Protein AF-0000000067315410 (afdb_homodimer)

Organism: Triticum ae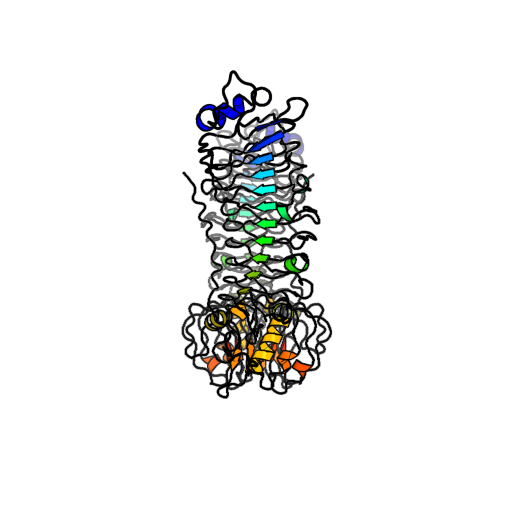stivum (NCBI:txid4565)

pLDDT: mean 90.48, std 15.2, range [19.19, 98.81]

Foldseek 3Di:
DLVQCVQQVVCPQQVPPPPDQCQPVPGPQWDADPVSATAEHAQELSQGAGEGDQEDPRQNHAYYAHEQYAYEEEDHLYQNQRYAEAEAADYAYAEYDPNRCVRVQNYAYYEYEDRQNYEEDEDDQQLLSPQNYAEDYYENPQYEEECCSVQVDASSHARYAEDAHEQYAYEEEDHLNRAYARYAYDHHYNYAYEEEDNNVLRHLNHQEAHHYDYAYEAEDDQCQSNQNHAYEEHEQYAYEAADDVNVQPRPNYQEYEYANYLYEWFQRDHDPNYHYPSLNNQVRQHYQHSDRDGADPLSVLVSVQCVQQRNDSQQSVFSTYRQCCPRRPQFHADPVSATATGAPAQPQTEGEGDLSVLVRLNHAEYHHEHYAYEEEDDVSVQPRPNHQEEEHDQYQYADEHDDHDPNHHYHHENHVHYDYPDDVDHPPNPPPPPPPPPPPPPDD/DLVQCVQQVVCPQQVPPPVDQCQVVPGPQWDADPVSATAEHAQALSQGAGEGDQEDPRQNYAYYHHHPYAYEEEDHLYQNQRYAEAAADNYAYAEYDPNRCVNVQNYAYHEYEDRQNYAEDEDDQQLLSPQNYAYDHYENPQYEEECCSVQVAASSHARYAEDAHEQYAYEEEDHLSRAYARYAYDHHYNYAYEEEDNNVLRHLNHQEAHHYQYAYEAEDDQCQSNQNHAYEEHEQYAYEAADDVNVQPRPNYQEYEYANYLYEWFQRDHDPNHHYCSLNNQVRQHYQHSDRDGADPLSVLVSVQCVQQRNDSQQSVFSTYRQCCPRRPQFHADPVSATATGAPAQPQTEGEGDLSVLVRLNHAYYHHEHYAYEEEDDVSVQPRPNHQEEEHDQYQYADEHDDHDPNHHYHHENHPHYHYPDDVDHPPYPPPPPPPPPPPPPDD

Solvent-accessible surface area (backbone atoms only — not comparable to full-atom values): 43112 Å² total; per-residue (Å²): 107,62,67,50,21,59,37,28,35,29,34,75,54,65,58,48,50,83,91,56,45,56,55,82,66,53,36,80,46,47,40,49,51,96,86,61,43,54,30,31,39,52,50,54,62,42,72,28,59,27,31,62,58,60,78,52,88,46,66,59,25,27,34,41,32,48,25,48,30,46,33,28,48,47,44,41,47,34,59,33,56,43,22,28,35,40,32,43,26,39,27,37,33,36,37,73,39,80,52,49,57,57,46,17,45,46,22,27,35,41,34,38,26,46,14,77,56,24,43,75,41,67,72,54,68,62,39,61,32,30,33,46,23,24,34,43,36,38,28,33,32,33,36,31,54,60,41,43,56,53,40,39,50,69,59,36,43,66,42,24,29,34,42,29,48,23,47,30,53,32,30,50,42,69,37,73,48,31,45,33,84,42,29,28,36,43,29,54,21,42,32,50,31,28,45,58,53,65,36,57,66,42,29,43,44,24,28,34,42,34,49,24,39,31,47,30,30,38,48,69,57,75,35,75,68,36,65,51,29,25,36,39,34,50,24,39,29,47,31,22,37,54,81,46,66,43,60,50,64,41,82,49,43,43,35,42,38,52,24,49,31,28,34,36,48,48,40,82,77,60,56,88,79,35,48,65,35,56,73,57,12,31,74,55,51,15,19,22,43,84,52,80,46,83,52,39,71,67,49,49,34,49,50,50,39,32,54,37,26,66,32,50,62,74,52,40,74,41,60,48,47,53,45,65,75,75,68,19,74,42,49,40,51,49,97,88,66,44,49,31,32,40,45,59,50,59,68,72,41,37,43,38,57,47,53,46,67,35,70,46,61,58,25,28,35,44,34,47,24,48,25,52,31,29,50,47,65,42,60,42,53,42,65,35,83,47,40,38,39,37,31,51,20,37,24,51,30,32,53,63,55,59,77,56,56,90,75,39,45,68,43,54,27,40,17,91,54,39,45,59,85,60,80,77,44,81,44,79,56,73,67,65,71,73,69,75,70,74,74,72,76,73,79,122,106,62,68,50,20,59,36,28,35,30,36,76,54,65,58,47,50,83,93,57,45,57,58,83,67,55,35,80,46,45,42,49,50,99,83,62,44,53,30,31,39,51,50,52,61,42,72,29,59,28,32,62,57,62,77,53,89,47,67,58,24,27,34,41,33,48,24,52,28,47,32,28,49,47,44,41,46,34,58,35,56,42,24,28,34,41,35,43,24,38,28,39,34,35,37,72,39,82,53,47,59,58,46,18,46,46,22,25,34,39,34,38,23,47,15,76,56,25,44,75,40,69,71,54,67,62,39,60,31,30,32,46,23,24,35,45,34,39,28,32,32,32,36,30,54,59,41,42,55,51,40,37,50,69,58,34,42,67,44,25,28,34,42,30,48,23,46,30,53,32,31,50,44,69,36,73,47,29,46,32,84,42,28,27,36,41,32,55,20,41,30,50,30,27,44,58,52,64,36,57,65,41,29,43,45,24,28,33,41,33,50,25,41,33,47,29,30,36,45,69,55,75,35,74,67,35,65,50,29,25,36,40,33,50,23,40,29,46,33,22,38,52,82,47,65,42,58,50,63,40,84,48,42,42,36,42,37,50,25,49,30,28,33,35,47,46,38,82,78,60,55,90,80,36,47,65,36,57,72,57,12,33,73,53,52,14,20,22,43,84,53,80,46,83,54,39,72,68,49,49,32,51,50,50,38,33,57,35,26,66,30,48,62,73,52,40,74,42,61,47,48,55,44,65,73,73,66,18,73,42,48,37,52,49,97,87,68,44,50,30,33,40,45,58,50,60,67,70,40,37,41,38,58,48,54,47,68,35,69,45,60,58,27,28,36,43,34,47,25,47,25,52,30,28,49,47,64,42,60,43,52,40,65,33,84,47,39,38,38,38,31,50,21,36,24,50,29,31,52,62,55,60,78,56,55,92,74,39,45,74,41,54,35,46,16,92,54,38,46,66,87,60,81,83,56,75,44,78,55,77,78,64,71,72,71,74,69,74,72,70,74,71,80,121

InterPro domains:
  IPR001611 Leucine-rich repeat [PF13516] (59-73)
  IPR001611 Leucine-rich repeat [PF13855] (160-215)
  IPR001611 Leucine-rich repeat [PF13855] (356-397)
  IPR003591 Leucine-rich repeat, typical subtype [SM00369] (58-82)
  IPR003591 Leucine-rich repeat, typical subtype [SM00369] (83-103)
  IPR003591 Leucine-rich repeat, typical subtype [SM00369] (157-180)
  IPR003591 Leucine-rich repeat, typical subtype [SM00369] (203-225)
  IPR003591 Leucine-rich repeat, typical subtype [SM00369] (226-249)
  IPR003591 Leucine-rich repeat, typical subtype [SM00369] (360-383)
  IPR003591 Leucine-rich repeat, typical subtype [SM00369] (384-406)
  IPR013210 Leucine-rich repeat-containing N-terminal, plant-type [PF08263] (6-33)
  IPR013210 Leucine-rich repeat-containing N-terminal, plant-type [PF08263] (301-334)
  IPR032675 Leucine-rich repeat domain superfamily [G3DSA:3.80.10.10] (1-292)
  IPR032675 Leucine-rich repeat domain superfamily [G3DSA:3.80.10.10] (297-422)
  IPR052422 Auxin Signal Transduction Ser/Thr Kinase [PTHR47986] (1-424)

Secondary structure (DSSP, 8-state):
-HHHHHHHTHHHHT---TTS-TTTTT-TTEEE-TTS-EEEEE-TTS---SB--S----TT--EEE--SS--EEEEP----SS--EEE--S-EEEEE-TTTTTT-TT--EEE----TTPPPEEPPS-GGGGTT--EEE-TTS-EES-SHHHH-STTS-TT--EEE--SS--EEEPPTT---SS--EEE--SSEEEE--GGGGG-TT-SEEE--SSEEEE-----TT-TT--EEE--SSEEEEEPPHHHHT-TT--EEE--SSEEESSPP---TTSEE-HHHHHHTT-SS-SSSSPPPHHHHHHHHHHHHTT--HHHHHH--SS-TTTT-TTEEE-TTS-EEEEE-TTS--EEE--GGGGG-TT--EEE--SSEEEE---HHHHT-TT--EEE--SSEEEEEPPPPPTT-EEE-TT-TEEE--STT--------------------/-HHHHHHHTHHHHT---TTS-TTTTT-TTEEE-TTS-EEEEE-TTS---SB--S----TT--EEE--SS--BSEEP----SS--EEE--S----EE-TTTTTT-TT--EEE----TTPPPEEPPS-GGGGTT--EEE-TTS-EES-SHHHH-STTS-SS--EEE--SS--EEEPPTT---SS--EEE--SSEEEE--GGGGG-TT-SEEE--SSEEEE-----TT-TT--EEE--SSEEEEEPPHHHHT-TT--EEE--SSEEESSPP---TTSEE-HHHHHHTT-SS-SSSSPPPHHHHHHHHHHHHTT--HHHHHH--SS-TTTT-TTEEE-TTS-EEEEE-TTS--EEE--GGGGG-TT--EEE--SSEEEE---HHHHT-TT--EEE--SSEEEEEPPPPPTT-EEE-TT-TEEE--SSS--------------------

Sequence (888 aa):
MQTIATSLGADRALGWRNDSSPCTDGWTGVACNERGRVTAIRARNASLNGTLPRDMALPWLKELDLRDNAITGQLPSTVFLRLERLRLDNNNFTSVAVGFLAAAKLLQVFTISNNSQLQGWDLPNNPHTIGNLRDYIANNASITGTLSRFLGSSNTFAALDSLSLANNRLTGEVPTTFSSRTLTHLDLSDNFLSGPLDFIAKLPELEELRLDRNSFTGPLPDFSGLWSLQVVTLAHNNLNGVVPATLVRLRGLASVTLRDNLFQGPVPVFAESVQTDVAEASLDGSFCRPQPRSCDNRVESFISIAGALHYPQILAMSWKGNHPCDGWLGIHCDKSGSITGVNLCRLGLIGTIPPAFGDFKSLVVLLLAGNNITGVVPRSIAGLQSLKVLDVSDNSLEGTMPRFQSTTMIWAEGNPNLAVSGTSQTCISGFVVAAMTVIVVLFVMQTIATSLGADRALGWRNDSSPCTDGWTGVACNERGRVTAIRARNASLNGTLPRDMALPWLKELDLRDNAITGQLPSTVFLRLERLRLDNNNFTSVAVGFLAAAKLLQVFTISNNSQLQGWDLPNNPHTIGNLRDYIANNASITGTLSRFLGSSNTFAALDSLSLANNRLTGEVPTTFSSRTLTHLDLSDNFLSGPLDFIAKLPELEELRLDRNSFTGPLPDFSGLWSLQVVTLAHNNLNGVVPATLVRLRGLASVTLRDNLFQGPVPVFAESVQTDVAEASLDGSFCRPQPRSCDNRVESFISIAGALHYPQILAMSWKGNHPCDGWLGIHCDKSGSITGVNLCRLGLIGTIPPAFGDFKSLVVLLLAGNNITGVVPRSIAGLQSLKVLDVSDNSLEGTMPRFQSTTMIWAEGNPNLAVSGTSQTCISGFVVAAMTVIVVLFV

Nearest PDB structures (foldseek):
  4hq1-assembly1_A  TM=9.508E-01  e=3.282E-35  Arabidopsis thaliana
  7brc-assembly1_A  TM=9.290E-01  e=5.771E-31  Arabidopsis thaliana
  5gr8-assembly1_A  TM=6.411E-01  e=1.040E-13  Arabidopsis thaliana
  8wed-assembly2_E  TM=5.594E-01  e=1.955E-05  Arabidopsis thaliana
  4z61-assembly1_C  TM=3.969E-01  e=1.361E-05  Arabidopsis thaliana

Structure (mmCIF, N/CA/C/O backbone):
data_AF-0000000067315410-model_v1
#
loop_
_entity.id
_entity.type
_entity.pdbx_description
1 polymer 'Leucine-rich repeat-containing N-terminal plant-type domain-containing protein'
#
loop_
_atom_site.group_PDB
_atom_site.id
_atom_site.type_symbol
_atom_site.label_atom_id
_atom_site.label_alt_id
_atom_site.label_comp_id
_atom_site.label_asym_id
_atom_site.label_entity_id
_atom_site.label_seq_id
_atom_site.pdbx_PDB_ins_code
_atom_site.Cartn_x
_atom_site.Cartn_y
_atom_site.Cartn_z
_atom_site.occupancy
_atom_site.B_iso_or_equiv
_atom_site.auth_seq_id
_atom_site.auth_comp_id
_atom_site.auth_asym_id
_atom_site.auth_atom_id
_atom_site.pdbx_PDB_model_num
ATOM 1 N N . MET A 1 1 ? 44.281 -38 -22.828 1 90.12 1 MET A N 1
ATOM 2 C CA . MET A 1 1 ? 43.656 -39.188 -22.281 1 90.12 1 MET A CA 1
ATOM 3 C C . MET A 1 1 ? 44.406 -39.719 -21.062 1 90.12 1 MET A C 1
ATOM 5 O O . MET A 1 1 ? 43.812 -40.219 -20.125 1 90.12 1 MET A O 1
ATOM 9 N N . GLN A 1 2 ? 45.75 -39.562 -21.031 1 88.75 2 GLN A N 1
ATOM 10 C CA . GLN A 1 2 ? 46.531 -39.969 -19.875 1 88.75 2 GLN A CA 1
ATOM 11 C C . GLN A 1 2 ? 46.156 -39.125 -18.641 1 88.75 2 GLN A C 1
ATOM 13 O O . GLN A 1 2 ? 46.031 -39.656 -17.547 1 88.75 2 GLN A O 1
ATOM 18 N N . THR A 1 3 ? 46 -37.906 -18.906 1 88.5 3 THR A N 1
ATOM 19 C CA . THR A 1 3 ? 45.625 -37 -17.828 1 88.5 3 THR A CA 1
ATOM 20 C C . THR A 1 3 ? 44.25 -37.375 -17.281 1 88.5 3 THR A C 1
ATOM 22 O O . THR A 1 3 ? 44.031 -37.375 -16.078 1 88.5 3 THR A O 1
ATOM 25 N N . ILE A 1 4 ? 43.312 -37.75 -18.109 1 90 4 ILE A N 1
ATOM 26 C CA . ILE A 1 4 ? 41.969 -38.094 -17.734 1 90 4 ILE A CA 1
ATOM 27 C C . ILE A 1 4 ? 41.969 -39.406 -16.969 1 90 4 ILE A C 1
ATOM 29 O O . ILE A 1 4 ? 41.281 -39.531 -15.938 1 90 4 ILE A O 1
ATOM 33 N N . ALA A 1 5 ? 42.75 -40.281 -17.391 1 92.31 5 ALA A N 1
ATOM 34 C CA . ALA A 1 5 ? 42.844 -41.594 -16.734 1 92.31 5 ALA A CA 1
ATOM 35 C C . ALA A 1 5 ? 43.312 -41.469 -15.297 1 92.31 5 ALA A C 1
ATOM 37 O O . ALA A 1 5 ? 42.719 -42.031 -14.383 1 92.31 5 ALA A O 1
ATOM 38 N N . THR A 1 6 ? 44.344 -40.625 -15.125 1 91.69 6 THR A N 1
ATOM 39 C CA . THR A 1 6 ? 44.906 -40.438 -13.797 1 91.69 6 THR A CA 1
ATOM 40 C C . THR A 1 6 ? 43.938 -39.656 -12.898 1 91.69 6 THR A C 1
ATOM 42 O O . THR A 1 6 ? 43.719 -40.031 -11.742 1 91.69 6 THR A O 1
ATOM 45 N N . SER A 1 7 ? 43.312 -38.656 -13.383 1 93 7 SER A N 1
ATOM 46 C CA . SER A 1 7 ? 42.469 -37.781 -12.609 1 93 7 SER A CA 1
ATOM 47 C C . SER A 1 7 ? 41.188 -38.5 -12.148 1 93 7 SER A C 1
ATOM 49 O O . SER A 1 7 ? 40.719 -38.281 -11.023 1 93 7 SER A O 1
ATOM 51 N N . LEU A 1 8 ? 40.688 -39.438 -12.914 1 93.44 8 LEU A N 1
ATOM 52 C CA . LEU A 1 8 ? 39.438 -40.156 -12.617 1 93.44 8 LEU A CA 1
ATOM 53 C C . LEU A 1 8 ? 39.719 -41.375 -11.75 1 93.44 8 LEU A C 1
ATOM 55 O O . LEU A 1 8 ? 38.812 -41.969 -11.18 1 93.44 8 LEU A O 1
ATOM 59 N N . GLY A 1 9 ? 40.969 -41.656 -11.703 1 92.31 9 GLY A N 1
ATOM 60 C CA . GLY A 1 9 ? 41.344 -42.906 -11.039 1 92.31 9 GLY A CA 1
ATOM 61 C C . GLY A 1 9 ? 41.125 -44.125 -11.898 1 92.31 9 GLY A C 1
ATOM 62 O O . GLY A 1 9 ? 40.969 -45.219 -11.375 1 92.31 9 GLY A O 1
ATOM 63 N N . ALA A 1 10 ? 41.062 -43.938 -13.188 1 92.25 10 ALA A N 1
ATOM 64 C CA . ALA A 1 10 ? 40.75 -45.031 -14.109 1 92.25 10 ALA A CA 1
ATOM 65 C C . ALA A 1 10 ? 41.969 -45.906 -14.375 1 92.25 10 ALA A C 1
ATOM 67 O O . ALA A 1 10 ? 41.844 -47.062 -14.812 1 92.25 10 ALA A O 1
ATOM 68 N N . ASP A 1 11 ? 43.156 -45.312 -14.188 1 90.94 11 ASP A N 1
ATOM 69 C CA . ASP A 1 11 ? 44.375 -46.125 -14.305 1 90.94 11 ASP A CA 1
ATOM 70 C C . ASP A 1 11 ? 44.344 -47.312 -13.344 1 90.94 11 ASP A C 1
ATOM 72 O O . ASP A 1 11 ? 44.75 -48.406 -13.711 1 90.94 11 ASP A O 1
ATOM 76 N N . ARG A 1 12 ? 43.781 -47.031 -12.281 1 88.69 12 ARG A N 1
ATOM 77 C CA . ARG A 1 12 ? 43.688 -48.062 -11.273 1 88.69 12 ARG A CA 1
ATOM 78 C C . ARG A 1 12 ? 42.406 -48.906 -11.438 1 88.69 12 ARG A C 1
ATOM 80 O O . ARG A 1 12 ? 42.438 -50.125 -11.414 1 88.69 12 ARG A O 1
ATOM 87 N N . ALA A 1 13 ? 41.312 -48.25 -11.734 1 91.06 13 ALA A N 1
ATOM 88 C CA . ALA A 1 13 ? 40 -48.875 -11.695 1 91.06 13 ALA A CA 1
ATOM 89 C C . ALA A 1 13 ? 39.719 -49.656 -12.977 1 91.06 13 ALA A C 1
ATOM 91 O O . ALA A 1 13 ? 39.062 -50.719 -12.953 1 91.06 13 ALA A O 1
ATOM 92 N N . LEU A 1 14 ? 40.219 -49.125 -14.117 1 93.06 14 LEU A N 1
ATOM 93 C CA . LEU A 1 14 ? 39.844 -49.688 -15.406 1 93.06 14 LEU A CA 1
ATOM 94 C C . LEU A 1 14 ? 41.094 -50.156 -16.156 1 93.06 14 LEU A C 1
ATOM 96 O O . LEU A 1 14 ? 41 -50.719 -17.25 1 93.06 14 LEU A O 1
ATOM 100 N N . GLY A 1 15 ? 42.344 -49.875 -15.625 1 90.25 15 GLY A N 1
ATOM 101 C CA . GLY A 1 15 ? 43.594 -50.312 -16.25 1 90.25 15 GLY A CA 1
ATOM 102 C C . GLY A 1 15 ? 44.031 -49.406 -17.375 1 90.25 15 GLY A C 1
ATOM 103 O O . GLY A 1 15 ? 44.75 -49.812 -18.281 1 90.25 15 GLY A O 1
ATOM 104 N N . TRP A 1 16 ? 43.625 -48.188 -17.484 1 92.94 16 TRP A N 1
ATOM 105 C CA . TRP A 1 16 ? 44.062 -47.188 -18.469 1 92.94 16 TRP A CA 1
ATOM 106 C C . TRP A 1 16 ? 45.531 -46.812 -18.219 1 92.94 16 TRP A C 1
ATOM 108 O O . TRP A 1 16 ? 45.812 -45.781 -17.625 1 92.94 16 TRP A O 1
ATOM 118 N N . ARG A 1 17 ? 46.5 -47.594 -18.688 1 87.12 17 ARG A N 1
ATOM 119 C CA . ARG A 1 17 ? 47.906 -47.469 -18.344 1 87.12 17 ARG A CA 1
ATOM 120 C C . ARG A 1 17 ? 48.594 -46.344 -19.141 1 87.12 17 ARG A C 1
ATOM 122 O O . ARG A 1 17 ? 48.25 -46.125 -20.312 1 87.12 17 ARG A O 1
ATOM 129 N N . ASN A 1 18 ? 49.469 -45.562 -18.562 1 84.44 18 ASN A N 1
ATOM 130 C CA . ASN A 1 18 ? 50.156 -44.406 -19.156 1 84.44 18 ASN A CA 1
ATOM 131 C C . ASN A 1 18 ? 51.031 -44.844 -20.312 1 84.44 18 ASN A C 1
ATOM 133 O O . ASN A 1 18 ? 51.375 -44 -21.172 1 84.44 18 ASN A O 1
ATOM 137 N N . ASP A 1 19 ? 51.406 -46.125 -20.453 1 86.31 19 ASP A N 1
ATOM 138 C CA . ASP A 1 19 ? 52.312 -46.594 -21.5 1 86.31 19 ASP A CA 1
ATOM 139 C C . ASP A 1 19 ? 51.562 -47.188 -22.672 1 86.31 19 ASP A C 1
ATOM 141 O O . ASP A 1 19 ? 52.156 -47.812 -23.547 1 86.31 19 ASP A O 1
ATOM 145 N N . SER A 1 20 ? 50.25 -46.969 -22.656 1 87.88 20 SER A N 1
ATOM 146 C CA . SER A 1 20 ? 49.406 -47.5 -23.734 1 87.88 20 SER A CA 1
ATOM 147 C C . SER A 1 20 ? 48.531 -46.406 -24.344 1 87.88 20 SER A C 1
ATOM 149 O O . SER A 1 20 ? 48.406 -45.312 -23.766 1 87.88 20 SER A O 1
ATOM 151 N N . SER A 1 21 ? 48.125 -46.781 -25.531 1 90.38 21 SER A N 1
ATOM 152 C CA . SER A 1 21 ? 47.25 -45.875 -26.25 1 90.38 21 SER A CA 1
ATOM 153 C C . SER A 1 21 ? 45.781 -46.281 -26.172 1 90.38 21 SER A C 1
ATOM 155 O O . SER A 1 21 ? 45.469 -47.469 -26.328 1 90.38 21 SER A O 1
ATOM 157 N N . PRO A 1 22 ? 44.875 -45.375 -25.922 1 92.38 22 PRO A N 1
ATOM 158 C CA . PRO A 1 22 ? 43.469 -45.75 -25.812 1 92.38 22 PRO A CA 1
ATOM 159 C C . PRO A 1 22 ? 42.938 -46.406 -27.094 1 92.38 22 PRO A C 1
ATOM 161 O O . PRO A 1 22 ? 42.188 -47.375 -27.031 1 92.38 22 PRO A O 1
ATOM 164 N N . CYS A 1 23 ? 43.438 -45.969 -28.203 1 93.75 23 CYS A N 1
ATOM 165 C CA . CYS A 1 23 ? 42.906 -46.438 -29.469 1 93.75 23 CYS A CA 1
ATOM 166 C C . CYS A 1 23 ? 43.688 -47.625 -30 1 93.75 23 CYS A C 1
ATOM 168 O O . CYS A 1 23 ? 43.125 -48.594 -30.5 1 93.75 23 CYS A O 1
ATOM 170 N N . THR A 1 24 ? 44.969 -47.562 -29.812 1 92.06 24 THR A N 1
ATOM 171 C CA . THR A 1 24 ? 45.844 -48.625 -30.359 1 92.06 24 THR A CA 1
ATOM 172 C C . THR A 1 24 ? 45.75 -49.875 -29.5 1 92.06 24 THR A C 1
ATOM 174 O O . THR A 1 24 ? 45.656 -51 -30.016 1 92.06 24 THR A O 1
ATOM 177 N N . ASP A 1 25 ? 45.75 -49.625 -28.234 1 91.31 25 ASP A N 1
ATOM 178 C CA . ASP A 1 25 ? 45.75 -50.75 -27.312 1 91.31 25 ASP A CA 1
ATOM 179 C C . ASP A 1 25 ? 44.344 -51.125 -26.875 1 91.31 25 ASP A C 1
ATOM 181 O O . ASP A 1 25 ? 44.125 -52.156 -26.25 1 91.31 25 ASP A O 1
ATOM 185 N N . GLY A 1 26 ? 43.344 -50.344 -27.141 1 90.44 26 GLY A N 1
ATOM 186 C CA . GLY A 1 26 ? 41.969 -50.656 -26.891 1 90.44 26 GLY A CA 1
ATOM 187 C C . GLY A 1 26 ? 41.594 -50.562 -25.422 1 90.44 26 GLY A C 1
ATOM 188 O O . GLY A 1 26 ? 41.25 -51.562 -24.797 1 90.44 26 GLY A O 1
ATOM 189 N N . TRP A 1 27 ? 41.531 -49.375 -24.828 1 93.88 27 TRP A N 1
ATOM 190 C CA . TRP A 1 27 ? 41.125 -49.188 -23.438 1 93.88 27 TRP A CA 1
ATOM 191 C C . TRP A 1 27 ? 39.688 -49.594 -23.234 1 93.88 27 TRP A C 1
ATOM 193 O O . TRP A 1 27 ? 38.812 -49.25 -24.062 1 93.88 27 TRP A O 1
ATOM 203 N N . THR A 1 28 ? 39.344 -50.344 -22.172 1 93.69 28 THR A N 1
ATOM 204 C CA . THR A 1 28 ? 37.969 -50.719 -21.844 1 93.69 28 THR A CA 1
ATOM 205 C C . THR A 1 28 ? 37.062 -49.5 -21.734 1 93.69 28 THR A C 1
ATOM 207 O O . THR A 1 28 ? 37.406 -48.562 -21.016 1 93.69 28 THR A O 1
ATOM 210 N N . GLY A 1 29 ? 35.938 -49.562 -22.453 1 95.56 29 GLY A N 1
ATOM 211 C CA . GLY A 1 29 ? 34.969 -48.5 -22.344 1 95.56 29 GLY A CA 1
ATOM 212 C C . GLY A 1 29 ? 35.281 -47.281 -23.203 1 95.56 29 GLY A C 1
ATOM 213 O O . GLY A 1 29 ? 34.531 -46.312 -23.219 1 95.56 29 GLY A O 1
ATOM 214 N N . VAL A 1 30 ? 36.5 -47.281 -23.953 1 96 30 VAL A N 1
ATOM 215 C CA . VAL A 1 30 ? 36.875 -46.188 -24.812 1 96 30 VAL A CA 1
ATOM 216 C C . VAL A 1 30 ? 36.719 -46.562 -26.266 1 96 30 VAL A C 1
ATOM 218 O O . VAL A 1 30 ? 37.188 -47.656 -26.688 1 96 30 VAL A O 1
ATOM 221 N N . ALA A 1 31 ? 36.062 -45.781 -27 1 96.88 31 ALA A N 1
ATOM 222 C CA . ALA A 1 31 ? 35.906 -46 -28.438 1 96.88 31 ALA A CA 1
ATOM 223 C C . ALA A 1 31 ? 36.625 -44.938 -29.25 1 96.88 31 ALA A C 1
ATOM 225 O O . ALA A 1 31 ? 36.656 -43.781 -28.859 1 96.88 31 ALA A O 1
ATOM 226 N N . CYS A 1 32 ? 37.281 -45.312 -30.391 1 96 32 CYS A N 1
ATOM 227 C CA . CYS A 1 32 ? 38.031 -44.438 -31.281 1 96 32 CYS A CA 1
ATOM 228 C C . CYS A 1 32 ? 37.531 -44.562 -32.719 1 96 32 CYS A C 1
ATOM 230 O O . CYS A 1 32 ? 36.938 -45.562 -33.094 1 96 32 CYS A O 1
ATOM 232 N N . ASN A 1 33 ? 37.625 -43.5 -33.406 1 94.38 33 ASN A N 1
ATOM 233 C CA . ASN A 1 33 ? 37.312 -43.594 -34.812 1 94.38 33 ASN A CA 1
ATOM 234 C C . ASN A 1 33 ? 38.5 -44.125 -35.625 1 94.38 33 ASN A C 1
ATOM 236 O O . ASN A 1 33 ? 39.5 -44.531 -35.062 1 94.38 33 ASN A O 1
ATOM 240 N N . GLU A 1 34 ? 38.312 -44.125 -36.969 1 93.62 34 GLU A N 1
ATOM 241 C CA . GLU A 1 34 ? 39.281 -44.719 -37.875 1 93.62 34 GLU A CA 1
ATOM 242 C C . GLU A 1 34 ? 40.594 -43.938 -37.875 1 93.62 34 GLU A C 1
ATOM 244 O O . GLU A 1 34 ? 41.656 -44.469 -38.219 1 93.62 34 GLU A O 1
ATOM 249 N N . ARG A 1 35 ? 40.625 -42.75 -37.406 1 94.69 35 ARG A N 1
ATOM 250 C CA . ARG A 1 35 ? 41.812 -41.906 -37.406 1 94.69 35 ARG A CA 1
ATOM 251 C C . ARG A 1 35 ? 42.531 -41.938 -36.062 1 94.69 35 ARG A C 1
ATOM 253 O O . ARG A 1 35 ? 43.438 -41.156 -35.781 1 94.69 35 ARG A O 1
ATOM 260 N N . GLY A 1 36 ? 42.031 -42.781 -35.188 1 92.19 36 GLY A N 1
ATOM 261 C CA . GLY A 1 36 ? 42.656 -42.938 -33.875 1 92.19 36 GLY A CA 1
ATOM 262 C C . GLY A 1 36 ? 42.25 -41.875 -32.875 1 92.19 36 GLY A C 1
ATOM 263 O O . GLY A 1 36 ? 43.031 -41.562 -31.969 1 92.19 36 GLY A O 1
ATOM 264 N N . ARG A 1 37 ? 41.094 -41.25 -33.094 1 93.06 37 ARG A N 1
ATOM 265 C CA . ARG A 1 37 ? 40.625 -40.219 -32.188 1 93.06 37 ARG A CA 1
ATOM 266 C C . ARG A 1 37 ? 39.531 -40.781 -31.25 1 93.06 37 ARG A C 1
ATOM 268 O O . ARG A 1 37 ? 38.688 -41.562 -31.688 1 93.06 37 ARG A O 1
ATOM 275 N N . VAL A 1 38 ? 39.531 -40.469 -29.984 1 94.31 38 VAL A N 1
ATOM 276 C CA . VAL A 1 38 ? 38.562 -40.938 -29 1 94.31 38 VAL A CA 1
ATOM 277 C C . VAL A 1 38 ? 37.188 -40.281 -29.25 1 94.31 38 VAL A C 1
ATOM 279 O O . VAL A 1 38 ? 37.094 -39.062 -29.266 1 94.31 38 VAL A O 1
ATOM 282 N N . THR A 1 39 ? 36.219 -41.188 -29.375 1 95.94 39 THR A N 1
ATOM 283 C CA . THR A 1 39 ? 34.875 -40.688 -29.688 1 95.94 39 THR A CA 1
ATOM 284 C C . THR A 1 39 ? 33.906 -41 -28.562 1 95.94 39 THR A C 1
ATOM 286 O O . THR A 1 39 ? 32.844 -40.375 -28.469 1 95.94 39 THR A O 1
ATOM 289 N N . ALA A 1 40 ? 34.219 -41.938 -27.656 1 97.06 40 ALA A N 1
ATOM 290 C CA . ALA A 1 40 ? 33.312 -42.281 -26.562 1 97.06 40 ALA A CA 1
ATOM 291 C C . ALA A 1 40 ? 34.094 -42.812 -25.359 1 97.06 40 ALA A C 1
ATOM 293 O O . ALA A 1 40 ? 35.094 -43.531 -25.531 1 97.06 40 ALA A O 1
ATOM 294 N N . ILE A 1 41 ? 33.594 -42.469 -24.172 1 95.75 41 ILE A N 1
ATOM 295 C CA . ILE A 1 41 ? 34.031 -43.031 -22.906 1 95.75 41 ILE A CA 1
ATOM 296 C C . ILE A 1 41 ? 32.844 -43.562 -22.125 1 95.75 41 ILE A C 1
ATOM 298 O O . ILE A 1 41 ? 31.969 -42.781 -21.719 1 95.75 41 ILE A O 1
ATOM 302 N N . ARG A 1 42 ? 32.719 -44.844 -21.938 1 97.5 42 ARG A N 1
ATOM 303 C CA . ARG A 1 42 ? 31.641 -45.531 -21.188 1 97.5 42 ARG A CA 1
ATOM 304 C C . ARG A 1 42 ? 32.188 -46.25 -19.969 1 97.5 42 ARG A C 1
ATOM 306 O O . ARG A 1 42 ? 32.625 -47.406 -20.047 1 97.5 42 ARG A O 1
ATOM 313 N N . ALA A 1 43 ? 32.156 -45.469 -18.828 1 97 43 ALA A N 1
ATOM 314 C CA . ALA A 1 43 ? 32.75 -46 -17.594 1 97 43 ALA A CA 1
ATOM 315 C C . ALA A 1 43 ? 31.719 -45.969 -16.469 1 97 43 ALA A C 1
ATOM 317 O O . ALA A 1 43 ? 32.031 -45.5 -15.359 1 97 43 ALA A O 1
ATOM 318 N N . ARG A 1 44 ? 30.484 -46.438 -16.688 1 97.25 44 ARG A N 1
ATOM 319 C CA . ARG A 1 44 ? 29.453 -46.531 -15.664 1 97.25 44 ARG A CA 1
ATOM 320 C C . ARG A 1 44 ? 29.797 -47.594 -14.625 1 97.25 44 ARG A C 1
ATOM 322 O O . ARG A 1 44 ? 30.281 -48.656 -14.969 1 97.25 44 ARG A O 1
ATOM 329 N N . ASN A 1 45 ? 29.484 -47.312 -13.328 1 97 45 ASN A N 1
ATOM 330 C CA . ASN A 1 45 ? 29.688 -48.281 -12.242 1 97 45 ASN A CA 1
ATOM 331 C C . ASN A 1 45 ? 31.078 -48.906 -12.312 1 97 45 ASN A C 1
ATOM 333 O O . ASN A 1 45 ? 31.203 -50.125 -12.289 1 97 45 ASN A O 1
ATOM 337 N N . ALA A 1 46 ? 32.094 -48.031 -12.414 1 96.62 46 ALA A N 1
ATOM 338 C CA . ALA A 1 46 ? 33.438 -48.5 -12.625 1 96.62 46 ALA A CA 1
ATOM 339 C C . ALA A 1 46 ? 34.312 -48.25 -11.398 1 96.62 46 ALA A C 1
ATOM 341 O O . ALA A 1 46 ? 35.531 -48.312 -11.469 1 96.62 46 ALA A O 1
ATOM 342 N N . SER A 1 47 ? 33.625 -47.906 -10.281 1 95.38 47 SER A N 1
ATOM 343 C CA . SER A 1 47 ? 34.312 -47.688 -9.008 1 95.38 47 SER A CA 1
ATOM 344 C C . SER A 1 47 ? 35.281 -46.5 -9.109 1 95.38 47 SER A C 1
ATOM 346 O O . SER A 1 47 ? 36.344 -46.531 -8.492 1 95.38 47 SER A O 1
ATOM 348 N N . LEU A 1 48 ? 34.938 -45.562 -10.016 1 96.19 48 LEU A N 1
ATOM 349 C CA . LEU A 1 48 ? 35.75 -44.344 -10.125 1 96.19 48 LEU A CA 1
ATOM 350 C C . LEU A 1 48 ? 35.562 -43.469 -8.898 1 96.19 48 LEU A C 1
ATOM 352 O O . LEU A 1 48 ? 34.438 -43.312 -8.391 1 96.19 48 LEU A O 1
ATOM 356 N N . ASN A 1 49 ? 36.625 -42.875 -8.328 1 95.31 49 ASN A N 1
ATOM 357 C CA . ASN A 1 49 ? 36.5 -42.062 -7.109 1 95.31 49 ASN A CA 1
ATOM 358 C C . ASN A 1 49 ? 37.375 -40.812 -7.184 1 95.31 49 ASN A C 1
ATOM 360 O O . ASN A 1 49 ? 37.625 -40.156 -6.168 1 95.31 49 ASN A O 1
ATOM 364 N N . GLY A 1 50 ? 37.844 -40.438 -8.32 1 95.81 50 GLY A N 1
ATOM 365 C CA . GLY A 1 50 ? 38.656 -39.25 -8.508 1 95.81 50 GLY A CA 1
ATOM 366 C C . GLY A 1 50 ? 37.812 -38.031 -8.867 1 95.81 50 GLY A C 1
ATOM 367 O O . GLY A 1 50 ? 36.719 -37.844 -8.328 1 95.81 50 GLY A O 1
ATOM 368 N N . THR A 1 51 ? 38.5 -37.156 -9.766 1 94.69 51 THR A N 1
ATOM 369 C CA . THR A 1 51 ? 37.875 -35.938 -10.219 1 94.69 51 THR A CA 1
ATOM 370 C C . THR A 1 51 ? 37.938 -35.812 -11.734 1 94.69 51 THR A C 1
ATOM 372 O O . THR A 1 51 ? 38.75 -36.5 -12.383 1 94.69 51 THR A O 1
ATOM 375 N N . LEU A 1 52 ? 37.062 -35.094 -12.25 1 90.62 52 LEU A N 1
ATOM 376 C CA . LEU A 1 52 ? 37.188 -34.719 -13.656 1 90.62 52 LEU A CA 1
ATOM 377 C C . LEU A 1 52 ? 38.188 -33.594 -13.844 1 90.62 52 LEU A C 1
ATOM 379 O O . LEU A 1 52 ? 38.125 -32.594 -13.148 1 90.62 52 LEU A O 1
ATOM 383 N N . PRO A 1 53 ? 39.094 -33.781 -14.812 1 86.94 53 PRO A N 1
ATOM 384 C CA . PRO A 1 53 ? 40.062 -32.719 -15.008 1 86.94 53 PRO A CA 1
ATOM 385 C C . PRO A 1 53 ? 39.438 -31.438 -15.562 1 86.94 53 PRO A C 1
ATOM 387 O O . PRO A 1 53 ? 38.438 -31.5 -16.297 1 86.94 53 PRO A O 1
ATOM 390 N N . ARG A 1 54 ? 40 -30.141 -15.414 1 79.12 54 ARG A N 1
ATOM 391 C CA . ARG A 1 54 ? 39.469 -28.844 -15.805 1 79.12 54 ARG A CA 1
ATOM 392 C C . ARG A 1 54 ? 39.562 -28.656 -17.328 1 79.12 54 ARG A C 1
ATOM 394 O O . ARG A 1 54 ? 38.656 -28.047 -17.922 1 79.12 54 ARG A O 1
ATOM 401 N N . ASP A 1 55 ? 40.688 -29.281 -17.797 1 77.38 55 ASP A N 1
ATOM 402 C CA . ASP A 1 55 ? 40.906 -29.125 -19.234 1 77.38 55 ASP A CA 1
ATOM 403 C C . ASP A 1 55 ? 40.844 -30.484 -19.938 1 77.38 55 ASP A C 1
ATOM 405 O O . ASP A 1 55 ? 41.844 -31.203 -20 1 77.38 55 ASP A O 1
ATOM 409 N N . MET A 1 56 ? 39.625 -30.906 -20.25 1 76.5 56 MET A N 1
ATOM 410 C CA . MET A 1 56 ? 39.5 -32.156 -21.016 1 76.5 56 MET A CA 1
ATOM 411 C C . MET A 1 56 ? 39.531 -31.859 -22.516 1 76.5 56 MET A C 1
ATOM 413 O O . MET A 1 56 ? 38.562 -31.297 -23.047 1 76.5 56 MET A O 1
ATOM 417 N N . ALA A 1 57 ? 40.656 -31.922 -23.156 1 77.31 57 ALA A N 1
ATOM 418 C CA . ALA A 1 57 ? 40.812 -31.656 -24.578 1 77.31 57 ALA A CA 1
ATOM 419 C C . ALA A 1 57 ? 40.531 -32.875 -25.422 1 77.31 57 ALA A C 1
ATOM 421 O O . ALA A 1 57 ? 41.438 -33.562 -25.906 1 77.31 57 ALA A O 1
ATOM 422 N N . LEU A 1 58 ? 39.281 -33.281 -25.531 1 86.62 58 LEU A N 1
ATOM 423 C CA . LEU A 1 58 ? 38.812 -34.375 -26.391 1 86.62 58 LEU A CA 1
ATOM 424 C C . LEU A 1 58 ? 37.844 -33.844 -27.438 1 86.62 58 LEU A C 1
ATOM 426 O O . LEU A 1 58 ? 36.656 -34.062 -27.344 1 86.62 58 LEU A O 1
ATOM 430 N N . PRO A 1 59 ? 38.438 -33.25 -28.422 1 87.38 59 PRO A N 1
ATOM 431 C CA . PRO A 1 59 ? 37.594 -32.5 -29.375 1 87.38 59 PRO A CA 1
ATOM 432 C C . PRO A 1 59 ? 36.656 -33.438 -30.172 1 87.38 59 PRO A C 1
ATOM 434 O O . PRO A 1 59 ? 35.688 -32.969 -30.75 1 87.38 59 PRO A O 1
ATOM 437 N N . TRP A 1 60 ? 36.938 -34.812 -30.188 1 91.5 60 TRP A N 1
ATOM 438 C CA . TRP A 1 60 ? 36.125 -35.688 -31.016 1 91.5 60 TRP A CA 1
ATOM 439 C C . TRP A 1 60 ? 35.188 -36.531 -30.172 1 91.5 60 TRP A C 1
ATOM 441 O O . TRP A 1 60 ? 34.469 -37.406 -30.688 1 91.5 60 TRP A O 1
ATOM 451 N N . LEU A 1 61 ? 35.188 -36.219 -28.875 1 93.12 61 LEU A N 1
ATOM 452 C CA . LEU A 1 61 ? 34.375 -37.031 -27.953 1 93.12 61 LEU A CA 1
ATOM 453 C C . LEU A 1 61 ? 32.875 -36.75 -28.188 1 93.12 61 LEU A C 1
ATOM 455 O O . LEU A 1 61 ? 32.438 -35.594 -28.188 1 93.12 61 LEU A O 1
ATOM 459 N N . LYS A 1 62 ? 32.094 -37.875 -28.312 1 95.75 62 LYS A N 1
ATOM 460 C CA . LYS A 1 62 ? 30.672 -37.75 -28.562 1 95.75 62 LYS A CA 1
ATOM 461 C C . LYS A 1 62 ? 29.859 -38.281 -27.391 1 95.75 62 LYS A C 1
ATOM 463 O O . LYS A 1 62 ? 28.734 -37.844 -27.172 1 95.75 62 LYS A O 1
ATOM 468 N N . GLU A 1 63 ? 30.422 -39.219 -26.641 1 96.81 63 GLU A N 1
ATOM 469 C CA . GLU A 1 63 ? 29.719 -39.812 -25.516 1 96.81 63 GLU A CA 1
ATOM 470 C C . GLU A 1 63 ? 30.625 -39.969 -24.297 1 96.81 63 GLU A C 1
ATOM 472 O O . GLU A 1 63 ? 31.734 -40.469 -24.406 1 96.81 63 GLU A O 1
ATOM 477 N N . LEU A 1 64 ? 30.062 -39.438 -23.156 1 95.5 64 LEU A N 1
ATOM 478 C CA . LEU A 1 64 ? 30.719 -39.625 -21.859 1 95.5 64 LEU A CA 1
ATOM 479 C C . LEU A 1 64 ? 29.75 -40.188 -20.828 1 95.5 64 LEU A C 1
ATOM 481 O O . LEU A 1 64 ? 28.812 -39.469 -20.422 1 95.5 64 LEU A O 1
ATOM 485 N N . ASP A 1 65 ? 29.844 -41.406 -20.375 1 97.69 65 ASP A N 1
ATOM 486 C CA . ASP A 1 65 ? 28.984 -42.062 -19.391 1 97.69 65 ASP A CA 1
ATOM 487 C C . ASP A 1 65 ? 29.797 -42.438 -18.141 1 97.69 65 ASP A C 1
ATOM 489 O O . ASP A 1 65 ? 30.578 -43.375 -18.188 1 97.69 65 ASP A O 1
ATOM 493 N N . LEU A 1 66 ? 29.562 -41.562 -17.078 1 97 66 LEU A N 1
ATOM 494 C CA . LEU A 1 66 ? 30.297 -41.812 -15.828 1 97 66 LEU A CA 1
ATOM 495 C C . LEU A 1 66 ? 29.328 -42.094 -14.68 1 97 66 LEU A C 1
ATOM 497 O O . LEU A 1 66 ? 29.672 -41.875 -13.516 1 97 66 LEU A O 1
ATOM 501 N N . ARG A 1 67 ? 28.047 -42.562 -14.875 1 97.94 67 ARG A N 1
ATOM 502 C CA . ARG A 1 67 ? 27.016 -42.75 -13.859 1 97.94 67 ARG A CA 1
ATOM 503 C C . ARG A 1 67 ? 27.453 -43.812 -12.836 1 97.94 67 ARG A C 1
ATOM 505 O O . ARG A 1 67 ? 28.234 -44.688 -13.148 1 97.94 67 ARG A O 1
ATOM 512 N N . ASP A 1 68 ? 26.984 -43.781 -11.664 1 98.31 68 ASP A N 1
ATOM 513 C CA . ASP A 1 68 ? 27.094 -44.781 -10.617 1 98.31 68 ASP A CA 1
ATOM 514 C C . ASP A 1 68 ? 28.547 -45 -10.188 1 98.31 68 ASP A C 1
ATOM 516 O O . ASP A 1 68 ? 29.016 -46.125 -10.117 1 98.31 68 ASP A O 1
ATOM 520 N N . ASN A 1 69 ? 29.172 -43.844 -9.867 1 98 69 ASN A N 1
ATOM 521 C CA . ASN A 1 69 ? 30.5 -43.844 -9.289 1 98 69 ASN A CA 1
ATOM 522 C C . ASN A 1 69 ? 30.578 -42.938 -8.055 1 98 69 ASN A C 1
ATOM 524 O O . ASN A 1 69 ? 29.547 -42.656 -7.434 1 98 69 ASN A O 1
ATOM 528 N N . ALA A 1 70 ? 31.781 -42.625 -7.633 1 97.56 70 ALA A N 1
ATOM 529 C CA . ALA A 1 70 ? 31.969 -41.75 -6.48 1 97.56 70 ALA A CA 1
ATOM 530 C C . ALA A 1 70 ? 32.875 -40.562 -6.832 1 97.56 70 ALA A C 1
ATOM 532 O O . ALA A 1 70 ? 33.781 -40.25 -6.086 1 97.56 70 ALA A O 1
ATOM 533 N N . ILE A 1 71 ? 32.625 -40.125 -8.062 1 97 71 ILE A N 1
ATOM 534 C CA . ILE A 1 71 ? 33.438 -39.031 -8.555 1 97 71 ILE A CA 1
ATOM 535 C C . ILE A 1 71 ? 33.125 -37.75 -7.793 1 97 71 ILE A C 1
ATOM 537 O O . ILE A 1 71 ? 31.938 -37.469 -7.539 1 97 71 ILE A O 1
ATOM 541 N N . THR A 1 72 ? 34.156 -37.062 -7.41 1 96.75 72 THR A N 1
ATOM 542 C CA . THR A 1 72 ? 33.969 -35.844 -6.613 1 96.75 72 THR A CA 1
ATOM 543 C C . THR A 1 72 ? 34.531 -34.625 -7.352 1 96.75 72 THR A C 1
ATOM 545 O O . THR A 1 72 ? 34.906 -34.719 -8.523 1 96.75 72 THR A O 1
ATOM 548 N N . GLY A 1 73 ? 34.469 -33.469 -6.691 1 95 73 GLY A N 1
ATOM 549 C CA . GLY A 1 73 ? 35.094 -32.25 -7.23 1 95 73 GLY A CA 1
ATOM 550 C C . GLY A 1 73 ? 34.156 -31.453 -8.117 1 95 73 GLY A C 1
ATOM 551 O O . GLY A 1 73 ? 32.938 -31.641 -8.078 1 95 73 GLY A O 1
ATOM 552 N N . GLN A 1 74 ? 34.781 -30.547 -8.992 1 94.38 74 GLN A N 1
ATOM 553 C CA . GLN A 1 74 ? 34.031 -29.594 -9.797 1 94.38 74 GLN A CA 1
ATOM 554 C C . GLN A 1 74 ? 33.781 -30.141 -11.203 1 94.38 74 GLN A C 1
ATOM 556 O O . GLN A 1 74 ? 34.688 -30.734 -11.812 1 94.38 74 GLN A O 1
ATOM 561 N N . LEU A 1 75 ? 32.594 -29.969 -11.609 1 91.81 75 LEU A N 1
ATOM 562 C CA . LEU A 1 75 ? 32.344 -30.172 -13.031 1 91.81 75 LEU A CA 1
ATOM 563 C C . LEU A 1 75 ? 32.969 -29.062 -13.859 1 91.81 75 LEU A C 1
ATOM 565 O O . LEU A 1 75 ? 32.75 -27.875 -13.602 1 91.81 75 LEU A O 1
ATOM 569 N N . PRO A 1 76 ? 33.812 -29.422 -14.836 1 83.5 76 PRO A N 1
ATOM 570 C CA . PRO A 1 76 ? 34.625 -28.422 -15.523 1 83.5 76 PRO A CA 1
ATOM 571 C C . PRO A 1 76 ? 33.844 -27.641 -16.578 1 83.5 76 PRO A C 1
ATOM 573 O O . PRO A 1 76 ? 32.781 -28.062 -17.016 1 83.5 76 PRO A O 1
ATOM 576 N N . SER A 1 77 ? 34.438 -26.391 -16.953 1 76.38 77 SER A N 1
ATOM 577 C CA . SER A 1 77 ? 33.875 -25.562 -18.016 1 76.38 77 SER A CA 1
ATOM 578 C C . SER A 1 77 ? 34.312 -26.078 -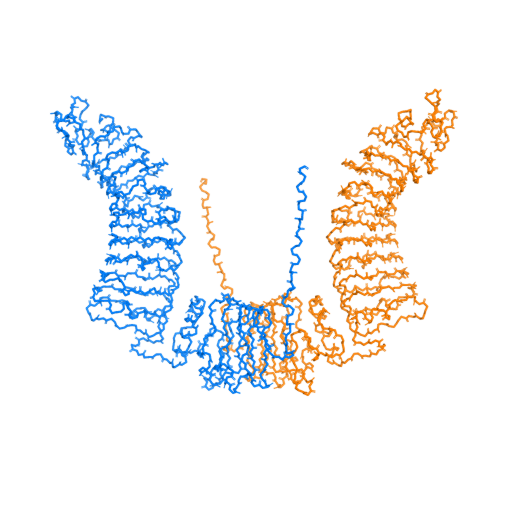19.391 1 76.38 77 SER A C 1
ATOM 580 O O . SER A 1 77 ? 33.938 -25.5 -20.422 1 76.38 77 SER A O 1
ATOM 582 N N . THR A 1 78 ? 34.812 -27.25 -19.328 1 68.5 78 THR A N 1
ATOM 583 C CA . THR A 1 78 ? 35.5 -27.812 -20.484 1 68.5 78 THR A CA 1
ATOM 584 C C . THR A 1 78 ? 34.656 -27.734 -21.734 1 68.5 78 THR A C 1
A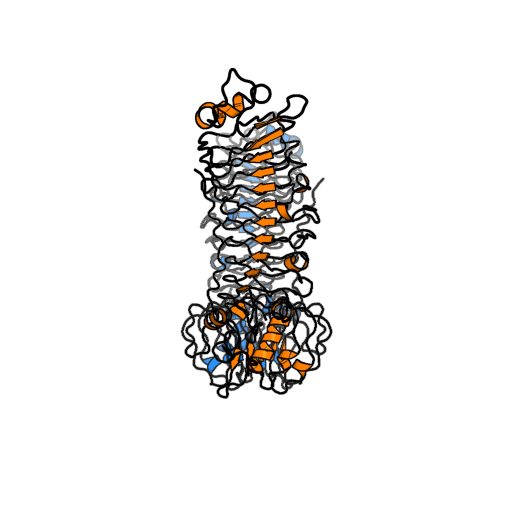TOM 586 O O . THR A 1 78 ? 33.406 -27.719 -21.656 1 68.5 78 THR A O 1
ATOM 589 N N . VAL A 1 79 ? 35.406 -27.547 -22.938 1 63.22 79 VAL A N 1
ATOM 590 C CA . VAL A 1 79 ? 34.812 -27.281 -24.25 1 63.22 79 VAL A CA 1
ATOM 591 C C . VAL A 1 79 ? 34.438 -28.594 -24.938 1 63.22 79 VAL A C 1
ATOM 593 O O . VAL A 1 79 ? 35.344 -29.375 -25.328 1 63.22 79 VAL A O 1
ATOM 596 N N . PHE A 1 80 ? 33.344 -29.188 -24.594 1 74.75 80 PHE A N 1
ATOM 597 C CA . PHE A 1 80 ? 32.781 -30.328 -25.328 1 74.75 80 PHE A CA 1
ATOM 598 C C . PHE A 1 80 ? 32.125 -29.875 -26.625 1 74.75 80 PHE A C 1
ATOM 600 O O . PHE A 1 80 ? 30.922 -29.625 -26.672 1 74.75 80 PHE A O 1
ATOM 607 N N . LEU A 1 81 ? 33.031 -29.859 -27.672 1 77.75 81 LEU A N 1
ATOM 608 C CA . LEU A 1 81 ? 32.5 -29.266 -28.891 1 77.75 81 LEU A CA 1
ATOM 609 C C . LEU A 1 81 ? 31.625 -30.25 -29.656 1 77.75 81 LEU A C 1
ATOM 611 O O . LEU A 1 81 ? 30.656 -29.844 -30.297 1 77.75 81 LEU A O 1
ATOM 615 N N . ARG A 1 82 ? 31.984 -31.594 -29.453 1 89.5 82 ARG A N 1
ATOM 616 C CA . ARG A 1 82 ? 31.266 -32.562 -30.281 1 89.5 82 ARG A CA 1
ATOM 617 C C . ARG A 1 82 ? 30.453 -33.531 -29.406 1 89.5 82 ARG A C 1
ATOM 619 O O . ARG A 1 82 ? 29.891 -34.5 -29.906 1 89.5 82 ARG A O 1
ATOM 626 N N . LEU A 1 83 ? 30.406 -33.219 -28.156 1 92 83 LEU A N 1
ATOM 627 C CA . LEU A 1 83 ? 29.734 -34.094 -27.219 1 92 83 LEU A CA 1
ATOM 628 C C . LEU A 1 83 ? 28.234 -34.188 -27.5 1 92 83 LEU A C 1
ATOM 630 O O . LEU A 1 83 ? 27.578 -33.156 -27.656 1 92 83 LEU A O 1
ATOM 634 N N . GLU A 1 84 ? 27.719 -35.5 -27.516 1 95.75 84 GLU A N 1
ATOM 635 C CA . GLU A 1 84 ? 26.297 -35.719 -27.781 1 95.75 84 GLU A CA 1
ATOM 636 C C . GLU A 1 84 ? 25.594 -36.281 -26.562 1 95.75 84 GLU A C 1
ATOM 638 O O . GLU A 1 84 ? 24.406 -36.031 -26.359 1 95.75 84 GLU A O 1
ATOM 643 N N . ARG A 1 85 ? 26.281 -37.094 -25.75 1 97.06 85 ARG A N 1
ATOM 644 C CA . ARG A 1 85 ? 25.719 -37.719 -24.562 1 97.06 85 ARG A CA 1
ATOM 645 C C . ARG A 1 85 ? 26.656 -37.562 -23.375 1 97.06 85 ARG A C 1
ATOM 647 O O . ARG A 1 85 ? 27.812 -37.938 -23.438 1 97.06 85 ARG A O 1
ATOM 654 N N . LEU A 1 86 ? 26.062 -36.969 -22.312 1 95.5 86 LEU A N 1
ATOM 655 C CA . LEU A 1 86 ? 26.781 -36.781 -21.047 1 95.5 86 LEU A CA 1
ATOM 656 C C . LEU A 1 86 ? 25.953 -37.312 -19.891 1 95.5 86 LEU A C 1
ATOM 658 O O . LEU A 1 86 ? 24.922 -36.75 -19.547 1 95.5 86 LEU A O 1
ATOM 662 N N . ARG A 1 87 ? 26.344 -38.375 -19.156 1 98.19 87 ARG A N 1
ATOM 663 C CA . ARG A 1 87 ? 25.609 -39 -18.078 1 98.19 87 ARG A CA 1
ATOM 664 C C . ARG A 1 87 ? 26.469 -39.094 -16.812 1 98.19 87 ARG A C 1
ATOM 666 O O . ARG A 1 87 ? 27.484 -39.781 -16.812 1 98.19 87 ARG A O 1
ATOM 673 N N . LEU A 1 88 ? 25.984 -38.406 -15.773 1 97.44 88 LEU A N 1
ATOM 674 C CA . LEU A 1 88 ? 26.828 -38.219 -14.594 1 97.44 88 LEU A CA 1
ATOM 675 C C . LEU A 1 88 ? 26.062 -38.625 -13.328 1 97.44 88 LEU A C 1
ATOM 677 O O . LEU A 1 88 ? 26.484 -38.312 -12.219 1 97.44 88 LEU A O 1
ATOM 681 N N . ASP A 1 89 ? 24.984 -39.344 -13.336 1 98.5 89 ASP A N 1
ATOM 682 C CA . ASP A 1 89 ? 24.094 -39.656 -12.211 1 98.5 89 ASP A CA 1
ATOM 683 C C . ASP A 1 89 ? 24.812 -40.438 -11.125 1 98.5 89 ASP A C 1
ATOM 685 O O . ASP A 1 89 ? 25.734 -41.219 -11.422 1 98.5 89 ASP A O 1
ATOM 689 N N . ASN A 1 90 ? 24.312 -40.281 -9.914 1 98.31 90 ASN A N 1
ATOM 690 C CA . ASN A 1 90 ? 24.75 -41.062 -8.781 1 98.31 90 ASN A CA 1
ATOM 691 C C . ASN A 1 90 ? 26.25 -41 -8.562 1 98.31 90 ASN A C 1
ATOM 693 O O . ASN A 1 90 ? 26.938 -42 -8.547 1 98.31 90 ASN A O 1
ATOM 697 N N . ASN A 1 91 ? 26.656 -39.719 -8.414 1 98.06 91 ASN A N 1
ATOM 698 C CA . ASN A 1 91 ? 28.031 -39.406 -8.023 1 98.06 91 ASN A CA 1
ATOM 699 C C . ASN A 1 91 ? 28.062 -38.438 -6.828 1 98.06 91 ASN A C 1
ATOM 701 O O . ASN A 1 91 ? 27.094 -38.344 -6.094 1 98.06 91 ASN A O 1
ATOM 705 N N . ASN A 1 92 ? 29.312 -37.875 -6.605 1 97.81 92 ASN A N 1
ATOM 706 C CA . ASN A 1 92 ? 29.469 -36.969 -5.457 1 97.81 92 ASN A CA 1
ATOM 707 C C . ASN A 1 92 ? 30.094 -35.656 -5.859 1 97.81 92 ASN A C 1
ATOM 709 O O . ASN A 1 92 ? 30.938 -35.125 -5.141 1 97.81 92 ASN A O 1
ATOM 713 N N . PHE A 1 93 ? 29.688 -35.281 -7.016 1 97.06 93 PHE A N 1
ATOM 714 C CA . PHE A 1 93 ? 30.219 -33.969 -7.438 1 97.06 93 PHE A CA 1
ATOM 715 C C . PHE A 1 93 ? 29.891 -32.906 -6.41 1 97.06 93 PHE A C 1
ATOM 717 O O . PHE A 1 93 ? 28.844 -32.938 -5.754 1 97.06 93 PHE A O 1
ATOM 724 N N . THR A 1 94 ? 30.812 -31.875 -6.332 1 97 94 THR A N 1
ATOM 725 C CA . THR A 1 94 ? 30.641 -30.938 -5.234 1 97 94 THR A CA 1
ATOM 726 C C . THR A 1 94 ? 30.25 -29.562 -5.762 1 97 94 THR A C 1
ATOM 728 O O . THR A 1 94 ? 29.656 -28.766 -5.035 1 97 94 THR A O 1
ATOM 731 N N . SER A 1 95 ? 30.688 -29.25 -7.02 1 95.62 95 SER A N 1
ATOM 732 C CA . SER A 1 95 ? 30.328 -27.953 -7.582 1 95.62 95 SER A CA 1
ATOM 733 C C . SER A 1 95 ? 30.281 -28.016 -9.102 1 95.62 95 SER A C 1
ATOM 735 O O . SER A 1 95 ? 30.75 -28.969 -9.711 1 95.62 95 SER A O 1
ATOM 737 N N . VAL A 1 96 ? 29.672 -26.984 -9.641 1 92.88 96 VAL A N 1
ATOM 738 C CA . VAL A 1 96 ? 29.562 -26.812 -11.086 1 92.88 96 VAL A CA 1
ATOM 739 C C . VAL A 1 96 ? 30.234 -25.516 -11.5 1 92.88 96 VAL A C 1
ATOM 741 O O . VAL A 1 96 ? 29.922 -24.438 -10.961 1 92.88 96 VAL A O 1
ATOM 744 N N . ALA A 1 97 ? 31.141 -25.594 -12.422 1 89.12 97 ALA A N 1
ATOM 745 C CA . ALA A 1 97 ? 31.859 -24.406 -12.867 1 89.12 97 ALA A CA 1
ATOM 746 C C . ALA A 1 97 ? 30.953 -23.484 -13.68 1 89.12 97 ALA A C 1
ATOM 748 O O . ALA A 1 97 ? 30.016 -23.938 -14.344 1 89.12 97 ALA A O 1
ATOM 749 N N . VAL A 1 98 ? 31.406 -22.25 -13.797 1 84.94 98 VAL A N 1
ATOM 750 C CA . VAL A 1 98 ? 30.703 -21.266 -14.625 1 84.94 98 VAL A CA 1
ATOM 751 C C . VAL A 1 98 ? 30.922 -21.594 -16.094 1 84.94 98 VAL A C 1
ATOM 753 O O . VAL A 1 98 ? 32.031 -21.891 -16.516 1 84.94 98 VAL A O 1
ATOM 756 N N . GLY A 1 99 ? 29.969 -21.672 -16.75 1 79.88 99 GLY A N 1
ATOM 757 C CA . GLY A 1 99 ? 30.062 -21.953 -18.172 1 79.88 99 GLY A CA 1
ATOM 758 C C . GLY A 1 99 ? 29.969 -23.438 -18.5 1 79.88 99 GLY A C 1
ATOM 759 O O . GLY A 1 99 ? 30.094 -23.828 -19.656 1 79.88 99 GLY A O 1
ATOM 760 N N . PHE A 1 100 ? 29.609 -24.203 -17.516 1 82.94 100 PHE A N 1
ATOM 761 C CA . PHE A 1 100 ? 29.391 -25.625 -17.734 1 82.94 100 PHE A CA 1
ATOM 762 C C . PHE A 1 100 ? 28.344 -25.859 -18.812 1 82.94 100 PHE A C 1
ATOM 764 O O . PHE A 1 100 ? 27.281 -25.234 -18.797 1 82.94 100 PHE A O 1
ATOM 771 N N . LEU A 1 101 ? 28.688 -26.578 -19.891 1 82.62 101 LEU A N 1
ATOM 772 C CA . LEU A 1 101 ? 27.859 -26.984 -21.031 1 82.62 101 LEU A CA 1
ATOM 773 C C . LEU A 1 101 ? 27.688 -25.828 -22.016 1 82.62 101 LEU A C 1
ATOM 775 O O . LEU A 1 101 ? 26.922 -25.938 -22.969 1 82.62 101 LEU A O 1
ATOM 779 N N . ALA A 1 102 ? 28.422 -24.734 -21.844 1 80.94 102 ALA A N 1
ATOM 780 C CA . ALA A 1 102 ? 28.25 -23.562 -22.688 1 80.94 102 ALA A CA 1
ATOM 781 C C . ALA A 1 102 ? 28.672 -23.844 -24.141 1 80.94 102 ALA A C 1
ATOM 783 O O . ALA A 1 102 ? 28.125 -23.266 -25.078 1 80.94 102 ALA A O 1
ATOM 784 N N . ALA A 1 103 ? 29.516 -24.781 -24.281 1 79.56 103 ALA A N 1
ATOM 785 C CA . ALA A 1 103 ? 30.062 -25.047 -25.609 1 79.56 103 ALA A CA 1
ATOM 786 C C . ALA A 1 103 ? 29.5 -26.344 -26.172 1 79.56 103 ALA A C 1
ATOM 788 O O . ALA A 1 103 ? 29.922 -26.781 -27.25 1 79.56 103 ALA A O 1
ATOM 789 N N . ALA A 1 104 ? 28.578 -26.906 -25.5 1 83.81 104 ALA A N 1
ATOM 790 C CA . ALA A 1 104 ? 28.109 -28.234 -25.906 1 83.81 104 ALA A CA 1
ATOM 791 C C . ALA A 1 104 ? 26.953 -28.125 -26.891 1 83.81 104 ALA A C 1
ATOM 793 O O . ALA A 1 104 ? 25.859 -28.625 -26.641 1 83.81 104 ALA A O 1
ATOM 794 N N . LYS A 1 105 ? 27.266 -27.672 -28.016 1 85.69 105 LYS A N 1
ATOM 795 C CA . LYS A 1 105 ? 26.25 -27.312 -29 1 85.69 105 LYS A CA 1
ATOM 796 C C . LYS A 1 105 ? 25.609 -28.578 -29.594 1 85.69 105 LYS A C 1
ATOM 798 O O . LYS A 1 105 ? 24.469 -28.516 -30.078 1 85.69 105 LYS A O 1
ATOM 803 N N . LEU A 1 106 ? 26.297 -29.703 -29.484 1 90.81 106 LEU A N 1
ATOM 804 C CA . LEU A 1 106 ? 25.781 -30.922 -30.125 1 90.81 106 LEU A CA 1
ATOM 805 C C . LEU A 1 106 ? 25.156 -31.844 -29.094 1 90.81 106 LEU A C 1
ATOM 807 O O . LEU A 1 106 ? 24.703 -32.938 -29.422 1 90.81 106 LEU A O 1
ATOM 811 N N . LEU A 1 107 ? 25.109 -31.328 -27.875 1 91.94 107 LEU A N 1
ATOM 812 C CA . LEU A 1 107 ? 24.641 -32.188 -26.766 1 91.94 107 LEU A CA 1
ATOM 813 C C . LEU A 1 107 ? 23.188 -32.562 -26.969 1 91.94 107 LEU A C 1
ATOM 815 O O . LEU A 1 107 ? 22.344 -31.703 -27.25 1 91.94 107 LEU A O 1
ATOM 819 N N . GLN A 1 108 ? 22.938 -33.938 -26.766 1 95.25 108 GLN A N 1
ATOM 820 C CA . GLN A 1 108 ? 21.578 -34.469 -26.922 1 95.25 108 GLN A CA 1
ATOM 821 C C . GLN A 1 108 ? 21.047 -35 -25.609 1 95.25 108 GLN A C 1
ATOM 823 O O . GLN A 1 108 ? 19.844 -34.875 -25.328 1 95.25 108 GLN A O 1
ATOM 828 N N . VAL A 1 109 ? 21.906 -35.625 -24.844 1 97 109 VAL A N 1
ATOM 829 C CA . VAL A 1 109 ? 21.516 -36.219 -23.578 1 97 109 VAL A CA 1
ATOM 830 C C . VAL A 1 109 ? 22.438 -35.719 -22.469 1 97 109 VAL A C 1
ATOM 832 O O . VAL A 1 109 ? 23.656 -35.844 -22.562 1 97 109 VAL A O 1
ATOM 835 N N . PHE A 1 110 ? 21.797 -35.156 -21.453 1 95.44 110 PHE A N 1
ATOM 836 C CA . PHE A 1 110 ? 22.516 -34.75 -20.25 1 95.44 110 PHE A CA 1
ATOM 837 C C . PHE A 1 110 ? 21.812 -35.281 -19 1 95.44 110 PHE A C 1
ATOM 839 O O . PHE A 1 110 ? 20.625 -35 -18.812 1 95.44 110 PHE A O 1
ATOM 846 N N . THR A 1 111 ? 22.469 -36.031 -18.047 1 98 111 THR A N 1
ATOM 847 C CA . THR A 1 111 ? 21.891 -36.469 -16.781 1 98 111 THR A CA 1
ATOM 848 C C . THR A 1 111 ? 22.891 -36.281 -15.648 1 98 111 THR A C 1
ATOM 850 O O . THR A 1 111 ? 24.094 -36.531 -15.82 1 98 111 THR A O 1
ATOM 853 N N . ILE A 1 112 ? 22.375 -35.781 -14.547 1 97.62 112 ILE A N 1
ATOM 854 C CA . ILE A 1 112 ? 23.266 -35.562 -13.414 1 97.62 112 ILE A CA 1
ATOM 855 C C . ILE A 1 112 ? 22.516 -35.812 -12.109 1 97.62 112 ILE A C 1
ATOM 857 O O . ILE A 1 112 ? 22.875 -35.281 -11.062 1 97.62 112 ILE A O 1
ATOM 861 N N . SER A 1 113 ? 21.547 -36.625 -12.039 1 98.62 113 SER A N 1
ATOM 862 C CA . SER A 1 113 ? 20.688 -36.844 -10.883 1 98.62 113 SER A CA 1
ATOM 863 C C . SER A 1 113 ? 21.453 -37.5 -9.742 1 98.62 113 SER A C 1
ATOM 865 O O . SER A 1 113 ? 22.438 -38.219 -9.969 1 98.62 113 SER A O 1
ATOM 867 N N . ASN A 1 114 ? 20.984 -37.219 -8.508 1 98.31 114 ASN A N 1
ATOM 868 C CA . ASN A 1 114 ? 21.469 -37.844 -7.293 1 98.31 114 ASN A CA 1
ATOM 869 C C . ASN A 1 114 ? 22.953 -37.562 -7.062 1 98.31 114 ASN A C 1
ATOM 871 O O . ASN A 1 114 ? 23.75 -38.469 -6.832 1 98.31 114 ASN A O 1
ATOM 875 N N . ASN A 1 115 ? 23.219 -36.281 -7.141 1 97.69 115 ASN A N 1
ATOM 876 C CA . ASN A 1 115 ? 24.469 -35.719 -6.637 1 97.69 115 ASN A CA 1
ATOM 877 C C . ASN A 1 115 ? 24.219 -34.781 -5.453 1 97.69 115 ASN A C 1
ATOM 879 O O . ASN A 1 115 ? 24.172 -33.562 -5.617 1 97.69 115 ASN A O 1
ATOM 883 N N . SER A 1 116 ? 24.125 -35.312 -4.363 1 91.75 116 SER A N 1
ATOM 884 C CA . SER A 1 116 ? 23.562 -34.625 -3.199 1 91.75 116 SER A CA 1
ATOM 885 C C . SER A 1 116 ? 24.594 -33.688 -2.572 1 91.75 116 SER A C 1
ATOM 887 O O . SER A 1 116 ? 24.234 -32.812 -1.764 1 91.75 116 SER A O 1
ATOM 889 N N . GLN A 1 117 ? 25.812 -33.812 -2.984 1 96 117 GLN A N 1
ATOM 890 C CA . GLN A 1 117 ? 26.875 -33.031 -2.357 1 96 117 GLN A CA 1
ATOM 891 C C . GLN A 1 117 ? 27.078 -31.703 -3.098 1 96 117 GLN A C 1
ATOM 893 O O . GLN A 1 117 ? 27.828 -30.844 -2.637 1 96 117 GLN A O 1
ATOM 898 N N . LEU A 1 118 ? 26.375 -31.656 -4.164 1 96.56 118 LEU A N 1
ATOM 899 C CA . LEU A 1 118 ? 26.547 -30.453 -4.969 1 96.56 118 LEU A CA 1
ATOM 900 C C . LEU A 1 118 ? 26.109 -29.203 -4.188 1 96.56 118 LEU A C 1
ATOM 902 O O . LEU A 1 118 ? 25.078 -29.219 -3.516 1 96.56 118 LEU A O 1
ATOM 906 N N . GLN A 1 119 ? 26.984 -28.234 -4.309 1 96.44 119 GLN A N 1
ATOM 907 C CA . GLN A 1 119 ? 26.547 -26.906 -3.879 1 96.44 119 GLN A CA 1
ATOM 908 C C . GLN A 1 119 ? 25.5 -26.344 -4.836 1 96.44 119 GLN A C 1
ATOM 910 O O . GLN A 1 119 ? 25.406 -26.766 -5.988 1 96.44 119 GLN A O 1
ATOM 915 N N . GLY A 1 120 ? 24.781 -25.438 -4.297 1 95.25 120 GLY A N 1
ATOM 916 C CA . GLY A 1 120 ? 23.781 -24.812 -5.137 1 95.25 120 GLY A CA 1
ATOM 917 C C . GLY A 1 120 ? 24.344 -24.234 -6.418 1 95.25 120 GLY A C 1
ATOM 918 O O . GLY A 1 120 ? 25.422 -23.641 -6.414 1 95.25 120 GLY A O 1
ATOM 919 N N . TRP A 1 121 ? 23.719 -24.531 -7.5 1 93.88 121 TRP A N 1
ATOM 920 C CA . TRP A 1 121 ? 24.125 -23.969 -8.789 1 93.88 121 TRP A CA 1
ATOM 921 C C . TRP A 1 121 ? 22.906 -23.672 -9.656 1 93.88 121 TRP A C 1
ATOM 923 O O . TRP A 1 121 ? 21.812 -24.172 -9.406 1 93.88 121 TRP A O 1
ATOM 933 N N . ASP A 1 122 ? 23.188 -22.812 -10.727 1 92.5 122 ASP A N 1
ATOM 934 C CA . ASP A 1 122 ? 22.094 -22.344 -11.562 1 92.5 122 ASP A CA 1
ATOM 935 C C . ASP A 1 122 ? 22.062 -23.094 -12.891 1 92.5 122 ASP A C 1
ATOM 937 O O . ASP A 1 122 ? 23.109 -23.5 -13.398 1 92.5 122 ASP A O 1
ATOM 941 N N . LEU A 1 123 ? 20.875 -23.172 -13.398 1 91.31 123 LEU A N 1
ATOM 942 C CA . LEU A 1 123 ? 20.719 -23.641 -14.773 1 91.31 123 LEU A CA 1
ATOM 943 C C . LEU A 1 123 ? 21.375 -22.688 -15.758 1 91.31 123 LEU A C 1
ATOM 945 O O . LEU A 1 123 ? 21.547 -21.5 -15.461 1 91.31 123 LEU A O 1
ATOM 949 N N . PRO A 1 124 ? 21.703 -23.219 -16.938 1 84.5 124 PRO A N 1
ATOM 950 C CA . PRO A 1 124 ? 22.359 -22.344 -17.906 1 84.5 124 PRO A CA 1
ATOM 951 C C . PRO A 1 124 ? 21.484 -21.172 -18.359 1 84.5 124 PRO A C 1
ATOM 953 O O . PRO A 1 124 ? 20.281 -21.359 -18.547 1 84.5 124 PRO A O 1
ATOM 956 N N . ASN A 1 125 ? 22.172 -20.094 -18.688 1 78.69 125 ASN A N 1
ATOM 957 C CA . ASN A 1 125 ? 21.438 -18.875 -19.016 1 78.69 125 ASN A CA 1
ATOM 958 C C . ASN A 1 125 ? 21.188 -18.766 -20.516 1 78.69 125 ASN A C 1
ATOM 960 O O . ASN A 1 125 ? 20.344 -17.984 -20.953 1 78.69 125 ASN A O 1
ATOM 964 N N . ASN A 1 126 ? 22.078 -19.438 -21.266 1 76.19 126 ASN A N 1
ATOM 965 C CA . ASN A 1 126 ? 21.906 -19.438 -22.719 1 76.19 126 ASN A CA 1
ATOM 966 C C . ASN A 1 126 ? 21.656 -20.859 -23.25 1 76.19 126 ASN A C 1
ATOM 968 O O . ASN A 1 126 ? 22.547 -21.469 -23.844 1 76.19 126 ASN A O 1
ATOM 972 N N . PRO A 1 127 ? 20.438 -21.297 -23.078 1 75.31 127 PRO A N 1
ATOM 973 C CA . PRO A 1 127 ? 20.172 -22.688 -23.406 1 75.31 127 PRO A CA 1
ATOM 974 C C . PRO A 1 127 ? 20.203 -22.969 -24.906 1 75.31 127 PRO A C 1
ATOM 976 O O . PRO A 1 127 ? 20.266 -24.125 -25.328 1 75.31 127 PRO A O 1
ATOM 979 N N . HIS A 1 128 ? 20.312 -21.844 -25.641 1 73.38 128 HIS A N 1
ATOM 980 C CA . HIS A 1 128 ? 20.391 -21.984 -27.078 1 73.38 128 HIS A CA 1
ATOM 981 C C . HIS A 1 128 ? 21.656 -22.719 -27.5 1 73.38 128 HIS A C 1
ATOM 983 O O . HIS A 1 128 ? 21.719 -23.297 -28.578 1 73.38 128 HIS A O 1
ATOM 989 N N . THR A 1 129 ? 22.562 -22.688 -26.594 1 73.56 129 THR A N 1
ATOM 990 C CA . THR A 1 129 ? 23.828 -23.344 -26.891 1 73.56 129 THR A CA 1
ATOM 991 C C . THR A 1 129 ? 23.672 -24.859 -26.891 1 73.56 129 THR A C 1
ATOM 993 O O . THR A 1 129 ? 24.516 -25.578 -27.438 1 73.56 129 THR A O 1
ATOM 996 N N . ILE A 1 130 ? 22.547 -25.234 -26.344 1 79.31 130 ILE A N 1
ATOM 997 C CA . ILE A 1 130 ? 22.281 -26.672 -26.328 1 79.31 130 ILE A CA 1
ATOM 998 C C . ILE A 1 130 ? 20.969 -26.969 -27.047 1 79.31 130 ILE A C 1
ATOM 1000 O O . ILE A 1 130 ? 20.125 -27.703 -26.531 1 79.31 130 ILE A O 1
ATOM 1004 N N . GLY A 1 131 ? 20.938 -26.484 -28.188 1 79.31 131 GLY A N 1
ATOM 1005 C CA . GLY A 1 131 ? 19.703 -26.531 -28.953 1 79.31 131 GLY A CA 1
ATOM 1006 C C . GLY A 1 131 ? 19.312 -27.922 -29.406 1 79.31 131 GLY A C 1
ATOM 1007 O O . GLY A 1 131 ? 18.156 -28.188 -29.734 1 79.31 131 GLY A O 1
ATOM 1008 N N . ASN A 1 132 ? 20.312 -28.875 -29.359 1 87.69 132 ASN A N 1
ATOM 1009 C CA . ASN A 1 132 ? 20.047 -30.234 -29.797 1 87.69 132 ASN A CA 1
ATOM 1010 C C . ASN A 1 132 ? 19.656 -31.156 -28.641 1 87.69 132 ASN A C 1
ATOM 1012 O O . ASN A 1 132 ? 19.453 -32.344 -28.828 1 87.69 132 ASN A O 1
ATOM 1016 N N . LEU A 1 133 ? 19.484 -30.5 -27.609 1 91 133 LEU A N 1
ATOM 1017 C CA . LEU A 1 133 ? 19.234 -31.25 -26.391 1 91 133 LEU A CA 1
ATOM 1018 C C . LEU A 1 133 ? 17.891 -31.969 -26.453 1 91 133 LEU A C 1
ATOM 1020 O O . LEU A 1 133 ? 16.875 -31.359 -26.781 1 91 133 LEU A O 1
ATOM 1024 N N . ARG A 1 134 ? 17.938 -33.312 -26.078 1 95.44 134 ARG A N 1
ATOM 1025 C CA . ARG A 1 134 ? 16.734 -34.125 -26.078 1 95.44 134 ARG A CA 1
ATOM 1026 C C . ARG A 1 134 ? 16.312 -34.469 -24.656 1 95.44 134 ARG A C 1
ATOM 1028 O O . ARG A 1 134 ? 15.133 -34.469 -24.328 1 95.44 134 ARG A O 1
ATOM 1035 N N . ASP A 1 135 ? 17.281 -34.875 -23.891 1 96.94 135 ASP A N 1
ATOM 1036 C CA . ASP A 1 135 ? 17.031 -35.25 -22.5 1 96.94 135 ASP A CA 1
ATOM 1037 C C . ASP A 1 135 ? 17.875 -34.406 -21.547 1 96.94 135 ASP A C 1
ATOM 1039 O O . ASP A 1 135 ? 19.094 -34.375 -21.656 1 96.94 135 ASP A O 1
ATOM 1043 N N . TYR A 1 136 ? 17.234 -33.719 -20.672 1 95.81 136 TYR A N 1
ATOM 1044 C CA . TYR A 1 136 ? 17.859 -33.031 -19.562 1 95.81 136 TYR A CA 1
ATOM 1045 C C . TYR A 1 136 ? 17.328 -33.5 -18.219 1 95.81 136 TYR A C 1
ATOM 1047 O O . TYR A 1 136 ? 16.234 -33.125 -17.812 1 95.81 136 TYR A O 1
ATOM 1055 N N . ILE A 1 137 ? 18.047 -34.344 -17.484 1 98.5 137 ILE A N 1
ATOM 1056 C CA . ILE A 1 137 ? 17.594 -34.969 -16.25 1 98.5 137 ILE A CA 1
ATOM 1057 C C . ILE A 1 137 ? 18.531 -34.625 -15.109 1 98.5 137 ILE A C 1
ATOM 1059 O O . ILE A 1 137 ? 19.672 -35.125 -15.062 1 98.5 137 ILE A O 1
ATOM 1063 N N . ALA A 1 138 ? 18.031 -33.812 -14.242 1 97.94 138 ALA A N 1
ATOM 1064 C CA . ALA A 1 138 ? 18.859 -33.344 -13.125 1 97.94 138 ALA A CA 1
ATOM 1065 C C . ALA A 1 138 ? 18.062 -33.344 -11.82 1 97.94 138 ALA A C 1
ATOM 1067 O O . ALA A 1 138 ? 17.906 -32.281 -11.203 1 97.94 138 ALA A O 1
ATOM 1068 N N . ASN A 1 139 ? 17.641 -34.469 -11.367 1 98.69 139 ASN A N 1
ATOM 1069 C CA . ASN A 1 139 ? 16.906 -34.594 -10.109 1 98.69 139 ASN A CA 1
ATOM 1070 C C . ASN A 1 139 ? 17.859 -34.688 -8.922 1 98.69 139 ASN A C 1
ATOM 1072 O O . ASN A 1 139 ? 18.922 -35.312 -9.008 1 98.69 139 ASN A O 1
ATOM 1076 N N . ASN A 1 140 ? 17.391 -34.062 -7.789 1 98.25 140 ASN A N 1
ATOM 1077 C CA . ASN A 1 140 ? 18.234 -34.125 -6.598 1 98.25 140 ASN A CA 1
ATOM 1078 C C . ASN A 1 140 ? 19.672 -33.719 -6.906 1 98.25 140 ASN A C 1
ATOM 1080 O O . ASN A 1 140 ? 20.609 -34.438 -6.609 1 98.25 140 ASN A O 1
ATOM 1084 N N . ALA A 1 141 ? 19.781 -32.562 -7.516 1 97.81 141 ALA A N 1
ATOM 1085 C CA . ALA A 1 141 ? 21.078 -32.094 -7.992 1 97.81 141 ALA A CA 1
ATOM 1086 C C . ALA A 1 141 ? 21.406 -30.719 -7.445 1 97.81 141 ALA A C 1
ATOM 1088 O O . ALA A 1 141 ? 22.234 -30 -8 1 97.81 141 ALA A O 1
ATOM 1089 N N . SER A 1 142 ? 20.656 -30.25 -6.477 1 97.5 142 SER A N 1
ATOM 1090 C CA . SER A 1 142 ? 20.906 -29.016 -5.734 1 97.5 142 SER A CA 1
ATOM 1091 C C . SER A 1 142 ? 20.781 -27.797 -6.637 1 97.5 142 SER A C 1
ATOM 1093 O O . SER A 1 142 ? 21.516 -26.828 -6.484 1 97.5 142 SER A O 1
ATOM 1095 N N . ILE A 1 143 ? 19.938 -27.938 -7.602 1 96.88 143 ILE A N 1
ATOM 1096 C CA . ILE A 1 143 ? 19.703 -26.812 -8.492 1 96.88 143 ILE A CA 1
ATOM 1097 C C . ILE A 1 143 ? 18.938 -25.719 -7.754 1 96.88 143 ILE A C 1
ATOM 1099 O O . ILE A 1 143 ? 17.984 -26.016 -7.02 1 96.88 143 ILE A O 1
ATOM 1103 N N . THR A 1 144 ? 19.438 -24.484 -7.906 1 96.44 144 THR A N 1
ATOM 1104 C CA . THR A 1 144 ? 18.781 -23.344 -7.293 1 96.44 144 THR A CA 1
ATOM 1105 C C . THR A 1 144 ? 18.359 -22.328 -8.359 1 96.44 144 THR A C 1
ATOM 1107 O O . THR A 1 144 ? 18.484 -22.594 -9.555 1 96.44 144 THR A O 1
ATOM 1110 N N . GLY A 1 145 ? 17.875 -21.281 -7.918 1 95.25 145 GLY A N 1
ATOM 1111 C CA . GLY A 1 145 ? 17.5 -20.203 -8.828 1 95.25 145 GLY A CA 1
ATOM 1112 C C . GLY A 1 145 ? 16.109 -20.375 -9.406 1 95.25 145 GLY A C 1
ATOM 1113 O O . GLY A 1 145 ? 15.258 -21.031 -8.812 1 95.25 145 GLY A O 1
ATOM 1114 N N . THR A 1 146 ? 15.906 -19.672 -10.617 1 95.25 146 THR A N 1
ATOM 1115 C CA . THR A 1 146 ? 14.602 -19.672 -11.266 1 95.25 146 THR A CA 1
ATOM 1116 C C . THR A 1 146 ? 14.68 -20.312 -12.656 1 95.25 146 THR A C 1
ATOM 1118 O O . THR A 1 146 ? 15.773 -20.562 -13.156 1 95.25 146 THR A O 1
ATOM 1121 N N . LEU A 1 147 ? 13.547 -20.562 -13.234 1 94 147 LEU A N 1
ATOM 1122 C CA . LEU A 1 147 ? 13.477 -21.219 -14.539 1 94 147 LEU A CA 1
ATOM 1123 C C . LEU A 1 147 ? 13.414 -20.188 -15.656 1 94 147 LEU A C 1
ATOM 1125 O O . LEU A 1 147 ? 13.492 -20.531 -16.844 1 94 147 LEU A O 1
ATOM 1129 N N . SER A 1 148 ? 13.359 -18.922 -15.383 1 88.62 148 SER A N 1
ATOM 1130 C CA . SER A 1 148 ? 13.047 -17.891 -16.359 1 88.62 148 SER A CA 1
ATOM 1131 C C . SER A 1 148 ? 14.102 -17.828 -17.453 1 88.62 148 SER A C 1
ATOM 1133 O O . SER A 1 148 ? 13.766 -17.734 -18.641 1 88.62 148 SER A O 1
ATOM 1135 N N . ARG A 1 149 ? 15.383 -17.891 -17.125 1 81.69 149 ARG A N 1
ATOM 1136 C CA . ARG A 1 149 ? 16.438 -17.781 -18.125 1 81.69 149 ARG A CA 1
ATOM 1137 C C . ARG A 1 149 ? 16.672 -19.094 -18.844 1 81.69 149 ARG A C 1
ATOM 1139 O O . ARG A 1 149 ? 17.047 -19.125 -20.016 1 81.69 149 ARG A O 1
ATOM 1146 N N . PHE A 1 150 ? 16.281 -20.203 -18.219 1 87.62 150 PHE A N 1
ATOM 1147 C CA . PHE A 1 150 ? 16.516 -21.516 -18.766 1 87.62 150 PHE A CA 1
ATOM 1148 C C . PHE A 1 150 ? 15.406 -21.891 -19.75 1 87.62 150 PHE A C 1
ATOM 1150 O O . PHE A 1 150 ? 15.672 -22.438 -20.828 1 87.62 150 PHE A O 1
ATOM 1157 N N . LEU A 1 151 ? 14.203 -21.469 -19.391 1 85.94 151 LEU A N 1
ATOM 1158 C CA . LEU A 1 151 ? 13.055 -21.844 -20.219 1 85.94 151 LEU A CA 1
ATOM 1159 C C . LEU A 1 151 ? 12.43 -20.609 -20.859 1 85.94 151 LEU A C 1
ATOM 1161 O O . LEU A 1 151 ? 11.398 -20.719 -21.531 1 85.94 151 LEU A O 1
ATOM 1165 N N . GLY A 1 152 ? 12.945 -19.422 -20.719 1 71.44 152 GLY A N 1
ATOM 1166 C CA . GLY A 1 152 ? 12.266 -18.172 -21 1 71.44 152 GLY A CA 1
ATOM 1167 C C . GLY A 1 152 ? 12.195 -17.859 -22.484 1 71.44 152 GLY A C 1
ATOM 1168 O O . GLY A 1 152 ? 11.391 -17.016 -22.906 1 71.44 152 GLY A O 1
ATOM 1169 N N . SER A 1 153 ? 13.078 -18.359 -23.219 1 66.19 153 SER A N 1
ATOM 1170 C CA . SER A 1 153 ? 12.992 -18.016 -24.641 1 66.19 153 SER A CA 1
ATOM 1171 C C . SER A 1 153 ? 12.289 -19.109 -25.438 1 66.19 153 SER A C 1
ATOM 1173 O O . SER A 1 153 ? 12.461 -20.297 -25.156 1 66.19 153 SER A O 1
ATOM 1175 N N . SER A 1 154 ? 11.305 -18.562 -26.234 1 62.28 154 SER A N 1
ATOM 1176 C CA . SER A 1 154 ? 10.547 -19.469 -27.078 1 62.28 154 SER A CA 1
ATOM 1177 C C . SER A 1 154 ? 11.469 -20.297 -27.969 1 62.28 154 SER A C 1
ATOM 1179 O O . SER A 1 154 ? 12.461 -19.797 -28.484 1 62.28 154 SER A O 1
ATOM 1181 N N . ASN A 1 155 ? 11.336 -21.562 -27.922 1 61.5 155 ASN A N 1
ATOM 1182 C CA . ASN A 1 155 ? 11.945 -22.469 -28.875 1 61.5 155 ASN A CA 1
ATOM 1183 C C . ASN A 1 155 ? 13.391 -22.797 -28.5 1 61.5 155 ASN A C 1
ATOM 1185 O O . ASN A 1 155 ? 14.203 -23.125 -29.359 1 61.5 155 ASN A O 1
ATOM 1189 N N . THR A 1 156 ? 13.672 -22.453 -27.266 1 65.94 156 THR A N 1
ATOM 1190 C CA . THR A 1 156 ? 15.055 -22.688 -26.875 1 65.94 156 THR A CA 1
ATOM 1191 C C . THR A 1 156 ? 15.43 -24.156 -27.047 1 65.94 156 THR A C 1
ATOM 1193 O O . THR A 1 156 ? 16.531 -24.469 -27.5 1 65.94 156 THR A O 1
ATOM 1196 N N . PHE A 1 157 ? 14.422 -25.016 -26.797 1 79.75 157 PHE A N 1
ATOM 1197 C CA . PHE A 1 157 ? 14.727 -26.453 -26.906 1 79.75 157 PHE A CA 1
ATOM 1198 C C . PHE A 1 157 ? 13.828 -27.109 -27.953 1 79.75 157 PHE A C 1
ATOM 1200 O O . PHE A 1 157 ? 12.805 -27.703 -27.609 1 79.75 157 PHE A O 1
ATOM 1207 N N . ALA A 1 158 ? 14.391 -27.094 -29.141 1 83.31 158 ALA A N 1
ATOM 1208 C CA . ALA A 1 158 ? 13.57 -27.578 -30.25 1 83.31 158 ALA A CA 1
ATOM 1209 C C . ALA A 1 158 ? 13.5 -29.094 -30.266 1 83.31 158 ALA A C 1
ATOM 1211 O O . ALA A 1 158 ? 12.562 -29.672 -30.828 1 83.31 158 ALA A O 1
ATOM 1212 N N . ALA A 1 159 ? 14.438 -29.656 -29.562 1 89.38 159 ALA A N 1
ATOM 1213 C CA . ALA A 1 159 ? 14.484 -31.109 -29.672 1 89.38 159 ALA A CA 1
ATOM 1214 C C . ALA A 1 159 ? 14.242 -31.766 -28.312 1 89.38 159 ALA A C 1
ATOM 1216 O O . ALA A 1 159 ? 14.242 -33 -28.188 1 89.38 159 ALA A O 1
ATOM 1217 N N . LEU A 1 160 ? 13.898 -30.984 -27.359 1 92.25 160 LEU A N 1
ATOM 1218 C CA . LEU A 1 160 ? 13.82 -31.484 -26 1 92.25 160 LEU A CA 1
ATOM 1219 C C . LEU A 1 160 ? 12.641 -32.438 -25.844 1 92.25 160 LEU A C 1
ATOM 1221 O O . LEU A 1 160 ? 11.5 -32.094 -26.156 1 92.25 160 LEU A O 1
ATOM 1225 N N . ASP A 1 161 ? 12.961 -33.625 -25.328 1 96.19 161 ASP A N 1
ATOM 1226 C CA . ASP A 1 161 ? 11.961 -34.688 -25.156 1 96.19 161 ASP A CA 1
ATOM 1227 C C . ASP A 1 161 ? 11.641 -34.875 -23.672 1 96.19 161 ASP A C 1
ATOM 1229 O O . ASP A 1 161 ? 10.469 -35.031 -23.312 1 96.19 161 ASP A O 1
ATOM 1233 N N . SER A 1 162 ? 12.617 -34.875 -22.922 1 97.69 162 SER A N 1
ATOM 1234 C CA . SER A 1 162 ? 12.453 -35.125 -21.484 1 97.69 162 SER A CA 1
ATOM 1235 C C . SER A 1 162 ? 13.195 -34.094 -20.656 1 97.69 162 SER A C 1
ATOM 1237 O O . SER A 1 162 ? 14.391 -33.844 -20.875 1 97.69 162 SER A O 1
ATOM 1239 N N . LEU A 1 163 ? 12.461 -33.438 -19.75 1 96.69 163 LEU A N 1
ATOM 1240 C CA . LEU A 1 163 ? 13.023 -32.531 -18.781 1 96.69 163 LEU A CA 1
ATOM 1241 C C . LEU A 1 163 ? 12.641 -32.906 -17.359 1 96.69 163 LEU A C 1
ATOM 1243 O O . LEU A 1 163 ? 11.453 -32.938 -17.016 1 96.69 163 LEU A O 1
ATOM 1247 N N . SER A 1 164 ? 13.562 -33.25 -16.516 1 98.62 164 SER A N 1
ATOM 1248 C CA . SER A 1 164 ? 13.305 -33.625 -15.133 1 98.62 164 SER A CA 1
ATOM 1249 C C . SER A 1 164 ? 14.219 -32.875 -14.18 1 98.62 164 SER A C 1
ATOM 1251 O O . SER A 1 164 ? 15.445 -33.031 -14.227 1 98.62 164 SER A O 1
ATOM 1253 N N . LEU A 1 165 ? 13.625 -32.062 -13.422 1 98.25 165 LEU A N 1
ATOM 1254 C CA . LEU A 1 165 ? 14.344 -31.25 -12.438 1 98.25 165 LEU A CA 1
ATOM 1255 C C . LEU A 1 165 ? 13.75 -31.438 -11.047 1 98.25 165 LEU A C 1
ATOM 1257 O O . LEU A 1 165 ? 13.641 -30.484 -10.273 1 98.25 165 LEU A O 1
ATOM 1261 N N . ALA A 1 166 ? 13.336 -32.594 -10.672 1 98.69 166 ALA A N 1
ATOM 1262 C CA . ALA A 1 166 ? 12.648 -32.875 -9.414 1 98.69 166 ALA A CA 1
ATOM 1263 C C . ALA A 1 166 ? 13.625 -32.844 -8.242 1 98.69 166 ALA A C 1
ATOM 1265 O O . ALA A 1 166 ? 14.82 -33.094 -8.406 1 98.69 166 ALA A O 1
ATOM 1266 N N . ASN A 1 167 ? 13.07 -32.562 -7.035 1 98.44 167 ASN A N 1
ATOM 1267 C CA . ASN A 1 167 ? 13.812 -32.625 -5.781 1 98.44 167 ASN A CA 1
ATOM 1268 C C . ASN A 1 167 ? 15.008 -31.672 -5.801 1 98.44 167 ASN A C 1
ATOM 1270 O O . ASN A 1 167 ? 16.125 -32.062 -5.5 1 98.44 167 ASN A O 1
ATOM 1274 N N . ASN A 1 168 ? 14.719 -30.438 -6.125 1 98.38 168 ASN A N 1
ATOM 1275 C CA . ASN A 1 168 ? 15.688 -29.344 -6.066 1 98.38 168 ASN A CA 1
ATOM 1276 C C . ASN A 1 168 ? 15.164 -28.156 -5.27 1 98.38 168 ASN A C 1
ATOM 1278 O O . ASN A 1 168 ? 14.32 -28.328 -4.387 1 98.38 168 ASN A O 1
ATOM 1282 N N . ARG A 1 169 ? 15.836 -27.016 -5.422 1 97.81 169 ARG A N 1
ATOM 1283 C CA . ARG A 1 169 ? 15.422 -25.828 -4.664 1 97.81 169 ARG A CA 1
ATOM 1284 C C . ARG A 1 169 ? 15.047 -24.688 -5.598 1 97.81 169 ARG A C 1
ATOM 1286 O O . ARG A 1 169 ? 15.461 -23.547 -5.383 1 97.81 169 ARG A O 1
ATOM 1293 N N . LEU A 1 170 ? 14.367 -25.141 -6.645 1 98.12 170 LEU A N 1
ATOM 1294 C CA . LEU A 1 170 ? 13.945 -24.141 -7.625 1 98.12 170 LEU A CA 1
ATOM 1295 C C . LEU A 1 170 ? 12.812 -23.281 -7.07 1 98.12 170 LEU A C 1
ATOM 1297 O O . LEU A 1 170 ? 11.93 -23.781 -6.371 1 98.12 170 LEU A O 1
ATOM 1301 N N . THR A 1 171 ? 12.93 -21.969 -7.41 1 97.69 171 THR A N 1
ATOM 1302 C CA . THR A 1 171 ? 11.922 -21.016 -6.953 1 97.69 171 THR A CA 1
ATOM 1303 C C . THR A 1 171 ? 11.344 -20.234 -8.133 1 97.69 171 THR A C 1
ATOM 1305 O O . THR A 1 171 ? 11.789 -20.406 -9.273 1 97.69 171 THR A O 1
ATOM 1308 N N . GLY A 1 172 ? 10.383 -19.562 -7.801 1 96.75 172 GLY A N 1
ATOM 1309 C CA . GLY A 1 172 ? 9.781 -18.734 -8.82 1 96.75 172 GLY A CA 1
ATOM 1310 C C . GLY A 1 172 ? 8.742 -19.453 -9.656 1 96.75 172 GLY A C 1
ATOM 1311 O O . GLY A 1 172 ? 8.32 -20.562 -9.297 1 96.75 172 GLY A O 1
ATOM 1312 N N . GLU A 1 173 ? 8.336 -18.797 -10.773 1 96.62 173 GLU A N 1
ATOM 1313 C CA . GLU A 1 173 ? 7.285 -19.328 -11.633 1 96.62 173 GLU A CA 1
ATOM 1314 C C . GLU A 1 173 ? 7.879 -20 -12.875 1 96.62 173 GLU A C 1
ATOM 1316 O O . GLU A 1 173 ? 9.016 -19.719 -13.25 1 96.62 173 GLU A O 1
ATOM 1321 N N . VAL A 1 174 ? 7.133 -20.891 -13.383 1 95.88 174 VAL A N 1
ATOM 1322 C CA . VAL A 1 174 ? 7.457 -21.328 -14.734 1 95.88 174 VAL A CA 1
ATOM 1323 C C . VAL A 1 174 ? 7.074 -20.25 -15.742 1 95.88 174 VAL A C 1
ATOM 1325 O O . VAL A 1 174 ? 5.941 -19.766 -15.734 1 95.88 174 VAL A O 1
ATOM 1328 N N . PRO A 1 175 ? 8.008 -19.938 -16.609 1 91.5 175 PRO A N 1
ATOM 1329 C CA . PRO A 1 175 ? 7.719 -18.844 -17.531 1 91.5 175 PRO A CA 1
ATOM 1330 C C . PRO A 1 175 ? 6.566 -19.156 -18.484 1 91.5 175 PRO A C 1
ATOM 1332 O O . PRO A 1 175 ? 6.457 -20.281 -18.984 1 91.5 175 PRO A O 1
ATOM 1335 N N . THR A 1 176 ? 5.785 -18.203 -18.812 1 88.5 176 THR A N 1
ATOM 1336 C CA . THR A 1 176 ? 4.629 -18.359 -19.688 1 88.5 176 THR A CA 1
ATOM 1337 C C . THR A 1 176 ? 5.066 -18.562 -21.141 1 88.5 176 THR A C 1
ATOM 1339 O O . THR A 1 176 ? 4.277 -19.016 -21.969 1 88.5 176 THR A O 1
ATOM 1342 N N . THR A 1 177 ? 6.305 -18.219 -21.406 1 86.44 177 THR A N 1
ATOM 1343 C CA . THR A 1 177 ? 6.832 -18.344 -22.766 1 86.44 177 THR A CA 1
ATOM 1344 C C . THR A 1 177 ? 7.316 -19.766 -23.031 1 86.44 177 THR A C 1
ATOM 1346 O O . THR A 1 177 ? 7.59 -20.125 -24.172 1 86.44 177 THR A O 1
ATOM 1349 N N . PHE A 1 178 ? 7.332 -20.484 -21.953 1 89.44 178 PHE A N 1
ATOM 1350 C CA . PHE A 1 178 ? 7.793 -21.859 -22.094 1 89.44 178 PHE A CA 1
ATOM 1351 C C . PHE A 1 178 ? 6.871 -22.641 -23.031 1 89.44 178 PHE A C 1
ATOM 1353 O O . PHE A 1 178 ? 5.66 -22.703 -22.797 1 89.44 178 PHE A O 1
ATOM 1360 N N . SER A 1 179 ? 7.449 -23.125 -24.094 1 90.12 179 SER A N 1
ATOM 1361 C CA . SER A 1 179 ? 6.703 -23.906 -25.078 1 90.12 179 SER A CA 1
ATOM 1362 C C . SER A 1 179 ? 7.59 -24.953 -25.734 1 90.12 179 SER A C 1
ATOM 1364 O O . SER A 1 179 ? 8.797 -24.766 -25.859 1 90.12 179 SER A O 1
ATOM 1366 N N . SER A 1 180 ? 6.977 -26.109 -25.984 1 90.31 180 SER A N 1
ATOM 1367 C CA . SER A 1 180 ? 7.695 -27.188 -26.656 1 90.31 180 SER A CA 1
ATOM 1368 C C . SER A 1 180 ? 6.746 -28.078 -27.453 1 90.31 180 SER A C 1
ATOM 1370 O O . SER A 1 180 ? 5.645 -28.391 -26.984 1 90.31 180 SER A O 1
ATOM 1372 N N . ARG A 1 181 ? 7.25 -28.531 -28.672 1 90.56 181 ARG A N 1
ATOM 1373 C CA . ARG A 1 181 ? 6.461 -29.438 -29.5 1 90.56 181 ARG A CA 1
ATOM 1374 C C . ARG A 1 181 ? 7.035 -30.859 -29.453 1 90.56 181 ARG A C 1
ATOM 1376 O O . ARG A 1 181 ? 6.516 -31.766 -30.109 1 90.56 181 ARG A O 1
ATOM 1383 N N . THR A 1 182 ? 8.039 -30.953 -28.578 1 93 182 THR A N 1
ATOM 1384 C CA . THR A 1 182 ? 8.703 -32.25 -28.562 1 93 182 THR A CA 1
ATOM 1385 C C . THR A 1 182 ? 8.711 -32.844 -27.156 1 93 182 THR A C 1
ATOM 1387 O O . THR A 1 182 ? 8.945 -34.031 -26.984 1 93 182 THR A O 1
ATOM 1390 N N . LEU A 1 183 ? 8.422 -32 -26.203 1 95.31 183 LEU A N 1
ATOM 1391 C CA . LEU A 1 183 ? 8.531 -32.438 -24.812 1 95.31 183 LEU A CA 1
ATOM 1392 C C . LEU A 1 183 ? 7.457 -33.469 -24.469 1 95.31 183 LEU A C 1
ATOM 1394 O O . LEU A 1 183 ? 6.266 -33.188 -24.609 1 95.31 183 LEU A O 1
ATOM 1398 N N . THR A 1 184 ? 7.887 -34.656 -23.984 1 97.88 184 THR A N 1
ATOM 1399 C CA . THR A 1 184 ? 6.934 -35.719 -23.641 1 97.88 184 THR A CA 1
ATOM 1400 C C . THR A 1 184 ? 6.914 -35.969 -22.141 1 97.88 184 THR A C 1
ATOM 1402 O O . THR A 1 184 ? 5.918 -36.438 -21.594 1 97.88 184 THR A O 1
ATOM 1405 N N . HIS A 1 185 ? 7.98 -35.688 -21.516 1 98.44 185 HIS A N 1
ATOM 1406 C CA . HIS A 1 185 ? 8.102 -35.875 -20.078 1 98.44 185 HIS A CA 1
ATOM 1407 C C . HIS A 1 185 ? 8.594 -34.625 -19.375 1 98.44 185 HIS A C 1
ATOM 1409 O O . HIS A 1 185 ? 9.664 -34.094 -19.703 1 98.44 185 HIS A O 1
ATOM 1415 N N . LEU A 1 186 ? 7.777 -34.094 -18.453 1 98.25 186 LEU A N 1
ATOM 1416 C CA . LEU A 1 186 ? 8.148 -32.938 -17.656 1 98.25 186 LEU A CA 1
ATOM 1417 C C . LEU A 1 186 ? 7.996 -33.25 -16.172 1 98.25 186 LEU A C 1
ATOM 1419 O O . LEU A 1 186 ? 6.891 -33.531 -15.695 1 98.25 186 LEU A O 1
ATOM 1423 N N . ASP A 1 187 ? 9.023 -33.25 -15.391 1 98.81 187 ASP A N 1
ATOM 1424 C CA . ASP A 1 187 ? 9.008 -33.469 -13.953 1 98.81 187 ASP A CA 1
ATOM 1425 C C . ASP A 1 187 ? 9.656 -32.312 -13.203 1 98.81 187 ASP A C 1
ATOM 1427 O O . ASP A 1 187 ? 10.883 -32.156 -13.219 1 98.81 187 ASP A O 1
ATOM 1431 N N . LEU A 1 188 ? 8.867 -31.531 -12.562 1 98.69 188 LEU A N 1
ATOM 1432 C CA . LEU A 1 188 ? 9.336 -30.406 -11.758 1 98.69 188 LEU A CA 1
ATOM 1433 C C . LEU A 1 188 ? 8.945 -30.578 -10.297 1 98.69 188 LEU A C 1
ATOM 1435 O O . LEU A 1 188 ? 8.82 -29.609 -9.555 1 98.69 188 LEU A O 1
ATOM 1439 N N . SER A 1 189 ? 8.68 -31.797 -9.828 1 98.75 189 SER A N 1
ATOM 1440 C CA . SER A 1 189 ? 8.133 -32.062 -8.5 1 98.75 189 SER A CA 1
ATOM 1441 C C . SER A 1 189 ? 9.164 -31.781 -7.41 1 98.75 189 SER A C 1
ATOM 1443 O O . SER A 1 189 ? 10.367 -31.766 -7.676 1 98.75 189 SER A O 1
ATOM 1445 N N . ASP A 1 190 ? 8.656 -31.562 -6.191 1 98.62 190 ASP A N 1
ATOM 1446 C CA . ASP A 1 190 ? 9.453 -31.406 -4.98 1 98.62 190 ASP A CA 1
ATOM 1447 C C . ASP A 1 190 ? 10.445 -30.266 -5.113 1 98.62 190 ASP A C 1
ATOM 1449 O O . ASP A 1 190 ? 11.648 -30.453 -4.949 1 98.62 190 ASP A O 1
ATOM 1453 N N . ASN A 1 191 ? 9.938 -29.062 -5.441 1 98.69 191 ASN A N 1
ATOM 1454 C CA . ASN A 1 191 ? 10.641 -27.781 -5.457 1 98.69 191 ASN A CA 1
ATOM 1455 C C . ASN A 1 191 ? 9.883 -26.719 -4.664 1 98.69 191 ASN A C 1
ATOM 1457 O O . ASN A 1 191 ? 9.203 -27.031 -3.686 1 98.69 191 ASN A O 1
ATOM 1461 N N . PHE A 1 192 ? 10.188 -25.438 -4.961 1 98.44 192 PHE A N 1
ATOM 1462 C CA . PHE A 1 192 ? 9.492 -24.312 -4.348 1 98.44 192 PHE A CA 1
ATOM 1463 C C . PHE A 1 192 ? 8.883 -23.406 -5.414 1 98.44 192 PHE A C 1
ATOM 1465 O O . PHE A 1 192 ? 8.875 -22.188 -5.262 1 98.44 192 PHE A O 1
ATOM 1472 N N . LEU A 1 193 ? 8.508 -24.156 -6.457 1 98.44 193 LEU A N 1
ATOM 1473 C CA . LEU A 1 193 ? 7.953 -23.391 -7.574 1 98.44 193 LEU A CA 1
ATOM 1474 C C . LEU A 1 193 ? 6.555 -22.891 -7.246 1 98.44 193 LEU A C 1
ATOM 1476 O O . LEU A 1 193 ? 5.836 -23.5 -6.457 1 98.44 193 LEU A O 1
ATOM 1480 N N . SER A 1 194 ? 6.227 -21.766 -7.887 1 98 194 SER A N 1
ATOM 1481 C CA . SER A 1 194 ? 4.961 -21.094 -7.602 1 98 194 SER A CA 1
ATOM 1482 C C . SER A 1 194 ? 4.297 -20.594 -8.883 1 98 194 SER A C 1
ATOM 1484 O O . SER A 1 194 ? 4.789 -20.859 -9.984 1 98 194 SER A O 1
ATOM 1486 N N . GLY A 1 195 ? 3.141 -20.078 -8.688 1 96.44 195 GLY A N 1
ATOM 1487 C CA . GLY A 1 195 ? 2.467 -19.453 -9.82 1 96.44 195 GLY A CA 1
ATOM 1488 C C . GLY A 1 195 ? 1.494 -20.375 -10.516 1 96.44 195 GLY A C 1
ATOM 1489 O O . GLY A 1 195 ? 1.28 -21.516 -10.07 1 96.44 195 GLY A O 1
ATOM 1490 N N . PRO A 1 196 ? 0.914 -19.891 -11.625 1 96.81 196 PRO A N 1
ATOM 1491 C CA . PRO A 1 196 ? -0.116 -20.625 -12.352 1 96.81 196 PRO A CA 1
ATOM 1492 C C . PRO A 1 196 ? 0.47 -21.672 -13.305 1 96.81 196 PRO A C 1
ATOM 1494 O O . PRO A 1 196 ? 1.679 -21.672 -13.555 1 96.81 196 PRO A O 1
ATOM 1497 N N . LEU A 1 197 ? -0.426 -22.562 -13.828 1 97.38 197 LEU A N 1
ATOM 1498 C CA . LEU A 1 197 ? 0.005 -23.688 -14.664 1 97.38 197 LEU A CA 1
ATOM 1499 C C . LEU A 1 197 ? -0.372 -23.438 -16.125 1 97.38 197 LEU A C 1
ATOM 1501 O O . LEU A 1 197 ? -0.483 -24.391 -16.906 1 97.38 197 LEU A O 1
ATOM 1505 N N . ASP A 1 198 ? -0.476 -22.266 -16.516 1 94.38 198 ASP A N 1
ATOM 1506 C CA . ASP A 1 198 ? -0.953 -21.938 -17.859 1 94.38 198 ASP A CA 1
ATOM 1507 C C . ASP 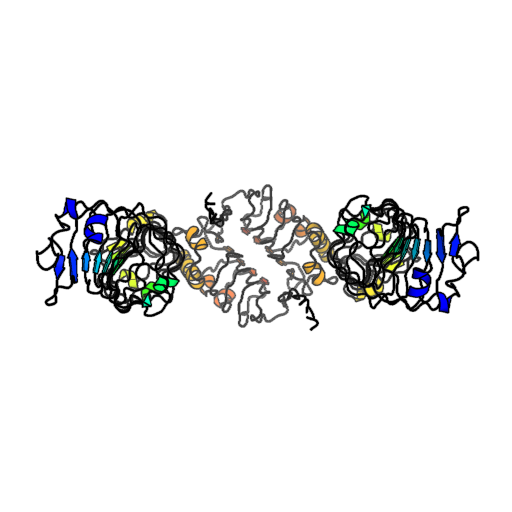A 1 198 ? 0.019 -22.438 -18.922 1 94.38 198 ASP A C 1
ATOM 1509 O O . ASP A 1 198 ? -0.38 -22.688 -20.062 1 94.38 198 ASP A O 1
ATOM 1513 N N . PHE A 1 199 ? 1.245 -22.656 -18.578 1 92.94 199 PHE A N 1
ATOM 1514 C CA . PHE A 1 199 ? 2.277 -23.047 -19.516 1 92.94 199 PHE A CA 1
ATOM 1515 C C . PHE A 1 199 ? 2.004 -24.438 -20.062 1 92.94 199 PHE A C 1
ATOM 1517 O O . PHE A 1 199 ? 2.5 -24.812 -21.141 1 92.94 199 PHE A O 1
ATOM 1524 N N . ILE A 1 200 ? 1.216 -25.219 -19.438 1 95.75 200 ILE A N 1
ATOM 1525 C CA . ILE A 1 200 ? 1.001 -26.609 -19.781 1 95.75 200 ILE A CA 1
ATOM 1526 C C . ILE A 1 200 ? 0.332 -26.703 -21.156 1 95.75 200 ILE A C 1
ATOM 1528 O O . ILE A 1 200 ? 0.596 -27.641 -21.922 1 95.75 200 ILE A O 1
ATOM 1532 N N . ALA A 1 201 ? -0.513 -25.75 -21.422 1 92.31 201 ALA A N 1
ATOM 1533 C CA . ALA A 1 201 ? -1.258 -25.734 -22.688 1 92.31 201 ALA A CA 1
ATOM 1534 C C . ALA A 1 201 ? -0.313 -25.656 -23.875 1 92.31 201 ALA A C 1
ATOM 1536 O O . ALA A 1 201 ? -0.69 -26 -25 1 92.31 201 ALA A O 1
ATOM 1537 N N . LYS A 1 202 ? 0.871 -25.25 -23.656 1 91.25 202 LYS A N 1
ATOM 1538 C CA . LYS A 1 202 ? 1.842 -25.047 -24.734 1 91.25 202 LYS A CA 1
ATOM 1539 C C . LYS A 1 202 ? 2.764 -26.25 -24.875 1 91.25 202 LYS A C 1
ATOM 1541 O O . LYS A 1 202 ? 3.787 -26.172 -25.562 1 91.25 202 LYS A O 1
ATOM 1546 N N . LEU A 1 203 ? 2.373 -27.297 -24.25 1 93.44 203 LEU A N 1
ATOM 1547 C CA . LEU A 1 203 ? 3.135 -28.547 -24.328 1 93.44 203 LEU A CA 1
ATOM 1548 C C . LEU A 1 203 ? 2.262 -29.688 -24.828 1 93.44 203 LEU A C 1
ATOM 1550 O O . LEU A 1 203 ? 2.021 -30.656 -24.109 1 93.44 203 LEU A O 1
ATOM 1554 N N . PRO A 1 204 ? 1.89 -29.719 -26.094 1 94.25 204 PRO A N 1
ATOM 1555 C CA . PRO A 1 204 ? 0.846 -30.625 -26.594 1 94.25 204 PRO A CA 1
ATOM 1556 C C . PRO A 1 204 ? 1.291 -32.094 -26.641 1 94.25 204 PRO A C 1
ATOM 1558 O O . PRO A 1 204 ? 0.452 -32.969 -26.656 1 94.25 204 PRO A O 1
ATOM 1561 N N . GLU A 1 205 ? 2.615 -32.375 -26.578 1 95.69 205 GLU A N 1
ATOM 1562 C CA . GLU A 1 205 ? 3.084 -33.719 -26.75 1 95.69 205 GLU A CA 1
ATOM 1563 C C . GLU A 1 205 ? 3.363 -34.406 -25.406 1 95.69 205 GLU A C 1
ATOM 1565 O O . GLU A 1 205 ? 3.824 -35.531 -25.359 1 95.69 205 GLU A O 1
ATOM 1570 N N . LEU A 1 206 ? 2.988 -33.719 -24.344 1 97 206 LEU A N 1
ATOM 1571 C CA . LEU A 1 206 ? 3.295 -34.219 -23.016 1 97 206 LEU A CA 1
ATOM 1572 C C . LEU A 1 206 ? 2.576 -35.562 -22.766 1 97 206 LEU A C 1
ATOM 1574 O O . LEU A 1 206 ? 1.381 -35.688 -23.031 1 97 206 LEU A O 1
ATOM 1578 N N . GLU A 1 207 ? 3.287 -36.5 -22.266 1 98.5 207 GLU A N 1
ATOM 1579 C CA . GLU A 1 207 ? 2.75 -37.781 -21.828 1 98.5 207 GLU A CA 1
ATOM 1580 C C . GLU A 1 207 ? 2.727 -37.875 -20.312 1 98.5 207 GLU A C 1
ATOM 1582 O O . GLU A 1 207 ? 1.836 -38.5 -19.734 1 98.5 207 GLU A O 1
ATOM 1587 N N . GLU A 1 208 ? 3.672 -37.312 -19.75 1 98.69 208 GLU A N 1
ATOM 1588 C CA . GLU A 1 208 ? 3.799 -37.312 -18.297 1 98.69 208 GLU A CA 1
ATOM 1589 C C . GLU A 1 208 ? 4.09 -35.906 -17.766 1 98.69 208 GLU A C 1
ATOM 1591 O O . GLU A 1 208 ? 5.039 -35.281 -18.203 1 98.69 208 GLU A O 1
ATOM 1596 N N . LEU A 1 209 ? 3.236 -35.5 -16.828 1 98.69 209 LEU A N 1
ATOM 1597 C CA . LEU A 1 209 ? 3.369 -34.219 -16.172 1 98.69 209 LEU A CA 1
ATOM 1598 C C . LEU A 1 209 ? 3.414 -34.375 -14.648 1 98.69 209 LEU A C 1
ATOM 1600 O O . LEU A 1 209 ? 2.432 -34.812 -14.039 1 98.69 209 LEU A O 1
ATOM 1604 N N . ARG A 1 210 ? 4.477 -34.062 -14.023 1 98.81 210 ARG A N 1
ATOM 1605 C CA . ARG A 1 210 ? 4.633 -34.188 -12.578 1 98.81 210 ARG A CA 1
ATOM 1606 C C . ARG A 1 210 ? 4.973 -32.844 -11.945 1 98.81 210 ARG A C 1
ATOM 1608 O O . ARG A 1 210 ? 6.078 -32.344 -12.125 1 98.81 210 ARG A O 1
ATOM 1615 N N . LEU A 1 211 ? 4.074 -32.344 -11.172 1 98.81 211 LEU A N 1
ATOM 1616 C CA . LEU A 1 211 ? 4.242 -31.031 -10.578 1 98.81 211 LEU A CA 1
ATOM 1617 C C . LEU A 1 211 ? 3.955 -31.062 -9.078 1 98.81 211 LEU A C 1
ATOM 1619 O O . LEU A 1 211 ? 3.77 -30.016 -8.453 1 98.81 211 LEU A O 1
ATOM 1623 N N . ASP A 1 212 ? 3.875 -32.25 -8.422 1 98.25 212 ASP A N 1
ATOM 1624 C CA . ASP A 1 212 ? 3.504 -32.375 -7.02 1 98.25 212 ASP A CA 1
ATOM 1625 C C . ASP A 1 212 ? 4.527 -31.703 -6.109 1 98.25 212 ASP A C 1
ATOM 1627 O O . ASP A 1 212 ? 5.684 -31.516 -6.5 1 98.25 212 ASP A O 1
ATOM 1631 N N . ARG A 1 213 ? 3.99 -31.297 -4.91 1 98.56 213 ARG A N 1
ATOM 1632 C CA . ARG A 1 213 ? 4.816 -30.812 -3.812 1 98.56 213 ARG A CA 1
ATOM 1633 C C . ARG A 1 213 ? 5.574 -29.547 -4.215 1 98.56 213 ARG A C 1
ATOM 1635 O O . ARG A 1 213 ? 6.805 -29.516 -4.156 1 98.56 213 ARG A O 1
ATOM 1642 N N . ASN A 1 214 ? 4.922 -28.578 -4.629 1 98.75 214 ASN A N 1
ATOM 1643 C CA . ASN A 1 214 ? 5.324 -27.203 -4.887 1 98.75 214 ASN A CA 1
ATOM 1644 C C . ASN A 1 214 ? 4.363 -26.203 -4.242 1 98.75 214 ASN A C 1
ATOM 1646 O O . ASN A 1 214 ? 3.775 -26.5 -3.197 1 98.75 214 ASN A O 1
ATOM 1650 N N . SER A 1 215 ? 4.328 -24.969 -4.754 1 98.44 215 SER A N 1
ATOM 1651 C CA . SER A 1 215 ? 3.393 -23.953 -4.277 1 98.44 215 SER A CA 1
ATOM 1652 C C . SER A 1 215 ? 2.617 -23.328 -5.434 1 98.44 215 SER A C 1
ATOM 1654 O O . SER A 1 215 ? 2.352 -22.125 -5.43 1 98.44 215 SER A O 1
ATOM 1656 N N . PHE A 1 216 ? 2.371 -24.188 -6.383 1 98.31 216 PHE A N 1
ATOM 1657 C CA . PHE A 1 216 ? 1.608 -23.688 -7.523 1 98.31 216 PHE A CA 1
ATOM 1658 C C . PHE A 1 216 ? 0.224 -23.234 -7.086 1 98.31 216 PHE A C 1
ATOM 1660 O O . PHE A 1 216 ? -0.345 -23.766 -6.133 1 98.31 216 PHE A O 1
ATOM 1667 N N . THR A 1 217 ? -0.278 -22.203 -7.793 1 97.5 217 THR A N 1
ATOM 1668 C CA . THR A 1 217 ? -1.552 -21.594 -7.434 1 97.5 217 THR A CA 1
ATOM 1669 C C . THR A 1 217 ? -2.443 -21.438 -8.664 1 97.5 217 THR A C 1
ATOM 1671 O O . THR A 1 217 ? -1.99 -21.625 -9.789 1 97.5 217 THR A O 1
ATOM 1674 N N . GLY A 1 218 ? -3.746 -21.219 -8.352 1 96.88 218 GLY A N 1
ATOM 1675 C CA . GLY A 1 218 ? -4.672 -20.906 -9.422 1 96.88 218 GLY A CA 1
ATOM 1676 C C . GLY A 1 218 ? -5.422 -22.125 -9.945 1 96.88 218 GLY A C 1
ATOM 1677 O O . GLY A 1 218 ? -5.184 -23.234 -9.484 1 96.88 218 GLY A O 1
ATOM 1678 N N . PRO A 1 219 ? -6.34 -21.844 -10.859 1 97.25 219 PRO A N 1
ATOM 1679 C CA . PRO A 1 219 ? -7.113 -22.938 -11.469 1 97.25 219 PRO A CA 1
ATOM 1680 C C . PRO A 1 219 ? -6.301 -23.734 -12.477 1 97.25 219 PRO A C 1
ATOM 1682 O O . PRO A 1 219 ? -5.273 -23.266 -12.969 1 97.25 219 PRO A O 1
ATOM 1685 N N . LEU A 1 220 ? -6.801 -24.953 -12.695 1 97.62 220 LEU A N 1
ATOM 1686 C CA . LEU A 1 220 ? -6.195 -25.766 -13.742 1 97.62 220 LEU A CA 1
ATOM 1687 C C . LEU A 1 220 ? -6.523 -25.203 -15.125 1 97.62 220 LEU A C 1
ATOM 1689 O O . LEU A 1 220 ? -7.621 -24.688 -15.344 1 97.62 220 LEU A O 1
ATOM 1693 N N . PRO A 1 221 ? -5.496 -25.344 -15.984 1 96 221 PRO A N 1
ATOM 1694 C CA . PRO A 1 221 ? -5.758 -24.891 -17.344 1 96 221 PRO A CA 1
ATOM 1695 C C . PRO A 1 221 ? -6.609 -25.891 -18.141 1 96 221 PRO A C 1
ATOM 1697 O O . PRO A 1 221 ? -7.07 -26.891 -17.594 1 96 221 PRO A O 1
ATOM 1700 N N . ASP A 1 222 ? -6.922 -25.469 -19.391 1 95.31 222 ASP A N 1
ATOM 1701 C CA . ASP A 1 222 ? -7.613 -26.344 -20.328 1 95.31 222 ASP A CA 1
ATOM 1702 C C . ASP A 1 222 ? -6.695 -27.469 -20.797 1 95.31 222 ASP A C 1
ATOM 1704 O O . ASP A 1 222 ? -5.562 -27.219 -21.219 1 95.31 222 ASP A O 1
ATOM 1708 N N . PHE A 1 223 ? -7.168 -28.75 -20.734 1 96.75 223 PHE A N 1
ATOM 1709 C CA . PHE A 1 223 ? -6.355 -29.906 -21.094 1 96.75 223 PHE A CA 1
ATOM 1710 C C . PHE A 1 223 ? -6.766 -30.438 -22.453 1 96.75 223 PHE A C 1
ATOM 1712 O O . PHE A 1 223 ? -6.289 -31.5 -22.875 1 96.75 223 PHE A O 1
ATOM 1719 N N . SER A 1 224 ? -7.691 -29.844 -23.203 1 94.38 224 SER A N 1
ATOM 1720 C CA . SER A 1 224 ? -8.258 -30.359 -24.453 1 94.38 224 SER A CA 1
ATOM 1721 C C . SER A 1 224 ? -7.172 -30.641 -25.484 1 94.38 224 SER A C 1
ATOM 1723 O O . SER A 1 224 ? -7.289 -31.578 -26.266 1 94.38 224 SER A O 1
ATOM 1725 N N . GLY A 1 225 ? -6.137 -29.938 -25.5 1 93.06 225 GLY A N 1
ATOM 1726 C CA . GLY A 1 225 ? -5.086 -30.141 -26.484 1 93.06 225 GLY A CA 1
ATOM 1727 C C . GLY A 1 225 ? -3.994 -31.078 -26.016 1 93.06 225 GLY A C 1
ATOM 1728 O O . GLY A 1 225 ? -3.043 -31.344 -26.766 1 93.06 225 GLY A O 1
ATOM 1729 N N . LEU A 1 226 ? -4.207 -31.734 -24.891 1 96.25 226 LEU A N 1
ATOM 1730 C CA . LEU A 1 226 ? -3.156 -32.562 -24.312 1 96.25 226 LEU A CA 1
ATOM 1731 C C . LEU A 1 226 ? -3.533 -34.031 -24.375 1 96.25 226 LEU A C 1
ATOM 1733 O O . LEU A 1 226 ? -3.545 -34.719 -23.344 1 96.25 226 LEU A O 1
ATOM 1737 N N . TRP A 1 227 ? -3.652 -34.562 -25.578 1 93.44 227 TRP A N 1
ATOM 1738 C CA . TRP A 1 227 ? -4.25 -35.875 -25.828 1 93.44 227 TRP A CA 1
ATOM 1739 C C . TRP A 1 227 ? -3.289 -37 -25.438 1 93.44 227 TRP A C 1
ATOM 1741 O O . TRP A 1 227 ? -3.711 -38.125 -25.203 1 93.44 227 TRP A O 1
ATOM 1751 N N . SER A 1 228 ? -2.045 -36.656 -25.391 1 96.44 228 SER A N 1
ATOM 1752 C CA . SER A 1 228 ? -1.055 -37.688 -25.156 1 96.44 228 SER A CA 1
ATOM 1753 C C . SER A 1 228 ? -0.824 -37.906 -23.656 1 96.44 228 SER A C 1
ATOM 1755 O O . SER A 1 228 ? -0.142 -38.844 -23.266 1 96.44 228 SER A O 1
ATOM 1757 N N . LEU A 1 229 ? -1.452 -37.125 -22.812 1 97.69 229 LEU A N 1
ATOM 1758 C CA . LEU A 1 229 ? -1.184 -37.125 -21.375 1 97.69 229 LEU A CA 1
ATOM 1759 C C . LEU A 1 229 ? -1.686 -38.438 -20.766 1 97.69 229 LEU A C 1
ATOM 1761 O O . LEU A 1 229 ? -2.844 -38.812 -20.953 1 97.69 229 LEU A O 1
ATOM 1765 N N . GLN A 1 230 ? -0.841 -39.125 -20.047 1 98.5 230 GLN A N 1
ATOM 1766 C CA . GLN A 1 230 ? -1.162 -40.375 -19.391 1 98.5 230 GLN A CA 1
ATOM 1767 C C . GLN A 1 230 ? -1.043 -40.25 -17.875 1 98.5 230 GLN A C 1
ATOM 1769 O O . GLN A 1 230 ? -1.798 -40.875 -17.125 1 98.5 230 GLN A O 1
ATOM 1774 N N . VAL A 1 231 ? -0.166 -39.531 -17.453 1 98.69 231 VAL A N 1
ATOM 1775 C CA . VAL A 1 231 ? 0.101 -39.344 -16.031 1 98.69 231 VAL A CA 1
ATOM 1776 C C . VAL A 1 231 ? 0.108 -37.844 -15.695 1 98.69 231 VAL A C 1
ATOM 1778 O O . VAL A 1 231 ? 0.805 -37.062 -16.344 1 98.69 231 VAL A O 1
ATOM 1781 N N . VAL A 1 232 ? -0.67 -37.469 -14.711 1 98.62 232 VAL A N 1
ATOM 1782 C CA . VAL A 1 232 ? -0.715 -36.094 -14.211 1 98.62 232 VAL A CA 1
ATOM 1783 C C . VAL A 1 232 ? -0.658 -36.094 -12.68 1 98.62 232 VAL A C 1
ATOM 1785 O O . VAL A 1 232 ? -1.569 -36.594 -12.023 1 98.62 232 VAL A O 1
ATOM 1788 N N . THR A 1 233 ? 0.345 -35.594 -12.086 1 98.69 233 THR A N 1
ATOM 1789 C CA . THR A 1 233 ? 0.439 -35.5 -10.633 1 98.69 233 THR A CA 1
ATOM 1790 C C . THR A 1 233 ? 0.47 -34.062 -10.18 1 98.69 233 THR A C 1
ATOM 1792 O O . THR A 1 233 ? 1.418 -33.312 -10.477 1 98.69 233 THR A O 1
ATOM 1795 N N . LEU A 1 234 ? -0.513 -33.688 -9.453 1 98.56 234 LEU A N 1
ATOM 1796 C CA . LEU A 1 234 ? -0.674 -32.281 -9.055 1 98.56 234 LEU A CA 1
ATOM 1797 C C . LEU A 1 234 ? -0.849 -32.156 -7.543 1 98.56 234 LEU A C 1
ATOM 1799 O O . LEU A 1 234 ? -1.14 -31.078 -7.035 1 98.56 234 LEU A O 1
ATOM 1803 N N . ALA A 1 235 ? -0.689 -33.25 -6.785 1 98.5 235 ALA A N 1
ATOM 1804 C CA . ALA A 1 235 ? -0.968 -33.25 -5.352 1 98.5 235 ALA A CA 1
ATOM 1805 C C . ALA A 1 235 ? -0.027 -32.312 -4.605 1 98.5 235 ALA A C 1
ATOM 1807 O O . ALA A 1 235 ? 1.092 -32.062 -5.055 1 98.5 235 ALA A O 1
ATOM 1808 N N . HIS A 1 236 ? -0.488 -31.781 -3.408 1 98.25 236 HIS A N 1
ATOM 1809 C CA . HIS A 1 236 ? 0.295 -30.984 -2.467 1 98.25 236 HIS A CA 1
ATOM 1810 C C . HIS A 1 236 ? 0.736 -29.672 -3.092 1 98.25 236 HIS A C 1
ATOM 1812 O O . HIS A 1 236 ? 1.932 -29.375 -3.139 1 98.25 236 HIS A O 1
ATOM 1818 N N . ASN A 1 237 ? -0.11 -28.906 -3.547 1 98.44 237 ASN A N 1
ATOM 1819 C CA . ASN A 1 237 ? 0.01 -27.531 -4.023 1 98.44 237 ASN A CA 1
ATOM 1820 C C . ASN A 1 237 ? -1.08 -26.641 -3.441 1 98.44 237 ASN A C 1
ATOM 1822 O O . ASN A 1 237 ? -1.612 -26.922 -2.367 1 98.44 237 ASN A O 1
ATOM 1826 N N . ASN A 1 238 ? -1.312 -25.453 -4.012 1 98 238 ASN A N 1
ATOM 1827 C CA . ASN A 1 238 ? -2.389 -24.547 -3.631 1 98 238 ASN A CA 1
ATOM 1828 C C . ASN A 1 238 ? -3.33 -24.266 -4.801 1 98 238 ASN A C 1
ATOM 1830 O O . ASN A 1 238 ? -3.805 -23.141 -4.969 1 98 238 ASN A O 1
ATOM 1834 N N . LEU A 1 239 ? -3.438 -25.359 -5.59 1 98.12 239 LEU A N 1
ATOM 1835 C CA . LEU A 1 239 ? -4.301 -25.219 -6.754 1 98.12 239 LEU A CA 1
ATOM 1836 C C . LEU A 1 239 ? -5.766 -25.125 -6.34 1 98.12 239 LEU A C 1
ATOM 1838 O O . LEU A 1 239 ? -6.184 -25.766 -5.371 1 98.12 239 LEU A O 1
ATOM 1842 N N . ASN A 1 240 ? -6.465 -24.281 -7.027 1 97.5 240 ASN A N 1
ATOM 1843 C CA . ASN A 1 240 ? -7.859 -24.062 -6.652 1 97.5 240 ASN A CA 1
ATOM 1844 C C . ASN A 1 240 ? -8.766 -24 -7.879 1 97.5 240 ASN A C 1
ATOM 1846 O O . ASN A 1 240 ? -8.367 -24.406 -8.969 1 97.5 240 ASN A O 1
ATOM 1850 N N . GLY A 1 241 ? -10 -23.703 -7.715 1 97.25 241 GLY A N 1
ATOM 1851 C CA . GLY A 1 241 ? -10.969 -23.766 -8.797 1 97.25 241 GLY A CA 1
ATOM 1852 C C . GLY A 1 241 ? -11.57 -25.141 -8.984 1 97.25 241 GLY A C 1
ATOM 1853 O O . GLY A 1 241 ? -11.438 -26.016 -8.117 1 97.25 241 GLY A O 1
ATOM 1854 N N . VAL A 1 242 ? -12.297 -25.281 -10.148 1 97.44 242 VAL A N 1
ATOM 1855 C CA . VAL A 1 242 ? -12.969 -26.547 -10.461 1 97.44 242 VAL A CA 1
ATOM 1856 C C . VAL A 1 242 ? -12.078 -27.391 -11.367 1 97.44 242 VAL A C 1
ATOM 1858 O O . VAL A 1 242 ? -11.43 -26.859 -12.273 1 97.44 242 VAL A O 1
ATOM 1861 N N . VAL A 1 243 ? -12.102 -28.688 -11.062 1 97.94 243 VAL A N 1
ATOM 1862 C CA . VAL A 1 243 ? -11.383 -29.594 -11.961 1 97.94 243 VAL A CA 1
ATOM 1863 C C . VAL A 1 243 ? -12.062 -29.594 -13.328 1 97.94 243 VAL A C 1
ATOM 1865 O O . VAL A 1 243 ? -13.25 -29.922 -13.438 1 97.94 243 VAL A O 1
ATOM 1868 N N . PRO A 1 244 ? -11.297 -29.25 -14.32 1 97.06 244 PRO A N 1
ATOM 1869 C CA . PRO A 1 244 ? -11.945 -29.125 -15.625 1 97.06 244 PRO A CA 1
ATOM 1870 C C . PRO A 1 244 ? -12.344 -30.469 -16.219 1 97.06 244 PRO A C 1
ATOM 1872 O O . PRO A 1 244 ? -11.617 -31.453 -16.047 1 97.06 244 PRO A O 1
ATOM 1875 N N . ALA A 1 245 ? -13.461 -30.422 -16.938 1 97 245 ALA A N 1
ATOM 1876 C CA . ALA A 1 245 ? -13.945 -31.625 -17.609 1 97 245 ALA A CA 1
ATOM 1877 C C . ALA A 1 245 ? -12.922 -32.125 -18.641 1 97 245 ALA A C 1
ATOM 1879 O O . ALA A 1 245 ? -12.836 -33.344 -18.906 1 97 245 ALA A O 1
ATOM 1880 N N . THR A 1 246 ? -12.141 -31.219 -19.141 1 97.19 246 THR A N 1
ATOM 1881 C CA . THR A 1 246 ? -11.164 -31.562 -20.156 1 97.19 246 THR A CA 1
ATOM 1882 C C . THR A 1 246 ? -10.062 -32.469 -19.578 1 97.19 246 THR A C 1
ATOM 1884 O O . THR A 1 246 ? -9.453 -33.25 -20.297 1 97.19 246 THR A O 1
ATOM 1887 N N . LEU A 1 247 ? -9.781 -32.25 -18.266 1 97.5 247 LEU A N 1
ATOM 1888 C CA . LEU A 1 247 ? -8.859 -33.188 -17.609 1 97.5 247 LEU A CA 1
ATOM 1889 C C . LEU A 1 247 ? -9.523 -34.531 -17.375 1 97.5 247 LEU A C 1
ATOM 1891 O O . LEU A 1 247 ? -8.922 -35.594 -17.641 1 97.5 247 LEU A O 1
ATOM 1895 N N . VAL A 1 248 ? -10.758 -34.531 -16.969 1 97.31 248 VAL A N 1
ATOM 1896 C CA . VAL A 1 248 ? -11.508 -35.719 -16.562 1 97.31 248 VAL A CA 1
ATOM 1897 C C . VAL A 1 248 ? -11.758 -36.594 -17.781 1 97.31 248 VAL A C 1
ATOM 1899 O O . VAL A 1 248 ? -11.727 -37.844 -17.672 1 97.31 248 VAL A O 1
ATOM 1902 N N . ARG A 1 249 ? -11.883 -36.031 -18.891 1 95.69 249 ARG A N 1
ATOM 1903 C CA . ARG A 1 249 ? -12.305 -36.781 -20.078 1 95.69 249 ARG A CA 1
ATOM 1904 C C . ARG A 1 249 ? -11.117 -37.125 -20.953 1 95.69 249 ARG A C 1
ATOM 1906 O O . ARG A 1 249 ? -11.289 -37.625 -22.078 1 95.69 249 ARG A O 1
ATOM 1913 N N . LEU A 1 250 ? -9.992 -36.875 -20.469 1 95.75 250 LEU A N 1
ATOM 1914 C CA . LEU A 1 250 ? -8.812 -37.25 -21.234 1 95.75 250 LEU A CA 1
ATOM 1915 C C . LEU A 1 250 ? -8.781 -38.781 -21.438 1 95.75 250 LEU A C 1
ATOM 1917 O O . LEU A 1 250 ? -8.703 -39.531 -20.484 1 95.75 250 LEU A O 1
ATOM 1921 N N . ARG A 1 251 ? -8.766 -39.219 -22.625 1 93.38 251 ARG A N 1
ATOM 1922 C CA . ARG A 1 251 ? -8.914 -40.656 -22.953 1 93.38 251 ARG A CA 1
ATOM 1923 C C . ARG A 1 251 ? -7.656 -41.438 -22.594 1 93.38 251 ARG A C 1
ATOM 1925 O O . ARG A 1 251 ? -7.73 -42.594 -22.219 1 93.38 251 ARG A O 1
ATOM 1932 N N . GLY A 1 252 ? -6.57 -40.812 -22.719 1 94.5 252 GLY A N 1
ATOM 1933 C CA . GLY A 1 252 ? -5.312 -41.5 -22.516 1 94.5 252 GLY A CA 1
ATOM 1934 C C . GLY A 1 252 ? -4.852 -41.5 -21.062 1 94.5 252 GLY A C 1
ATOM 1935 O O . GLY A 1 252 ? -3.842 -42.094 -20.719 1 94.5 252 GLY A O 1
ATOM 1936 N N . LEU A 1 253 ? -5.668 -40.906 -20.188 1 97.38 253 LEU A N 1
ATOM 1937 C CA . LEU A 1 253 ? -5.234 -40.688 -18.797 1 97.38 253 LEU A CA 1
ATOM 1938 C C . LEU A 1 253 ? -5.223 -42 -18.031 1 97.38 253 LEU A C 1
ATOM 1940 O O . LEU A 1 253 ? -6.211 -42.75 -18.047 1 97.38 253 LEU A O 1
ATOM 1944 N N . ALA A 1 254 ? -4.102 -42.281 -17.391 1 98.38 254 ALA A N 1
ATOM 1945 C CA . ALA A 1 254 ? -3.943 -43.5 -16.594 1 98.38 254 ALA A CA 1
ATOM 1946 C C . ALA A 1 254 ? -3.934 -43.188 -15.102 1 98.38 254 ALA A C 1
ATOM 1948 O O . ALA A 1 254 ? -4.383 -44 -14.289 1 98.38 254 ALA A O 1
ATOM 1949 N N . SER A 1 255 ? -3.428 -42.125 -14.805 1 98.56 255 SER A N 1
ATOM 1950 C CA . SER A 1 255 ? -3.318 -41.781 -13.391 1 98.56 255 SER A CA 1
ATOM 1951 C C . SER A 1 255 ? -3.373 -40.25 -13.203 1 98.56 255 SER A C 1
ATOM 1953 O O . SER A 1 255 ? -2.814 -39.5 -14.008 1 98.56 255 SER A O 1
ATOM 1955 N N . VAL A 1 256 ? -4.027 -39.812 -12.109 1 98.5 256 VAL A N 1
ATOM 1956 C CA . VAL A 1 256 ? -4.109 -38.406 -11.75 1 98.5 256 VAL A CA 1
ATOM 1957 C C . VAL A 1 256 ? -4.117 -38.25 -10.234 1 98.5 256 VAL A C 1
ATOM 1959 O O . VAL A 1 256 ? -4.777 -39.031 -9.531 1 98.5 256 VAL A O 1
ATOM 1962 N N . THR A 1 257 ? -3.352 -37.344 -9.664 1 98.56 257 THR A N 1
ATOM 1963 C CA . THR A 1 257 ? -3.393 -37.062 -8.234 1 98.56 257 THR A CA 1
ATOM 1964 C C . THR A 1 257 ? -3.787 -35.594 -7.996 1 98.56 257 THR A C 1
ATOM 1966 O O . THR A 1 257 ? -3.342 -34.719 -8.719 1 98.56 257 THR A O 1
ATOM 1969 N N . LEU A 1 258 ? -4.645 -35.406 -6.988 1 98.25 258 LEU A N 1
ATOM 1970 C CA . LEU A 1 258 ? -5.199 -34.062 -6.773 1 98.25 258 LEU A CA 1
ATOM 1971 C C . LEU A 1 258 ? -5.203 -33.719 -5.289 1 98.25 258 LEU A C 1
ATOM 1973 O O . LEU A 1 258 ? -5.566 -32.594 -4.91 1 98.25 258 LEU A O 1
ATOM 1977 N N . ARG A 1 259 ? -4.863 -34.594 -4.426 1 97.81 259 ARG A N 1
ATOM 1978 C CA . ARG A 1 259 ? -5.059 -34.406 -2.99 1 97.81 259 ARG A CA 1
ATOM 1979 C C . ARG A 1 259 ? -4.234 -33.219 -2.475 1 97.81 259 ARG A C 1
ATOM 1981 O O . ARG A 1 259 ? -3.254 -32.812 -3.104 1 97.81 259 ARG A O 1
ATOM 1988 N N . ASP A 1 260 ? -4.668 -32.688 -1.295 1 97.5 260 ASP A N 1
ATOM 1989 C CA . ASP A 1 260 ? -3.969 -31.609 -0.599 1 97.5 260 ASP A CA 1
ATOM 1990 C C . ASP A 1 260 ? -3.836 -30.375 -1.488 1 97.5 260 ASP A C 1
ATOM 1992 O O . ASP A 1 260 ? -2.74 -29.828 -1.643 1 97.5 260 ASP A O 1
ATOM 1996 N N . ASN A 1 261 ? -4.789 -29.984 -2.117 1 98.06 261 ASN A N 1
ATOM 1997 C CA . ASN A 1 261 ? -5.016 -28.734 -2.834 1 98.06 261 ASN A CA 1
ATOM 1998 C C . ASN A 1 261 ? -6.258 -28.016 -2.324 1 98.06 261 ASN A C 1
ATOM 2000 O O . ASN A 1 261 ? -6.77 -28.328 -1.248 1 98.06 261 ASN A O 1
ATOM 2004 N N . LEU A 1 262 ? -6.699 -26.922 -3.051 1 97.5 262 LEU A N 1
ATOM 2005 C CA . LEU A 1 262 ? -7.852 -26.125 -2.637 1 97.5 262 LEU A CA 1
ATOM 2006 C C . LEU A 1 262 ? -8.961 -26.188 -3.682 1 97.5 262 LEU A C 1
ATOM 2008 O O . LEU A 1 262 ? -9.633 -25.188 -3.943 1 97.5 262 LEU A O 1
ATOM 2012 N N . PHE A 1 263 ? -9.102 -27.359 -4.293 1 97.88 263 PHE A N 1
ATOM 2013 C CA . PHE A 1 263 ? -10.086 -27.484 -5.367 1 97.88 263 PHE A CA 1
ATOM 2014 C C . PHE A 1 263 ? -11.492 -27.266 -4.832 1 97.88 263 PHE A C 1
ATOM 2016 O O . PHE A 1 263 ? -11.789 -27.609 -3.689 1 97.88 263 PHE A O 1
ATOM 2023 N N . GLN A 1 264 ? -12.281 -26.688 -5.703 1 96.69 264 GLN A N 1
ATOM 2024 C CA . GLN A 1 264 ? -13.68 -26.375 -5.398 1 96.69 264 GLN A CA 1
ATOM 2025 C C . GLN A 1 264 ? -14.625 -27.094 -6.367 1 96.69 264 GLN A C 1
ATOM 2027 O O . GLN A 1 264 ? -14.172 -27.812 -7.266 1 96.69 264 GLN A O 1
ATOM 2032 N N . GLY A 1 265 ? -15.961 -27.109 -6.105 1 96.5 265 GLY A N 1
ATOM 2033 C CA . GLY A 1 265 ? -16.938 -27.734 -6.984 1 96.5 265 GLY A CA 1
ATOM 2034 C C . GLY A 1 265 ? -17.156 -29.203 -6.668 1 96.5 265 GLY A C 1
ATOM 2035 O O . GLY A 1 265 ? -16.75 -29.688 -5.602 1 96.5 265 GLY A O 1
ATOM 2036 N N . PRO A 1 266 ? -17.859 -29.859 -7.613 1 96.38 266 PRO A N 1
ATOM 2037 C CA . PRO A 1 266 ? -18.156 -31.281 -7.402 1 96.38 266 PRO A CA 1
ATOM 2038 C C . PRO A 1 266 ? -16.938 -32.188 -7.566 1 96.38 266 PRO A C 1
ATOM 2040 O O . PRO A 1 266 ? -16 -31.828 -8.289 1 96.38 266 PRO A O 1
ATOM 2043 N N . VAL A 1 267 ? -17 -33.219 -6.836 1 96.5 267 VAL A N 1
ATOM 2044 C CA . VAL A 1 267 ? -15.961 -34.25 -7 1 96.5 267 VAL A CA 1
ATOM 2045 C C . VAL A 1 267 ? -15.938 -34.719 -8.445 1 96.5 267 VAL A C 1
ATOM 2047 O O . VAL A 1 267 ? -16.984 -35.031 -9.023 1 96.5 267 VAL A O 1
ATOM 2050 N N . PRO A 1 268 ? -14.742 -34.688 -9.047 1 97 268 PRO A N 1
ATOM 2051 C CA . PRO A 1 268 ? -14.68 -35.188 -10.414 1 97 268 PRO A CA 1
ATOM 2052 C C . PRO A 1 268 ? -14.82 -36.719 -10.492 1 97 268 PRO A C 1
ATOM 2054 O O . PRO A 1 268 ? -14.367 -37.438 -9.602 1 97 268 PRO A O 1
ATOM 2057 N N . VAL A 1 269 ? -15.445 -37.156 -11.578 1 96.81 269 VAL A N 1
ATOM 2058 C CA . VAL A 1 269 ? -15.641 -38.562 -11.797 1 96.81 269 VAL A CA 1
ATOM 2059 C C . VAL A 1 269 ? -14.812 -39.031 -13 1 96.81 269 VAL A C 1
ATOM 2061 O O . VAL A 1 269 ? -15.211 -38.812 -14.148 1 96.81 269 VAL A O 1
ATOM 2064 N N . PHE A 1 270 ? -13.734 -39.656 -12.641 1 97 270 PHE A N 1
ATOM 2065 C CA . PHE A 1 270 ? -12.875 -40.188 -13.695 1 97 270 PHE A CA 1
ATOM 2066 C C . PHE A 1 270 ? -13.32 -41.594 -14.094 1 97 270 PHE A C 1
ATOM 2068 O O . PHE A 1 270 ? -14.086 -42.25 -13.375 1 97 270 PHE A O 1
ATOM 2075 N N . ALA A 1 271 ? -12.805 -42 -15.281 1 96.12 271 ALA A N 1
ATOM 2076 C CA . ALA A 1 271 ? -13.062 -43.375 -15.719 1 96.12 271 ALA A CA 1
ATOM 2077 C C . ALA A 1 271 ? -12.5 -44.375 -14.719 1 96.12 271 ALA A C 1
ATOM 2079 O O . ALA A 1 271 ? -11.516 -44.094 -14.031 1 96.12 271 ALA A O 1
ATOM 2080 N N . GLU A 1 272 ? -13.125 -45.531 -14.648 1 95.25 272 GLU A N 1
ATOM 2081 C CA . GLU A 1 272 ? -12.75 -46.562 -13.688 1 95.25 272 GLU A CA 1
ATOM 2082 C C . GLU A 1 272 ? -11.297 -47 -13.875 1 95.25 272 GLU A C 1
ATOM 2084 O O . GLU A 1 272 ? -10.633 -47.406 -12.922 1 95.25 272 GLU A O 1
ATOM 2089 N N . SER A 1 273 ? -10.836 -46.875 -15.094 1 96.25 273 SER A N 1
ATOM 2090 C CA . SER A 1 273 ? -9.484 -47.312 -15.43 1 96.25 273 SER A CA 1
ATOM 2091 C C . SER A 1 273 ? -8.438 -46.344 -14.93 1 96.25 273 SER A C 1
ATOM 2093 O O . SER A 1 273 ? -7.246 -46.656 -14.883 1 96.25 273 SER A O 1
ATOM 2095 N N . VAL A 1 274 ? -8.836 -45.188 -14.547 1 97.94 274 VAL A N 1
ATOM 2096 C CA . VAL A 1 274 ? -7.902 -44.125 -14.125 1 97.94 274 VAL A CA 1
ATOM 2097 C C . VAL A 1 274 ? -7.633 -44.25 -12.633 1 97.94 274 VAL A C 1
ATOM 2099 O O . VAL A 1 274 ? -8.562 -44.25 -11.82 1 97.94 274 VAL A O 1
ATOM 2102 N N . GLN A 1 275 ? -6.363 -44.469 -12.312 1 98.19 275 GLN A N 1
ATOM 2103 C CA . GLN A 1 275 ? -5.98 -44.406 -10.906 1 98.19 275 GLN A CA 1
ATOM 2104 C C . GLN A 1 275 ? -6 -43 -10.375 1 98.19 275 GLN A C 1
ATOM 2106 O O . GLN A 1 275 ? -5.348 -42.094 -10.93 1 98.19 275 GLN A O 1
ATOM 2111 N N . THR A 1 276 ? -6.785 -42.688 -9.258 1 96.88 276 THR A N 1
ATOM 2112 C CA . THR A 1 276 ? -6.91 -41.344 -8.758 1 96.88 276 THR A CA 1
ATOM 2113 C C . THR A 1 276 ? -6.859 -41.312 -7.23 1 96.88 276 THR A C 1
ATOM 2115 O O . THR A 1 276 ? -7.012 -42.344 -6.582 1 96.88 276 THR A O 1
ATOM 2118 N N . ASP A 1 277 ? -6.566 -40.188 -6.703 1 96.69 277 ASP A N 1
ATOM 2119 C CA . ASP A 1 277 ? -6.633 -39.969 -5.262 1 96.69 277 ASP A CA 1
ATOM 2120 C C . ASP A 1 277 ? -7.742 -38.969 -4.91 1 96.69 277 ASP A C 1
ATOM 2122 O O . ASP A 1 277 ? -7.602 -38.188 -3.967 1 96.69 277 ASP A O 1
ATOM 2126 N N . VAL A 1 278 ? -8.727 -38.938 -5.684 1 94.69 278 VAL A N 1
ATOM 2127 C CA . VAL A 1 278 ? -9.828 -38 -5.57 1 94.69 278 VAL A CA 1
ATOM 2128 C C . VAL A 1 278 ? -10.508 -38.156 -4.215 1 94.69 278 VAL A C 1
ATOM 2130 O O . VAL A 1 278 ? -10.93 -37.188 -3.604 1 94.69 278 VAL A O 1
ATOM 2133 N N . ALA A 1 279 ? -10.719 -39.406 -3.766 1 92.88 279 ALA A N 1
ATOM 2134 C CA . ALA A 1 279 ? -11.32 -39.688 -2.461 1 92.88 279 ALA A CA 1
ATOM 2135 C C . ALA A 1 279 ? -10.523 -39 -1.344 1 92.88 279 ALA A C 1
ATOM 2137 O O . ALA A 1 279 ? -11.102 -38.375 -0.449 1 92.88 279 ALA A O 1
ATOM 2138 N N . GLU A 1 280 ? -9.266 -39.156 -1.452 1 93.06 280 GLU A N 1
ATOM 2139 C CA . GLU A 1 280 ? -8.383 -38.5 -0.486 1 93.06 280 GLU A CA 1
ATOM 2140 C C . GLU A 1 280 ? -8.477 -37 -0.587 1 93.06 280 GLU A C 1
ATOM 2142 O O . GLU A 1 280 ? -8.453 -36.281 0.43 1 93.06 280 GLU A O 1
ATOM 2147 N N . ALA A 1 281 ? -8.531 -36.531 -1.757 1 92.56 281 ALA A N 1
ATOM 2148 C CA . ALA A 1 281 ? -8.656 -35.094 -1.991 1 92.56 281 ALA A CA 1
ATOM 2149 C C . ALA A 1 281 ? -9.914 -34.531 -1.327 1 92.56 281 ALA A C 1
ATOM 2151 O O . ALA A 1 281 ? -9.891 -33.438 -0.765 1 92.56 281 ALA A O 1
ATOM 2152 N N . SER A 1 282 ? -10.969 -35.219 -1.39 1 92.06 282 SER A N 1
ATOM 2153 C CA . SER A 1 282 ? -12.227 -34.812 -0.781 1 92.06 282 SER A CA 1
ATOM 2154 C C . SER A 1 282 ? -12.109 -34.719 0.738 1 92.06 282 SER A C 1
ATOM 2156 O O . SER A 1 282 ? -12.703 -33.844 1.373 1 92.06 282 SER A O 1
ATOM 2158 N N . LEU A 1 283 ? -11.367 -35.562 1.291 1 89.31 283 LEU A N 1
ATOM 2159 C CA . LEU A 1 283 ? -11.172 -35.625 2.736 1 89.31 283 LEU A CA 1
ATOM 2160 C C . LEU A 1 283 ? -10.289 -34.469 3.205 1 89.31 283 LEU A C 1
ATOM 2162 O O . LEU A 1 283 ? -10.352 -34.062 4.367 1 89.31 283 LEU A O 1
ATOM 2166 N N . ASP A 1 284 ? -9.516 -34 2.297 1 90 284 ASP A N 1
ATOM 2167 C CA . ASP A 1 284 ? -8.578 -32.938 2.641 1 90 284 ASP A CA 1
ATOM 2168 C C . ASP A 1 284 ? -9.219 -31.562 2.455 1 90 284 ASP A C 1
ATOM 2170 O O . ASP A 1 284 ? -8.531 -30.531 2.516 1 90 284 ASP A O 1
ATOM 2174 N N . GLY A 1 285 ? -10.438 -31.484 2.229 1 90.75 285 GLY A N 1
ATOM 2175 C CA . GLY A 1 285 ? -11.141 -30.219 2.197 1 90.75 285 GLY A CA 1
ATOM 2176 C C . GLY A 1 285 ? -11.438 -29.734 0.791 1 90.75 285 GLY A C 1
ATOM 2177 O O . GLY A 1 285 ? -11.992 -28.641 0.606 1 90.75 285 GLY A O 1
ATOM 2178 N N . SER A 1 286 ? -10.992 -30.531 -0.174 1 94.06 286 SER A N 1
ATOM 2179 C CA . SER A 1 286 ? -11.352 -30.188 -1.543 1 94.06 286 SER A CA 1
ATOM 2180 C C . SER A 1 286 ? -12.781 -30.609 -1.862 1 94.06 286 SER A C 1
ATOM 2182 O O . SER A 1 286 ? -13.336 -31.5 -1.22 1 94.06 286 SER A O 1
ATOM 2184 N N . PHE A 1 287 ? -13.43 -29.844 -2.811 1 97 287 PHE A N 1
ATOM 2185 C CA . PHE A 1 287 ? -14.742 -30.141 -3.371 1 97 287 PHE A CA 1
ATOM 2186 C C . PHE A 1 287 ? -15.844 -29.875 -2.346 1 97 287 PHE A C 1
ATOM 2188 O O . PHE A 1 287 ? -15.562 -29.719 -1.154 1 97 287 PHE A O 1
ATOM 2195 N N . CYS A 1 288 ? -17.109 -29.75 -2.84 1 96.5 288 CYS A N 1
ATOM 2196 C CA . CYS A 1 288 ? -18.203 -29.312 -1.984 1 96.5 288 CYS A CA 1
ATOM 2197 C C . CYS A 1 288 ? -18.75 -30.469 -1.164 1 96.5 288 CYS A C 1
ATOM 2199 O O . CYS A 1 288 ? -19.312 -30.25 -0.088 1 96.5 288 CYS A O 1
ATOM 2201 N N . ARG A 1 289 ? -18.672 -31.656 -1.646 1 94.31 289 ARG A N 1
ATOM 2202 C CA . ARG A 1 289 ? -19.078 -32.875 -0.94 1 94.31 289 ARG A CA 1
ATOM 2203 C C . ARG A 1 289 ? -18.266 -34.062 -1.392 1 94.31 289 ARG A C 1
ATOM 2205 O O . ARG A 1 289 ? -17.656 -34.062 -2.469 1 94.31 289 ARG A O 1
ATOM 2212 N N . PRO A 1 290 ? -18.266 -35.125 -0.546 1 92.19 290 PRO A N 1
ATOM 2213 C CA . PRO A 1 290 ? -17.438 -36.281 -0.864 1 92.19 290 PRO A CA 1
ATOM 2214 C C . PRO A 1 290 ? -18.031 -37.156 -1.983 1 92.19 290 PRO A C 1
ATOM 2216 O O . PRO A 1 290 ? -17.312 -37.938 -2.607 1 92.19 290 PRO A O 1
ATOM 2219 N N . GLN A 1 291 ? -19.297 -36.969 -2.273 1 91.62 291 GLN A N 1
ATOM 2220 C CA . GLN A 1 291 ? -19.953 -37.75 -3.318 1 91.62 291 GLN A CA 1
ATOM 2221 C C . GLN A 1 291 ? -20.031 -36.969 -4.625 1 91.62 291 GLN A C 1
ATOM 2223 O O . GLN A 1 291 ? -20.156 -35.75 -4.613 1 91.62 291 GLN A O 1
ATOM 2228 N N . PRO A 1 292 ? -19.875 -37.75 -5.672 1 91.88 292 PRO A N 1
ATOM 2229 C CA . PRO A 1 292 ? -19.953 -37.094 -6.98 1 91.88 292 PRO A CA 1
ATOM 2230 C C . PRO A 1 292 ? -21.359 -36.594 -7.301 1 91.88 292 PRO A C 1
ATOM 2232 O O . PRO A 1 292 ? -22.062 -37.188 -8.117 1 91.88 292 PRO A O 1
ATOM 2235 N N . ARG A 1 293 ? -21.797 -35.562 -6.711 1 93.31 293 ARG A N 1
ATOM 2236 C CA . ARG A 1 293 ? -23.078 -34.906 -6.918 1 93.31 293 ARG A CA 1
ATOM 2237 C C . ARG A 1 293 ? -22.922 -33.375 -6.984 1 93.31 293 ARG A C 1
ATOM 2239 O O . ARG A 1 293 ? -21.859 -32.844 -6.629 1 93.31 293 ARG A O 1
ATOM 2246 N N . SER A 1 294 ? -24 -32.844 -7.441 1 95.38 294 SER A N 1
ATOM 2247 C CA . SER A 1 294 ? -23.969 -31.391 -7.547 1 95.38 294 SER A CA 1
ATOM 2248 C C . SER A 1 294 ? -23.875 -30.734 -6.176 1 95.38 294 SER A C 1
ATOM 2250 O O . SER A 1 294 ? -24.312 -31.297 -5.176 1 95.38 294 SER A O 1
ATOM 2252 N N . CYS A 1 295 ? -23.203 -29.609 -6.176 1 97.5 295 CYS A N 1
ATOM 2253 C CA . CYS A 1 295 ? -23.109 -28.812 -4.953 1 97.5 295 CYS A CA 1
ATOM 2254 C C . CYS A 1 295 ? -24.422 -28.125 -4.645 1 97.5 295 CYS A C 1
ATOM 2256 O O . CYS A 1 295 ? -25.344 -28.125 -5.473 1 97.5 295 CYS A O 1
ATOM 2258 N N . ASP A 1 296 ? -24.547 -27.625 -3.406 1 96.81 296 ASP A N 1
ATOM 2259 C CA . ASP A 1 296 ? -25.609 -26.688 -3.076 1 96.81 296 ASP A CA 1
ATOM 2260 C C . ASP A 1 296 ? -25.672 -25.547 -4.078 1 96.81 296 ASP A C 1
ATOM 2262 O O . ASP A 1 296 ? -24.625 -25.031 -4.492 1 96.81 296 ASP A O 1
ATOM 2266 N N . ASN A 1 297 ? -27 -25.156 -4.418 1 96.94 297 ASN A N 1
ATOM 2267 C CA . ASN A 1 297 ? -27.156 -24.109 -5.422 1 96.94 297 ASN A CA 1
ATOM 2268 C C . ASN A 1 297 ? -26.375 -22.844 -5.031 1 96.94 297 ASN A C 1
ATOM 2270 O O . ASN A 1 297 ? -25.828 -22.172 -5.895 1 96.94 297 ASN A O 1
ATOM 2274 N N . ARG A 1 298 ? -26.422 -22.625 -3.775 1 97.06 298 ARG A N 1
ATOM 2275 C CA . ARG A 1 298 ? -25.672 -21.453 -3.309 1 97.06 298 ARG A CA 1
ATOM 2276 C C . ARG A 1 298 ? -24.172 -21.625 -3.537 1 97.06 298 ARG A C 1
ATOM 2278 O O . ARG A 1 298 ? -23.5 -20.688 -3.943 1 97.06 298 ARG A O 1
ATOM 2285 N N . VAL A 1 299 ? -23.625 -22.734 -3.264 1 98.06 299 VAL A N 1
ATOM 2286 C CA . VAL A 1 299 ? -22.219 -23.047 -3.447 1 98.06 299 VAL A CA 1
ATOM 2287 C C . VAL A 1 299 ? -21.859 -22.953 -4.93 1 98.06 299 VAL A C 1
ATOM 2289 O O . VAL A 1 299 ? -20.812 -22.422 -5.289 1 98.06 299 VAL A O 1
ATOM 2292 N N . GLU A 1 300 ? -22.781 -23.406 -5.777 1 97.69 300 GLU A N 1
ATOM 2293 C CA . GLU A 1 300 ? -22.562 -23.312 -7.215 1 97.69 300 GLU A CA 1
ATOM 2294 C C . GLU A 1 300 ? -22.438 -21.859 -7.652 1 97.69 300 GLU A C 1
ATOM 2296 O O . GLU A 1 300 ? -21.578 -21.516 -8.469 1 97.69 300 GLU A O 1
ATOM 2301 N N . SER A 1 301 ? -23.266 -21 -7.133 1 98.25 301 SER A N 1
ATOM 2302 C CA . SER A 1 301 ? -23.203 -19.562 -7.438 1 98.25 301 SER A CA 1
ATOM 2303 C C . SER A 1 301 ? -21.891 -18.953 -6.977 1 98.25 301 SER A C 1
ATOM 2305 O O . SER A 1 301 ? -21.266 -18.172 -7.699 1 98.25 301 SER A O 1
ATOM 2307 N N . PHE A 1 302 ? -21.438 -19.391 -5.789 1 98.31 302 PHE A N 1
ATOM 2308 C CA . PHE A 1 302 ? -20.188 -18.844 -5.262 1 98.31 302 PHE A CA 1
ATOM 2309 C C . PHE A 1 302 ? -19 -19.344 -6.062 1 98.31 302 PHE A C 1
ATOM 2311 O O . PHE A 1 302 ? -18.016 -18.625 -6.23 1 98.31 302 PHE A O 1
ATOM 2318 N N . ILE A 1 303 ? -19.062 -20.562 -6.602 1 97.62 303 ILE A N 1
ATOM 2319 C CA . ILE A 1 303 ? -18.016 -21.062 -7.477 1 97.62 303 ILE A CA 1
ATOM 2320 C C . ILE A 1 303 ? -17.953 -20.219 -8.742 1 97.62 303 ILE A C 1
ATOM 2322 O O . ILE A 1 303 ? -16.859 -19.859 -9.211 1 97.62 303 ILE A O 1
ATOM 2326 N N . SER A 1 304 ? -19.125 -19.875 -9.227 1 97.75 304 SER A N 1
ATOM 2327 C CA . SER A 1 304 ? -19.188 -18.984 -10.391 1 97.75 304 SER A CA 1
ATOM 2328 C C . SER A 1 304 ? -18.578 -17.625 -10.07 1 97.75 304 SER A C 1
ATOM 2330 O O . SER A 1 304 ? -17.859 -17.062 -10.891 1 97.75 304 SER A O 1
ATOM 2332 N N . ILE A 1 305 ? -18.844 -17.125 -8.945 1 98.38 305 ILE A N 1
ATOM 2333 C CA . ILE A 1 305 ? -18.312 -15.844 -8.492 1 98.38 305 ILE A CA 1
ATOM 2334 C C . ILE A 1 305 ? -16.781 -15.93 -8.383 1 98.38 305 ILE A C 1
ATOM 2336 O O . ILE A 1 305 ? -16.078 -15.062 -8.875 1 98.38 305 ILE A O 1
ATOM 2340 N N . ALA A 1 306 ? -16.312 -17.031 -7.801 1 98.12 306 ALA A N 1
ATOM 2341 C CA . ALA A 1 306 ? -14.859 -17.234 -7.695 1 98.12 306 ALA A CA 1
ATOM 2342 C C . ALA A 1 306 ? -14.211 -17.281 -9.07 1 98.12 306 ALA A C 1
ATOM 2344 O O . ALA A 1 306 ? -13.125 -16.719 -9.273 1 98.12 306 ALA A O 1
ATOM 2345 N N . GLY A 1 307 ? -14.875 -17.922 -9.969 1 97.69 307 GLY A N 1
ATOM 2346 C CA . GLY A 1 307 ? -14.367 -18 -11.328 1 97.69 307 GLY A CA 1
ATOM 2347 C C . GLY A 1 307 ? -14.242 -16.641 -11.992 1 97.69 307 GLY A C 1
ATOM 2348 O O . GLY A 1 307 ? -13.234 -16.344 -12.633 1 97.69 307 GLY A O 1
ATOM 2349 N N . ALA A 1 308 ? -15.273 -15.789 -11.852 1 98.12 308 ALA A N 1
ATOM 2350 C CA . ALA A 1 308 ? -15.281 -14.453 -12.438 1 98.12 308 ALA A CA 1
ATOM 2351 C C . ALA A 1 308 ? -14.195 -13.578 -11.812 1 98.12 308 ALA A C 1
ATOM 2353 O O . ALA A 1 308 ? -13.711 -12.633 -12.445 1 98.12 308 ALA A O 1
ATOM 2354 N N . LEU A 1 309 ? -13.844 -13.961 -10.562 1 97.75 309 LEU A N 1
ATOM 2355 C CA . LEU A 1 309 ? -12.812 -13.211 -9.844 1 97.75 309 LEU A CA 1
ATOM 2356 C C . LEU A 1 309 ? -11.461 -13.906 -9.961 1 97.75 309 LEU A C 1
ATOM 2358 O O . LEU A 1 309 ? -10.555 -13.641 -9.164 1 97.75 309 LEU A O 1
ATOM 2362 N N . HIS A 1 310 ? -11.297 -14.812 -10.867 1 95.81 310 HIS A N 1
ATOM 2363 C CA . HIS A 1 310 ? -10.062 -15.508 -11.219 1 95.81 310 HIS A CA 1
ATOM 2364 C C . HIS A 1 310 ? -9.57 -16.375 -10.07 1 95.81 310 HIS A C 1
ATOM 2366 O O . HIS A 1 310 ? -8.367 -16.469 -9.82 1 95.81 310 HIS A O 1
ATOM 2372 N N . TYR A 1 311 ? -10.516 -16.875 -9.266 1 96.44 311 TYR A N 1
ATOM 2373 C CA . TYR A 1 311 ? -10.305 -17.875 -8.219 1 96.44 311 TYR A CA 1
ATOM 2374 C C . TYR A 1 311 ? -9.25 -17.406 -7.227 1 96.44 311 TYR A C 1
ATOM 2376 O O . TYR A 1 311 ? -8.211 -18.047 -7.055 1 96.44 311 TYR A O 1
ATOM 2384 N N . PRO A 1 312 ? -9.586 -16.375 -6.457 1 96.19 312 PRO A N 1
ATOM 2385 C CA . PRO A 1 312 ? -8.648 -15.969 -5.406 1 96.19 312 PRO A CA 1
ATOM 2386 C C . PRO A 1 312 ? -8.375 -17.078 -4.387 1 96.19 312 PRO A C 1
ATOM 2388 O O . PRO A 1 312 ? -9.312 -17.703 -3.898 1 96.19 312 PRO A O 1
ATOM 2391 N N . GLN A 1 313 ? -7.098 -17.266 -4.062 1 95.44 313 GLN A N 1
ATOM 2392 C CA . GLN A 1 313 ? -6.707 -18.344 -3.162 1 95.44 313 GLN A CA 1
ATOM 2393 C C . GLN A 1 313 ? -7.344 -18.156 -1.787 1 95.44 313 GLN A C 1
ATOM 2395 O O . GLN A 1 313 ? -7.73 -19.141 -1.146 1 95.44 313 GLN A O 1
ATOM 2400 N N . ILE A 1 314 ? -7.488 -16.938 -1.353 1 94.94 314 ILE A N 1
ATOM 2401 C CA . ILE A 1 314 ? -8 -16.641 -0.019 1 94.94 314 ILE A CA 1
ATOM 2402 C C . ILE A 1 314 ? -9.438 -17.141 0.109 1 94.94 314 ILE A C 1
ATOM 2404 O O . ILE A 1 314 ? -9.844 -17.609 1.175 1 94.94 314 ILE A O 1
ATOM 2408 N N . LEU A 1 315 ? -10.164 -17.031 -0.944 1 96.38 315 LEU A N 1
ATOM 2409 C CA . LEU A 1 315 ? -11.539 -17.516 -0.908 1 96.38 315 LEU A CA 1
ATOM 2410 C C . LEU A 1 315 ? -11.578 -19.047 -0.911 1 96.38 315 LEU A C 1
ATOM 2412 O O . LEU A 1 315 ? -12.375 -19.641 -0.191 1 96.38 315 LEU A O 1
ATOM 2416 N N . ALA A 1 316 ? -10.703 -19.625 -1.692 1 96.25 316 ALA A N 1
ATOM 2417 C CA . ALA A 1 316 ? -10.656 -21.094 -1.752 1 96.25 316 ALA A CA 1
ATOM 2418 C C . ALA A 1 316 ? -10.273 -21.688 -0.399 1 96.25 316 ALA A C 1
ATOM 2420 O O . ALA A 1 316 ? -10.75 -22.75 -0.027 1 96.25 316 ALA A O 1
ATOM 2421 N N . MET A 1 317 ? -9.453 -21.016 0.345 1 95.12 317 MET A N 1
ATOM 2422 C CA . MET A 1 317 ? -9.008 -21.484 1.657 1 95.12 317 MET A CA 1
ATOM 2423 C C . MET A 1 317 ? -10.156 -21.469 2.658 1 95.12 317 MET A C 1
ATOM 2425 O O . MET A 1 317 ? -10.203 -22.312 3.561 1 95.12 317 MET A O 1
ATOM 2429 N N . SER A 1 318 ? -11.086 -20.625 2.467 1 95.19 318 SER A N 1
ATOM 2430 C CA . SER A 1 318 ? -12.172 -20.469 3.432 1 95.19 318 SER A CA 1
ATOM 2431 C C . SER A 1 318 ? -13.438 -21.156 2.957 1 95.19 318 SER A C 1
ATOM 2433 O O . SER A 1 318 ? -14.125 -21.812 3.746 1 95.19 318 SER A O 1
ATOM 2435 N N . TRP A 1 319 ? -13.758 -20.984 1.663 1 95.56 319 TRP A N 1
ATOM 2436 C CA . TRP A 1 319 ? -15.023 -21.469 1.112 1 95.56 319 TRP A CA 1
ATOM 2437 C C . TRP A 1 319 ? -14.984 -22.984 0.901 1 95.56 319 TRP A C 1
ATOM 2439 O O . TRP A 1 319 ? -15.047 -23.453 -0.235 1 95.56 319 TRP A O 1
ATOM 2449 N N . LYS A 1 320 ? -15.008 -23.656 2.029 1 94.62 320 LYS A N 1
ATOM 2450 C CA . LYS A 1 320 ? -14.922 -25.125 2.006 1 94.62 320 LYS A CA 1
ATOM 2451 C C . LYS A 1 320 ? -16.266 -25.75 2.328 1 94.62 320 LYS A C 1
ATOM 2453 O O . LYS A 1 320 ? -17.078 -25.188 3.068 1 94.62 320 LYS A O 1
ATOM 2458 N N . GLY A 1 321 ? -16.453 -26.891 1.682 1 95.06 321 GLY A N 1
ATOM 2459 C CA . GLY A 1 321 ? -17.656 -27.656 1.993 1 95.06 321 GLY A CA 1
ATOM 2460 C C . GLY A 1 321 ? -18.859 -27.219 1.193 1 95.06 321 GLY A C 1
ATOM 2461 O O . GLY A 1 321 ? -18.734 -26.531 0.175 1 95.06 321 GLY A O 1
ATOM 2462 N N . ASN A 1 322 ? -20.031 -27.672 1.642 1 96.44 322 ASN A N 1
ATOM 2463 C CA . ASN A 1 322 ? -21.25 -27.5 0.87 1 96.44 322 ASN A CA 1
ATOM 2464 C C . ASN A 1 322 ? -22.219 -26.547 1.564 1 96.44 322 ASN A C 1
ATOM 2466 O O . ASN A 1 322 ? -23.406 -26.531 1.249 1 96.44 322 ASN A O 1
ATOM 2470 N N . HIS A 1 323 ? -21.781 -25.812 2.545 1 95.31 323 HIS A N 1
ATOM 2471 C CA . HIS A 1 323 ? -22.625 -24.922 3.336 1 95.31 323 HIS A CA 1
ATOM 2472 C C . HIS A 1 323 ? -21.953 -23.562 3.512 1 95.31 323 HIS A C 1
ATOM 2474 O O . HIS A 1 323 ? -21.172 -23.359 4.438 1 95.31 323 HIS A O 1
ATOM 2480 N N . PRO A 1 324 ? -22.406 -22.625 2.689 1 95.69 324 PRO A N 1
ATOM 2481 C CA . PRO A 1 324 ? -21.766 -21.297 2.756 1 95.69 324 PRO A CA 1
ATOM 2482 C C . PRO A 1 324 ? -21.938 -20.625 4.117 1 95.69 324 PRO A C 1
ATOM 2484 O O . PRO A 1 324 ? -21.141 -19.766 4.488 1 95.69 324 PRO A O 1
ATOM 2487 N N . CYS A 1 325 ? -22.922 -21.047 4.871 1 94.94 325 CYS A N 1
ATOM 2488 C CA . CYS A 1 325 ? -23.25 -20.391 6.129 1 94.94 325 CYS A CA 1
ATOM 2489 C C . CYS A 1 325 ? -22.422 -20.953 7.273 1 94.94 325 CYS A C 1
ATOM 2491 O O . CYS A 1 325 ? -22.578 -20.531 8.422 1 94.94 325 CYS A O 1
ATOM 2493 N N . ASP A 1 326 ? -21.5 -21.891 6.871 1 92 326 ASP A N 1
ATOM 2494 C CA . ASP A 1 326 ? -20.641 -22.5 7.875 1 92 326 ASP A CA 1
ATOM 2495 C C . ASP A 1 326 ? -19.312 -21.75 7.977 1 92 326 ASP A C 1
ATOM 2497 O O . ASP A 1 326 ? -18.234 -22.344 7.836 1 92 326 ASP A O 1
ATOM 2501 N N . GLY A 1 327 ? -19.344 -20.406 8.148 1 90.19 327 GLY A N 1
ATOM 2502 C CA . GLY A 1 327 ? -18.172 -19.625 8.484 1 90.19 327 GLY A CA 1
ATOM 2503 C C . GLY A 1 327 ? -17.359 -19.219 7.266 1 90.19 327 GLY A C 1
ATOM 2504 O O . GLY A 1 327 ? -16.172 -18.891 7.379 1 90.19 327 GLY A O 1
ATOM 2505 N N . TRP A 1 328 ? -17.969 -19.172 6.105 1 94.94 328 TRP A N 1
ATOM 2506 C CA . TRP A 1 328 ? -17.25 -18.734 4.91 1 94.94 328 TRP A CA 1
ATOM 2507 C C . TRP A 1 328 ? -16.844 -17.266 5.023 1 94.94 328 TRP A C 1
ATOM 2509 O O . TRP A 1 328 ? -17.625 -16.438 5.496 1 94.94 328 TRP A O 1
ATOM 2519 N N . LEU A 1 329 ? -15.617 -17.031 4.586 1 93.69 329 LEU A N 1
ATOM 2520 C CA . LEU A 1 329 ? -15.117 -15.656 4.582 1 93.69 329 LEU A CA 1
ATOM 2521 C C . LEU A 1 329 ? -16.062 -14.734 3.822 1 93.69 329 LEU A C 1
ATOM 2523 O O . LEU A 1 329 ? -16.453 -15.031 2.689 1 93.69 329 LEU A O 1
ATOM 2527 N N . GLY A 1 330 ? -16.469 -13.719 4.516 1 95.12 330 GLY A N 1
ATOM 2528 C CA . GLY A 1 330 ? -17.203 -12.641 3.873 1 95.12 330 GLY A CA 1
ATOM 2529 C C . GLY A 1 330 ? -18.688 -12.945 3.713 1 95.12 330 GLY A C 1
ATOM 2530 O O . GLY A 1 330 ? -19.438 -12.133 3.168 1 95.12 330 GLY A O 1
ATOM 2531 N N . ILE A 1 331 ? -19.156 -14.141 4.172 1 95.62 331 ILE A N 1
ATOM 2532 C CA . ILE A 1 331 ? -20.547 -14.531 3.947 1 95.62 331 ILE A CA 1
ATOM 2533 C C . ILE A 1 331 ? -21.328 -14.422 5.25 1 95.62 331 ILE A C 1
ATOM 2535 O O . ILE A 1 331 ? -20.875 -14.883 6.301 1 95.62 331 ILE A O 1
ATOM 2539 N N . HIS A 1 332 ? -22.438 -13.688 5.172 1 94 332 HIS A N 1
ATOM 2540 C CA . HIS A 1 332 ? -23.375 -13.594 6.289 1 94 332 HIS A CA 1
ATOM 2541 C C . HIS A 1 332 ? -24.703 -14.25 5.953 1 94 332 HIS A C 1
ATOM 2543 O O . HIS A 1 332 ? -25.234 -14.07 4.848 1 94 332 HIS A O 1
ATOM 2549 N N . CYS A 1 333 ? -25.188 -15.039 6.895 1 94.19 333 CYS A N 1
ATOM 2550 C CA . CYS A 1 333 ? -26.484 -15.703 6.723 1 94.19 333 CYS A CA 1
ATOM 2551 C C . CYS A 1 333 ? -27.422 -15.375 7.879 1 94.19 333 CYS A C 1
ATOM 2553 O O . CYS A 1 333 ? -26.969 -15.055 8.977 1 94.19 333 CYS A O 1
ATOM 2555 N N . ASP A 1 334 ? -28.703 -15.344 7.488 1 90.5 334 ASP A N 1
ATOM 2556 C CA . ASP A 1 334 ? -29.672 -15.203 8.57 1 90.5 334 ASP A CA 1
ATOM 2557 C C . ASP A 1 334 ? -29.922 -16.547 9.258 1 90.5 334 ASP A C 1
ATOM 2559 O O . ASP A 1 334 ? -29.281 -17.547 8.938 1 90.5 334 ASP A O 1
ATOM 2563 N N . LYS A 1 335 ? -30.812 -16.5 10.234 1 87.31 335 LYS A N 1
ATOM 2564 C CA . LYS A 1 335 ? -31.094 -17.688 11.047 1 87.31 335 LYS A CA 1
ATOM 2565 C C . LYS A 1 335 ? -31.703 -18.797 10.195 1 87.31 335 LYS A C 1
ATOM 2567 O O . LYS A 1 335 ? -31.562 -19.984 10.531 1 87.31 335 LYS A O 1
ATOM 2572 N N . SER A 1 336 ? -32.344 -18.469 9.047 1 89.56 336 SER A N 1
ATOM 2573 C CA . SER A 1 336 ? -32.969 -19.453 8.172 1 89.56 336 SER A CA 1
ATOM 2574 C C . SER A 1 336 ? -31.969 -20.047 7.188 1 89.56 336 SER A C 1
ATOM 2576 O O . SER A 1 336 ? -32.312 -20.969 6.434 1 89.56 336 SER A O 1
ATOM 2578 N N . GLY A 1 337 ? -30.703 -19.5 7.242 1 90.75 337 GLY A N 1
ATOM 2579 C CA . GLY A 1 337 ? -29.672 -20.031 6.359 1 90.75 337 GLY A CA 1
ATOM 2580 C C . GLY A 1 337 ? -29.625 -19.328 5.016 1 90.75 337 GLY A C 1
ATOM 2581 O O . GLY A 1 337 ? -28.969 -19.797 4.086 1 90.75 337 GLY A O 1
ATOM 2582 N N . SER A 1 338 ? -30.312 -18.141 4.918 1 94.06 338 SER A N 1
ATOM 2583 C CA . SER A 1 338 ? -30.281 -17.344 3.688 1 94.06 338 SER A CA 1
ATOM 2584 C C . SER A 1 338 ? -29.094 -16.391 3.672 1 94.06 338 SER A C 1
ATOM 2586 O O . SER A 1 338 ? -28.734 -15.805 4.699 1 94.06 338 SER A O 1
ATOM 2588 N N . ILE A 1 339 ? -28.531 -16.312 2.471 1 96.19 339 ILE A N 1
ATOM 2589 C CA . ILE A 1 339 ? -27.406 -15.398 2.324 1 96.19 339 ILE A CA 1
ATOM 2590 C C . ILE A 1 339 ? -27.922 -13.961 2.322 1 96.19 339 ILE A C 1
ATOM 2592 O O . ILE A 1 339 ? -28.625 -13.547 1.404 1 96.19 339 ILE A O 1
ATOM 2596 N N . THR A 1 340 ? -27.562 -13.188 3.303 1 96 340 THR A N 1
ATOM 2597 C CA . THR A 1 340 ? -28.078 -11.828 3.424 1 96 340 THR A CA 1
ATOM 2598 C C . THR A 1 340 ? -26.969 -10.805 3.186 1 96 340 THR A C 1
ATOM 2600 O O . THR A 1 340 ? -27.234 -9.633 2.908 1 96 340 THR A O 1
ATOM 2603 N N . GLY A 1 341 ? -25.766 -11.266 3.328 1 96.12 341 GLY A N 1
ATOM 2604 C CA . GLY A 1 341 ? -24.656 -10.344 3.125 1 96.12 341 GLY A CA 1
ATOM 2605 C C . GLY A 1 341 ? -23.438 -10.992 2.504 1 96.12 341 GLY A C 1
ATOM 2606 O O . GLY A 1 341 ? -23.109 -12.141 2.816 1 96.12 341 GLY A O 1
ATOM 2607 N N . VAL A 1 342 ? -22.781 -10.266 1.641 1 97.19 342 VAL A N 1
ATOM 2608 C CA . VAL A 1 342 ? -21.484 -10.656 1.075 1 97.19 342 VAL A CA 1
ATOM 2609 C C . VAL A 1 342 ? -20.5 -9.492 1.188 1 97.19 342 VAL A C 1
ATOM 2611 O O . VAL A 1 342 ? -20.781 -8.383 0.718 1 97.19 342 VAL A O 1
ATOM 2614 N N . ASN A 1 343 ? -19.453 -9.664 1.936 1 96.75 343 ASN A N 1
ATOM 2615 C CA . ASN A 1 343 ? -18.391 -8.672 2.086 1 96.75 343 ASN A CA 1
ATOM 2616 C C . ASN A 1 343 ? -17.047 -9.219 1.619 1 96.75 343 ASN A C 1
ATOM 2618 O O . ASN A 1 343 ? -16.406 -10.008 2.326 1 96.75 343 ASN A O 1
ATOM 2622 N N . LEU A 1 344 ? -16.672 -8.812 0.464 1 97.19 344 LEU A N 1
ATOM 2623 C CA . LEU A 1 344 ? -15.398 -9.234 -0.102 1 97.19 344 LEU A CA 1
ATOM 2624 C C . LEU A 1 344 ? -14.484 -8.039 -0.333 1 97.19 344 LEU A C 1
ATOM 2626 O O . LEU A 1 344 ? -13.766 -7.98 -1.336 1 97.19 344 LEU A O 1
ATOM 2630 N N . CYS A 1 345 ? -14.578 -7.082 0.583 1 94.25 345 CYS A N 1
ATOM 2631 C CA . CYS A 1 345 ? -13.805 -5.852 0.437 1 94.25 345 CYS A CA 1
ATOM 2632 C C . CYS A 1 345 ? -12.328 -6.094 0.732 1 94.25 345 CYS A C 1
ATOM 2634 O O . CYS A 1 345 ? -11.992 -6.863 1.633 1 94.25 345 CYS A O 1
ATOM 2636 N N . ARG A 1 346 ? -11.453 -5.504 -0.055 1 91.56 346 ARG A N 1
ATOM 2637 C CA . ARG A 1 346 ? -10.023 -5.387 0.226 1 91.56 346 ARG A CA 1
ATOM 2638 C C . ARG A 1 346 ? -9.367 -6.762 0.303 1 91.56 346 ARG A C 1
ATOM 2640 O O . ARG A 1 346 ? -8.641 -7.055 1.254 1 91.56 346 ARG A O 1
ATOM 2647 N N . LEU A 1 347 ? -9.688 -7.539 -0.667 1 93.19 347 LEU A N 1
ATOM 2648 C CA . LEU A 1 347 ? -9.078 -8.867 -0.74 1 93.19 347 LEU A CA 1
ATOM 2649 C C . LEU A 1 347 ? -8.117 -8.953 -1.921 1 93.19 347 LEU A C 1
ATOM 2651 O O . LEU A 1 347 ? -7.613 -10.039 -2.234 1 93.19 347 LEU A O 1
ATOM 2655 N N . GLY A 1 348 ? -7.883 -7.754 -2.488 1 93.56 348 GLY A N 1
ATOM 2656 C CA . GLY A 1 348 ? -7.012 -7.738 -3.65 1 93.56 348 GLY A CA 1
ATOM 2657 C C . GLY A 1 348 ? -7.586 -8.484 -4.84 1 93.56 348 GLY A C 1
ATOM 2658 O O . GLY A 1 348 ? -6.844 -9.023 -5.664 1 93.56 348 GLY A O 1
ATOM 2659 N N . LEU A 1 349 ? -8.898 -8.523 -4.977 1 96.88 349 LEU A N 1
ATOM 2660 C CA . LEU A 1 349 ? -9.586 -9.305 -5.992 1 96.88 349 LEU A CA 1
ATOM 2661 C C . LEU A 1 349 ? -9.43 -8.672 -7.371 1 96.88 349 LEU A C 1
ATOM 2663 O O . LEU A 1 349 ? -9.398 -7.445 -7.496 1 96.88 349 LEU A O 1
ATOM 2667 N N . ILE A 1 350 ? -9.273 -9.484 -8.391 1 97.31 350 ILE A N 1
ATOM 2668 C CA . ILE A 1 350 ? -9.258 -9.078 -9.789 1 97.31 350 ILE A CA 1
ATOM 2669 C C . ILE A 1 350 ? -10.375 -9.789 -10.547 1 97.31 350 ILE A C 1
ATOM 2671 O O . ILE A 1 350 ? -11.031 -10.688 -10.008 1 97.31 350 ILE A O 1
ATOM 2675 N N . GLY A 1 351 ? -10.586 -9.398 -11.742 1 98.12 351 GLY A N 1
ATOM 2676 C CA . GLY A 1 351 ? -11.656 -9.984 -12.531 1 98.12 351 GLY A CA 1
ATOM 2677 C C . GLY A 1 351 ? -12.867 -9.07 -12.656 1 98.12 351 GLY A C 1
ATOM 2678 O O . GLY A 1 351 ? -12.727 -7.852 -12.75 1 98.12 351 GLY A O 1
ATOM 2679 N N . THR A 1 352 ? -14.07 -9.711 -12.781 1 98.62 352 THR A N 1
ATOM 2680 C CA . THR A 1 352 ? -15.281 -8.945 -13.016 1 98.62 352 THR A CA 1
ATOM 2681 C C . THR A 1 352 ? -16.375 -9.328 -12.016 1 98.62 352 THR A C 1
ATOM 2683 O O . THR A 1 352 ? -16.25 -10.328 -11.312 1 98.62 352 THR A O 1
ATOM 2686 N N . ILE A 1 353 ? -17.359 -8.508 -11.945 1 98.5 353 ILE A N 1
ATOM 2687 C CA . ILE A 1 353 ? -18.531 -8.82 -11.133 1 98.5 353 ILE A CA 1
ATOM 2688 C C . ILE A 1 353 ? -19.5 -9.703 -11.93 1 98.5 353 ILE A C 1
ATOM 2690 O O . ILE A 1 353 ? -20.109 -9.25 -12.898 1 98.5 353 ILE A O 1
ATOM 2694 N N . PRO A 1 354 ? -19.656 -10.984 -11.469 1 97.88 354 PRO A N 1
ATOM 2695 C CA . PRO A 1 354 ? -20.531 -11.867 -12.25 1 97.88 354 PRO A CA 1
ATOM 2696 C C . PRO A 1 354 ? -22.016 -11.672 -11.914 1 97.88 354 PRO A C 1
ATOM 2698 O O . PRO A 1 354 ? -22.344 -11.242 -10.812 1 97.88 354 PRO A O 1
ATOM 2701 N N . PRO A 1 355 ? -22.906 -12.039 -12.906 1 98.19 355 PRO A N 1
ATOM 2702 C CA . PRO A 1 355 ? -24.344 -11.953 -12.648 1 98.19 355 PRO A CA 1
ATOM 2703 C C . PRO A 1 355 ? -24.797 -12.898 -11.539 1 98.19 355 PRO A C 1
ATOM 2705 O O . PRO A 1 355 ? -25.891 -12.734 -10.992 1 98.19 355 PRO A O 1
ATOM 2708 N N . ALA A 1 356 ? -23.922 -13.82 -11.141 1 98.31 356 ALA A N 1
ATOM 2709 C CA . ALA A 1 356 ? -24.266 -14.852 -10.164 1 98.31 356 ALA A CA 1
ATOM 2710 C C . ALA A 1 356 ? -24.562 -14.242 -8.797 1 98.31 356 ALA A C 1
ATOM 2712 O O . ALA A 1 356 ? -25.234 -14.867 -7.969 1 98.31 356 ALA A O 1
ATOM 2713 N N . PHE A 1 357 ? -24.094 -13.031 -8.5 1 98.12 357 PHE A N 1
ATOM 2714 C CA . PHE A 1 357 ? -24.469 -12.359 -7.262 1 98.12 357 PHE A CA 1
ATOM 2715 C C . PHE A 1 357 ? -25.984 -12.164 -7.195 1 98.12 357 PHE A C 1
ATOM 2717 O O . PHE A 1 357 ? -26.547 -12.109 -6.105 1 98.12 357 PHE A O 1
ATOM 2724 N N . GLY A 1 358 ? -26.625 -12.117 -8.391 1 98.12 358 GLY A N 1
ATOM 2725 C CA . GLY A 1 358 ? -28.062 -11.922 -8.477 1 98.12 358 GLY A CA 1
ATOM 2726 C C . GLY A 1 358 ? -28.844 -13.156 -8.078 1 98.12 358 GLY A C 1
ATOM 2727 O O . GLY A 1 358 ? -30.062 -13.086 -7.895 1 98.12 358 GLY A O 1
ATOM 2728 N N . ASP A 1 359 ? -28.156 -14.273 -7.879 1 97.69 359 ASP A N 1
ATOM 2729 C CA . ASP A 1 359 ? -28.812 -15.523 -7.5 1 97.69 359 ASP A CA 1
ATOM 2730 C C . ASP A 1 359 ? -29.266 -15.477 -6.043 1 97.69 359 ASP A C 1
ATOM 2732 O O . ASP A 1 359 ? -30.109 -16.266 -5.629 1 97.69 359 ASP A O 1
ATOM 2736 N N . PHE A 1 360 ? -28.641 -14.617 -5.246 1 97.88 360 PHE A N 1
ATOM 2737 C CA . PHE A 1 360 ? -28.953 -14.547 -3.824 1 97.88 360 PHE A CA 1
ATOM 2738 C C . PHE A 1 360 ? -30.094 -13.57 -3.568 1 97.88 360 PHE A C 1
ATOM 2740 O O . PHE A 1 360 ? -29.875 -12.43 -3.172 1 97.88 360 PHE A O 1
ATOM 2747 N N . LYS A 1 361 ? -31.328 -14.055 -3.662 1 97.19 361 LYS A N 1
ATOM 2748 C CA . LYS A 1 361 ? -32.531 -13.227 -3.67 1 97.19 361 LYS A CA 1
ATOM 2749 C C . LYS A 1 361 ? -32.719 -12.516 -2.33 1 97.19 361 LYS A C 1
ATOM 2751 O O . LYS A 1 361 ? -33.375 -11.477 -2.256 1 97.19 361 LYS A O 1
ATOM 2756 N N . SER A 1 362 ? -32.125 -13.055 -1.287 1 96.56 362 SER A N 1
ATOM 2757 C CA . SER A 1 362 ? -32.25 -12.477 0.044 1 96.56 362 SER A CA 1
ATOM 2758 C C . SER A 1 362 ? -31.109 -11.523 0.359 1 96.56 362 SER A C 1
ATOM 2760 O O . SER A 1 362 ? -31 -11.016 1.479 1 96.56 362 SER A O 1
ATOM 2762 N N . LEU A 1 363 ? -30.266 -11.258 -0.658 1 97 363 LEU A N 1
ATOM 2763 C CA . LEU A 1 363 ? -29.078 -10.438 -0.439 1 97 363 LEU A CA 1
ATOM 2764 C C . LEU A 1 363 ? -29.453 -9 -0.1 1 97 363 LEU A C 1
ATOM 2766 O O . LEU A 1 363 ? -30.172 -8.352 -0.861 1 97 363 LEU A O 1
ATOM 2770 N N . VAL A 1 364 ? -29 -8.562 1.05 1 96.06 364 VAL A N 1
ATOM 2771 C CA . VAL A 1 364 ? -29.312 -7.23 1.548 1 96.06 364 VAL A CA 1
ATOM 2772 C C . VAL A 1 364 ? -28.125 -6.301 1.322 1 96.06 364 VAL A C 1
ATOM 2774 O O . VAL A 1 364 ? -28.297 -5.117 1.021 1 96.06 364 VAL A O 1
ATOM 2777 N N . VAL A 1 365 ? -26.938 -6.891 1.464 1 96.5 365 VAL A N 1
ATOM 2778 C CA . VAL A 1 365 ? -25.719 -6.098 1.404 1 96.5 365 VAL A CA 1
ATOM 2779 C C . VAL A 1 365 ? -24.703 -6.785 0.502 1 96.5 365 VAL A C 1
ATOM 2781 O O . VAL A 1 365 ? -24.453 -7.984 0.638 1 96.5 365 VAL A O 1
ATOM 2784 N N . LEU A 1 366 ? -24.156 -6.012 -0.423 1 97.44 366 LEU A N 1
ATOM 2785 C CA . LEU A 1 366 ? -23.047 -6.48 -1.26 1 97.44 366 LEU A CA 1
ATOM 2786 C C . LEU A 1 366 ? -21.891 -5.48 -1.252 1 97.44 366 LEU A C 1
ATOM 2788 O O . LEU A 1 366 ? -22.016 -4.379 -1.798 1 97.44 366 LEU A O 1
ATOM 2792 N N . LEU A 1 367 ? -20.812 -5.871 -0.594 1 97.06 367 LEU A N 1
ATOM 2793 C CA . LEU A 1 367 ? -19.641 -5.004 -0.464 1 97.06 367 LEU A CA 1
ATOM 2794 C C . LEU A 1 367 ? -18.453 -5.574 -1.23 1 97.06 367 LEU A C 1
ATOM 2796 O O . LEU A 1 367 ? -17.938 -6.637 -0.878 1 97.06 367 LEU A O 1
ATOM 2800 N N . LEU A 1 368 ? -18 -4.852 -2.252 1 97.38 368 LEU A N 1
ATOM 2801 C CA . LEU A 1 368 ? -16.906 -5.312 -3.1 1 97.38 368 LEU A CA 1
ATOM 2802 C C . LEU A 1 368 ? -15.812 -4.246 -3.211 1 97.38 368 LEU A C 1
ATOM 2804 O O . LEU A 1 368 ? -14.961 -4.312 -4.098 1 97.38 368 LEU A O 1
ATOM 2808 N N . ALA A 1 369 ? -15.844 -3.35 -2.301 1 95.88 369 ALA A N 1
ATOM 2809 C CA . ALA A 1 369 ? -15.023 -2.15 -2.41 1 95.88 369 ALA A CA 1
ATOM 2810 C C . ALA A 1 369 ? -13.547 -2.479 -2.178 1 95.88 369 ALA A C 1
ATOM 2812 O O . ALA A 1 369 ? -13.219 -3.393 -1.42 1 95.88 369 ALA A O 1
ATOM 2813 N N . GLY A 1 370 ? -12.664 -1.714 -2.73 1 94 370 GLY A N 1
ATOM 2814 C CA . GLY A 1 370 ? -11.234 -1.747 -2.441 1 94 370 GLY A CA 1
ATOM 2815 C C . GLY A 1 370 ? -10.531 -2.943 -3.053 1 94 370 GLY A C 1
ATOM 2816 O O . GLY A 1 370 ? -9.672 -3.557 -2.416 1 94 370 GLY A O 1
ATOM 2817 N N . ASN A 1 371 ? -10.977 -3.303 -4.238 1 96.38 371 ASN A N 1
ATOM 2818 C CA . ASN A 1 371 ? -10.32 -4.352 -5.016 1 96.38 371 ASN A CA 1
ATOM 2819 C C . ASN A 1 371 ? -9.836 -3.832 -6.363 1 96.38 371 ASN A C 1
ATOM 2821 O O . ASN A 1 371 ? -9.625 -2.629 -6.531 1 96.38 371 ASN A O 1
ATOM 2825 N N . ASN A 1 372 ? -9.438 -4.645 -7.223 1 97.5 372 ASN A N 1
ATOM 2826 C CA . ASN A 1 372 ? -9.062 -4.293 -8.586 1 97.5 372 ASN A CA 1
ATOM 2827 C C . ASN A 1 372 ? -9.969 -4.961 -9.609 1 97.5 372 ASN A C 1
ATOM 2829 O O . ASN A 1 372 ? -9.492 -5.562 -10.578 1 97.5 372 ASN A O 1
ATOM 2833 N N . ILE A 1 373 ? -11.242 -4.887 -9.297 1 98.31 373 ILE A N 1
ATOM 2834 C CA . ILE A 1 373 ? -12.242 -5.539 -10.133 1 98.31 373 ILE A CA 1
ATOM 2835 C C . ILE A 1 373 ? -12.555 -4.652 -11.344 1 98.31 373 ILE A C 1
ATOM 2837 O O . ILE A 1 373 ? -12.641 -3.43 -11.219 1 98.31 373 ILE A O 1
ATOM 2841 N N . THR A 1 374 ? -12.727 -5.246 -12.531 1 98.31 374 THR A N 1
ATOM 2842 C CA . THR A 1 374 ? -13 -4.539 -13.773 1 98.31 374 THR A CA 1
ATOM 2843 C C . THR A 1 374 ? -14.367 -4.934 -14.336 1 98.31 374 THR A C 1
ATOM 2845 O O . THR A 1 374 ? -15.125 -5.652 -13.68 1 98.31 374 THR A O 1
ATOM 2848 N N . GLY A 1 375 ? -14.688 -4.375 -15.438 1 98.19 375 GLY A N 1
ATOM 2849 C CA . GLY A 1 375 ? -15.945 -4.711 -16.078 1 98.19 375 GLY A CA 1
ATOM 2850 C C . GLY A 1 375 ? -17.109 -3.85 -15.602 1 98.19 375 GLY A C 1
ATOM 2851 O O . GLY A 1 375 ? -16.906 -2.701 -15.203 1 98.19 375 GLY A O 1
ATOM 2852 N N . VAL A 1 376 ? -18.328 -4.367 -15.812 1 98 376 VAL A N 1
ATOM 2853 C CA . VAL A 1 376 ? -19.531 -3.598 -15.539 1 98 376 VAL A CA 1
ATOM 2854 C C . VAL A 1 376 ? -20.266 -4.207 -14.352 1 98 376 VAL A C 1
ATOM 2856 O O . VAL A 1 376 ? -20.016 -5.348 -13.969 1 98 376 VAL A O 1
ATOM 2859 N N . VAL A 1 377 ? -21.156 -3.418 -13.805 1 97.75 377 VAL A N 1
ATOM 2860 C CA . VAL A 1 377 ? -22.062 -3.93 -12.773 1 97.75 377 VAL A CA 1
ATOM 2861 C C . VAL A 1 377 ? -23.25 -4.613 -13.438 1 97.75 377 VAL A C 1
ATOM 2863 O O . VAL A 1 377 ? -24 -3.986 -14.195 1 97.75 377 VAL A O 1
ATOM 2866 N N . PRO A 1 378 ? -23.453 -5.898 -13.125 1 97.88 378 PRO A N 1
ATOM 2867 C CA . PRO A 1 378 ? -24.516 -6.645 -13.812 1 97.88 378 PRO A CA 1
ATOM 2868 C C . PRO A 1 378 ? -25.922 -6.18 -13.422 1 97.88 378 PRO A C 1
ATOM 2870 O O . PRO A 1 378 ? -26.156 -5.855 -12.258 1 97.88 378 PRO A O 1
ATOM 2873 N N . ARG A 1 379 ? -26.875 -6.289 -14.352 1 97.44 379 ARG A N 1
ATOM 2874 C CA . ARG A 1 379 ? -28.266 -5.902 -14.125 1 97.44 379 ARG A CA 1
ATOM 2875 C C . ARG A 1 379 ? -28.938 -6.848 -13.133 1 97.44 379 ARG A C 1
ATOM 2877 O O . ARG A 1 379 ? -29.891 -6.457 -12.445 1 97.44 379 ARG A O 1
ATOM 2884 N N . SER A 1 380 ? -28.375 -8.047 -13.078 1 98.12 380 SER A N 1
ATOM 2885 C CA . SER A 1 380 ? -28.953 -9.031 -12.164 1 98.12 380 SER A CA 1
ATOM 2886 C C . SER A 1 380 ? -28.859 -8.57 -10.719 1 98.12 380 SER A C 1
ATOM 2888 O O . SER A 1 380 ? -29.719 -8.914 -9.891 1 98.12 380 SER A O 1
ATOM 2890 N N . ILE A 1 381 ? -27.844 -7.77 -10.445 1 97.69 381 ILE A N 1
ATOM 2891 C CA . ILE A 1 381 ? -27.672 -7.25 -9.094 1 97.69 381 ILE A CA 1
ATOM 2892 C C . ILE A 1 381 ? -28.703 -6.152 -8.82 1 97.69 381 ILE A C 1
ATOM 2894 O O . ILE A 1 381 ? -29.266 -6.078 -7.73 1 97.69 381 ILE A O 1
ATOM 2898 N N . ALA A 1 382 ? -28.969 -5.367 -9.859 1 96.12 382 ALA A N 1
ATOM 2899 C CA . ALA A 1 382 ? -29.938 -4.285 -9.734 1 96.12 382 ALA A CA 1
ATOM 2900 C C . ALA A 1 382 ? -31.359 -4.832 -9.562 1 96.12 382 ALA A C 1
ATOM 2902 O O . ALA A 1 382 ? -32.25 -4.141 -9.047 1 96.12 382 ALA A O 1
ATOM 2903 N N . GLY A 1 383 ? -31.531 -6.035 -9.984 1 96.06 383 GLY A N 1
ATOM 2904 C CA . GLY A 1 383 ? -32.844 -6.652 -9.914 1 96.06 383 GLY A CA 1
ATOM 2905 C C . GLY A 1 383 ? -33.156 -7.246 -8.555 1 96.06 383 GLY A C 1
ATOM 2906 O O . GLY A 1 383 ? -34.281 -7.699 -8.305 1 96.06 383 GLY A O 1
ATOM 2907 N N . LEU A 1 384 ? -32.219 -7.242 -7.625 1 97.38 384 LEU A N 1
ATOM 2908 C CA . LEU A 1 384 ? -32.406 -7.789 -6.285 1 97.38 384 LEU A CA 1
ATOM 2909 C C . LEU A 1 384 ? -33.344 -6.891 -5.465 1 97.38 384 LEU A C 1
ATOM 2911 O O . LEU A 1 384 ? -32.969 -5.77 -5.113 1 97.38 384 LEU A O 1
ATOM 2915 N N . GLN A 1 385 ? -34.469 -7.441 -5.047 1 95.94 385 GLN A N 1
ATOM 2916 C CA . GLN A 1 385 ? -35.5 -6.645 -4.379 1 95.94 385 GLN A CA 1
ATOM 2917 C C . GLN A 1 385 ? -35.094 -6.324 -2.943 1 95.94 385 GLN A C 1
ATOM 2919 O O . GLN A 1 385 ? -35.5 -5.297 -2.395 1 95.94 385 GLN A O 1
ATOM 2924 N N . SER A 1 386 ? -34.281 -7.191 -2.377 1 95.56 386 SER A N 1
ATOM 2925 C CA . SER A 1 386 ? -33.938 -7.039 -0.966 1 95.56 386 SER A CA 1
ATOM 2926 C C . SER A 1 386 ? -32.656 -6.199 -0.792 1 95.56 386 SER A C 1
ATOM 2928 O O . SER A 1 386 ? -32.312 -5.805 0.324 1 95.56 386 SER A O 1
ATOM 2930 N N . LEU A 1 387 ? -31.969 -5.848 -1.96 1 95.69 387 LEU A N 1
ATOM 2931 C CA . LEU A 1 387 ? -30.688 -5.164 -1.884 1 95.69 387 LEU A CA 1
ATOM 2932 C C . LEU A 1 387 ? -30.859 -3.742 -1.354 1 95.69 387 LEU A C 1
ATOM 2934 O O . LEU A 1 387 ? -31.625 -2.957 -1.911 1 95.69 387 LEU A O 1
ATOM 2938 N N . LYS A 1 388 ? -30.141 -3.471 -0.278 1 93.56 388 LYS A N 1
ATOM 2939 C CA . LYS A 1 388 ? -30.234 -2.148 0.335 1 93.56 388 LYS A CA 1
ATOM 2940 C C . LYS A 1 388 ? -28.906 -1.392 0.207 1 93.56 388 LYS A C 1
ATOM 2942 O O . LYS A 1 388 ? -28.891 -0.16 0.186 1 93.56 388 LYS A O 1
ATOM 2947 N N . VAL A 1 389 ? -27.828 -2.191 0.132 1 94.81 389 VAL A N 1
ATOM 2948 C CA . VAL A 1 389 ? -26.516 -1.553 0.108 1 94.81 389 VAL A CA 1
ATOM 2949 C C . VAL A 1 389 ? -25.641 -2.205 -0.96 1 94.81 389 VAL A C 1
ATOM 2951 O O . VAL A 1 389 ? -25.5 -3.43 -0.984 1 94.81 389 VAL A O 1
ATOM 2954 N N . LEU A 1 390 ? -25.078 -1.358 -1.809 1 96 390 LEU A N 1
ATOM 2955 C CA . LEU A 1 390 ? -24.078 -1.776 -2.775 1 96 390 LEU A CA 1
ATOM 2956 C C . LEU A 1 390 ? -22.844 -0.876 -2.701 1 96 390 LEU A C 1
ATOM 2958 O O . LEU A 1 390 ? -22.938 0.336 -2.908 1 96 390 LEU A O 1
ATOM 2962 N N . ASP A 1 391 ? -21.719 -1.446 -2.332 1 96 391 ASP A N 1
ATOM 2963 C CA . ASP A 1 391 ? -20.469 -0.698 -2.355 1 96 391 ASP A CA 1
ATOM 2964 C C . ASP A 1 391 ? -19.469 -1.322 -3.332 1 96 391 ASP A C 1
ATOM 2966 O O . ASP A 1 391 ? -18.906 -2.383 -3.059 1 96 391 ASP A O 1
ATOM 2970 N N . VAL A 1 392 ? -19.266 -0.661 -4.434 1 96.94 392 VAL A N 1
ATOM 2971 C CA . VAL A 1 392 ? -18.297 -1.133 -5.43 1 96.94 392 VAL A CA 1
ATOM 2972 C C . VAL A 1 392 ? -17.188 -0.101 -5.609 1 96.94 392 VAL A C 1
ATOM 2974 O O . VAL A 1 392 ? -16.547 -0.044 -6.664 1 96.94 392 VAL A O 1
ATOM 2977 N N . SER A 1 393 ? -17.016 0.728 -4.574 1 94.69 393 SER A N 1
ATOM 2978 C CA . SER A 1 393 ? -16.062 1.833 -4.672 1 94.69 393 SER A CA 1
ATOM 2979 C C . SER A 1 393 ? -14.633 1.325 -4.77 1 94.69 393 SER A C 1
ATOM 2981 O O . SER A 1 393 ? -14.336 0.204 -4.355 1 94.69 393 SER A O 1
ATOM 2983 N N . ASP A 1 394 ? -13.703 2.104 -5.352 1 93.44 394 ASP A N 1
ATOM 2984 C CA . ASP A 1 394 ? -12.266 1.878 -5.398 1 93.44 394 ASP A CA 1
ATOM 2985 C C . ASP A 1 394 ? -11.938 0.572 -6.121 1 93.44 394 ASP A C 1
ATOM 2987 O O . ASP A 1 394 ? -11.203 -0.269 -5.594 1 93.44 394 ASP A O 1
ATOM 2991 N N . ASN A 1 395 ? -12.586 0.474 -7.281 1 97.25 395 ASN A N 1
ATOM 2992 C CA . ASN A 1 395 ? -12.273 -0.567 -8.258 1 97.25 395 ASN A CA 1
ATOM 2993 C C . ASN A 1 395 ? -11.914 0.025 -9.617 1 97.25 395 ASN A C 1
ATOM 2995 O O . ASN A 1 395 ? -11.43 1.154 -9.695 1 97.25 395 ASN A O 1
ATOM 2999 N N . SER A 1 396 ? -11.93 -0.727 -10.648 1 98 396 SER A N 1
ATOM 3000 C CA . SER A 1 396 ? -11.695 -0.272 -12.016 1 98 396 SER A CA 1
ATOM 3001 C C . SER A 1 396 ? -12.875 -0.607 -12.922 1 98 396 SER A C 1
ATOM 3003 O O . SER A 1 396 ? -12.688 -1.122 -14.023 1 98 396 SER A O 1
ATOM 3005 N N . LEU A 1 397 ? -14.062 -0.327 -12.32 1 97.69 397 LEU A N 1
ATOM 3006 C CA . LEU A 1 397 ? -15.273 -0.647 -13.055 1 97.69 397 LEU A CA 1
ATOM 3007 C C . LEU A 1 397 ? -15.523 0.372 -14.164 1 97.69 397 LEU A C 1
ATOM 3009 O O . LEU A 1 397 ? -15.016 1.492 -14.109 1 97.69 397 LEU A O 1
ATOM 3013 N N . GLU A 1 398 ? -16.234 -0.028 -15.219 1 97.38 398 GLU A N 1
ATOM 3014 C CA . GLU A 1 398 ? -16.5 0.828 -16.375 1 97.38 398 GLU A CA 1
ATOM 3015 C C . GLU A 1 398 ? -17.969 0.752 -16.781 1 97.38 398 GLU A C 1
ATOM 3017 O O . GLU A 1 398 ? -18.75 0.03 -16.172 1 97.38 398 GLU A O 1
ATOM 3022 N N . GLY A 1 399 ? -18.312 1.605 -17.719 1 96.38 399 GLY A N 1
ATOM 3023 C CA . GLY A 1 399 ? -19.672 1.609 -18.234 1 96.38 399 GLY A CA 1
ATOM 3024 C C . GLY A 1 399 ? -20.625 2.465 -17.422 1 96.38 399 GLY A C 1
ATOM 3025 O O . GLY A 1 399 ? -20.219 3.48 -16.844 1 96.38 399 GLY A O 1
ATOM 3026 N N . THR A 1 400 ? -21.906 2.111 -17.547 1 95.56 400 THR A N 1
ATOM 3027 C CA . THR A 1 400 ? -22.953 2.854 -16.859 1 95.56 400 THR A CA 1
ATOM 3028 C C . THR A 1 400 ? -23.578 2.01 -15.742 1 95.56 400 THR A C 1
ATOM 3030 O O . THR A 1 400 ? -23.922 0.849 -15.961 1 95.56 400 THR A O 1
ATOM 3033 N N . MET A 1 401 ? -23.625 2.557 -14.633 1 95.88 401 MET A N 1
ATOM 3034 C CA . MET A 1 401 ? -24.281 1.89 -13.516 1 95.88 401 MET A CA 1
ATOM 3035 C C . MET A 1 401 ? -25.734 1.592 -13.844 1 95.88 401 MET A C 1
ATOM 3037 O O . MET A 1 401 ? -26.469 2.469 -14.32 1 95.88 401 MET A O 1
ATOM 3041 N N . PRO A 1 402 ? -26.172 0.315 -13.672 1 95.88 402 PRO A N 1
ATOM 3042 C CA . PRO A 1 402 ? -27.578 0.029 -13.891 1 95.88 402 PRO A CA 1
ATOM 3043 C C . PRO A 1 402 ? -28.5 0.76 -12.914 1 95.88 402 PRO A C 1
ATOM 3045 O O . PRO A 1 402 ? -28.016 1.284 -11.898 1 95.88 402 PRO A O 1
ATOM 3048 N N . ARG A 1 403 ? -29.766 0.844 -13.266 1 93.69 403 ARG A N 1
ATOM 3049 C CA . ARG A 1 403 ? -30.734 1.533 -12.414 1 93.69 403 ARG A CA 1
ATOM 3050 C C . ARG A 1 403 ? -31.141 0.658 -11.234 1 93.69 403 ARG A C 1
ATOM 3052 O O . ARG A 1 403 ? -31.609 -0.473 -11.422 1 93.69 403 ARG A O 1
ATOM 3059 N N . PHE A 1 404 ? -30.875 1.13 -10.086 1 93.81 404 PHE A N 1
ATOM 3060 C CA . PHE A 1 404 ? -31.266 0.438 -8.859 1 93.81 404 PHE A CA 1
ATOM 3061 C C . PHE A 1 404 ? -32.531 1.042 -8.273 1 93.81 404 PHE A C 1
ATOM 3063 O O . PHE A 1 404 ? -33 2.096 -8.719 1 93.81 404 PHE A O 1
ATOM 3070 N N . GLN A 1 405 ? -33.094 0.221 -7.398 1 90.75 405 GLN A N 1
ATOM 3071 C CA . GLN A 1 405 ? -34.219 0.783 -6.633 1 90.75 405 GLN A CA 1
ATOM 3072 C C . GLN A 1 405 ? -33.781 2.043 -5.887 1 90.75 405 GLN A C 1
ATOM 3074 O O . GLN A 1 405 ? -32.625 2.164 -5.477 1 90.75 405 GLN A O 1
ATOM 3079 N N . SER A 1 406 ? -34.719 2.977 -5.707 1 86.44 406 SER A N 1
ATOM 3080 C CA . SER A 1 406 ? -34.438 4.262 -5.086 1 86.44 406 SER A CA 1
ATOM 3081 C C . SER A 1 406 ? -33.969 4.082 -3.641 1 86.44 406 SER A C 1
ATOM 3083 O O . SER A 1 406 ? -33.312 4.961 -3.076 1 86.44 406 SER A O 1
ATOM 3085 N N . THR A 1 407 ? -34.281 2.875 -3.092 1 86.62 407 THR A N 1
ATOM 3086 C CA . THR A 1 407 ? -33.969 2.645 -1.688 1 86.62 407 THR A CA 1
ATOM 3087 C C . THR A 1 407 ? -32.594 2.035 -1.539 1 86.62 407 THR A C 1
ATOM 3089 O O . THR A 1 407 ? -32.094 1.874 -0.423 1 86.62 407 THR A O 1
ATOM 3092 N N . THR A 1 408 ? -31.984 1.721 -2.666 1 91.69 408 THR A N 1
ATOM 3093 C CA . THR A 1 408 ? -30.656 1.104 -2.615 1 91.69 408 THR A CA 1
ATOM 3094 C C . THR A 1 408 ? -29.562 2.166 -2.492 1 91.69 408 THR A C 1
ATOM 3096 O O . THR A 1 408 ? -29.516 3.102 -3.293 1 91.69 408 THR A O 1
ATOM 3099 N N . MET A 1 409 ? -28.812 2.039 -1.408 1 92.44 409 MET A N 1
ATOM 3100 C CA . MET A 1 409 ? -27.641 2.904 -1.241 1 92.44 409 MET A CA 1
ATOM 3101 C C . MET A 1 409 ? -26.469 2.393 -2.064 1 92.44 409 MET A C 1
ATOM 3103 O O . MET A 1 409 ? -26.047 1.247 -1.903 1 92.44 409 MET A O 1
ATOM 3107 N N . ILE A 1 410 ? -25.875 3.303 -2.926 1 93.25 410 ILE A N 1
ATOM 3108 C CA . ILE A 1 410 ? -24.828 2.871 -3.838 1 93.25 410 ILE A CA 1
ATOM 3109 C C . ILE A 1 410 ? -23.578 3.721 -3.621 1 93.25 410 ILE A C 1
ATOM 3111 O O . ILE A 1 410 ? -23.641 4.949 -3.594 1 93.25 410 ILE A O 1
ATOM 3115 N N . TRP A 1 411 ? -22.484 3.1 -3.346 1 92.94 411 TRP A N 1
ATOM 3116 C CA . TRP A 1 411 ? -21.172 3.738 -3.354 1 92.94 411 TRP A CA 1
ATOM 3117 C C . TRP A 1 411 ? -20.312 3.215 -4.504 1 92.94 411 TRP A C 1
ATOM 3119 O O . TRP A 1 411 ? -20.031 2.018 -4.582 1 92.94 411 TRP A O 1
ATOM 3129 N N . ALA A 1 412 ? -19.844 4.066 -5.375 1 94.38 412 ALA A N 1
ATOM 3130 C CA . ALA A 1 412 ? -19.172 3.609 -6.582 1 94.38 412 ALA A CA 1
ATOM 3131 C C . ALA A 1 412 ? -17.984 4.512 -6.918 1 94.38 412 ALA A C 1
ATOM 3133 O O . ALA A 1 412 ? -17.422 4.43 -8.016 1 94.38 412 ALA A O 1
ATOM 3134 N N . GLU A 1 413 ? -17.656 5.348 -5.93 1 89.88 413 GLU A N 1
ATOM 3135 C CA . GLU A 1 413 ? -16.547 6.258 -6.188 1 89.88 413 GLU A CA 1
ATOM 3136 C C . GLU A 1 413 ? -15.25 5.496 -6.406 1 89.88 413 GLU A C 1
ATOM 3138 O O . GLU A 1 413 ? -15.141 4.324 -6.031 1 89.88 413 GLU A O 1
ATOM 3143 N N . GLY A 1 414 ? -14.273 6.121 -7.051 1 92 414 GLY A N 1
ATOM 3144 C CA . GLY A 1 414 ? -12.984 5.484 -7.273 1 92 414 GLY A CA 1
ATOM 3145 C C . GLY A 1 414 ? -12.977 4.566 -8.484 1 92 414 GLY A C 1
ATOM 3146 O O . GLY A 1 414 ? -12.07 3.74 -8.633 1 92 414 GLY A O 1
ATOM 3147 N N . ASN A 1 415 ? -14.047 4.66 -9.258 1 95.06 415 ASN A N 1
ATOM 3148 C CA . ASN A 1 415 ? -14.117 4.008 -10.562 1 95.06 415 ASN A CA 1
ATOM 3149 C C . ASN A 1 415 ? -14.109 5.031 -11.695 1 95.06 415 ASN A C 1
ATOM 3151 O O . ASN A 1 415 ? -15.172 5.504 -12.109 1 95.06 415 ASN A O 1
ATOM 3155 N N . PRO A 1 416 ? -12.977 5.395 -12.242 1 91.88 416 PRO A N 1
ATOM 3156 C CA . PRO A 1 416 ? -12.891 6.539 -13.148 1 91.88 416 PRO A CA 1
ATOM 3157 C C . PRO A 1 416 ? -13.719 6.348 -14.422 1 91.88 416 PRO A C 1
ATOM 3159 O O . PRO A 1 416 ? -14.172 7.324 -15.023 1 91.88 416 PRO A O 1
ATOM 3162 N N . ASN A 1 417 ? -13.945 5.148 -14.828 1 95.62 417 ASN A N 1
ATOM 3163 C CA . ASN A 1 417 ? -14.609 4.898 -16.109 1 95.62 417 ASN A CA 1
ATOM 3164 C C . ASN A 1 417 ? -16.047 4.426 -15.906 1 95.62 417 ASN A C 1
ATOM 3166 O O . ASN A 1 417 ? -16.688 3.938 -16.844 1 95.62 417 ASN A O 1
ATOM 3170 N N . LEU A 1 418 ? -16.5 4.5 -14.633 1 95.25 418 LEU A N 1
ATOM 3171 C CA . LEU A 1 418 ? -17.875 4.113 -14.336 1 95.25 418 LEU A CA 1
ATOM 3172 C C . LEU A 1 418 ? -18.766 5.344 -14.211 1 95.25 418 LEU A C 1
ATOM 3174 O O . LEU A 1 418 ? -18.531 6.215 -13.375 1 95.25 418 LEU A O 1
ATOM 3178 N N . ALA A 1 419 ? -19.734 5.504 -15.086 1 94.06 419 ALA A N 1
ATOM 3179 C CA . ALA A 1 419 ? -20.703 6.602 -15.023 1 94.06 419 ALA A CA 1
ATOM 3180 C C . ALA A 1 419 ? -21.859 6.262 -14.086 1 94.06 419 ALA A C 1
ATOM 3182 O O . ALA A 1 419 ? -22.516 5.23 -14.25 1 94.06 419 ALA A O 1
ATOM 3183 N N . VAL A 1 420 ? -21.906 6.914 -13.125 1 87.88 420 VAL A N 1
ATOM 3184 C CA . VAL A 1 420 ? -23 6.719 -12.172 1 87.88 420 VAL A CA 1
ATOM 3185 C C . VAL A 1 420 ? -23.984 7.883 -12.273 1 87.88 420 VAL A C 1
ATOM 3187 O O . VAL A 1 420 ? -23.594 9.047 -12.148 1 87.88 420 VAL A O 1
ATOM 3190 N N . SER A 1 421 ? -25.234 7.539 -13.016 1 71.69 421 SER A N 1
ATOM 3191 C CA . SER A 1 421 ? -26.25 8.586 -13.172 1 71.69 421 SER A CA 1
ATOM 3192 C C . SER A 1 421 ? -26.891 8.93 -11.828 1 71.69 421 SER A C 1
ATOM 3194 O O . SER A 1 421 ? -27.156 8.047 -11.016 1 71.69 421 SER A O 1
ATOM 3196 N N . GLY A 1 422 ? -27 10.133 -11.43 1 58.16 422 GLY A N 1
ATOM 3197 C CA . GLY A 1 422 ? -27.641 10.719 -10.266 1 58.16 422 GLY A CA 1
ATOM 3198 C C . GLY A 1 422 ? -26.656 11.211 -9.227 1 58.16 422 GLY A C 1
ATOM 3199 O O . GLY A 1 422 ? -25.453 11 -9.359 1 58.16 422 GLY A O 1
ATOM 3200 N N . THR A 1 423 ? -27 12.055 -8.445 1 46.91 423 THR A N 1
ATOM 3201 C CA . THR A 1 423 ? -26.297 12.938 -7.516 1 46.91 423 THR A CA 1
ATOM 3202 C C . THR A 1 423 ? -25.375 12.141 -6.605 1 46.91 423 THR A C 1
ATOM 3204 O O . THR A 1 423 ? -24.812 12.688 -5.652 1 46.91 423 THR A O 1
ATOM 3207 N N . SER A 1 424 ? -25.594 10.75 -6.605 1 43.47 424 SER A N 1
ATOM 3208 C CA . SER A 1 424 ? -24.812 10.25 -5.488 1 43.47 424 SER A CA 1
ATOM 3209 C C . SER A 1 424 ? -23.312 10.305 -5.801 1 43.47 424 SER A C 1
ATOM 3211 O O . SER A 1 424 ? -22.531 9.516 -5.27 1 43.47 424 SER A O 1
ATOM 3213 N N . GLN A 1 425 ? -22.953 11.047 -6.891 1 37.81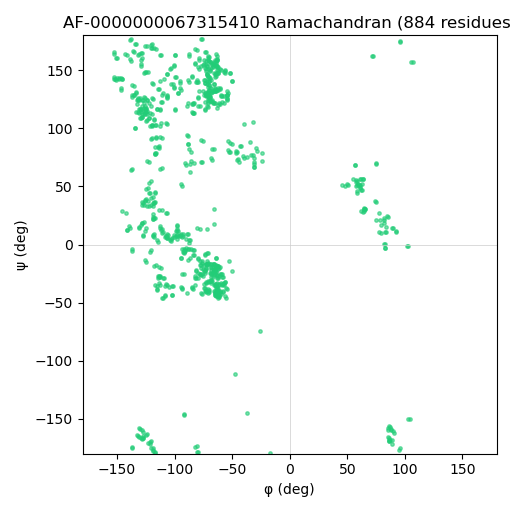 425 GLN A N 1
ATOM 3214 C CA . GLN A 1 425 ? -21.703 10.891 -7.621 1 37.81 425 GLN A CA 1
ATOM 3215 C C . GLN A 1 425 ? -20.516 10.836 -6.668 1 37.81 425 GLN A C 1
ATOM 3217 O O . GLN A 1 425 ? -19.797 9.828 -6.625 1 37.81 425 GLN A O 1
ATOM 3222 N N . THR A 1 426 ? -19.625 11.992 -6.719 1 35.12 426 THR A N 1
ATOM 3223 C CA . THR A 1 426 ? -18.234 12.133 -7.133 1 35.12 426 THR A CA 1
ATOM 3224 C C . THR A 1 426 ? -17.297 11.836 -5.969 1 35.12 426 THR A C 1
ATOM 3226 O O . THR A 1 426 ? -17.219 12.602 -5.008 1 35.12 426 THR A O 1
ATOM 3229 N N . CYS A 1 427 ? -17.328 10.648 -5.469 1 35.84 427 CYS A N 1
ATOM 3230 C CA . CYS A 1 427 ? -16.125 10.398 -4.691 1 35.84 427 CYS A CA 1
ATOM 3231 C C . CYS A 1 427 ? -14.891 10.977 -5.383 1 35.84 427 CYS A C 1
ATOM 3233 O O . CYS A 1 427 ? -14.703 10.797 -6.586 1 35.84 427 CYS A O 1
ATOM 3235 N N . ILE A 1 428 ? -14.43 12.062 -4.891 1 33.78 428 ILE A N 1
ATOM 3236 C CA . ILE A 1 428 ? -13.242 12.75 -5.395 1 33.78 428 ILE A CA 1
ATOM 3237 C C . ILE A 1 428 ? -12.172 11.727 -5.762 1 33.78 428 ILE A C 1
ATOM 3239 O O . ILE A 1 428 ? -11.672 11.008 -4.895 1 33.78 428 ILE A O 1
ATOM 3243 N N . SER A 1 429 ? -12.383 11.016 -6.922 1 33 429 SER A N 1
ATOM 3244 C CA . SER A 1 429 ? -11.336 10.156 -7.477 1 33 429 SER A CA 1
ATOM 3245 C C . SER A 1 429 ? -9.945 10.641 -7.055 1 33 429 SER A C 1
ATOM 3247 O O . SER A 1 429 ? -9.102 9.836 -6.66 1 33 429 SER A O 1
ATOM 3249 N N . GLY A 1 430 ? -9.641 11.812 -7.805 1 31.03 430 GLY A N 1
ATOM 3250 C CA . GLY A 1 430 ? -8.281 12.188 -8.164 1 31.03 430 GLY A CA 1
ATOM 3251 C C . GLY A 1 430 ? -7.426 12.539 -6.965 1 31.03 430 GLY A C 1
ATOM 3252 O O . GLY A 1 430 ? -7.246 13.719 -6.648 1 31.03 430 GLY A O 1
ATOM 3253 N N . PHE A 1 431 ? -7.801 12.156 -5.793 1 30.12 431 PHE A N 1
ATOM 3254 C CA . PHE A 1 431 ? -6.691 12.734 -5.039 1 30.12 431 PHE A CA 1
ATOM 3255 C C . PHE A 1 431 ? -5.355 12.297 -5.629 1 30.12 431 PHE A C 1
ATOM 3257 O O . PHE A 1 431 ? -5.023 11.109 -5.621 1 30.12 431 PHE A O 1
ATOM 3264 N N . VAL A 1 432 ? -4.941 12.953 -6.738 1 28.64 432 VAL A N 1
ATOM 3265 C CA . VAL A 1 432 ? -3.535 12.984 -7.121 1 28.64 432 VAL A CA 1
ATOM 3266 C C . VAL A 1 432 ? -2.66 12.992 -5.867 1 28.64 432 VAL A C 1
ATOM 3268 O O . VAL A 1 432 ? -2.711 13.938 -5.074 1 28.64 432 VAL A O 1
ATOM 3271 N N . VAL A 1 433 ? -2.449 11.969 -5.184 1 28.94 433 VAL A N 1
ATOM 3272 C CA . VAL A 1 433 ? -1.195 12.07 -4.445 1 28.94 433 VAL A CA 1
ATOM 3273 C C . VAL A 1 433 ? -0.214 12.953 -5.215 1 28.94 433 VAL A C 1
ATOM 3275 O O . VAL A 1 433 ? 0.119 12.656 -6.367 1 28.94 433 VAL A O 1
ATOM 3278 N N . ALA A 1 434 ? -0.283 14.289 -5.102 1 27.73 434 ALA A N 1
ATOM 3279 C CA . ALA A 1 434 ? 0.857 15.109 -5.504 1 27.73 434 ALA A CA 1
ATOM 3280 C C . ALA A 1 434 ? 2.156 14.312 -5.438 1 27.73 434 ALA A C 1
ATOM 3282 O O . ALA A 1 434 ? 2.592 13.906 -4.355 1 27.73 434 ALA A O 1
ATOM 3283 N N . ALA A 1 435 ? 2.396 13.367 -6.336 1 28.16 435 ALA A N 1
ATOM 3284 C CA . ALA A 1 435 ? 3.797 13.109 -6.66 1 28.16 435 ALA A CA 1
ATOM 3285 C C . ALA A 1 435 ? 4.633 14.375 -6.52 1 28.16 435 ALA A C 1
ATOM 3287 O O . ALA A 1 435 ? 4.465 15.328 -7.285 1 28.16 435 ALA A O 1
ATOM 3288 N N . MET A 1 436 ? 4.898 14.891 -5.328 1 26.47 436 MET A N 1
ATOM 3289 C CA . MET A 1 436 ? 6.113 15.695 -5.215 1 26.47 436 MET A CA 1
ATOM 3290 C C . MET A 1 436 ? 7.191 15.195 -6.172 1 26.47 436 MET A C 1
ATOM 3292 O O . MET A 1 436 ? 7.676 14.07 -6.031 1 26.47 436 MET A O 1
ATOM 3296 N N . THR A 1 437 ? 6.922 15.352 -7.484 1 27.27 437 THR A N 1
ATOM 3297 C CA . THR A 1 437 ? 8.055 15.43 -8.398 1 27.27 437 THR A CA 1
ATOM 3298 C C . THR A 1 437 ? 9.211 16.203 -7.766 1 27.27 437 THR A C 1
ATOM 3300 O O . THR A 1 437 ? 9.086 17.391 -7.496 1 27.27 437 THR A O 1
ATOM 3303 N N . VAL A 1 438 ? 9.898 15.617 -6.883 1 27.69 438 VAL A N 1
ATOM 3304 C CA . VAL A 1 438 ? 11.289 16.016 -6.688 1 27.69 438 VAL A CA 1
ATOM 3305 C C . VAL A 1 438 ? 11.977 16.172 -8.047 1 27.69 438 VAL A C 1
ATOM 3307 O O . VAL A 1 438 ? 12.133 15.195 -8.781 1 27.69 438 VAL A O 1
ATOM 3310 N N . ILE A 1 439 ? 11.609 17.281 -8.734 1 25.73 439 ILE A N 1
ATOM 3311 C CA . ILE A 1 439 ? 12.516 17.75 -9.773 1 25.73 439 ILE A CA 1
ATOM 3312 C C . ILE A 1 439 ? 13.945 17.75 -9.25 1 25.73 439 ILE A C 1
ATOM 3314 O O . ILE A 1 439 ? 14.281 18.5 -8.336 1 25.73 439 ILE A O 1
ATOM 3318 N N . VAL A 1 440 ? 14.508 16.594 -9.258 1 26.17 440 VAL A N 1
ATOM 3319 C CA . VAL A 1 440 ? 15.969 16.547 -9.281 1 26.17 440 VAL A CA 1
ATOM 3320 C C . VAL A 1 440 ? 16.5 17.375 -10.453 1 26.17 440 VAL A C 1
ATOM 3322 O O . VAL A 1 440 ? 16.219 17.062 -11.617 1 26.17 440 VAL A O 1
ATOM 3325 N N . VAL A 1 441 ? 16.562 18.688 -10.203 1 27.38 441 VAL A N 1
ATOM 3326 C CA . VAL A 1 441 ? 17.484 19.469 -11.023 1 27.38 441 VAL A CA 1
ATOM 3327 C C . VAL A 1 441 ? 18.812 18.719 -11.172 1 27.38 441 VAL A C 1
ATOM 3329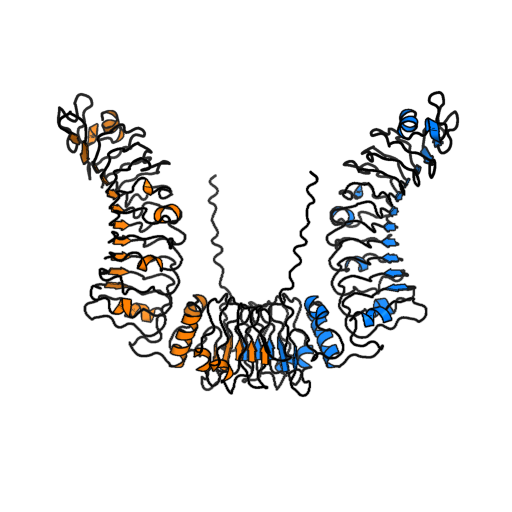 O O . VAL A 1 441 ? 19.516 18.484 -10.188 1 27.38 441 VAL A O 1
ATOM 3332 N N . LEU A 1 442 ? 18.891 17.828 -12.117 1 22.91 442 LEU A N 1
ATOM 3333 C CA . LEU A 1 442 ? 20.188 17.469 -12.672 1 22.91 442 LEU A CA 1
ATOM 3334 C C . LEU A 1 442 ? 20.938 18.703 -13.156 1 22.91 442 LEU A C 1
ATOM 3336 O O . LEU A 1 442 ? 20.453 19.438 -14.023 1 22.91 442 LEU A O 1
ATOM 3340 N N . PHE A 1 443 ? 21.672 19.281 -12.289 1 23.31 443 PHE A N 1
ATOM 3341 C CA . PHE A 1 443 ? 22.859 20.031 -12.703 1 23.31 443 PHE A CA 1
ATOM 3342 C C . PHE A 1 443 ? 23.719 19.188 -13.641 1 23.31 443 PHE A C 1
ATOM 3344 O O . PHE A 1 443 ? 24.219 18.125 -13.258 1 23.31 443 PHE A O 1
ATOM 3351 N N . VAL A 1 444 ? 23.328 19.328 -14.812 1 19.19 444 VAL A N 1
ATOM 3352 C CA . VAL A 1 444 ? 24.469 19.5 -15.719 1 19.19 444 VAL A CA 1
ATOM 3353 C C . VAL A 1 444 ? 25 20.922 -15.617 1 19.19 444 VAL A C 1
ATOM 3355 O O . VAL A 1 444 ? 24.219 21.875 -15.562 1 19.19 444 VAL A O 1
ATOM 3358 N N . MET B 1 1 ? 42.5 44.219 8.672 1 89.81 1 MET B N 1
ATOM 3359 C CA . MET B 1 1 ? 41.531 45.281 8.391 1 89.81 1 MET B CA 1
ATOM 3360 C C . MET B 1 1 ? 41.781 45.906 7.008 1 89.81 1 MET B C 1
ATOM 3362 O O . MET B 1 1 ? 40.844 46.281 6.312 1 89.81 1 MET B O 1
ATOM 3366 N N . GLN B 1 2 ? 43.062 45.938 6.543 1 88.62 2 GLN B N 1
ATOM 3367 C CA . GLN B 1 2 ? 43.344 46.438 5.199 1 88.62 2 GLN B CA 1
ATOM 3368 C C . GLN B 1 2 ? 42.75 45.531 4.133 1 88.62 2 GLN B C 1
ATOM 3370 O O . GLN B 1 2 ? 42.188 46 3.145 1 88.62 2 GLN B O 1
ATOM 3375 N N . THR B 1 3 ? 42.875 44.281 4.402 1 88.31 3 THR B N 1
ATOM 3376 C CA . THR B 1 3 ? 42.312 43.281 3.484 1 88.31 3 THR B CA 1
ATOM 3377 C C . THR B 1 3 ? 40.781 43.406 3.426 1 88.31 3 THR B C 1
ATOM 3379 O O . THR B 1 3 ? 40.188 43.375 2.346 1 88.31 3 THR B O 1
ATOM 3382 N N . ILE B 1 4 ? 40.094 43.688 4.492 1 89.75 4 ILE B N 1
ATOM 3383 C CA . ILE B 1 4 ? 38.656 43.844 4.598 1 89.75 4 ILE B CA 1
ATOM 3384 C C . ILE B 1 4 ? 38.219 45.125 3.885 1 89.75 4 ILE B C 1
ATOM 3386 O O . ILE B 1 4 ? 37.219 45.094 3.133 1 89.75 4 ILE B O 1
ATOM 3390 N N . ALA B 1 5 ? 38.969 46.125 4.051 1 92.19 5 ALA B N 1
ATOM 3391 C CA . ALA B 1 5 ? 38.656 47.406 3.432 1 92.19 5 ALA B CA 1
ATOM 3392 C C . ALA B 1 5 ? 38.656 47.281 1.91 1 92.19 5 ALA B C 1
ATOM 3394 O O . ALA B 1 5 ? 37.719 47.75 1.245 1 92.19 5 ALA B O 1
ATOM 3395 N N . THR B 1 6 ? 39.688 46.625 1.394 1 91.44 6 THR B N 1
ATOM 3396 C CA . THR B 1 6 ? 39.812 46.5 -0.053 1 91.44 6 THR B CA 1
ATOM 3397 C C . THR B 1 6 ? 38.75 45.531 -0.616 1 91.44 6 THR B C 1
ATOM 3399 O O . THR B 1 6 ? 38.156 45.844 -1.647 1 91.44 6 THR B O 1
ATOM 3402 N N . SER B 1 7 ? 38.469 44.469 0.028 1 92.81 7 SER B N 1
ATOM 3403 C CA . SER B 1 7 ? 37.531 43.438 -0.448 1 92.81 7 SER B CA 1
ATOM 3404 C C . SER B 1 7 ? 36.094 43.938 -0.469 1 92.81 7 SER B C 1
ATOM 3406 O O . SER B 1 7 ? 35.344 43.625 -1.385 1 92.81 7 SER B O 1
ATOM 3408 N N . LEU B 1 8 ? 35.688 44.812 0.441 1 93.31 8 LEU B N 1
ATOM 3409 C CA . LEU B 1 8 ? 34.344 45.344 0.567 1 93.31 8 LEU B CA 1
ATOM 3410 C C . LEU B 1 8 ? 34.156 46.562 -0.318 1 93.31 8 LEU B C 1
ATOM 3412 O O . LEU B 1 8 ? 33 47 -0.544 1 93.31 8 LEU B O 1
ATOM 3416 N N . GLY B 1 9 ? 35.219 47 -0.798 1 92.12 9 GLY B N 1
ATOM 3417 C CA . GLY B 1 9 ? 35.188 48.281 -1.523 1 92.12 9 GLY B CA 1
ATOM 3418 C C . GLY B 1 9 ? 35.062 49.469 -0.614 1 92.12 9 GLY B C 1
ATOM 3419 O O . GLY B 1 9 ? 34.562 50.531 -1.031 1 92.12 9 GLY B O 1
ATOM 3420 N N . ALA B 1 10 ? 35.406 49.344 0.637 1 92.19 10 ALA B N 1
ATOM 3421 C CA . ALA B 1 10 ? 35.25 50.375 1.636 1 92.19 10 ALA B CA 1
ATOM 3422 C C . ALA B 1 10 ? 36.344 51.438 1.501 1 92.19 10 ALA B C 1
ATOM 3424 O O . ALA B 1 10 ? 36.188 52.562 1.972 1 92.19 10 ALA B O 1
ATOM 3425 N N . ASP B 1 11 ? 37.5 51.031 0.919 1 90.31 11 ASP B N 1
ATOM 3426 C CA . ASP B 1 11 ? 38.562 52 0.651 1 90.31 11 ASP B CA 1
ATOM 3427 C C . ASP B 1 11 ? 38.062 53.156 -0.234 1 90.31 11 ASP B C 1
ATOM 3429 O O . ASP B 1 11 ? 38.375 54.312 -0.017 1 90.31 11 ASP B O 1
ATOM 3433 N N . ARG B 1 12 ? 37.156 52.781 -1.085 1 89.31 12 ARG B N 1
ATOM 3434 C CA . ARG B 1 12 ? 36.594 53.781 -2 1 89.31 12 ARG B CA 1
ATOM 3435 C C . ARG B 1 12 ? 35.312 54.375 -1.422 1 89.31 12 ARG B C 1
ATOM 3437 O O . ARG B 1 12 ? 35.156 55.594 -1.432 1 89.31 12 ARG B O 1
ATOM 3444 N N . ALA B 1 13 ? 34.5 53.594 -0.771 1 91.12 13 ALA B N 1
ATOM 3445 C CA . ALA B 1 13 ? 33.156 54 -0.378 1 91.12 13 ALA B CA 1
ATOM 3446 C C . ALA B 1 13 ? 33.188 54.75 0.945 1 91.12 13 ALA B C 1
ATOM 3448 O O . ALA B 1 13 ? 32.406 55.688 1.139 1 91.12 13 ALA B O 1
ATOM 3449 N N . LEU B 1 14 ? 34.062 54.344 1.889 1 92.81 14 LEU B N 1
ATOM 3450 C CA . LEU B 1 14 ? 34.062 54.906 3.24 1 92.81 14 LEU B CA 1
ATOM 3451 C C . LEU B 1 14 ? 35.406 55.562 3.564 1 92.81 14 LEU B C 1
ATOM 3453 O O . LEU B 1 14 ? 35.562 56.125 4.648 1 92.81 14 LEU B O 1
ATOM 3457 N N . GLY B 1 15 ? 36.469 55.5 2.67 1 90 15 GLY B N 1
ATOM 3458 C CA . GLY B 1 15 ? 37.75 56.125 2.877 1 90 15 GLY B CA 1
ATOM 3459 C C . GLY B 1 15 ? 38.688 55.312 3.768 1 90 15 GLY B C 1
ATOM 3460 O O . GLY B 1 15 ? 39.594 55.875 4.406 1 90 15 GLY B O 1
ATOM 3461 N N . TRP B 1 16 ? 38.5 54.031 3.992 1 92.88 16 TRP B N 1
ATOM 3462 C CA . TRP B 1 16 ? 39.406 53.156 4.758 1 92.88 16 TRP B CA 1
ATOM 3463 C C . TRP B 1 16 ? 40.75 53 4.047 1 92.88 16 TRP B C 1
ATOM 3465 O O . TRP B 1 16 ? 40.969 51.969 3.379 1 92.88 16 TRP B O 1
ATOM 3475 N N . ARG B 1 17 ? 41.719 53.938 4.18 1 87 17 ARG B N 1
ATOM 3476 C CA . ARG B 1 17 ? 42.938 54.031 3.391 1 87 17 ARG B CA 1
ATOM 3477 C C . ARG B 1 17 ? 44 53.062 3.908 1 87 17 ARG B C 1
ATOM 3479 O O . ARG B 1 17 ? 44.094 52.844 5.117 1 87 17 ARG B O 1
ATOM 3486 N N . ASN B 1 18 ? 44.781 52.406 3.057 1 84.56 18 ASN B N 1
ATOM 3487 C CA . ASN B 1 18 ? 45.781 51.406 3.359 1 84.56 18 ASN B CA 1
ATOM 3488 C C . ASN B 1 18 ? 46.938 51.969 4.191 1 84.56 18 ASN B C 1
ATOM 3490 O O . ASN B 1 18 ? 47.656 51.25 4.879 1 84.56 18 ASN B O 1
ATOM 3494 N N . ASP B 1 19 ? 47.125 53.312 4.238 1 86.25 19 ASP B N 1
ATOM 3495 C CA . ASP B 1 19 ? 48.25 53.938 4.941 1 86.25 19 ASP B CA 1
ATOM 3496 C C . ASP B 1 19 ? 47.812 54.438 6.316 1 86.25 19 ASP B C 1
ATOM 3498 O O . ASP B 1 19 ? 48.531 55.188 6.965 1 86.25 19 ASP B O 1
ATOM 3502 N N . SER B 1 20 ? 46.625 54.031 6.75 1 87.81 20 SER B N 1
ATOM 3503 C CA . SER B 1 20 ? 46.094 54.469 8.039 1 87.81 20 SER B CA 1
ATOM 3504 C C . SER B 1 20 ? 45.625 53.25 8.875 1 87.81 20 SER B C 1
ATOM 3506 O O . SER B 1 20 ? 45.5 52.156 8.359 1 87.81 20 SER B O 1
ATOM 3508 N N . SER B 1 21 ? 45.594 53.594 10.188 1 90.19 21 SER B N 1
ATOM 3509 C CA . SER B 1 21 ? 45.156 52.562 11.125 1 90.19 21 SER B CA 1
ATOM 3510 C C . SER B 1 21 ? 43.688 52.75 11.539 1 90.19 21 SER B C 1
ATOM 3512 O O . SER B 1 21 ? 43.281 53.875 11.812 1 90.19 21 SER B O 1
ATOM 3514 N N . PRO B 1 22 ? 42.875 51.656 11.57 1 92.44 22 PRO B N 1
ATOM 3515 C CA . PRO B 1 22 ? 41.469 51.844 11.938 1 92.44 22 PRO B CA 1
ATOM 3516 C C . PRO B 1 22 ? 41.281 52.438 13.328 1 92.44 22 PRO B C 1
ATOM 3518 O O . PRO B 1 22 ? 40.406 53.281 13.531 1 92.44 22 PRO B O 1
ATOM 3521 N N . CYS B 1 23 ? 42.188 52.094 14.211 1 93.81 23 CYS B N 1
ATOM 3522 C CA . CYS B 1 23 ? 42 52.531 15.594 1 93.81 23 CYS B CA 1
ATOM 3523 C C . CYS B 1 23 ? 42.719 53.812 15.875 1 93.81 23 CYS B C 1
ATOM 3525 O O . CYS B 1 23 ? 42.219 54.688 16.578 1 93.81 23 CYS B O 1
ATOM 3527 N N . THR B 1 24 ? 43.906 53.969 15.266 1 92.06 24 THR B N 1
ATOM 3528 C CA . THR B 1 24 ? 44.719 55.156 15.531 1 92.06 24 THR B CA 1
ATOM 3529 C C . THR B 1 24 ? 44.156 56.344 14.766 1 92.06 24 THR B C 1
ATOM 3531 O O . THR B 1 24 ? 44.094 57.469 15.312 1 92.06 24 THR B O 1
ATOM 3534 N N . ASP B 1 25 ? 43.781 56.062 13.562 1 91.31 25 ASP B N 1
ATOM 3535 C CA . ASP B 1 25 ? 43.312 57.156 12.711 1 91.31 25 ASP B CA 1
ATOM 3536 C C . ASP B 1 25 ? 41.812 57.312 12.758 1 91.31 25 ASP B C 1
ATOM 3538 O O . ASP B 1 25 ? 41.25 58.281 12.25 1 91.31 25 ASP B O 1
ATOM 3542 N N . GLY B 1 26 ? 41.062 56.406 13.305 1 90.38 26 GLY B N 1
ATOM 3543 C CA . GLY B 1 26 ? 39.625 56.5 13.508 1 90.38 26 GLY B CA 1
ATOM 3544 C C . GLY B 1 26 ? 38.812 56.312 12.234 1 90.38 26 GLY B C 1
ATOM 3545 O O . GLY B 1 26 ? 38.156 57.219 11.773 1 90.38 26 GLY B O 1
ATOM 3546 N N . TRP B 1 27 ? 38.75 55.125 11.656 1 93.81 27 TRP B N 1
ATOM 3547 C CA . TRP B 1 27 ? 37.969 54.812 10.461 1 93.81 27 TRP B CA 1
ATOM 3548 C C . TRP B 1 27 ? 36.5 54.969 10.742 1 93.81 27 TRP B C 1
ATOM 3550 O O . TRP B 1 27 ? 36 54.562 11.789 1 93.81 27 TRP B O 1
ATOM 3560 N N . THR B 1 28 ? 35.688 55.688 9.82 1 93.69 28 THR B N 1
ATOM 3561 C CA . THR B 1 28 ? 34.25 55.844 9.969 1 93.69 28 THR B CA 1
ATOM 3562 C C . THR B 1 28 ? 33.531 54.5 10.125 1 93.69 28 THR B C 1
ATOM 3564 O O . THR B 1 28 ? 33.781 53.594 9.336 1 93.69 28 THR B O 1
ATOM 3567 N N . GLY B 1 29 ? 32.688 54.406 11.188 1 95.56 29 GLY B N 1
ATOM 3568 C CA . GLY B 1 29 ? 31.891 53.219 11.375 1 95.56 29 GLY B CA 1
ATOM 3569 C C . GLY B 1 29 ? 32.656 52.094 12.07 1 95.56 29 GLY B C 1
ATOM 3570 O O . GLY B 1 29 ? 32.125 51 12.297 1 95.56 29 GLY B O 1
ATOM 3571 N N . VAL B 1 30 ? 34.031 52.281 12.383 1 96.06 30 VAL B N 1
ATOM 3572 C CA . VAL B 1 30 ? 34.844 51.281 13.047 1 96.06 30 VAL B CA 1
ATOM 3573 C C . VAL B 1 30 ? 35.125 51.688 14.5 1 96.06 30 VAL B C 1
ATOM 3575 O O . VAL B 1 30 ? 35.5 52.812 14.766 1 96.06 30 VAL B O 1
ATOM 3578 N N . ALA B 1 31 ? 34.812 50.812 15.43 1 96.94 31 ALA B N 1
ATOM 3579 C CA . ALA B 1 31 ? 35.094 51.062 16.844 1 96.94 31 ALA B CA 1
ATOM 3580 C C . ALA B 1 31 ? 36.219 50.156 17.344 1 96.94 31 ALA B C 1
ATOM 3582 O O . ALA B 1 31 ? 36.312 48.969 16.938 1 96.94 31 ALA B O 1
ATOM 3583 N N . CYS B 1 32 ? 37.156 50.625 18.25 1 96.06 32 CYS B N 1
ATOM 3584 C CA . CYS B 1 32 ? 38.281 49.906 18.828 1 96.06 32 CYS B CA 1
ATOM 3585 C C . CYS B 1 32 ? 38.281 49.969 20.344 1 96.06 32 CYS B C 1
ATOM 3587 O O . CYS B 1 32 ? 37.688 50.875 20.922 1 96.06 32 CYS B O 1
ATOM 3589 N N . ASN B 1 33 ? 38.75 48.938 20.969 1 94.38 33 ASN B N 1
ATOM 3590 C CA . ASN B 1 33 ? 38.875 49 22.422 1 94.38 33 ASN B CA 1
ATOM 3591 C C . ASN B 1 33 ? 40.156 49.75 22.812 1 94.38 33 ASN B C 1
ATOM 3593 O O . ASN B 1 33 ? 40.875 50.281 21.969 1 94.38 33 ASN B O 1
ATOM 3597 N N . GLU B 1 34 ? 40.406 49.719 24.203 1 93.62 34 GLU B N 1
ATOM 3598 C CA . GLU B 1 34 ? 41.531 50.5 24.766 1 93.62 34 GLU B CA 1
ATOM 3599 C C . GLU B 1 34 ? 42.875 49.906 24.328 1 93.62 34 GLU B C 1
ATOM 3601 O O . GLU B 1 34 ? 43.906 50.594 24.344 1 93.62 34 GLU B O 1
ATOM 3606 N N . ARG B 1 35 ? 42.969 48.719 23.859 1 94.62 35 ARG B N 1
ATOM 3607 C CA . ARG B 1 35 ? 44.219 48.062 23.438 1 94.62 35 ARG B CA 1
ATOM 3608 C C . ARG B 1 35 ? 44.406 48.188 21.938 1 94.62 35 ARG B C 1
ATOM 3610 O O . ARG B 1 35 ? 45.312 47.531 21.375 1 94.62 35 ARG B O 1
ATOM 3617 N N . GLY B 1 36 ? 43.594 48.938 21.281 1 92.25 36 GLY B N 1
ATOM 3618 C CA . GLY B 1 36 ? 43.719 49.156 19.844 1 92.25 36 GLY B CA 1
ATOM 3619 C C . GLY B 1 36 ? 43.219 48 19 1 92.25 36 GLY B C 1
ATOM 3620 O O . GLY B 1 36 ? 43.688 47.781 17.891 1 92.25 36 GLY B O 1
ATOM 3621 N N . ARG B 1 37 ? 42.25 47.219 19.547 1 93.06 37 ARG B N 1
ATOM 3622 C CA . ARG B 1 37 ? 41.656 46.094 18.797 1 93.06 37 ARG B CA 1
ATOM 3623 C C . ARG B 1 37 ? 40.281 46.469 18.281 1 93.06 37 ARG B C 1
ATOM 3625 O O . ARG B 1 37 ? 39.5 47.125 18.984 1 93.06 37 ARG B O 1
ATOM 3632 N N . VAL B 1 38 ? 39.906 46.125 17.047 1 94.31 38 VAL B N 1
ATOM 3633 C CA . VAL B 1 38 ? 38.625 46.438 16.438 1 94.31 38 VAL B CA 1
ATOM 3634 C C . VAL B 1 38 ? 37.531 45.594 17.094 1 94.31 38 VAL B C 1
ATOM 3636 O O . VAL B 1 38 ? 37.594 44.375 17.141 1 94.31 38 VAL B O 1
ATOM 3639 N N . THR B 1 39 ? 36.5 46.375 17.531 1 95.94 39 THR B N 1
ATOM 3640 C CA . THR B 1 39 ? 35.438 45.688 18.25 1 95.94 39 THR B CA 1
ATOM 3641 C C . THR B 1 39 ? 34.094 45.812 17.516 1 95.94 39 THR B C 1
ATOM 3643 O O . THR B 1 39 ? 33.156 45.031 17.75 1 95.94 39 THR B O 1
ATOM 3646 N N . ALA B 1 40 ? 33.938 46.781 16.578 1 97.12 40 ALA B N 1
ATOM 3647 C CA . ALA B 1 40 ? 32.688 46.938 15.828 1 97.12 40 ALA B CA 1
ATOM 3648 C C . ALA B 1 40 ? 32.938 47.562 14.461 1 97.12 40 ALA B C 1
ATOM 3650 O O . ALA B 1 40 ? 33.844 48.406 14.32 1 97.12 40 ALA B O 1
ATOM 3651 N N . ILE B 1 41 ? 32.156 47.062 13.477 1 95.75 41 ILE B N 1
ATOM 3652 C CA . ILE B 1 41 ? 32.094 47.656 12.148 1 95.75 41 ILE B CA 1
ATOM 3653 C C . ILE B 1 41 ? 30.641 47.969 11.797 1 95.75 41 ILE B C 1
ATOM 3655 O O . ILE B 1 41 ? 29.812 47.062 11.68 1 95.75 41 ILE B O 1
ATOM 3659 N N . ARG B 1 42 ? 30.219 49.25 11.688 1 97.56 42 ARG B N 1
ATOM 3660 C CA . ARG B 1 42 ? 28.891 49.719 11.336 1 97.56 42 ARG B CA 1
ATOM 3661 C C . ARG B 1 42 ? 28.906 50.5 10.016 1 97.56 42 ARG B C 1
ATOM 3663 O O . ARG B 1 42 ? 29.156 51.688 9.984 1 97.56 42 ARG B O 1
ATOM 3670 N N . ALA B 1 43 ? 28.656 49.688 8.914 1 97 43 ALA B N 1
ATOM 3671 C CA . ALA B 1 43 ? 28.703 50.25 7.574 1 97 43 ALA B CA 1
ATOM 3672 C C . ALA B 1 43 ? 27.391 50.031 6.824 1 97 43 ALA B C 1
ATOM 3674 O O . ALA B 1 43 ? 27.391 49.594 5.676 1 97 43 ALA B O 1
ATOM 3675 N N . ARG B 1 44 ? 26.203 50.344 7.441 1 97.19 44 ARG B N 1
ATOM 3676 C CA . ARG B 1 44 ? 24.891 50.219 6.805 1 97.19 44 ARG B CA 1
ATOM 3677 C C . ARG B 1 44 ? 24.734 51.312 5.727 1 97.19 44 ARG B C 1
ATOM 3679 O O . ARG B 1 44 ? 25.125 52.469 5.922 1 97.19 44 ARG B O 1
ATOM 3686 N N . ASN B 1 45 ? 24.047 50.938 4.605 1 96.88 45 ASN B N 1
ATOM 3687 C CA . ASN B 1 45 ? 23.75 51.875 3.525 1 96.88 45 ASN B CA 1
ATOM 3688 C C . ASN B 1 45 ? 24.969 52.719 3.166 1 96.88 45 ASN B C 1
ATOM 3690 O O . ASN B 1 45 ? 24.891 53.969 3.158 1 96.88 45 ASN B O 1
ATOM 3694 N N . ALA B 1 46 ? 26.109 52.031 2.932 1 96.5 46 ALA B N 1
ATOM 3695 C CA . ALA B 1 46 ? 27.375 52.719 2.707 1 96.5 46 ALA B CA 1
ATOM 3696 C C . ALA B 1 46 ? 27.828 52.562 1.259 1 96.5 46 ALA B C 1
ATOM 3698 O O . ALA B 1 46 ? 28.984 52.844 0.936 1 96.5 46 ALA B O 1
ATOM 3699 N N . SER B 1 47 ? 26.891 52.094 0.393 1 95.25 47 SER B N 1
ATOM 3700 C CA . SER B 1 47 ? 27.156 51.938 -1.033 1 95.25 47 SER B CA 1
ATOM 3701 C C . SER B 1 47 ? 28.281 50.938 -1.279 1 95.25 47 SER B C 1
ATOM 3703 O O . SER B 1 47 ? 29.094 51.125 -2.199 1 95.25 47 SER B O 1
ATOM 3705 N N . LEU B 1 48 ? 28.406 49.969 -0.318 1 96.12 48 LEU B N 1
ATOM 3706 C CA . LEU B 1 48 ? 29.391 48.906 -0.501 1 96.12 48 LEU B CA 1
ATOM 3707 C C . LEU B 1 48 ? 28.969 47.969 -1.621 1 96.12 48 LEU B C 1
ATOM 3709 O O . LEU B 1 48 ? 27.781 47.656 -1.756 1 96.12 48 LEU B O 1
ATOM 3713 N N . ASN B 1 49 ? 29.875 47.531 -2.535 1 95.38 49 ASN B N 1
ATOM 3714 C CA . ASN B 1 49 ? 29.516 46.688 -3.672 1 95.38 49 ASN B CA 1
ATOM 3715 C C . ASN B 1 49 ? 30.547 45.594 -3.904 1 95.38 49 ASN B C 1
ATOM 3717 O O . ASN B 1 49 ? 30.547 44.969 -4.961 1 95.38 49 ASN B O 1
ATOM 3721 N N . GLY B 1 50 ? 31.422 45.312 -3 1 95.75 50 GLY B N 1
ATOM 3722 C CA . GLY B 1 50 ? 32.406 44.25 -3.102 1 95.75 50 GLY B CA 1
ATOM 3723 C C . GLY B 1 50 ? 31.953 42.938 -2.527 1 95.75 50 GLY B C 1
ATOM 3724 O O . GLY B 1 50 ? 30.781 42.562 -2.693 1 95.75 50 GLY B O 1
ATOM 3725 N N . THR B 1 51 ? 33.031 42.188 -1.942 1 94.62 51 THR B N 1
ATOM 3726 C CA . THR B 1 51 ? 32.75 40.875 -1.337 1 94.62 51 THR B CA 1
ATOM 3727 C C . THR B 1 51 ? 33.344 40.812 0.079 1 94.62 51 THR B C 1
ATOM 3729 O O . THR B 1 51 ? 34.188 41.625 0.451 1 94.62 51 THR B O 1
ATOM 3732 N N . LEU B 1 52 ? 32.75 40 0.865 1 90.56 52 LEU B N 1
ATOM 3733 C CA . LEU B 1 52 ? 33.375 39.688 2.154 1 90.56 52 LEU B CA 1
ATOM 3734 C C . LEU B 1 52 ? 34.531 38.75 1.989 1 90.56 52 LEU B C 1
ATOM 3736 O O . LEU B 1 52 ? 34.406 37.719 1.326 1 90.56 52 LEU B O 1
ATOM 3740 N N . PRO B 1 53 ? 35.688 39.094 2.635 1 86.81 53 PRO B N 1
ATOM 3741 C CA . PRO B 1 53 ? 36.844 38.188 2.488 1 86.81 53 PRO B CA 1
ATOM 3742 C C . PRO B 1 53 ? 36.625 36.844 3.188 1 86.81 53 PRO B C 1
ATOM 3744 O O . PRO B 1 53 ? 35.938 36.781 4.211 1 86.81 53 PRO B O 1
ATOM 3747 N N . ARG B 1 54 ? 37.312 35.625 2.805 1 79.44 54 ARG B N 1
ATOM 3748 C CA . ARG B 1 54 ? 37.156 34.281 3.314 1 79.44 54 ARG B CA 1
ATOM 3749 C C . ARG B 1 54 ? 37.719 34.156 4.723 1 79.44 54 ARG B C 1
ATOM 3751 O O . ARG B 1 54 ? 37.219 33.406 5.551 1 79.44 54 ARG B O 1
ATOM 3758 N N . ASP B 1 55 ? 38.875 34.906 4.848 1 77.25 55 ASP B N 1
ATOM 3759 C CA . ASP B 1 55 ? 39.531 34.844 6.133 1 77.25 55 ASP B CA 1
ATOM 3760 C C . ASP B 1 55 ? 39.5 36.188 6.859 1 77.25 55 ASP B C 1
ATOM 3762 O O . ASP B 1 55 ? 40.375 37.031 6.637 1 77.25 55 ASP B O 1
ATOM 3766 N N . MET B 1 56 ? 38.344 36.406 7.535 1 76.38 56 MET B N 1
ATOM 3767 C CA . MET B 1 56 ? 38.281 37.625 8.328 1 76.38 56 MET B CA 1
ATOM 3768 C C . MET B 1 56 ? 38.812 37.406 9.734 1 76.38 56 MET B C 1
ATOM 3770 O O . MET B 1 56 ? 38.188 36.719 10.539 1 76.38 56 MET B O 1
ATOM 3774 N N . ALA B 1 57 ? 40.094 37.656 10 1 77.31 57 ALA B N 1
ATOM 3775 C CA . ALA B 1 57 ? 40.75 37.469 11.289 1 77.31 57 ALA B CA 1
ATOM 3776 C C . ALA B 1 57 ? 40.531 38.656 12.211 1 77.31 57 ALA B C 1
ATOM 3778 O O . ALA B 1 57 ? 41.438 39.5 12.375 1 77.31 57 ALA B O 1
ATOM 3779 N N . LEU B 1 58 ? 39.344 38.875 12.719 1 86.44 58 LEU B N 1
ATOM 3780 C CA . LEU B 1 58 ? 39 39.906 13.711 1 86.44 58 LEU B CA 1
ATOM 3781 C C . LEU B 1 58 ? 38.5 39.25 15.008 1 86.44 58 LEU B C 1
ATOM 3783 O O . LEU B 1 58 ? 37.312 39.312 15.312 1 86.44 58 LEU B O 1
ATOM 3787 N N . PRO B 1 59 ? 39.5 38.781 15.766 1 87.31 59 PRO B N 1
ATOM 3788 C CA . PRO B 1 59 ? 39.125 37.969 16.922 1 87.31 59 PRO B CA 1
ATOM 3789 C C . PRO B 1 59 ? 38.375 38.75 17.984 1 87.31 59 PRO B C 1
ATOM 3791 O O . PRO B 1 59 ? 37.688 38.156 18.844 1 87.31 59 PRO B O 1
ATOM 3794 N N . TRP B 1 60 ? 38.438 40.156 17.938 1 91.44 60 TRP B N 1
ATOM 3795 C CA . TRP B 1 60 ? 37.812 40.938 19 1 91.44 60 TRP B CA 1
ATOM 3796 C C . TRP B 1 60 ? 36.531 41.625 18.516 1 91.44 60 TRP B C 1
ATOM 3798 O O . TRP B 1 60 ? 35.906 42.406 19.25 1 91.44 60 TRP B O 1
ATOM 3808 N N . LEU B 1 61 ? 36.125 41.281 17.297 1 93.19 61 LEU B N 1
ATOM 3809 C CA . LEU B 1 61 ? 34.969 41.906 16.703 1 93.19 61 LEU B CA 1
ATOM 3810 C C . LEU B 1 61 ? 33.688 41.438 17.391 1 93.19 61 LEU B C 1
ATOM 3812 O O . LEU B 1 61 ? 33.438 40.219 17.5 1 93.19 61 LEU B O 1
ATOM 3816 N N . LYS B 1 62 ? 32.812 42.438 17.781 1 95.75 62 LYS B N 1
ATOM 3817 C CA . LYS B 1 62 ? 31.578 42.125 18.484 1 95.75 62 LYS B CA 1
ATOM 3818 C C . LYS B 1 62 ? 30.359 42.469 17.641 1 95.75 62 LYS B C 1
ATOM 3820 O O . LYS B 1 62 ? 29.297 41.875 17.781 1 95.75 62 LYS B O 1
ATOM 3825 N N . GLU B 1 63 ? 30.484 43.469 16.766 1 96.81 63 GLU B N 1
ATOM 3826 C CA . GLU B 1 63 ? 29.375 43.938 15.945 1 96.81 63 GLU B CA 1
ATOM 3827 C C . GLU B 1 63 ? 29.812 44.188 14.508 1 96.81 63 GLU B C 1
ATOM 3829 O O . GLU B 1 63 ? 30.812 44.875 14.266 1 96.81 63 GLU B O 1
ATOM 3834 N N . LEU B 1 64 ? 29.016 43.531 13.578 1 95.5 64 LEU B N 1
ATOM 3835 C CA . LEU B 1 64 ? 29.188 43.781 12.156 1 95.5 64 LEU B CA 1
ATOM 3836 C C . LEU B 1 64 ? 27.859 44.125 11.5 1 95.5 64 LEU B C 1
ATOM 3838 O O . LEU B 1 64 ? 26.969 43.281 11.391 1 95.5 64 LEU B O 1
ATOM 3842 N N . ASP B 1 65 ? 27.578 45.375 11.055 1 97.75 65 ASP B N 1
ATOM 3843 C CA . ASP B 1 65 ? 26.375 45.875 10.406 1 97.75 65 ASP B CA 1
ATOM 3844 C C . ASP B 1 65 ? 26.656 46.344 8.984 1 97.75 65 ASP B C 1
ATOM 3846 O O . ASP B 1 65 ? 27.266 47.375 8.781 1 97.75 65 ASP B O 1
ATOM 3850 N N . LEU B 1 66 ? 26.25 45.469 8.016 1 97.06 66 LEU B N 1
ATOM 3851 C CA . LEU B 1 66 ? 26.484 45.75 6.613 1 97.06 66 LEU B CA 1
ATOM 3852 C C . LEU B 1 66 ? 25.172 45.844 5.844 1 97.06 66 LEU B C 1
ATOM 3854 O O . LEU B 1 66 ? 25.141 45.594 4.637 1 97.06 66 LEU B O 1
ATOM 3858 N N . ARG B 1 67 ? 23.969 46.188 6.379 1 98.38 67 ARG B N 1
ATOM 3859 C CA . ARG B 1 67 ? 22.656 46.219 5.762 1 98.38 67 ARG B CA 1
ATOM 3860 C C . ARG B 1 67 ? 22.578 47.281 4.672 1 98.38 67 ARG B C 1
ATOM 3862 O O . ARG B 1 67 ? 23.312 48.281 4.703 1 98.38 67 ARG B O 1
ATOM 3869 N N . ASP B 1 68 ? 21.656 47.125 3.752 1 98.12 68 ASP B N 1
ATOM 3870 C CA . ASP B 1 68 ? 21.266 48.094 2.75 1 98.12 68 ASP B CA 1
ATOM 3871 C C . ASP B 1 68 ? 22.469 48.5 1.888 1 98.12 68 ASP B C 1
ATOM 3873 O O . ASP B 1 68 ? 22.719 49.688 1.7 1 98.12 68 ASP B O 1
ATOM 3877 N N . ASN B 1 69 ? 23.219 47.406 1.346 1 98 69 ASN B N 1
ATOM 3878 C CA . ASN B 1 69 ? 24.297 47.562 0.374 1 98 69 ASN B CA 1
ATOM 3879 C C . ASN B 1 69 ? 24.109 46.656 -0.839 1 98 69 ASN B C 1
ATOM 3881 O O . ASN B 1 69 ? 23 46.188 -1.111 1 98 69 ASN B O 1
ATOM 3885 N N . ALA B 1 70 ? 25.156 46.531 -1.66 1 97.56 70 ALA B N 1
ATOM 3886 C CA . ALA B 1 70 ? 25.109 45.656 -2.834 1 97.56 70 ALA B CA 1
ATOM 3887 C C . ALA B 1 70 ? 26.25 44.656 -2.811 1 97.56 70 ALA B C 1
ATOM 3889 O O . ALA B 1 70 ? 26.938 44.469 -3.816 1 97.56 70 ALA B O 1
ATOM 3890 N N . ILE B 1 71 ? 26.484 44.188 -1.561 1 97 71 ILE B N 1
ATOM 3891 C CA . ILE B 1 71 ? 27.578 43.25 -1.379 1 97 71 ILE B CA 1
ATOM 3892 C C . ILE B 1 71 ? 27.234 41.906 -2.031 1 97 71 ILE B C 1
ATOM 3894 O O . ILE B 1 71 ? 26.094 41.438 -1.908 1 97 71 ILE B O 1
ATOM 3898 N N . THR B 1 72 ? 28.203 41.375 -2.762 1 96.75 72 THR B N 1
ATOM 3899 C CA . THR B 1 72 ? 27.969 40.156 -3.488 1 96.75 72 THR B CA 1
ATOM 3900 C C . THR B 1 72 ? 28.922 39.062 -2.992 1 96.75 72 THR B C 1
ATOM 3902 O O . THR B 1 72 ? 29.609 39.219 -1.993 1 96.75 72 THR B O 1
ATOM 3905 N N . GLY B 1 73 ? 28.859 37.844 -3.623 1 95 73 GLY B N 1
ATOM 3906 C CA . GLY B 1 73 ? 29.797 36.781 -3.33 1 95 73 GLY B CA 1
ATOM 3907 C C . GLY B 1 73 ? 29.312 35.875 -2.211 1 95 73 GLY B C 1
ATOM 3908 O O . GLY B 1 73 ? 28.141 35.875 -1.86 1 95 73 GLY B O 1
ATOM 3909 N N . GLN B 1 74 ? 30.344 35.062 -1.605 1 94.25 74 GLN B N 1
ATOM 3910 C CA . GLN B 1 74 ? 30.047 34.031 -0.622 1 94.25 74 GLN B CA 1
ATOM 3911 C C . GLN B 1 74 ? 30.172 34.562 0.8 1 94.25 74 GLN B C 1
ATOM 3913 O O . GLN B 1 74 ? 31.109 35.312 1.105 1 94.25 74 GLN B O 1
ATOM 3918 N N . LEU B 1 75 ? 29.156 34.25 1.579 1 91.75 75 LEU B N 1
ATOM 3919 C CA . LEU B 1 75 ? 29.344 34.438 3.014 1 91.75 75 LEU B CA 1
ATOM 3920 C C . LEU B 1 75 ? 30.375 33.469 3.572 1 91.75 75 LEU B C 1
ATOM 3922 O O . LEU B 1 75 ? 30.25 32.281 3.404 1 91.75 75 LEU B O 1
ATOM 3926 N N . PRO B 1 76 ? 31.422 34 4.242 1 83.12 76 PRO B N 1
ATOM 3927 C CA . PRO B 1 76 ? 32.562 33.156 4.621 1 83.12 76 PRO B CA 1
ATOM 3928 C C . PRO B 1 76 ? 32.281 32.312 5.859 1 83.12 76 PRO B C 1
ATOM 3930 O O . PRO B 1 76 ? 31.375 32.625 6.625 1 83.12 76 PRO B O 1
ATOM 3933 N N . SER B 1 77 ? 33.125 31.141 6.016 1 76.12 77 SER B N 1
ATOM 3934 C CA . SER B 1 77 ? 33.094 30.281 7.191 1 76.12 77 SER B CA 1
ATOM 3935 C C . SER B 1 77 ? 33.844 30.891 8.359 1 76.12 77 SER B C 1
ATOM 3937 O O . SER B 1 77 ? 33.938 30.297 9.43 1 76.12 77 SER B O 1
ATOM 3939 N N . THR B 1 78 ? 34.094 32.094 8.172 1 68.56 78 THR B N 1
ATOM 3940 C CA . THR B 1 78 ? 35.031 32.812 9.039 1 68.56 78 THR B CA 1
ATOM 3941 C C . THR B 1 78 ? 34.656 32.625 10.508 1 68.56 78 THR B C 1
ATOM 3943 O O . THR B 1 78 ? 33.5 32.406 10.828 1 68.56 78 THR B O 1
ATOM 3946 N N . VAL B 1 79 ? 35.812 32.625 11.383 1 63.12 79 VAL B N 1
ATOM 3947 C CA . VAL B 1 79 ? 35.719 32.281 12.805 1 63.12 79 VAL B CA 1
ATOM 3948 C C . VAL B 1 79 ? 35.375 33.562 13.602 1 63.12 79 VAL B C 1
ATOM 3950 O O . VAL B 1 79 ? 36.188 34.469 13.703 1 63.12 79 VAL B O 1
ATOM 3953 N N . PHE B 1 80 ? 34.125 33.938 13.656 1 74.81 80 PHE B N 1
ATOM 3954 C CA . PHE B 1 80 ? 33.656 34.969 14.539 1 74.81 80 PHE B CA 1
ATOM 3955 C C . PHE B 1 80 ? 33.531 34.469 15.977 1 74.81 80 PHE B C 1
ATOM 3957 O O . PHE B 1 80 ? 32.438 34.062 16.406 1 74.81 80 PHE B O 1
ATOM 3964 N N . LEU B 1 81 ? 34.719 34.656 16.688 1 78 81 LEU B N 1
ATOM 3965 C CA . LEU B 1 81 ? 34.719 34 18 1 78 81 LEU B CA 1
ATOM 3966 C C . LEU B 1 81 ? 34 34.875 19.031 1 78 81 LEU B C 1
ATOM 3968 O O . LEU B 1 81 ? 33.344 34.344 19.953 1 78 81 LEU B O 1
ATOM 3972 N N . ARG B 1 82 ? 34.031 36.25 18.75 1 89.5 82 ARG B N 1
ATOM 3973 C CA . ARG B 1 82 ? 33.5 37.156 19.781 1 89.5 82 ARG B CA 1
ATOM 3974 C C . ARG B 1 82 ? 32.312 37.938 19.234 1 89.5 82 ARG B C 1
ATOM 3976 O O . ARG B 1 82 ? 31.781 38.844 19.906 1 89.5 82 ARG B O 1
ATOM 3983 N N . LEU B 1 83 ? 31.891 37.562 18.062 1 92 83 LEU B N 1
ATOM 3984 C CA . LEU B 1 83 ? 30.828 38.312 17.391 1 92 83 LEU B CA 1
ATOM 3985 C C . LEU B 1 83 ? 29.5 38.188 18.141 1 92 83 LEU B C 1
ATOM 3987 O O . LEU B 1 83 ? 29.109 37.062 18.484 1 92 83 LEU B O 1
ATOM 3991 N N . GLU B 1 84 ? 28.812 39.406 18.359 1 95.75 84 GLU B N 1
ATOM 3992 C CA . GLU B 1 84 ? 27.531 39.438 19.062 1 95.75 84 GLU B CA 1
ATOM 3993 C C . GLU B 1 84 ? 26.391 39.844 18.141 1 95.75 84 GLU B C 1
ATOM 3995 O O . GLU B 1 84 ? 25.25 39.406 18.328 1 95.75 84 GLU B O 1
ATOM 4000 N N . ARG B 1 85 ? 26.656 40.75 17.172 1 97.06 85 ARG B N 1
ATOM 4001 C CA . ARG B 1 85 ? 25.641 41.25 16.25 1 97.06 85 ARG B CA 1
ATOM 4002 C C . ARG B 1 85 ? 26.156 41.219 14.805 1 97.06 85 ARG B C 1
ATOM 4004 O O . ARG B 1 85 ? 27.203 41.781 14.5 1 97.06 85 ARG B O 1
ATOM 4011 N N . LEU B 1 86 ? 25.375 40.438 13.984 1 95.56 86 LEU B N 1
ATOM 4012 C CA . LEU B 1 86 ? 25.672 40.375 12.555 1 95.56 86 LEU B CA 1
ATOM 4013 C C . LEU B 1 86 ? 24.453 40.719 11.719 1 95.56 86 LEU B C 1
ATOM 4015 O O . LEU B 1 86 ? 23.469 40 11.711 1 95.56 86 LEU B O 1
ATOM 4019 N N . ARG B 1 87 ? 24.391 41.812 10.945 1 98.25 87 ARG B N 1
ATOM 4020 C CA . ARG B 1 87 ? 23.25 42.312 10.164 1 98.25 87 ARG B CA 1
ATOM 4021 C C . ARG B 1 87 ? 23.641 42.5 8.703 1 98.25 87 ARG B C 1
ATOM 4023 O O . ARG B 1 87 ? 24.484 43.344 8.383 1 98.25 87 ARG B O 1
ATOM 4030 N N . LEU B 1 88 ? 22.984 41.656 7.832 1 97.5 88 LEU B N 1
ATOM 4031 C CA . LEU B 1 88 ? 23.422 41.594 6.438 1 97.5 88 LEU B CA 1
ATOM 4032 C C . LEU B 1 88 ? 22.234 41.844 5.496 1 97.5 88 LEU B C 1
ATOM 4034 O O . LEU B 1 88 ? 22.344 41.562 4.297 1 97.5 88 LEU B O 1
ATOM 4038 N N . ASP B 1 89 ? 21.094 42.438 5.867 1 98.5 89 ASP B N 1
ATOM 4039 C CA . ASP B 1 89 ? 19.859 42.531 5.098 1 98.5 89 ASP B CA 1
ATOM 4040 C C . ASP B 1 89 ? 20.078 43.406 3.857 1 98.5 89 ASP B C 1
ATOM 4042 O O . ASP B 1 89 ? 20.906 44.312 3.861 1 98.5 89 ASP B O 1
ATOM 4046 N N . ASN B 1 90 ? 19.266 43.125 2.857 1 98.31 90 ASN B N 1
ATOM 4047 C CA . ASN B 1 90 ? 19.172 43.969 1.663 1 98.31 90 ASN B CA 1
ATOM 4048 C C . ASN B 1 90 ? 20.531 44.094 0.981 1 98.31 90 ASN B C 1
ATOM 4050 O O . ASN B 1 90 ? 21.016 45.219 0.766 1 98.31 90 ASN B O 1
ATOM 4054 N N . ASN B 1 91 ? 21.094 42.875 0.689 1 98.12 91 ASN B N 1
ATOM 4055 C CA . ASN B 1 91 ? 22.297 42.781 -0.122 1 98.12 91 ASN B CA 1
ATOM 4056 C C . ASN B 1 91 ? 22.109 41.812 -1.286 1 98.12 91 ASN B C 1
ATOM 4058 O O . ASN B 1 91 ? 20.969 41.531 -1.681 1 98.12 91 ASN B O 1
ATOM 4062 N N . ASN B 1 92 ? 23.281 41.438 -1.934 1 97.81 92 ASN B N 1
ATOM 4063 C CA . ASN B 1 92 ? 23.203 40.562 -3.094 1 97.81 92 ASN B CA 1
ATOM 4064 C C . ASN B 1 92 ? 24.125 39.344 -2.941 1 97.81 92 ASN B C 1
ATOM 4066 O O . ASN B 1 92 ? 24.781 38.938 -3.904 1 97.81 92 ASN B O 1
ATOM 4070 N N . PHE B 1 93 ? 24.172 38.938 -1.716 1 97.06 93 PHE B N 1
ATOM 4071 C CA . PHE B 1 93 ? 25.016 37.75 -1.513 1 97.06 93 PHE B CA 1
ATOM 4072 C C . PHE B 1 93 ? 24.547 36.594 -2.408 1 97.06 93 PHE B C 1
ATOM 4074 O O . PHE B 1 93 ? 23.359 36.469 -2.697 1 97.06 93 PHE B O 1
ATOM 4081 N N . THR B 1 94 ? 25.578 35.75 -2.84 1 97.06 94 THR B N 1
ATOM 4082 C CA . THR B 1 94 ? 25.219 34.75 -3.85 1 97.06 94 THR B CA 1
ATOM 4083 C C . THR B 1 94 ? 25.219 33.344 -3.248 1 97.06 94 THR B C 1
ATOM 4085 O O . THR B 1 94 ? 24.578 32.438 -3.771 1 97.06 94 THR B O 1
ATOM 4088 N N . SER B 1 95 ? 26.062 33.125 -2.201 1 95.62 95 SER B N 1
ATOM 4089 C CA . SER B 1 95 ? 26.109 31.812 -1.584 1 95.62 95 SER B CA 1
ATOM 4090 C C . SER B 1 95 ? 26.531 31.891 -0.121 1 95.62 95 SER B C 1
ATOM 4092 O O . SER B 1 95 ? 27.016 32.938 0.329 1 95.62 95 SER B O 1
ATOM 4094 N N . VAL B 1 96 ? 26.281 30.812 0.591 1 92.75 96 VAL B N 1
ATOM 4095 C CA . VAL B 1 96 ? 26.656 30.672 1.991 1 92.75 96 VAL B CA 1
ATOM 4096 C C . VAL B 1 96 ? 27.625 29.5 2.145 1 92.75 96 VAL B C 1
ATOM 4098 O O . VAL B 1 96 ? 27.312 28.375 1.711 1 92.75 96 VAL B O 1
ATOM 4101 N N . ALA B 1 97 ? 28.766 29.75 2.734 1 88.94 97 ALA B N 1
ATOM 4102 C CA . ALA B 1 97 ? 29.766 28.703 2.898 1 88.94 97 ALA B CA 1
ATOM 4103 C C . ALA B 1 97 ? 29.312 27.672 3.93 1 88.94 97 ALA B C 1
ATOM 4105 O O . ALA B 1 97 ? 28.594 28 4.875 1 88.94 97 ALA B O 1
ATOM 4106 N N . VAL B 1 98 ? 29.969 26.469 3.865 1 84.75 98 VAL B N 1
ATOM 4107 C CA . VAL B 1 98 ? 29.719 25.422 4.852 1 84.75 98 VAL B CA 1
ATOM 4108 C C . VAL B 1 98 ? 30.344 25.812 6.188 1 84.75 98 VAL B C 1
ATOM 4110 O O . VAL B 1 98 ? 31.484 26.297 6.234 1 84.75 98 VAL B O 1
ATOM 4113 N N . GLY B 1 99 ? 29.641 25.75 7.113 1 79.56 99 GLY B N 1
ATOM 4114 C CA . GLY B 1 99 ? 30.141 26.078 8.438 1 79.56 99 GLY B CA 1
ATOM 4115 C C . GLY B 1 99 ? 29.938 27.531 8.812 1 79.56 99 GLY B C 1
ATOM 4116 O O . GLY B 1 99 ? 30.359 27.984 9.875 1 79.56 99 GLY B O 1
ATOM 4117 N N . PHE B 1 100 ? 29.141 28.219 8.016 1 82.75 100 PHE B N 1
ATOM 4118 C CA . PHE B 1 100 ? 28.781 29.594 8.312 1 82.75 100 PHE B CA 1
ATOM 4119 C C . PHE B 1 100 ? 28.094 29.703 9.672 1 82.75 100 PHE B C 1
ATOM 4121 O O . PHE B 1 100 ? 27.203 28.922 9.984 1 82.75 100 PHE B O 1
ATOM 4128 N N . LEU B 1 101 ? 28.641 30.531 10.602 1 82.25 101 LEU B N 1
ATOM 4129 C CA . LEU B 1 101 ? 28.172 30.844 11.945 1 82.25 101 LEU B CA 1
ATOM 4130 C C . LEU B 1 101 ? 28.5 29.703 12.914 1 82.25 101 LEU B C 1
ATOM 4132 O O . LEU B 1 101 ? 28.062 29.719 14.07 1 82.25 101 LEU B O 1
ATOM 4136 N N . ALA B 1 102 ? 29.328 28.719 12.5 1 80.56 102 ALA B N 1
ATOM 4137 C CA . ALA B 1 102 ? 29.609 27.562 13.344 1 80.56 102 ALA B CA 1
ATOM 4138 C C . ALA B 1 102 ? 30.422 27.953 14.57 1 80.56 102 ALA B C 1
ATOM 4140 O O . ALA B 1 102 ? 30.297 27.328 15.625 1 80.56 102 ALA B O 1
ATOM 4141 N N . ALA B 1 103 ? 31.141 29 14.469 1 79.31 103 ALA B N 1
ATOM 4142 C CA . ALA B 1 103 ? 32.031 29.391 15.555 1 79.31 103 ALA B CA 1
ATOM 4143 C C . ALA B 1 103 ? 31.5 30.609 16.297 1 79.31 103 ALA B C 1
ATOM 4145 O O . ALA B 1 103 ? 32.156 31.141 17.188 1 79.31 103 ALA B O 1
ATOM 4146 N N . ALA B 1 104 ? 30.297 31 15.961 1 83.69 104 ALA B N 1
ATOM 4147 C CA . ALA B 1 104 ? 29.781 32.25 16.531 1 83.69 104 ALA B CA 1
ATOM 4148 C C . ALA B 1 104 ? 29.031 31.984 17.828 1 83.69 104 ALA B C 1
ATOM 4150 O O . ALA B 1 104 ? 27.859 32.312 17.953 1 83.69 104 ALA B O 1
ATOM 4151 N N . LYS B 1 105 ? 29.781 31.625 18.797 1 85.56 105 LYS B N 1
ATOM 4152 C CA . LYS B 1 105 ? 29.188 31.156 20.047 1 85.56 105 LYS B CA 1
ATOM 4153 C C . LYS B 1 105 ? 28.578 32.312 20.828 1 85.56 105 LYS B C 1
ATOM 4155 O O . LYS B 1 105 ? 27.688 32.094 21.672 1 85.56 105 LYS B O 1
ATOM 4160 N N . LEU B 1 106 ? 29.016 33.531 20.547 1 90.69 106 LEU B N 1
ATOM 4161 C CA . LEU B 1 106 ? 28.547 34.688 21.328 1 90.69 106 LEU B CA 1
ATOM 4162 C C . LEU B 1 106 ? 27.5 35.469 20.562 1 90.69 106 LEU B C 1
ATOM 4164 O O . LEU B 1 106 ? 27.016 36.5 21.047 1 90.69 106 LEU B O 1
ATOM 4168 N N . LEU B 1 107 ? 27.125 34.906 19.406 1 92 107 LEU B N 1
ATOM 4169 C CA . LEU B 1 107 ? 26.219 35.625 18.531 1 92 107 LEU B CA 1
ATOM 4170 C C . LEU B 1 107 ? 24.859 35.812 19.188 1 92 107 LEU B C 1
ATOM 4172 O O . LEU B 1 107 ? 24.281 34.844 19.703 1 92 107 LEU B O 1
ATOM 4176 N N . GLN B 1 108 ? 24.344 37.156 19.109 1 95.25 108 GLN B N 1
ATOM 4177 C CA . GLN B 1 108 ? 23.047 37.469 19.719 1 95.25 108 GLN B CA 1
ATOM 4178 C C . GLN B 1 108 ? 22.031 37.875 18.641 1 95.25 108 GLN B C 1
ATOM 4180 O O . GLN B 1 108 ? 20.844 37.562 18.75 1 95.25 108 GLN B O 1
ATOM 4185 N N . VAL B 1 109 ? 22.5 38.625 17.672 1 97 109 VAL B N 1
ATOM 4186 C CA . VAL B 1 109 ? 21.625 39.125 16.609 1 97 109 VAL B CA 1
ATOM 4187 C C . VAL B 1 109 ? 22.219 38.75 15.242 1 97 109 VAL B C 1
ATOM 4189 O O . VAL B 1 109 ? 23.375 39.031 14.953 1 97 109 VAL B O 1
ATOM 4192 N N . PHE B 1 110 ? 21.391 38 14.492 1 95.31 110 PHE B N 1
ATOM 4193 C CA . PHE B 1 110 ? 21.75 37.688 13.109 1 95.31 110 PHE B CA 1
ATOM 4194 C C . PHE B 1 110 ? 20.609 38.031 12.164 1 95.31 110 PHE B C 1
ATOM 4196 O O . PHE B 1 110 ? 19.469 37.594 12.352 1 95.31 110 PHE B O 1
ATOM 4203 N N . THR B 1 111 ? 20.797 38.906 11.07 1 98 111 THR B N 1
ATOM 4204 C CA . THR B 1 111 ? 19.781 39.188 10.055 1 98 111 THR B CA 1
ATOM 4205 C C . THR B 1 111 ? 20.391 39.156 8.656 1 98 111 THR B C 1
ATOM 4207 O O . THR B 1 111 ? 21.531 39.594 8.453 1 98 111 THR B O 1
ATOM 4210 N N . ILE B 1 112 ? 19.641 38.5 7.758 1 97.69 112 ILE B N 1
ATOM 4211 C CA . ILE B 1 112 ? 20.156 38.375 6.395 1 97.69 112 ILE B CA 1
ATOM 4212 C C . ILE B 1 112 ? 19 38.5 5.398 1 97.69 112 ILE B C 1
ATOM 4214 O O . ILE B 1 112 ? 19.094 37.969 4.281 1 97.69 112 ILE B O 1
ATOM 4218 N N . SER B 1 113 ? 17.938 39.156 5.672 1 98.69 113 SER B N 1
ATOM 4219 C CA . SER B 1 113 ? 16.734 39.219 4.852 1 98.69 113 SER B CA 1
ATOM 4220 C C . SER B 1 113 ? 16.984 39.938 3.539 1 98.69 113 SER B C 1
ATOM 4222 O O . SER B 1 113 ? 17.859 40.812 3.463 1 98.69 113 SER B O 1
ATOM 4224 N N . ASN B 1 114 ? 16.188 39.594 2.504 1 98.31 114 ASN B N 1
ATOM 4225 C CA . ASN B 1 114 ? 16.156 40.25 1.209 1 98.31 114 ASN B CA 1
ATOM 4226 C C . ASN B 1 114 ? 17.516 40.188 0.518 1 98.31 114 ASN B C 1
ATOM 4228 O O . ASN B 1 114 ? 18.062 41.188 0.087 1 98.31 114 ASN B O 1
ATOM 4232 N N . ASN B 1 115 ? 18 38.938 0.49 1 97.69 115 ASN B N 1
ATOM 4233 C CA . ASN B 1 115 ? 19.109 38.562 -0.394 1 97.69 115 ASN B CA 1
ATOM 4234 C C . ASN B 1 115 ? 18.641 37.562 -1.466 1 97.69 115 ASN B C 1
ATOM 4236 O O . ASN B 1 115 ? 18.828 36.375 -1.321 1 97.69 115 ASN B O 1
ATOM 4240 N N . SER B 1 116 ? 18.125 38.062 -2.479 1 91.69 116 SER B N 1
ATOM 4241 C CA . SER B 1 116 ? 17.344 37.281 -3.428 1 91.69 116 SER B CA 1
ATOM 4242 C C . SER B 1 116 ? 18.234 36.5 -4.371 1 91.69 116 SER B C 1
ATOM 4244 O O . SER B 1 116 ? 17.781 35.562 -5.051 1 91.69 116 SER B O 1
ATOM 4246 N N . GLN B 1 117 ? 19.516 36.812 -4.375 1 95.94 117 GLN B N 1
ATOM 4247 C CA . GLN B 1 117 ? 20.422 36.188 -5.32 1 95.94 117 GLN B CA 1
ATOM 4248 C C . GLN B 1 117 ? 21.062 34.938 -4.715 1 95.94 117 GLN B C 1
ATOM 4250 O O . GLN B 1 117 ? 21.75 34.188 -5.406 1 95.94 117 GLN B O 1
ATOM 4255 N N . LEU B 1 118 ? 20.75 34.781 -3.463 1 96.56 118 LEU B N 1
ATOM 4256 C CA . LEU B 1 118 ? 21.344 33.656 -2.771 1 96.56 118 LEU B CA 1
ATOM 4257 C C . LEU B 1 118 ? 20.906 32.344 -3.408 1 96.56 118 LEU B C 1
ATOM 4259 O O . LEU B 1 118 ? 19.719 32.156 -3.725 1 96.56 118 LEU B O 1
ATOM 4263 N N . GLN B 1 119 ? 21.938 31.484 -3.617 1 96.5 119 GLN B N 1
ATOM 4264 C CA . GLN B 1 119 ? 21.609 30.094 -3.914 1 96.5 119 GLN B CA 1
ATOM 4265 C C . GLN B 1 119 ? 21.016 29.406 -2.691 1 96.5 119 GLN B C 1
ATOM 4267 O O . GLN B 1 119 ? 21.219 29.844 -1.56 1 96.5 119 GLN B O 1
ATOM 4272 N N . GLY B 1 120 ? 20.297 28.391 -3 1 95.31 120 GLY B N 1
ATOM 4273 C CA . GLY B 1 120 ? 19.719 27.641 -1.898 1 95.31 120 GLY B CA 1
ATOM 4274 C C . GLY B 1 120 ? 20.734 27.203 -0.874 1 95.31 120 GLY B C 1
ATOM 4275 O O . GLY B 1 120 ? 21.844 26.766 -1.233 1 95.31 120 GLY B O 1
ATOM 4276 N N . TRP B 1 121 ? 20.484 27.438 0.354 1 93.94 121 TRP B N 1
ATOM 4277 C CA . TRP B 1 121 ? 21.359 26.984 1.433 1 93.94 121 TRP B CA 1
ATOM 4278 C C . TRP B 1 121 ? 20.547 26.516 2.635 1 93.94 121 TRP B C 1
ATOM 4280 O O . TRP B 1 121 ? 19.359 26.844 2.756 1 93.94 121 TRP B O 1
ATOM 4290 N N . ASP B 1 122 ? 21.281 25.734 3.547 1 92.44 122 ASP B N 1
ATOM 4291 C CA . ASP B 1 122 ? 20.578 25.125 4.676 1 92.44 122 ASP B CA 1
ATOM 4292 C C . ASP B 1 122 ? 20.859 25.891 5.969 1 92.44 122 ASP B C 1
ATOM 4294 O O . ASP B 1 122 ? 21.938 26.469 6.133 1 92.44 122 ASP B O 1
ATOM 4298 N N . LEU B 1 123 ? 19.859 25.812 6.844 1 91.31 123 LEU B N 1
ATOM 4299 C CA . LEU B 1 123 ? 20.062 26.297 8.203 1 91.31 123 LEU B CA 1
ATOM 4300 C C . LEU B 1 123 ? 21.141 25.469 8.914 1 91.31 123 LEU B C 1
ATOM 4302 O O . LEU B 1 123 ? 21.391 24.312 8.555 1 91.31 123 LEU B O 1
ATOM 4306 N N . PRO B 1 124 ? 21.766 26.094 9.945 1 84.56 124 PRO B N 1
ATOM 4307 C CA . PRO B 1 124 ? 22.828 25.344 10.641 1 84.56 124 PRO B CA 1
ATOM 4308 C C . PRO B 1 124 ? 22.312 24.078 11.312 1 84.56 124 PRO B C 1
ATOM 4310 O O . PRO B 1 124 ? 21.203 24.078 11.883 1 84.56 124 PRO B O 1
ATOM 4313 N N . ASN B 1 125 ? 23.219 23.078 11.375 1 78.69 125 ASN B N 1
ATOM 4314 C CA . ASN B 1 125 ? 22.828 21.781 11.906 1 78.69 125 ASN B CA 1
ATOM 4315 C C . ASN B 1 125 ? 23.094 21.688 13.406 1 78.69 125 ASN B C 1
ATOM 4317 O O . ASN B 1 125 ? 22.547 20.812 14.086 1 78.69 125 ASN B O 1
ATOM 4321 N N . ASN B 1 126 ? 24.062 22.484 13.867 1 76.5 126 ASN B N 1
ATOM 4322 C CA . ASN B 1 126 ? 24.359 22.516 15.289 1 76.5 126 ASN B CA 1
ATOM 4323 C C . ASN B 1 126 ? 24.078 23.875 15.898 1 76.5 126 ASN B C 1
ATOM 4325 O O . ASN B 1 126 ? 25 24.641 16.203 1 76.5 126 ASN B O 1
ATOM 4329 N N . PRO B 1 127 ? 22.797 24.109 16.141 1 75.44 127 PRO B N 1
ATOM 4330 C CA . PRO B 1 127 ? 22.438 25.469 16.562 1 75.44 127 PRO B CA 1
ATOM 4331 C C . PRO B 1 127 ? 22.891 25.781 17.984 1 75.44 127 PRO B C 1
ATOM 4333 O O . PRO B 1 127 ? 22.891 26.953 18.391 1 75.44 127 PRO B O 1
ATOM 4336 N N . HIS B 1 128 ? 23.375 24.719 18.625 1 73.56 128 HIS B N 1
ATOM 4337 C CA . HIS B 1 128 ? 23.875 24.922 19.984 1 73.56 128 HIS B CA 1
ATOM 4338 C C . HIS B 1 128 ? 25.078 25.844 20 1 73.56 128 HIS B C 1
ATOM 4340 O O . HIS B 1 128 ? 25.391 26.469 21.016 1 73.56 128 HIS B O 1
ATOM 4346 N N . THR B 1 129 ? 25.672 25.922 18.844 1 73.56 129 THR B N 1
ATOM 4347 C CA . THR B 1 129 ? 26.859 26.781 18.734 1 73.56 129 THR B CA 1
ATOM 4348 C C . THR B 1 129 ? 26.469 28.25 18.812 1 73.56 129 THR B C 1
ATOM 4350 O O . THR B 1 129 ? 27.328 29.094 19.094 1 73.56 129 THR B O 1
ATOM 4353 N N . ILE B 1 130 ? 25.188 28.438 18.625 1 79.56 130 ILE B N 1
ATOM 4354 C CA . ILE B 1 130 ? 24.719 29.828 18.719 1 79.56 130 ILE B CA 1
ATOM 4355 C C . ILE B 1 130 ? 23.672 29.938 19.828 1 79.56 130 ILE B C 1
ATOM 4357 O O . ILE B 1 130 ? 22.594 30.516 19.609 1 79.56 130 ILE B O 1
ATOM 4361 N N . GLY B 1 131 ? 24.078 29.5 20.938 1 79.12 131 GLY B N 1
ATOM 4362 C CA . GLY B 1 131 ? 23.156 29.375 22.047 1 79.12 131 GLY B CA 1
ATOM 4363 C C . GLY B 1 131 ? 22.719 30.703 22.625 1 79.12 131 GLY B C 1
ATOM 4364 O O . GLY B 1 131 ? 21.703 30.797 23.297 1 79.12 131 GLY B O 1
ATOM 4365 N N . ASN B 1 132 ? 23.5 31.812 22.281 1 87.69 132 ASN B N 1
ATOM 4366 C CA . ASN B 1 132 ? 23.188 33.125 22.828 1 87.69 132 ASN B CA 1
ATOM 4367 C C . ASN B 1 132 ? 22.312 33.938 21.875 1 87.69 132 ASN B C 1
ATOM 4369 O O . ASN B 1 132 ? 22 35.094 22.141 1 87.69 132 ASN B O 1
ATOM 4373 N N . LEU B 1 133 ? 21.922 33.25 20.922 1 91.12 133 LEU B N 1
ATOM 4374 C CA . LEU B 1 133 ? 21.203 33.906 19.859 1 91.12 133 LEU B CA 1
ATOM 4375 C C . LEU B 1 133 ? 19.844 34.406 20.359 1 91.12 133 LEU B C 1
ATOM 4377 O O . LEU B 1 133 ? 19.094 33.688 20.984 1 91.12 133 LEU B O 1
ATOM 4381 N N . ARG B 1 134 ? 19.562 35.75 20.016 1 95.5 134 ARG B N 1
ATOM 4382 C CA . ARG B 1 134 ? 18.297 36.375 20.422 1 95.5 134 ARG B CA 1
ATOM 4383 C C . ARG B 1 134 ? 17.406 36.625 19.203 1 95.5 134 ARG B C 1
ATOM 4385 O O . ARG B 1 134 ? 16.188 36.406 19.266 1 95.5 134 ARG B O 1
ATOM 4392 N N . ASP B 1 135 ? 17.984 37.156 18.188 1 97 135 ASP B N 1
ATOM 4393 C CA . ASP B 1 135 ? 17.266 37.469 16.969 1 97 135 ASP B CA 1
ATOM 4394 C C . ASP B 1 135 ? 17.875 36.719 15.773 1 97 135 ASP B C 1
ATOM 4396 O O . ASP B 1 135 ? 19.062 36.875 15.492 1 97 135 ASP B O 1
ATOM 4400 N N . TYR B 1 136 ? 17.094 35.875 15.141 1 95.88 136 TYR B N 1
ATOM 4401 C CA . TYR B 1 136 ? 17.453 35.25 13.875 1 95.88 136 TYR B CA 1
ATOM 4402 C C . TYR B 1 136 ? 16.438 35.625 12.781 1 95.88 136 TYR B C 1
ATOM 4404 O O . TYR B 1 136 ? 15.352 35.062 12.727 1 95.88 136 TYR B O 1
ATOM 4412 N N . ILE B 1 137 ? 16.75 36.562 11.867 1 98.5 137 ILE B N 1
ATOM 4413 C CA . ILE B 1 137 ? 15.836 37.062 10.859 1 98.5 137 ILE B CA 1
ATOM 4414 C C . ILE B 1 137 ? 16.422 36.844 9.469 1 98.5 137 ILE B C 1
ATOM 4416 O O . ILE B 1 137 ? 17.375 37.5 9.07 1 98.5 137 ILE B O 1
ATOM 4420 N N . ALA B 1 138 ? 15.812 35.906 8.781 1 97.94 138 ALA B N 1
ATOM 4421 C CA . ALA B 1 138 ? 16.297 35.562 7.457 1 97.94 138 ALA B CA 1
ATOM 4422 C C . ALA B 1 138 ? 15.148 35.375 6.473 1 97.94 138 ALA B C 1
ATOM 4424 O O . ALA B 1 138 ? 14.969 34.281 5.91 1 97.94 138 ALA B O 1
ATOM 4425 N N . ASN B 1 139 ? 14.422 36.438 6.207 1 98.69 139 ASN B N 1
ATOM 4426 C CA . ASN B 1 139 ? 13.328 36.406 5.246 1 98.69 139 ASN B CA 1
ATOM 4427 C C . ASN B 1 139 ? 13.828 36.625 3.818 1 98.69 139 ASN B C 1
ATOM 4429 O O . ASN B 1 139 ? 14.742 37.406 3.582 1 98.69 139 ASN B O 1
ATOM 4433 N N . ASN B 1 140 ? 13.125 35.906 2.873 1 98.25 140 ASN B N 1
ATOM 4434 C CA . ASN B 1 140 ? 13.523 36.062 1.479 1 98.25 140 ASN B CA 1
ATOM 4435 C C . ASN B 1 140 ? 15.031 35.875 1.309 1 98.25 140 ASN B C 1
ATOM 4437 O O . ASN B 1 140 ? 15.703 36.75 0.76 1 98.25 140 ASN B O 1
ATOM 4441 N N . ALA B 1 141 ? 15.516 34.781 1.832 1 97.81 141 ALA B N 1
ATOM 4442 C CA . ALA B 1 141 ? 16.953 34.531 1.864 1 97.81 141 ALA B CA 1
ATOM 4443 C C . ALA B 1 141 ? 17.297 33.188 1.213 1 97.81 141 ALA B C 1
ATOM 4445 O O . ALA B 1 141 ? 18.375 32.625 1.462 1 97.81 141 ALA B O 1
ATOM 4446 N N . SER B 1 142 ? 16.375 32.594 0.489 1 97.5 142 SER B N 1
ATOM 4447 C CA . SER B 1 142 ? 16.578 31.406 -0.321 1 97.5 142 SER B CA 1
ATOM 4448 C C . SER B 1 142 ? 16.922 30.203 0.548 1 97.5 142 SER B C 1
ATOM 4450 O O . SER B 1 142 ? 17.719 29.359 0.147 1 97.5 142 SER B O 1
ATOM 4452 N N . ILE B 1 143 ? 16.422 30.234 1.747 1 96.94 143 ILE B N 1
ATOM 4453 C CA . ILE B 1 143 ? 16.672 29.094 2.637 1 96.94 143 ILE B CA 1
ATOM 4454 C C . ILE B 1 143 ? 15.875 27.891 2.156 1 96.94 143 ILE B C 1
ATOM 4456 O O . ILE B 1 143 ? 14.711 28.016 1.766 1 96.94 143 ILE B O 1
ATOM 4460 N N . THR B 1 144 ? 16.625 26.75 2.088 1 96.44 144 THR B N 1
ATOM 4461 C CA . THR B 1 144 ? 15.992 25.5 1.689 1 96.44 144 THR B CA 1
ATOM 4462 C C . THR B 1 144 ? 16.094 24.469 2.805 1 96.44 144 THR B C 1
ATOM 4464 O O . THR B 1 144 ? 16.547 24.781 3.908 1 96.44 144 THR B O 1
ATOM 4467 N N . GLY B 1 145 ? 15.672 23.344 2.539 1 95.19 145 GLY B N 1
ATOM 4468 C CA . GLY B 1 145 ? 15.789 22.25 3.492 1 95.19 145 GLY B CA 1
ATOM 4469 C C . GLY B 1 145 ? 14.648 22.219 4.492 1 95.19 145 GLY B C 1
ATOM 4470 O O . GLY B 1 145 ? 13.555 22.719 4.219 1 95.19 145 GLY B O 1
ATOM 4471 N N . THR B 1 146 ? 14.945 21.5 5.68 1 95.12 146 THR B N 1
ATOM 4472 C CA . THR B 1 146 ? 13.938 21.312 6.715 1 95.12 146 THR B CA 1
ATOM 4473 C C . THR B 1 146 ? 14.352 22 8.008 1 95.12 146 THR B C 1
ATOM 4475 O O . THR B 1 146 ? 15.492 22.453 8.141 1 95.12 146 THR B O 1
ATOM 4478 N N . LEU B 1 147 ? 13.414 22.109 8.93 1 93.94 147 LEU B N 1
ATOM 4479 C CA . LEU B 1 147 ? 13.664 22.781 10.195 1 93.94 147 LEU B CA 1
ATOM 4480 C C . LEU B 1 147 ? 14.125 21.797 11.258 1 93.94 147 LEU B C 1
ATOM 4482 O O . LEU B 1 147 ? 14.516 22.188 12.359 1 93.94 147 LEU B O 1
ATOM 4486 N N . SER B 1 148 ? 14.172 20.516 10.992 1 88.69 148 SER B N 1
ATOM 4487 C CA . SER B 1 148 ? 14.352 19.469 11.992 1 88.69 148 SER B CA 1
ATOM 4488 C C . SER B 1 148 ? 15.703 19.609 12.703 1 88.69 148 SER B C 1
ATOM 4490 O O . SER B 1 148 ? 15.781 19.5 13.922 1 88.69 148 SER B O 1
ATOM 4492 N N . ARG B 1 149 ? 16.766 19.859 11.969 1 82.06 149 ARG B N 1
ATOM 4493 C CA . ARG B 1 149 ? 18.094 19.938 12.578 1 82.06 149 ARG B CA 1
ATOM 4494 C C . ARG B 1 149 ? 18.328 21.312 13.219 1 82.06 149 ARG B C 1
ATOM 4496 O O . ARG B 1 149 ? 19.062 21.422 14.195 1 82.06 149 ARG B O 1
ATOM 4503 N N . PHE B 1 150 ? 17.594 22.312 12.773 1 87.62 150 PHE B N 1
ATOM 4504 C CA . PHE B 1 150 ? 17.766 23.672 13.266 1 87.62 150 PHE B CA 1
ATOM 4505 C C . PHE B 1 150 ? 16.984 23.891 14.555 1 87.62 150 PHE B C 1
ATOM 4507 O O . PHE B 1 150 ? 17.484 24.516 15.492 1 87.62 150 PHE B O 1
ATOM 4514 N N . LEU B 1 151 ? 15.82 23.297 14.586 1 85.81 151 LEU B N 1
ATOM 4515 C CA . LEU B 1 151 ? 14.938 23.516 15.734 1 85.81 151 LEU B CA 1
ATOM 4516 C C . LEU B 1 151 ? 14.758 22.219 16.516 1 85.81 151 LEU B C 1
ATOM 4518 O O . LEU B 1 151 ? 13.992 22.188 17.5 1 85.81 151 LEU B O 1
ATOM 4522 N N . GLY B 1 152 ? 15.375 21.109 16.188 1 71.5 152 GLY B N 1
ATOM 4523 C CA . GLY B 1 152 ? 15.023 19.781 16.641 1 71.5 152 GLY B CA 1
ATOM 4524 C C . GLY B 1 152 ? 15.477 19.5 18.062 1 71.5 152 GLY B C 1
ATOM 4525 O O . GLY B 1 152 ? 14.992 18.562 18.703 1 71.5 152 GLY B O 1
ATOM 4526 N N . SER B 1 153 ? 16.469 20.141 18.5 1 66.12 153 SER B N 1
ATOM 4527 C CA . SER B 1 153 ? 16.891 19.828 19.859 1 66.12 153 SER B CA 1
ATOM 4528 C C . SER B 1 153 ? 16.312 20.812 20.859 1 66.12 153 SER B C 1
ATOM 4530 O O . SER B 1 153 ? 16.219 22.016 20.578 1 66.12 153 SER B O 1
ATOM 4532 N N . SER B 1 154 ? 15.711 20.125 21.922 1 62.09 154 SER B N 1
ATOM 4533 C CA . SER B 1 154 ? 15.125 20.938 22.984 1 62.09 154 SER B CA 1
ATOM 4534 C C . SER B 1 154 ? 16.141 21.922 23.562 1 62.09 154 SER B C 1
ATOM 4536 O O . SER B 1 154 ? 17.312 21.578 23.75 1 62.09 154 SER B O 1
ATOM 4538 N N . ASN B 1 155 ? 15.766 23.125 23.625 1 61.62 155 ASN B N 1
ATOM 4539 C CA . ASN B 1 155 ? 16.484 24.156 24.344 1 61.62 155 ASN B CA 1
ATOM 4540 C C . ASN B 1 155 ? 17.688 24.688 23.547 1 61.62 155 ASN B C 1
ATOM 4542 O O . ASN B 1 155 ? 18.656 25.172 24.125 1 61.62 155 ASN B O 1
ATOM 4546 N N . THR B 1 156 ? 17.609 24.375 22.266 1 65.56 156 THR B N 1
ATOM 4547 C CA . THR B 1 156 ? 18.75 24.797 21.469 1 65.56 156 THR B CA 1
ATOM 4548 C C . THR B 1 156 ? 18.938 26.312 21.547 1 65.56 156 THR B C 1
ATOM 4550 O O . THR B 1 156 ? 20.062 26.797 21.641 1 65.56 156 THR B O 1
ATOM 4553 N N . PHE B 1 157 ? 17.781 27.016 21.625 1 79.94 157 PHE B N 1
ATOM 4554 C CA . PHE B 1 157 ? 17.875 28.469 21.656 1 79.94 157 PHE B CA 1
ATOM 4555 C C . PHE B 1 157 ? 17.266 29.016 22.938 1 79.94 157 PHE B C 1
ATOM 4557 O O . PHE B 1 157 ? 16.109 29.438 22.953 1 79.94 157 PHE B O 1
ATOM 4564 N N . ALA B 1 158 ? 18.188 29.141 23.922 1 83.31 158 ALA B N 1
ATOM 4565 C CA . ALA B 1 158 ? 17.703 29.516 25.25 1 83.31 158 ALA B CA 1
ATOM 4566 C C . ALA B 1 158 ? 17.406 31.016 25.312 1 83.31 158 ALA B C 1
ATOM 4568 O O . ALA B 1 158 ? 16.625 31.453 26.156 1 83.31 158 ALA B O 1
ATOM 4569 N N . ALA B 1 159 ? 17.969 31.688 24.359 1 89.38 159 ALA B N 1
ATOM 4570 C CA . ALA B 1 159 ? 17.828 33.125 24.469 1 89.38 159 ALA B CA 1
ATOM 4571 C C . ALA B 1 159 ? 17.062 33.688 23.266 1 89.38 159 ALA B C 1
ATOM 4573 O O . ALA B 1 159 ? 16.828 34.906 23.188 1 89.38 159 ALA B O 1
ATOM 4574 N N . LEU B 1 160 ? 16.562 32.844 22.453 1 92.31 160 LEU B N 1
ATOM 4575 C CA . LEU B 1 160 ? 15.969 33.312 21.203 1 92.31 160 LEU B CA 1
ATOM 4576 C C . LEU B 1 160 ? 14.672 34.062 21.438 1 92.31 160 LEU B C 1
ATOM 4578 O O . LEU B 1 160 ? 13.758 33.562 22.094 1 92.31 160 LEU B O 1
ATOM 4582 N N . ASP B 1 161 ? 14.625 35.281 20.875 1 96.19 161 ASP B N 1
ATOM 4583 C CA . ASP B 1 161 ? 13.469 36.156 21.062 1 96.19 161 ASP B CA 1
ATOM 4584 C C . ASP B 1 161 ? 12.664 36.25 19.766 1 96.19 161 ASP B C 1
ATOM 4586 O O . ASP B 1 161 ? 11.438 36.219 19.781 1 96.19 161 ASP B O 1
ATOM 4590 N N . SER B 1 162 ? 13.328 36.406 18.734 1 97.75 162 SER B N 1
ATOM 4591 C CA . SER B 1 162 ? 12.68 36.594 17.438 1 97.75 162 SER B CA 1
ATOM 4592 C C . SER B 1 162 ? 13.281 35.656 16.391 1 97.75 162 SER B C 1
ATOM 4594 O O . SER B 1 162 ? 14.5 35.625 16.203 1 97.75 162 SER B O 1
ATOM 4596 N N . LEU B 1 163 ? 12.398 34.844 15.758 1 96.81 163 LEU B N 1
ATOM 4597 C CA . LEU B 1 163 ? 12.766 34 14.641 1 96.81 163 LEU B CA 1
ATOM 4598 C C . LEU B 1 163 ? 11.898 34.281 13.422 1 96.81 163 LEU B C 1
ATOM 4600 O O . LEU B 1 163 ? 10.68 34.094 13.469 1 96.81 163 LEU B O 1
ATOM 4604 N N . SER B 1 164 ? 12.445 34.781 12.336 1 98.62 164 SER B N 1
ATOM 4605 C CA . SER B 1 164 ? 11.703 35.062 11.117 1 98.62 164 SER B CA 1
ATOM 4606 C C . SER B 1 164 ? 12.375 34.438 9.898 1 98.62 164 SER B C 1
ATOM 4608 O O . SER B 1 164 ? 13.508 34.781 9.562 1 98.62 164 SER B O 1
ATOM 4610 N N . LEU B 1 165 ? 11.711 33.469 9.352 1 98.31 165 LEU B N 1
ATOM 4611 C CA . LEU B 1 165 ? 12.195 32.75 8.172 1 98.31 165 LEU B CA 1
ATOM 4612 C C . LEU B 1 165 ? 11.172 32.812 7.047 1 98.31 165 LEU B C 1
ATOM 4614 O O . LEU B 1 165 ? 10.977 31.828 6.332 1 98.31 165 LEU B O 1
ATOM 4618 N N . ALA B 1 166 ? 10.484 33.906 6.852 1 98.69 166 ALA B N 1
ATOM 4619 C CA . ALA B 1 166 ? 9.406 34.062 5.875 1 98.69 166 ALA B CA 1
ATOM 4620 C C . ALA B 1 166 ? 9.961 34.125 4.457 1 98.69 166 ALA B C 1
ATOM 4622 O O . ALA B 1 166 ? 11.094 34.562 4.246 1 98.69 166 ALA B O 1
ATOM 4623 N N . ASN B 1 167 ? 9.086 33.75 3.479 1 98.44 167 ASN B N 1
ATOM 4624 C CA . ASN B 1 167 ? 9.391 33.875 2.057 1 98.44 167 ASN B CA 1
ATOM 4625 C C . ASN B 1 167 ? 10.656 33.094 1.683 1 98.44 167 ASN B C 1
ATOM 4627 O O . ASN B 1 167 ? 11.562 33.656 1.063 1 98.44 167 ASN B O 1
ATOM 4631 N N . ASN B 1 168 ? 10.695 31.844 2.061 1 98.38 168 ASN B N 1
ATOM 4632 C CA . ASN B 1 168 ? 11.766 30.922 1.679 1 98.38 168 ASN B CA 1
ATOM 4633 C C . ASN B 1 168 ? 11.203 29.641 1.06 1 98.38 168 ASN B C 1
ATOM 4635 O O . ASN B 1 168 ? 10.109 29.641 0.489 1 98.38 168 ASN B O 1
ATOM 4639 N N . ARG B 1 169 ? 12.094 28.625 0.94 1 97.81 169 ARG B N 1
ATOM 4640 C CA . ARG B 1 169 ? 11.648 27.375 0.326 1 97.81 169 ARG B CA 1
ATOM 4641 C C . ARG B 1 169 ? 11.773 26.219 1.302 1 97.81 169 ARG B C 1
ATOM 4643 O O . ARG B 1 169 ? 12.281 25.141 0.945 1 97.81 169 ARG B O 1
ATOM 4650 N N . LEU B 1 170 ? 11.391 26.594 2.525 1 98.12 170 LEU B N 1
ATOM 4651 C CA . LEU B 1 170 ? 11.461 25.578 3.566 1 98.12 170 LEU B CA 1
ATOM 4652 C C . LEU B 1 170 ? 10.367 24.531 3.375 1 98.12 170 LEU B C 1
ATOM 4654 O O . LEU B 1 170 ? 9.234 24.859 3.002 1 98.12 170 LEU B O 1
ATOM 4658 N N . THR B 1 171 ? 10.82 23.25 3.602 1 97.75 171 THR B N 1
ATOM 4659 C CA . THR B 1 171 ? 9.883 22.141 3.467 1 97.75 171 THR B CA 1
ATOM 4660 C C . THR B 1 171 ? 9.836 21.312 4.75 1 97.75 171 THR B C 1
ATOM 4662 O O . THR B 1 171 ? 10.586 21.578 5.691 1 97.75 171 THR B O 1
ATOM 4665 N N . GLY B 1 172 ? 8.953 20.5 4.742 1 96.75 172 GLY B N 1
ATOM 4666 C CA . GLY B 1 172 ? 8.836 19.609 5.887 1 96.75 172 GLY B CA 1
ATOM 4667 C C . GLY B 1 172 ? 8.008 20.188 7.016 1 96.75 172 GLY B C 1
ATOM 4668 O O . GLY B 1 172 ? 7.324 21.203 6.832 1 96.75 172 GLY B O 1
ATOM 4669 N N . GLU B 1 173 ? 8.086 19.484 8.203 1 96.56 173 GLU B N 1
ATOM 4670 C CA . GLU B 1 173 ? 7.289 19.875 9.367 1 96.56 173 GLU B CA 1
ATOM 4671 C C . GLU B 1 173 ? 8.125 20.672 10.367 1 96.56 173 GLU B C 1
ATOM 4673 O O . GLU B 1 173 ? 9.359 20.594 10.352 1 96.56 173 GLU B O 1
ATOM 4678 N N . VAL B 1 174 ? 7.445 21.469 11.094 1 95.94 174 VAL B N 1
ATOM 4679 C CA . VAL B 1 174 ? 8.102 22 12.289 1 95.94 174 VAL B CA 1
ATOM 4680 C C . VAL B 1 174 ? 8.227 20.906 13.336 1 95.94 174 VAL B C 1
ATOM 4682 O O . VAL B 1 174 ? 7.246 20.234 13.672 1 95.94 174 VAL B O 1
ATOM 4685 N N . PRO B 1 175 ? 9.445 20.766 13.859 1 91.5 175 PRO B N 1
ATOM 4686 C CA . PRO B 1 175 ? 9.641 19.656 14.797 1 91.5 175 PRO B CA 1
ATOM 4687 C C . PRO B 1 175 ? 8.805 19.812 16.062 1 91.5 175 PRO B C 1
ATOM 4689 O O . PRO B 1 175 ? 8.688 20.922 16.594 1 91.5 175 PRO B O 1
ATOM 4692 N N . THR B 1 176 ? 8.32 18.734 16.609 1 88.56 176 THR B N 1
ATOM 4693 C CA . THR B 1 176 ? 7.492 18.734 17.812 1 88.56 176 THR B CA 1
ATOM 4694 C C . THR B 1 176 ? 8.328 19.031 19.047 1 88.56 176 THR B C 1
ATOM 4696 O O . THR B 1 176 ? 7.785 19.375 20.109 1 88.56 176 THR B O 1
ATOM 4699 N N . THR B 1 177 ? 9.625 18.891 18.906 1 86.56 177 THR B N 1
ATOM 4700 C CA . THR B 1 177 ? 10.531 19.141 20.031 1 86.56 177 THR B CA 1
ATOM 4701 C C . THR B 1 177 ? 10.844 20.625 20.156 1 86.56 177 THR B C 1
ATOM 4703 O O . THR B 1 177 ? 11.406 21.062 21.156 1 86.56 177 THR B O 1
ATOM 4706 N N . PHE B 1 178 ? 10.391 21.312 19.141 1 89.44 178 PHE B N 1
ATOM 4707 C CA . PHE B 1 178 ? 10.648 22.75 19.156 1 89.44 178 PHE B CA 1
ATOM 4708 C C . PHE B 1 178 ? 9.953 23.406 20.344 1 89.44 178 PHE B C 1
ATOM 4710 O O . PHE B 1 178 ? 8.742 23.266 20.516 1 89.44 178 PHE B O 1
ATOM 4717 N N . SER B 1 179 ? 10.766 23.984 21.219 1 90.06 179 SER B N 1
ATOM 4718 C CA . SER B 1 179 ? 10.25 24.672 22.391 1 90.06 179 SER B CA 1
ATOM 4719 C C . SER B 1 179 ? 11.125 25.875 22.766 1 90.06 179 SER B C 1
ATOM 4721 O O . SER B 1 179 ? 12.328 25.875 22.5 1 90.06 179 SER B O 1
ATOM 4723 N N . SER B 1 180 ? 10.438 26.938 23.219 1 90.31 180 SER B N 1
ATOM 4724 C CA . SER B 1 180 ? 11.156 28.141 23.641 1 90.31 180 SER B CA 1
ATOM 4725 C C . SER B 1 180 ? 10.375 28.891 24.719 1 90.31 180 SER B C 1
ATOM 4727 O O . SER B 1 180 ? 9.148 29 24.641 1 90.31 180 SER B O 1
ATOM 4729 N N . ARG B 1 181 ? 11.164 29.453 25.734 1 90.62 181 ARG B N 1
ATOM 4730 C CA . ARG B 1 181 ? 10.539 30.25 26.797 1 90.62 181 ARG B CA 1
ATOM 4731 C C . ARG B 1 181 ? 10.836 31.734 26.594 1 90.62 181 ARG B C 1
ATOM 4733 O O . ARG B 1 181 ? 10.422 32.562 27.406 1 90.62 181 ARG B O 1
ATOM 4740 N N . THR B 1 182 ? 11.484 31.953 25.453 1 93.06 182 THR B N 1
ATOM 4741 C CA . THR B 1 182 ? 11.898 33.344 25.266 1 93.06 182 THR B CA 1
ATOM 4742 C C . THR B 1 182 ? 11.375 33.875 23.938 1 93.06 182 THR B C 1
ATOM 4744 O O . THR B 1 182 ? 11.352 35.094 23.719 1 93.06 182 THR B O 1
ATOM 4747 N N . LEU B 1 183 ? 10.914 33 23.094 1 95.38 183 LEU B N 1
ATOM 4748 C CA . LEU B 1 183 ? 10.508 33.406 21.75 1 95.38 183 LEU B CA 1
ATOM 4749 C C . LEU B 1 183 ? 9.234 34.219 21.781 1 95.38 183 LEU B C 1
ATOM 4751 O O . LEU B 1 183 ? 8.211 33.781 22.297 1 95.38 183 LEU B O 1
ATOM 4755 N N . THR B 1 184 ? 9.297 35.5 21.234 1 97.88 184 THR B N 1
ATOM 4756 C CA . THR B 1 184 ? 8.133 36.375 21.234 1 97.88 184 THR B CA 1
ATOM 4757 C C . THR B 1 184 ? 7.602 36.562 19.828 1 97.88 184 THR B C 1
ATOM 4759 O O . THR B 1 184 ? 6.422 36.875 19.641 1 97.88 184 THR B O 1
ATOM 4762 N N . HIS B 1 185 ? 8.438 36.469 18.891 1 98.44 185 HIS B N 1
ATOM 4763 C CA . HIS B 1 185 ? 8.07 36.625 17.484 1 98.44 185 HIS B CA 1
ATOM 4764 C C . HIS B 1 185 ? 8.508 35.438 16.641 1 98.44 185 HIS B C 1
ATOM 4766 O O . HIS B 1 185 ? 9.695 35.125 16.594 1 98.44 185 HIS B O 1
ATOM 4772 N N . LEU B 1 186 ? 7.523 34.75 16.016 1 98.31 186 LEU B N 1
ATOM 4773 C CA . LEU B 1 186 ? 7.801 33.656 15.109 1 98.31 186 LEU B CA 1
ATOM 4774 C C . LEU B 1 186 ? 7.137 33.906 13.758 1 98.31 186 LEU B C 1
ATOM 4776 O O . LEU B 1 186 ? 5.91 34 13.672 1 98.31 186 LEU B O 1
ATOM 4780 N N . ASP B 1 187 ? 7.859 34.031 12.695 1 98.81 187 ASP B N 1
ATOM 4781 C CA . ASP B 1 187 ? 7.348 34.219 11.336 1 98.81 187 ASP B CA 1
ATOM 4782 C C . ASP B 1 187 ? 7.906 33.156 10.398 1 98.81 187 ASP B C 1
ATOM 4784 O O . ASP B 1 187 ? 9.078 33.188 10.016 1 98.81 187 ASP B O 1
ATOM 4788 N N . LEU B 1 188 ? 7.09 32.219 10.031 1 98.69 188 LEU B N 1
ATOM 4789 C CA . LEU B 1 188 ? 7.453 31.156 9.094 1 98.69 188 LEU B CA 1
ATOM 4790 C C . LEU B 1 188 ? 6.594 31.234 7.836 1 98.69 188 LEU B C 1
ATOM 4792 O O . LEU B 1 188 ? 6.398 30.219 7.152 1 98.69 188 LEU B O 1
ATOM 4796 N N . SER B 1 189 ? 6.004 32.406 7.492 1 98.81 189 SER B N 1
ATOM 4797 C CA . SER B 1 189 ? 5.035 32.531 6.41 1 98.81 189 SER B CA 1
ATOM 4798 C C . SER B 1 189 ? 5.703 32.375 5.047 1 98.81 189 SER B C 1
ATOM 4800 O O . SER B 1 189 ? 6.914 32.562 4.922 1 98.81 189 SER B O 1
ATOM 4802 N N . ASP B 1 190 ? 4.875 32.062 4.035 1 98.62 190 ASP B N 1
ATOM 4803 C CA . ASP B 1 190 ? 5.27 32 2.631 1 98.62 190 ASP B CA 1
ATOM 4804 C C . ASP B 1 190 ? 6.422 31.016 2.42 1 98.62 190 ASP B C 1
ATOM 4806 O O . ASP B 1 190 ? 7.469 31.391 1.885 1 98.62 190 ASP B O 1
ATOM 4810 N N . ASN B 1 191 ? 6.262 29.75 2.875 1 98.69 191 ASN B N 1
ATOM 4811 C CA . ASN B 1 191 ? 7.125 28.594 2.645 1 98.69 191 ASN B CA 1
ATOM 4812 C C . ASN B 1 191 ? 6.336 27.406 2.104 1 98.69 191 ASN B C 1
ATOM 4814 O O . ASN B 1 191 ? 5.336 27.578 1.402 1 98.69 191 ASN B O 1
ATOM 4818 N N . PHE B 1 192 ? 6.945 26.203 2.232 1 98.44 192 PHE B N 1
ATOM 4819 C CA . PHE B 1 192 ? 6.273 24.969 1.849 1 98.44 192 PHE B CA 1
ATOM 4820 C C . PHE B 1 192 ? 6.184 24 3.031 1 98.44 192 PHE B C 1
ATOM 4822 O O . PHE B 1 192 ? 6.32 22.797 2.865 1 98.44 192 PHE B O 1
ATOM 4829 N N . LEU B 1 193 ? 6.043 24.719 4.156 1 98.38 193 LEU B N 1
ATOM 4830 C CA . LEU B 1 193 ? 5.996 23.922 5.375 1 98.38 193 LEU B CA 1
ATOM 4831 C C . LEU B 1 193 ? 4.66 23.188 5.492 1 98.38 193 LEU B C 1
ATOM 4833 O O . LEU B 1 193 ? 3.645 23.656 4.977 1 98.38 193 LEU B O 1
ATOM 4837 N N . SER B 1 194 ? 4.766 22.031 6.172 1 98 194 SER B N 1
ATOM 4838 C CA . SER B 1 194 ? 3.592 21.188 6.285 1 98 194 SER B CA 1
ATOM 4839 C C . SER B 1 194 ? 3.455 20.609 7.695 1 98 194 SER B C 1
ATOM 4841 O O . SER B 1 194 ? 4.223 20.969 8.594 1 98 194 SER B O 1
ATOM 4843 N N . GLY B 1 195 ? 2.414 19.906 7.871 1 96.44 195 GLY B N 1
ATOM 4844 C CA . GLY B 1 195 ? 2.238 19.219 9.141 1 96.44 195 GLY B CA 1
ATOM 4845 C C . GLY B 1 195 ? 1.404 20 10.133 1 96.44 195 GLY B C 1
ATOM 4846 O O . GLY B 1 195 ? 0.886 21.078 9.812 1 96.44 195 GLY B O 1
ATOM 4847 N N . PRO B 1 196 ? 1.274 19.422 11.367 1 96.75 196 PRO B N 1
ATOM 4848 C CA . PRO B 1 196 ? 0.425 20.016 12.398 1 96.75 196 PRO B CA 1
ATOM 4849 C C . PRO B 1 196 ? 1.109 21.172 13.141 1 96.75 196 PRO B C 1
ATOM 4851 O O . PRO B 1 196 ? 2.318 21.359 12.992 1 96.75 196 PRO B O 1
ATOM 4854 N N . LEU B 1 197 ? 0.275 21.938 13.922 1 97.38 197 LEU B N 1
ATOM 4855 C CA . LEU B 1 197 ? 0.764 23.141 14.602 1 97.38 197 LEU B CA 1
ATOM 4856 C C . LEU B 1 197 ? 0.909 22.891 16.094 1 97.38 197 LEU B C 1
ATOM 4858 O O . LEU B 1 197 ? 0.883 23.828 16.891 1 97.38 197 LEU B O 1
ATOM 4862 N N . ASP B 1 198 ? 1.134 21.703 16.484 1 94.31 198 ASP B N 1
ATOM 4863 C CA . ASP B 1 198 ? 1.164 21.344 17.891 1 94.31 198 ASP B CA 1
ATOM 4864 C C . ASP B 1 198 ? 2.324 22.016 18.609 1 94.31 198 ASP B C 1
ATOM 4866 O O . ASP B 1 198 ? 2.262 22.25 19.828 1 94.31 198 ASP B O 1
ATOM 4870 N N . PHE B 1 199 ? 3.318 22.438 17.906 1 92.88 199 PHE B N 1
ATOM 4871 C CA . PHE B 1 199 ? 4.52 23.016 18.484 1 92.88 199 PHE B CA 1
ATOM 4872 C C . PHE B 1 199 ? 4.207 24.375 19.125 1 92.88 199 PHE B C 1
ATOM 4874 O O . PHE B 1 199 ? 4.949 24.844 19.984 1 92.88 199 PHE B O 1
ATOM 4881 N N . ILE B 1 200 ? 3.143 24.984 18.781 1 95.81 200 ILE B N 1
ATOM 4882 C CA . ILE B 1 200 ? 2.824 26.344 19.219 1 95.81 200 ILE B CA 1
ATOM 4883 C C . ILE B 1 200 ? 2.613 26.375 20.734 1 95.81 200 ILE B C 1
ATOM 4885 O O . ILE B 1 200 ? 2.938 27.359 21.391 1 95.81 200 ILE B O 1
ATOM 4889 N N . ALA B 1 201 ? 2.062 25.297 21.234 1 92.31 201 ALA B N 1
ATOM 4890 C CA . ALA B 1 201 ? 1.764 25.203 22.672 1 92.31 201 ALA B CA 1
ATOM 4891 C C . ALA B 1 201 ? 3.039 25.297 23.5 1 92.31 201 ALA B C 1
ATOM 4893 O O . ALA B 1 201 ? 2.984 25.609 24.703 1 92.31 201 ALA B O 1
ATOM 4894 N N . LYS B 1 202 ? 4.141 25.078 22.922 1 91.31 202 LYS B N 1
ATOM 4895 C CA . LYS B 1 202 ? 5.418 25.047 23.625 1 91.31 202 LYS B CA 1
ATOM 4896 C C . LYS B 1 202 ? 6.133 26.391 23.5 1 91.31 202 LYS B C 1
ATOM 4898 O O . LYS B 1 202 ? 7.316 26.5 23.828 1 91.31 202 LYS B O 1
ATOM 4903 N N . LEU B 1 203 ? 5.41 27.359 23.031 1 93.44 203 LEU B N 1
ATOM 4904 C CA . LEU B 1 203 ? 5.945 28.703 22.891 1 93.44 203 LEU B CA 1
ATOM 4905 C C . LEU B 1 203 ? 5.105 29.719 23.672 1 93.44 203 LEU B C 1
ATOM 4907 O O . LEU B 1 203 ? 4.504 30.609 23.078 1 93.44 203 LEU B O 1
ATOM 4911 N N . PRO B 1 204 ? 5.156 29.719 25.016 1 94.19 204 PRO B N 1
ATOM 4912 C CA . PRO B 1 204 ? 4.195 30.453 25.828 1 94.19 204 PRO B CA 1
ATOM 4913 C C . PRO B 1 204 ? 4.395 31.969 25.766 1 94.19 204 PRO B C 1
ATOM 4915 O O . PRO B 1 204 ? 3.475 32.719 26.078 1 94.19 204 PRO B O 1
ATOM 4918 N N . GLU B 1 205 ? 5.566 32.438 25.312 1 95.69 205 GLU B N 1
ATOM 4919 C CA . GLU B 1 205 ? 5.844 33.875 25.359 1 95.69 205 GLU B CA 1
ATOM 4920 C C . GLU B 1 205 ? 5.574 34.562 24.016 1 95.69 205 GLU B C 1
ATOM 4922 O O . GLU B 1 205 ? 5.812 35.75 23.844 1 95.69 205 GLU B O 1
ATOM 4927 N N . LEU B 1 206 ? 4.98 33.781 23.094 1 97.06 206 LEU B N 1
ATOM 4928 C CA . LEU B 1 206 ? 4.766 34.312 21.75 1 97.06 206 LEU B CA 1
ATOM 4929 C C . LEU B 1 206 ? 3.805 35.5 21.766 1 97.06 206 LEU B C 1
ATOM 4931 O O . LEU B 1 206 ? 2.754 35.438 22.406 1 97.06 206 LEU B O 1
ATOM 4935 N N . GLU B 1 207 ? 4.176 36.531 21.109 1 98.5 207 GLU B N 1
ATOM 4936 C CA . GLU B 1 207 ? 3.332 37.719 20.891 1 98.5 207 GLU B CA 1
ATOM 4937 C C . GLU B 1 207 ? 2.812 37.75 19.453 1 98.5 207 GLU B C 1
ATOM 4939 O O . GLU B 1 207 ? 1.699 38.219 19.219 1 98.5 207 GLU B O 1
ATOM 4944 N N . GLU B 1 208 ? 3.6 37.344 18.609 1 98.69 208 GLU B N 1
ATOM 4945 C CA . GLU B 1 208 ? 3.258 37.344 17.188 1 98.69 208 GLU B CA 1
ATOM 4946 C C . GLU B 1 208 ? 3.582 36 16.562 1 98.69 208 GLU B C 1
ATOM 4948 O O . GLU B 1 208 ? 4.711 35.5 16.672 1 98.69 208 GLU B O 1
ATOM 4953 N N . LEU B 1 209 ? 2.537 35.406 15.953 1 98.69 209 LEU B N 1
ATOM 4954 C CA . LEU B 1 209 ? 2.652 34.125 15.25 1 98.69 209 LEU B CA 1
ATOM 4955 C C . LEU B 1 209 ? 2.188 34.25 13.805 1 98.69 209 LEU B C 1
ATOM 4957 O O . LEU B 1 209 ? 1.008 34.5 13.547 1 98.69 209 LEU B O 1
ATOM 4961 N N . ARG B 1 210 ? 3.055 34.125 12.852 1 98.81 210 ARG B N 1
ATOM 4962 C CA . ARG B 1 210 ? 2.723 34.219 11.43 1 98.81 210 ARG B CA 1
ATOM 4963 C C . ARG B 1 210 ? 3.057 32.938 10.695 1 98.81 210 ARG B C 1
ATOM 4965 O O . ARG B 1 210 ? 4.23 32.594 10.508 1 98.81 210 ARG B O 1
ATOM 4972 N N . LEU B 1 211 ? 2.051 32.25 10.234 1 98.81 211 LEU B N 1
ATOM 4973 C CA . LEU B 1 211 ? 2.227 30.953 9.586 1 98.81 211 LEU B CA 1
ATOM 4974 C C . LEU B 1 211 ? 1.479 30.906 8.258 1 98.81 211 LEU B C 1
ATOM 4976 O O . LEU B 1 211 ? 1.262 29.828 7.703 1 98.81 211 LEU B O 1
ATOM 4980 N N . ASP B 1 212 ? 1.03 32.062 7.676 1 98.25 212 ASP B N 1
ATOM 4981 C CA . ASP B 1 212 ? 0.223 32.125 6.461 1 98.25 212 ASP B CA 1
ATOM 4982 C C . ASP B 1 212 ? 0.998 31.562 5.262 1 98.25 212 ASP B C 1
ATOM 4984 O O . ASP B 1 212 ? 2.23 31.578 5.258 1 98.25 212 ASP B O 1
ATOM 4988 N N . ARG B 1 213 ? 0.165 31.047 4.285 1 98.56 213 ARG B N 1
ATOM 4989 C CA . ARG B 1 213 ? 0.667 30.656 2.969 1 98.56 213 ARG B CA 1
ATOM 4990 C C . ARG B 1 213 ? 1.702 29.547 3.082 1 98.56 213 ARG B C 1
ATOM 4992 O O . ARG B 1 213 ? 2.844 29.703 2.645 1 98.56 213 ARG B O 1
ATOM 4999 N N . ASN B 1 214 ? 1.399 28.484 3.666 1 98.75 214 ASN B N 1
ATOM 5000 C CA . ASN B 1 214 ? 2.082 27.203 3.754 1 98.75 214 ASN B CA 1
ATOM 5001 C C . ASN B 1 214 ? 1.143 26.047 3.424 1 98.75 214 ASN B C 1
ATOM 5003 O O . ASN B 1 214 ? 0.229 26.188 2.611 1 98.75 214 ASN B O 1
ATOM 5007 N N . SER B 1 215 ? 1.5 24.828 3.875 1 98.44 215 SER B N 1
ATOM 5008 C CA . SER B 1 215 ? 0.644 23.656 3.695 1 98.44 215 SER B CA 1
ATOM 5009 C C . SER B 1 215 ? 0.379 22.953 5.023 1 98.44 215 SER B C 1
ATOM 5011 O O . SER B 1 215 ? 0.326 21.719 5.082 1 98.44 215 SER B O 1
ATOM 5013 N N . PHE B 1 216 ? 0.312 23.828 6.023 1 98.31 216 PHE B N 1
ATOM 5014 C CA . PHE B 1 216 ? 0.036 23.234 7.332 1 98.31 216 PHE B CA 1
ATOM 5015 C C . PHE B 1 216 ? -1.324 22.547 7.344 1 98.31 216 PHE B C 1
ATOM 5017 O O . PHE B 1 216 ? -2.242 22.969 6.629 1 98.31 216 PHE B O 1
ATOM 5024 N N . THR B 1 217 ? -1.389 21.469 8.148 1 97.5 217 THR B N 1
ATOM 5025 C CA . THR B 1 217 ? -2.598 20.656 8.203 1 97.5 217 THR B CA 1
ATOM 5026 C C . THR B 1 217 ? -3.016 20.406 9.648 1 97.5 217 THR B C 1
ATOM 5028 O O . THR B 1 217 ? -2.266 20.688 10.578 1 97.5 217 THR B O 1
ATOM 5031 N N . GLY B 1 218 ? -4.285 19.969 9.766 1 96.81 218 GLY B N 1
ATOM 5032 C CA . GLY B 1 218 ? -4.758 19.547 11.07 1 96.81 218 GLY B CA 1
ATOM 5033 C C . GLY B 1 218 ? -5.492 20.641 11.82 1 96.81 218 GLY B C 1
ATOM 5034 O O . GLY B 1 218 ? -5.602 21.766 11.344 1 96.81 218 GLY B O 1
ATOM 5035 N N . PRO B 1 219 ? -6.039 20.219 12.977 1 97.12 219 PRO B N 1
ATOM 5036 C CA . PRO B 1 219 ? -6.746 21.188 13.828 1 97.12 219 PRO B CA 1
ATOM 5037 C C . PRO B 1 219 ? -5.801 22.156 14.547 1 97.12 219 PRO B C 1
ATOM 5039 O O . PRO B 1 219 ? -4.605 21.859 14.672 1 97.12 219 PRO B O 1
ATOM 5042 N N . LEU B 1 220 ? -6.406 23.281 14.922 1 97.56 220 LEU B N 1
ATOM 5043 C CA . LEU B 1 220 ? -5.641 24.219 15.75 1 97.56 220 LEU B CA 1
ATOM 5044 C C . LEU B 1 220 ? -5.418 23.641 17.141 1 97.56 220 LEU B C 1
ATOM 5046 O O . LEU B 1 220 ? -6.293 22.969 17.688 1 97.56 220 LEU B O 1
ATOM 5050 N N . PRO B 1 221 ? -4.188 23.969 17.641 1 95.94 221 PRO B N 1
ATOM 5051 C CA . PRO B 1 221 ? -3.928 23.531 19.016 1 95.94 221 PRO B CA 1
ATOM 5052 C C . PRO B 1 221 ? -4.629 24.391 20.062 1 95.94 221 PRO B C 1
ATOM 5054 O O . PRO B 1 221 ? -5.395 25.297 19.703 1 95.94 221 PRO B O 1
ATOM 5057 N N . ASP B 1 222 ? -4.461 23.969 21.344 1 95.25 222 ASP B N 1
ATOM 5058 C CA . ASP B 1 222 ? -4.953 24.75 22.469 1 95.25 222 ASP B CA 1
ATOM 5059 C C . ASP B 1 222 ? -4.129 26.031 22.656 1 95.25 222 ASP B C 1
ATOM 5061 O O . ASP B 1 222 ? -2.896 25.969 22.672 1 95.25 222 ASP B O 1
ATOM 5065 N N . PHE B 1 223 ? -4.82 27.203 22.75 1 96.75 223 PHE B N 1
ATOM 5066 C CA . PHE B 1 223 ? -4.137 28.484 22.859 1 96.75 223 PHE B CA 1
ATOM 5067 C C . PHE B 1 223 ? -4.176 28.984 24.297 1 96.75 223 PHE B C 1
ATOM 5069 O O . PHE B 1 223 ? -3.771 30.125 24.562 1 96.75 223 PHE B O 1
ATOM 5076 N N . SER B 1 224 ? -4.707 28.281 25.297 1 94.31 224 SER B N 1
ATOM 5077 C CA . SER B 1 224 ? -4.926 28.719 26.656 1 94.31 224 SER B CA 1
ATOM 5078 C C . SER B 1 224 ? -3.631 29.203 27.297 1 94.31 224 SER B C 1
ATOM 5080 O O . SER B 1 224 ? -3.645 30.141 28.109 1 94.31 224 SER B O 1
ATOM 5082 N N . GLY B 1 225 ? -2.559 28.688 26.984 1 93 225 GLY B N 1
ATOM 5083 C CA . GLY B 1 225 ? -1.296 29.062 27.594 1 93 225 GLY B CA 1
ATOM 5084 C C . GLY B 1 225 ? -0.571 30.156 26.828 1 93 225 GLY B C 1
ATOM 5085 O O . GLY B 1 225 ? 0.507 30.594 27.234 1 93 225 GLY B O 1
ATOM 5086 N N . LEU B 1 226 ? -1.237 30.719 25.828 1 96.25 226 LEU B N 1
ATOM 5087 C CA . LEU B 1 226 ? -0.572 31.688 24.969 1 96.25 226 LEU B CA 1
ATOM 5088 C C . LEU B 1 226 ? -1.14 33.094 25.188 1 96.25 226 LEU B C 1
ATOM 5090 O O . LEU B 1 226 ? -1.591 33.75 24.234 1 96.25 226 LEU B O 1
ATOM 5094 N N . TRP B 1 227 ? -0.94 33.656 26.391 1 93.38 227 TRP B N 1
ATOM 5095 C CA . TRP B 1 227 ? -1.628 34.844 26.844 1 93.38 227 TRP B CA 1
ATOM 5096 C C . TRP B 1 227 ? -1.034 36.094 26.203 1 93.38 227 TRP B C 1
ATOM 5098 O O . TRP B 1 227 ? -1.685 37.156 26.141 1 93.38 227 TRP B O 1
ATOM 5108 N N . SER B 1 228 ? 0.16 35.938 25.734 1 96.31 228 SER B N 1
ATOM 5109 C CA . SER B 1 228 ? 0.845 37.125 25.234 1 96.31 228 SER B CA 1
ATOM 5110 C C . SER B 1 228 ? 0.551 37.312 23.75 1 96.31 228 SER B C 1
ATOM 5112 O O . SER B 1 228 ? 0.914 38.344 23.172 1 96.31 228 SER B O 1
ATOM 5114 N N . LEU B 1 229 ? -0.191 36.406 23.125 1 97.69 229 LEU B N 1
ATOM 5115 C CA . LEU B 1 229 ? -0.398 36.438 21.672 1 97.69 229 LEU B CA 1
ATOM 5116 C C . LEU B 1 229 ? -1.27 37.625 21.281 1 97.69 229 LEU B C 1
ATOM 5118 O O . LEU B 1 229 ? -2.35 37.844 21.844 1 97.69 229 LEU B O 1
ATOM 5122 N N . GLN B 1 230 ? -0.809 38.438 20.359 1 98.5 230 GLN B N 1
ATOM 5123 C CA . GLN B 1 230 ? -1.519 39.594 19.859 1 98.5 230 GLN B CA 1
ATOM 5124 C C . GLN B 1 230 ? -1.868 39.438 18.375 1 98.5 230 GLN B C 1
ATOM 5126 O O . GLN B 1 230 ? -2.908 39.938 17.922 1 98.5 230 GLN B O 1
ATOM 5131 N N . VAL B 1 231 ? -1.068 38.875 17.688 1 98.69 231 VAL B N 1
ATOM 5132 C CA . VAL B 1 231 ? -1.242 38.688 16.25 1 98.69 231 VAL B CA 1
ATOM 5133 C C . VAL B 1 231 ? -1.105 37.219 15.891 1 98.69 231 VAL B C 1
ATOM 5135 O O . VAL B 1 231 ? -0.126 36.562 16.266 1 98.69 231 VAL B O 1
ATOM 5138 N N . VAL B 1 232 ? -2.086 36.656 15.211 1 98.62 232 VAL B N 1
ATOM 5139 C CA . VAL B 1 232 ? -2.068 35.281 14.719 1 98.62 232 VAL B CA 1
ATOM 5140 C C . VAL B 1 232 ? -2.498 35.25 13.25 1 98.62 232 VAL B C 1
ATOM 5142 O O . VAL B 1 232 ? -3.639 35.594 12.93 1 98.62 232 VAL B O 1
ATOM 5145 N N . THR B 1 233 ? -1.647 34.906 12.344 1 98.62 233 THR B N 1
ATOM 5146 C CA . THR B 1 233 ? -2.01 34.812 10.938 1 98.62 233 THR B CA 1
ATOM 5147 C C . THR B 1 233 ? -1.894 33.344 10.461 1 98.62 233 THR B C 1
ATOM 5149 O O . THR B 1 233 ? -0.798 32.781 10.438 1 98.62 233 THR B O 1
ATOM 5152 N N . LEU B 1 234 ? -2.986 32.781 10.078 1 98.56 234 LEU B N 1
ATOM 5153 C CA . LEU B 1 234 ? -3.045 31.375 9.727 1 98.56 234 LEU B CA 1
ATOM 5154 C C . LEU B 1 234 ? -3.668 31.188 8.344 1 98.56 234 LEU B C 1
ATOM 5156 O O . LEU B 1 234 ? -3.936 30.062 7.934 1 98.56 234 LEU B O 1
ATOM 5160 N N . ALA B 1 235 ? -3.918 32.281 7.59 1 98.5 235 ALA B N 1
ATOM 5161 C CA . ALA B 1 235 ? -4.637 32.188 6.32 1 98.5 235 ALA B CA 1
ATOM 5162 C C . ALA B 1 235 ? -3.846 31.391 5.293 1 98.5 235 ALA B C 1
ATOM 5164 O O . ALA B 1 235 ? -2.617 31.328 5.359 1 98.5 235 ALA B O 1
ATOM 5165 N N . HIS B 1 236 ? -4.566 30.766 4.289 1 98.25 236 HIS B N 1
ATOM 5166 C CA . HIS B 1 236 ? -4.012 30.078 3.127 1 98.25 236 HIS B CA 1
ATOM 5167 C C . HIS B 1 236 ? -3.189 28.875 3.547 1 98.25 236 HIS B C 1
ATOM 5169 O O . HIS B 1 236 ? -2.012 28.766 3.201 1 98.25 236 HIS B O 1
ATOM 5175 N N . ASN B 1 237 ? -3.684 27.984 4.25 1 98.44 237 ASN B N 1
ATOM 5176 C CA . ASN B 1 237 ? -3.201 26.656 4.633 1 98.44 237 ASN B CA 1
ATOM 5177 C C . ASN B 1 237 ? -4.266 25.594 4.406 1 98.44 237 ASN B C 1
ATOM 5179 O O . ASN B 1 237 ? -5.152 25.766 3.566 1 98.44 237 ASN B O 1
ATOM 5183 N N . ASN B 1 238 ? -4.086 24.406 4.973 1 97.94 238 ASN B N 1
ATOM 5184 C CA . ASN B 1 238 ? -5.07 23.328 4.934 1 97.94 238 ASN B CA 1
ATOM 5185 C C . ASN B 1 238 ? -5.535 22.953 6.336 1 97.94 238 ASN B C 1
ATOM 5187 O O . ASN B 1 238 ? -5.738 21.766 6.625 1 97.94 238 ASN B O 1
ATOM 5191 N N . LEU B 1 239 ? -5.555 24.047 7.133 1 98.06 239 LEU B N 1
ATOM 5192 C CA . LEU B 1 239 ? -5.965 23.797 8.516 1 98.06 239 LEU B CA 1
ATOM 5193 C C . LEU B 1 239 ? -7.449 23.453 8.586 1 98.06 239 LEU B C 1
ATOM 5195 O O . LEU B 1 239 ? -8.258 24 7.82 1 98.06 239 LEU B O 1
ATOM 5199 N N . ASN B 1 240 ? -7.75 22.516 9.438 1 97.44 240 ASN B N 1
ATOM 5200 C CA . ASN B 1 240 ? -9.133 22.062 9.523 1 97.44 240 ASN B CA 1
ATOM 5201 C C . ASN B 1 240 ? -9.578 21.891 10.969 1 97.44 240 ASN B C 1
ATOM 5203 O O . ASN B 1 240 ? -8.93 22.391 11.891 1 97.44 240 ASN B O 1
ATOM 5207 N N . GLY B 1 241 ? -10.742 21.406 11.219 1 97.19 241 GLY B N 1
ATOM 5208 C CA . GLY B 1 241 ? -11.312 21.344 12.555 1 97.19 241 GLY B CA 1
ATOM 5209 C C . GLY B 1 241 ? -12.039 22.609 12.953 1 97.19 241 GLY B C 1
ATOM 5210 O O . GLY B 1 241 ? -12.352 23.453 12.102 1 97.19 241 GLY B O 1
ATOM 5211 N N . VAL B 1 242 ? -12.383 22.656 14.297 1 97.25 242 VAL B N 1
ATOM 5212 C CA . VAL B 1 242 ? -13.117 23.797 14.836 1 97.25 242 VAL B CA 1
ATOM 5213 C C . VAL B 1 242 ? -12.133 24.812 15.438 1 97.25 242 VAL B C 1
ATOM 5215 O O . VAL B 1 242 ? -11.156 24.422 16.078 1 97.25 242 VAL B O 1
ATOM 5218 N N . VAL B 1 243 ? -12.461 26.094 15.156 1 97.88 243 VAL B N 1
ATOM 5219 C CA . VAL B 1 243 ? -11.648 27.125 15.805 1 97.88 243 VAL B CA 1
ATOM 5220 C C . VAL B 1 243 ? -11.852 27.062 17.312 1 97.88 243 VAL B C 1
ATOM 5222 O O . VAL B 1 243 ? -12.977 27.203 17.797 1 97.88 243 VAL B O 1
ATOM 5225 N N . PRO B 1 244 ? -10.758 26.859 18.016 1 97.06 244 PRO B N 1
ATOM 5226 C CA . PRO B 1 244 ? -10.93 26.672 19.453 1 97.06 244 PRO B CA 1
ATOM 5227 C C . PRO B 1 244 ? -11.336 27.953 20.172 1 97.06 244 PRO B C 1
ATOM 5229 O O . PRO B 1 244 ? -10.875 29.047 19.812 1 97.06 244 PRO B O 1
ATOM 5232 N N . ALA B 1 245 ? -12.18 27.734 21.219 1 96.94 245 ALA B N 1
ATOM 5233 C CA . ALA B 1 245 ? -12.609 28.875 22.047 1 96.94 245 ALA B CA 1
ATOM 5234 C C . ALA B 1 245 ? -11.414 29.547 22.703 1 96.94 245 ALA B C 1
ATOM 5236 O O . ALA B 1 245 ? -11.445 30.766 22.953 1 96.94 245 ALA B O 1
ATOM 5237 N N . THR B 1 246 ? -10.367 28.797 22.891 1 97.12 246 THR B N 1
ATOM 5238 C CA . THR B 1 246 ? -9.18 29.328 23.547 1 97.12 246 THR B CA 1
ATOM 5239 C C . THR B 1 246 ? -8.484 30.359 22.672 1 97.12 246 THR B C 1
ATOM 5241 O O . THR B 1 246 ? -7.805 31.266 23.188 1 97.12 246 THR B O 1
ATOM 5244 N N . LEU B 1 247 ? -8.602 30.188 21.344 1 97.5 247 LEU B N 1
ATOM 5245 C CA . LEU B 1 247 ? -8.102 31.219 20.453 1 97.5 247 LEU B CA 1
ATOM 5246 C C . LEU B 1 247 ? -9.016 32.438 20.453 1 97.5 247 LEU B C 1
ATOM 5248 O O . LEU B 1 247 ? -8.547 33.594 20.547 1 97.5 247 LEU B O 1
ATOM 5252 N N . VAL B 1 248 ? -10.32 32.25 20.469 1 97.31 248 VAL B N 1
ATOM 5253 C CA . VAL B 1 248 ? -11.344 33.281 20.344 1 97.31 248 VAL B CA 1
ATOM 5254 C C . VAL B 1 248 ? -11.336 34.156 21.594 1 97.31 248 VAL B C 1
ATOM 5256 O O . VAL B 1 248 ? -11.539 35.375 21.516 1 97.31 248 VAL B O 1
ATOM 5259 N N . ARG B 1 249 ? -11.008 33.625 22.672 1 95.62 249 ARG B N 1
ATOM 5260 C CA . ARG B 1 249 ? -11.148 34.312 23.953 1 95.62 249 ARG B CA 1
ATOM 5261 C C . ARG B 1 249 ? -9.812 34.875 24.406 1 95.62 249 ARG B C 1
ATOM 5263 O O . ARG B 1 249 ? -9.695 35.344 25.547 1 95.62 249 ARG B O 1
ATOM 5270 N N . LEU B 1 250 ? -8.883 34.781 23.578 1 95.69 250 LEU B N 1
ATOM 5271 C CA . LEU B 1 250 ? -7.602 35.375 23.938 1 95.69 250 LEU B CA 1
ATOM 5272 C C . LEU B 1 250 ? -7.75 36.875 24.172 1 95.69 250 LEU B C 1
ATOM 5274 O O . LEU B 1 250 ? -8.102 37.625 23.25 1 95.69 250 LEU B O 1
ATOM 5278 N N . ARG B 1 251 ? -7.438 37.375 25.312 1 93.31 251 ARG B N 1
ATOM 5279 C CA . ARG B 1 251 ? -7.699 38.75 25.703 1 93.31 251 ARG B CA 1
ATOM 5280 C C . ARG B 1 251 ? -6.758 39.719 24.984 1 93.31 251 ARG B C 1
ATOM 5282 O O . ARG B 1 251 ? -7.133 40.844 24.688 1 93.31 251 ARG B O 1
ATOM 5289 N N . GLY B 1 252 ? -5.605 39.25 24.734 1 94.5 252 GLY B N 1
ATOM 5290 C CA . GLY B 1 252 ? -4.609 40.156 24.156 1 94.5 252 GLY B CA 1
ATOM 5291 C C . GLY B 1 252 ? -4.629 40.156 22.641 1 94.5 252 GLY B C 1
ATOM 5292 O O . GLY B 1 252 ? -3.893 40.938 22.016 1 94.5 252 GLY B O 1
ATOM 5293 N N . LEU B 1 253 ? -5.578 39.438 22.062 1 97.38 253 LEU B N 1
ATOM 5294 C CA . LEU B 1 253 ? -5.578 39.25 20.609 1 97.38 253 LEU B CA 1
ATOM 5295 C C . LEU B 1 253 ? -6.023 40.531 19.906 1 97.38 253 LEU B C 1
ATOM 5297 O O . LEU B 1 253 ? -7.059 41.125 20.25 1 97.38 253 LEU B O 1
ATOM 5301 N N . ALA B 1 254 ? -5.211 40.969 18.938 1 98.38 254 ALA B N 1
ATOM 5302 C CA . ALA B 1 254 ? -5.508 42.188 18.172 1 98.38 254 ALA B CA 1
ATOM 5303 C C . ALA B 1 254 ? -5.922 41.812 16.75 1 98.38 254 ALA B C 1
ATOM 5305 O O . ALA B 1 254 ? -6.727 42.531 16.125 1 98.38 254 ALA B O 1
ATOM 5306 N N . SER B 1 255 ? -5.375 40.875 16.25 1 98.5 255 SER B N 1
ATOM 5307 C CA . SER B 1 255 ? -5.664 40.5 14.875 1 98.5 255 SER B CA 1
ATOM 5308 C C . SER B 1 255 ? -5.535 39 14.688 1 98.5 255 SER B C 1
ATOM 5310 O O . SER B 1 255 ? -4.645 38.344 15.258 1 98.5 255 SER B O 1
ATOM 5312 N N . VAL B 1 256 ? -6.426 38.406 13.844 1 98.5 256 VAL B N 1
ATOM 5313 C CA . VAL B 1 256 ? -6.391 37 13.5 1 98.5 256 VAL B CA 1
ATOM 5314 C C . VAL B 1 256 ? -6.859 36.781 12.062 1 98.5 256 VAL B C 1
ATOM 5316 O O . VAL B 1 256 ? -7.82 37.438 11.625 1 98.5 256 VAL B O 1
ATOM 5319 N N . THR B 1 257 ? -6.168 36 11.258 1 98.56 257 THR B N 1
ATOM 5320 C CA . THR B 1 257 ? -6.609 35.656 9.906 1 98.56 257 THR B CA 1
ATOM 5321 C C . THR B 1 257 ? -6.82 34.156 9.773 1 98.56 257 THR B C 1
ATOM 5323 O O . THR B 1 257 ? -6.035 33.375 10.305 1 98.56 257 THR B O 1
ATOM 5326 N N . LEU B 1 258 ? -7.914 33.812 9.094 1 98.25 258 LEU B N 1
ATOM 5327 C CA . LEU B 1 258 ? -8.289 32.375 9.031 1 98.25 258 LEU B CA 1
ATOM 5328 C C . LEU B 1 258 ? -8.711 32 7.621 1 98.25 258 LEU B C 1
ATOM 5330 O O . LEU B 1 258 ? -8.992 30.828 7.352 1 98.25 258 LEU B O 1
ATOM 5334 N N . ARG B 1 259 ? -8.773 32.906 6.699 1 97.81 259 ARG B N 1
ATOM 5335 C CA . ARG B 1 259 ? -9.383 32.656 5.398 1 97.81 259 ARG B CA 1
ATOM 5336 C C . ARG B 1 259 ? -8.594 31.594 4.621 1 97.81 259 ARG B C 1
ATOM 5338 O O . ARG B 1 259 ? -7.414 31.375 4.891 1 97.81 259 ARG B O 1
ATOM 5345 N N . ASP B 1 260 ? -9.289 30.953 3.625 1 97.5 260 ASP B N 1
ATOM 5346 C CA . ASP B 1 260 ? -8.695 29.984 2.719 1 97.5 260 ASP B CA 1
ATOM 5347 C C . ASP B 1 260 ? -8.094 28.812 3.492 1 97.5 260 ASP B C 1
ATOM 5349 O O . ASP B 1 260 ? -6.93 28.453 3.283 1 97.5 260 ASP B O 1
ATOM 5353 N N . ASN B 1 261 ? -8.695 28.297 4.395 1 98 261 ASN B N 1
ATOM 5354 C CA . ASN B 1 261 ? -8.477 27.047 5.121 1 98 261 ASN B CA 1
ATOM 5355 C C . ASN B 1 261 ? -9.688 26.125 5.02 1 98 261 ASN B C 1
ATOM 5357 O O . ASN B 1 261 ? -10.555 26.312 4.172 1 98 261 ASN B O 1
ATOM 5361 N N . LEU B 1 262 ? -9.68 24.984 5.809 1 97.44 262 LEU B N 1
ATOM 5362 C CA . LEU B 1 262 ? -10.75 24 5.766 1 97.44 262 LEU B CA 1
ATOM 5363 C C . LEU B 1 262 ? -11.469 23.906 7.109 1 97.44 262 LEU B C 1
ATOM 5365 O O . LEU B 1 262 ? -11.852 22.828 7.551 1 97.44 262 LEU B O 1
ATOM 5369 N N . PHE B 1 263 ? -11.602 25.078 7.754 1 97.81 263 PHE B N 1
ATOM 5370 C CA . PHE B 1 263 ? -12.195 25.078 9.086 1 97.81 263 PHE B CA 1
ATOM 5371 C C . PHE B 1 263 ? -13.648 24.625 9.031 1 97.81 263 PHE B C 1
ATOM 5373 O O . PHE B 1 263 ? -14.352 24.875 8.047 1 97.81 263 PHE B O 1
ATOM 5380 N N . GLN B 1 264 ? -14.008 23.953 10.109 1 96.62 264 GLN B N 1
ATOM 5381 C CA . GLN B 1 264 ? -15.359 23.422 10.258 1 96.62 264 GLN B CA 1
ATOM 5382 C C . GLN B 1 264 ? -16.047 23.984 11.492 1 96.62 264 GLN B C 1
ATOM 5384 O O . GLN B 1 264 ? -15.453 24.797 12.211 1 96.62 264 GLN B O 1
ATOM 5389 N N . GLY B 1 265 ? -17.391 23.781 11.672 1 96.38 265 GLY B N 1
ATOM 5390 C CA . GLY B 1 265 ? -18.109 24.281 12.828 1 96.38 265 GLY B CA 1
ATOM 5391 C C . GLY B 1 265 ? -18.656 25.672 12.633 1 96.38 265 GLY B C 1
ATOM 5392 O O . GLY B 1 265 ? -18.703 26.188 11.516 1 96.38 265 GLY B O 1
ATOM 5393 N N . PRO B 1 266 ? -19.172 26.234 13.766 1 96.25 266 PRO B N 1
ATOM 5394 C CA . PRO B 1 266 ? -19.734 27.578 13.695 1 96.25 266 PRO B CA 1
ATOM 5395 C C . PRO B 1 266 ? -18.688 28.656 13.484 1 96.25 266 PRO B C 1
ATOM 5397 O O . PRO B 1 266 ? -17.531 28.484 13.859 1 96.25 266 PRO B O 1
ATOM 5400 N N . VAL B 1 267 ? -19.172 29.688 12.836 1 96.44 267 VAL B N 1
ATOM 5401 C CA . VAL B 1 267 ? -18.312 30.844 12.68 1 96.44 267 VAL B CA 1
ATOM 5402 C C . VAL B 1 267 ? -17.906 31.375 14.062 1 96.44 267 VAL B C 1
ATOM 5404 O O . VAL B 1 267 ? -18.75 31.531 14.938 1 96.44 267 VAL B O 1
ATOM 5407 N N . PRO B 1 268 ? -16.578 31.547 14.227 1 96.94 268 PRO B N 1
ATOM 5408 C CA . PRO B 1 268 ? -16.172 32.094 15.523 1 96.94 268 PRO B CA 1
ATOM 5409 C C . PRO B 1 268 ? -16.531 33.562 15.672 1 96.94 268 PRO B C 1
ATOM 5411 O O . PRO B 1 268 ? -16.484 34.312 14.695 1 96.94 268 PRO B O 1
ATOM 5414 N N . VAL B 1 269 ? -16.859 33.906 16.922 1 96.75 269 VAL B N 1
ATOM 5415 C CA . VAL B 1 269 ? -17.203 35.312 17.219 1 96.75 269 VAL B CA 1
ATOM 5416 C C . VAL B 1 269 ? -16.109 35.906 18.109 1 96.75 269 VAL B C 1
ATOM 5418 O O . VAL B 1 269 ? -16.078 35.656 19.312 1 96.75 269 VAL B O 1
ATOM 5421 N N . PHE B 1 270 ? -15.312 36.719 17.422 1 97 270 PHE B N 1
ATOM 5422 C CA . PHE B 1 270 ? -14.258 37.438 18.156 1 97 270 PHE B CA 1
ATOM 5423 C C . PHE B 1 270 ? -14.773 38.75 18.719 1 97 270 PHE B C 1
ATOM 5425 O O . PHE B 1 270 ? -15.82 39.25 18.281 1 97 270 PHE B O 1
ATOM 5432 N N . ALA B 1 271 ? -13.977 39.25 19.703 1 96.06 271 ALA B N 1
ATOM 5433 C CA . ALA B 1 271 ? -14.297 40.562 20.234 1 96.06 271 ALA B CA 1
ATOM 5434 C C . ALA B 1 271 ? -14.25 41.625 19.141 1 96.06 271 ALA B C 1
ATOM 5436 O O . ALA B 1 271 ? -13.508 41.5 18.156 1 96.06 271 ALA B O 1
ATOM 5437 N N . GLU B 1 272 ? -15.07 42.688 19.297 1 95.12 272 GLU B N 1
ATOM 5438 C CA . GLU B 1 272 ? -15.188 43.75 18.297 1 95.12 272 GLU B CA 1
ATOM 5439 C C . GLU B 1 272 ? -13.844 44.406 18.031 1 95.12 272 GLU B C 1
ATOM 5441 O O . GLU B 1 272 ? -13.586 44.875 16.922 1 95.12 272 GLU B O 1
ATOM 5446 N N . SER B 1 273 ? -13 44.375 19.031 1 96.19 273 SER B N 1
ATOM 5447 C CA . SER B 1 273 ? -11.711 45.062 18.938 1 96.19 273 SER B CA 1
ATOM 5448 C C . SER B 1 273 ? -10.727 44.25 18.094 1 96.19 273 SER B C 1
ATOM 5450 O O . SER B 1 273 ? -9.68 44.75 17.688 1 96.19 273 SER B O 1
ATOM 5452 N N . VAL B 1 274 ? -11.031 43 17.828 1 97.88 274 VAL B N 1
ATOM 5453 C CA . VAL B 1 274 ? -10.125 42.125 17.109 1 97.88 274 VAL B CA 1
ATOM 5454 C C . VAL B 1 274 ? -10.367 42.25 15.602 1 97.88 274 VAL B C 1
ATOM 5456 O O . VAL B 1 274 ? -11.492 42.062 15.133 1 97.88 274 VAL B O 1
ATOM 5459 N N . GLN B 1 275 ? -9.297 42.625 14.898 1 98.12 275 GLN B N 1
ATOM 5460 C CA . GLN B 1 275 ? -9.375 42.594 13.445 1 98.12 275 GLN B CA 1
ATOM 5461 C C . GLN B 1 275 ? -9.336 41.188 12.914 1 98.12 275 GLN B C 1
ATOM 5463 O O . GLN B 1 275 ? -8.398 40.438 13.211 1 98.12 275 GLN B O 1
ATOM 5468 N N . THR B 1 276 ? -10.391 40.719 12.102 1 96.81 276 THR B N 1
ATOM 5469 C CA . THR B 1 276 ? -10.445 39.344 11.641 1 96.81 276 THR B CA 1
ATOM 5470 C C . THR B 1 276 ? -10.883 39.281 10.18 1 96.81 276 THR B C 1
ATOM 5472 O O . THR B 1 276 ? -11.414 40.25 9.641 1 96.81 276 THR B O 1
ATOM 5475 N N . ASP B 1 277 ? -10.562 38.219 9.547 1 96.69 277 ASP B N 1
ATOM 5476 C CA . ASP B 1 277 ? -11.047 37.938 8.203 1 96.69 277 ASP B CA 1
ATOM 5477 C C . ASP B 1 277 ? -12.031 36.781 8.203 1 96.69 277 ASP B C 1
ATOM 5479 O O . ASP B 1 277 ? -12.078 36 7.246 1 96.69 277 ASP B O 1
ATOM 5483 N N . VAL B 1 278 ? -12.703 36.625 9.25 1 94.5 278 VAL B N 1
ATOM 5484 C CA . VAL B 1 278 ? -13.609 35.5 9.469 1 94.5 278 VAL B CA 1
ATOM 5485 C C . VAL B 1 278 ? -14.711 35.531 8.406 1 94.5 278 VAL B C 1
ATOM 5487 O O . VAL B 1 278 ? -15.141 34.469 7.941 1 94.5 278 VAL B O 1
ATOM 5490 N N . ALA B 1 279 ? -15.258 36.719 8.086 1 92.62 279 ALA B N 1
ATOM 5491 C CA . ALA B 1 279 ? -16.281 36.844 7.051 1 92.62 279 ALA B CA 1
ATOM 5492 C C . ALA B 1 279 ? -15.781 36.281 5.719 1 92.62 279 ALA B C 1
ATOM 5494 O O . ALA B 1 279 ? -16.5 35.531 5.043 1 92.62 279 ALA B O 1
ATOM 5495 N N . GLU B 1 280 ? -14.602 36.625 5.422 1 92.69 280 GLU B N 1
ATOM 5496 C CA . GLU B 1 280 ? -13.977 36.094 4.207 1 92.69 280 GLU B CA 1
ATOM 5497 C C . GLU B 1 280 ? -13.789 34.594 4.297 1 92.69 280 GLU B C 1
ATOM 5499 O O . GLU B 1 280 ? -13.977 33.875 3.311 1 92.69 280 GLU B O 1
ATOM 5504 N N . ALA B 1 281 ? -13.391 34.156 5.414 1 92.44 281 ALA B N 1
ATOM 5505 C CA . ALA B 1 281 ? -13.203 32.719 5.641 1 92.44 281 ALA B CA 1
ATOM 5506 C C . ALA B 1 281 ? -14.492 31.938 5.391 1 92.44 281 ALA B C 1
ATOM 5508 O O . ALA B 1 281 ? -14.469 30.844 4.82 1 92.44 281 ALA B O 1
ATOM 5509 N N . SER B 1 282 ? -15.562 32.469 5.801 1 91.88 282 SER B N 1
ATOM 5510 C CA . SER B 1 282 ? -16.875 31.844 5.609 1 91.88 282 SER B CA 1
ATOM 5511 C C . SER B 1 282 ? -17.234 31.75 4.133 1 91.88 282 SER B C 1
ATOM 5513 O O . SER B 1 282 ? -17.828 30.766 3.691 1 91.88 282 SER B O 1
ATOM 5515 N N . LEU B 1 283 ? -16.844 32.688 3.396 1 89.06 283 LEU B N 1
ATOM 5516 C CA . LEU B 1 283 ? -17.141 32.719 1.967 1 89.06 283 LEU B CA 1
ATOM 5517 C C . LEU B 1 283 ? -16.266 31.719 1.213 1 89.06 283 LEU B C 1
ATOM 5519 O O . LEU B 1 283 ? -16.641 31.266 0.127 1 89.06 283 LEU B O 1
ATOM 5523 N N . ASP B 1 284 ? -15.188 31.406 1.816 1 89.69 284 ASP B N 1
ATOM 5524 C CA . ASP B 1 284 ? -14.242 30.484 1.173 1 89.69 284 ASP B CA 1
ATOM 5525 C C . ASP B 1 284 ? -14.57 29.031 1.519 1 89.69 284 ASP B C 1
ATOM 5527 O O . ASP B 1 284 ? -13.781 28.141 1.22 1 89.69 284 ASP B O 1
ATOM 5531 N N . GLY B 1 285 ? -15.617 28.781 2.102 1 90.75 285 GLY B N 1
ATOM 5532 C CA . GLY B 1 285 ? -16.062 27.406 2.328 1 90.75 285 GLY B CA 1
ATOM 5533 C C . GLY B 1 285 ? -15.812 26.922 3.742 1 90.75 285 GLY B C 1
ATOM 5534 O O . GLY B 1 285 ? -16.109 25.766 4.07 1 90.75 285 GLY B O 1
ATOM 5535 N N . SER B 1 286 ? -15.211 27.828 4.52 1 94.31 286 SER B N 1
ATOM 5536 C CA . SER B 1 286 ? -15.047 27.453 5.922 1 94.31 286 SER B CA 1
ATOM 5537 C C . SER B 1 286 ? -16.344 27.656 6.695 1 94.31 286 SER B C 1
ATOM 5539 O O . SER B 1 286 ? -17.219 28.438 6.289 1 94.31 286 SER B O 1
ATOM 5541 N N . PHE B 1 287 ? -16.516 26.828 7.797 1 97 287 PHE B N 1
ATOM 5542 C CA . PHE B 1 287 ? -17.625 26.922 8.758 1 97 287 PHE B CA 1
ATOM 5543 C C . PHE B 1 287 ? -18.922 26.453 8.125 1 97 287 PHE B C 1
ATOM 5545 O O . PHE B 1 287 ? -19.031 26.328 6.906 1 97 287 PHE B O 1
ATOM 5552 N N . CYS B 1 288 ? -19.938 26.141 9.016 1 96.56 288 CYS B N 1
ATOM 5553 C CA . CYS B 1 288 ? -21.172 25.5 8.547 1 96.56 288 CYS B CA 1
ATOM 5554 C C . CYS B 1 288 ? -22.141 26.531 7.977 1 96.56 288 CYS B C 1
ATOM 5556 O O . CYS B 1 288 ? -22.969 26.203 7.133 1 96.56 288 CYS B O 1
ATOM 5558 N N . ARG B 1 289 ? -22.125 27.734 8.422 1 94.38 289 ARG B N 1
ATOM 5559 C CA . ARG B 1 289 ? -22.938 28.844 7.918 1 94.38 289 ARG B CA 1
ATOM 5560 C C . ARG B 1 289 ? -22.219 30.172 8.102 1 94.38 289 ARG B C 1
ATOM 5562 O O . ARG B 1 289 ? -21.297 30.281 8.922 1 94.38 289 ARG B O 1
ATOM 5569 N N . PRO B 1 290 ? -22.672 31.188 7.32 1 92.31 290 PRO B N 1
ATOM 5570 C CA . PRO B 1 290 ? -21.984 32.5 7.383 1 92.31 290 PRO B CA 1
ATOM 5571 C C . PRO B 1 290 ? -22.312 33.281 8.648 1 92.31 290 PRO B C 1
ATOM 5573 O O . PRO B 1 290 ? -21.578 34.188 9.031 1 92.31 290 PRO B O 1
ATOM 5576 N N . GLN B 1 291 ? -23.375 32.906 9.328 1 91.69 291 GLN B N 1
ATOM 5577 C CA . GLN B 1 291 ? -23.781 33.625 10.547 1 91.69 291 GLN B CA 1
ATOM 5578 C C . GLN B 1 291 ? -23.312 32.875 11.789 1 91.69 291 GLN B C 1
ATOM 5580 O O . GLN B 1 291 ? -23.234 31.641 11.789 1 91.69 291 GLN B O 1
ATOM 5585 N N . PRO B 1 292 ? -22.953 33.656 12.758 1 91.75 292 PRO B N 1
ATOM 5586 C CA . PRO B 1 292 ? -22.5 33.062 14.008 1 91.75 292 PRO B CA 1
ATOM 5587 C C . PRO B 1 292 ? -23.641 32.344 14.75 1 91.75 292 PRO B C 1
ATOM 5589 O O . PRO B 1 292 ? -24.125 32.844 15.766 1 91.75 292 PRO B O 1
ATOM 5592 N N . ARG B 1 293 ? -24.062 31.25 14.289 1 93.19 293 ARG B N 1
ATOM 5593 C CA . ARG B 1 293 ? -25.094 30.406 14.875 1 93.19 293 ARG B CA 1
ATOM 5594 C C . ARG B 1 293 ? -24.672 28.938 14.852 1 93.19 293 ARG B C 1
ATOM 5596 O O . ARG B 1 293 ? -23.703 28.562 14.172 1 93.19 293 ARG B O 1
ATOM 5603 N N . SER B 1 294 ? -25.453 28.219 15.641 1 95.31 294 SER B N 1
ATOM 5604 C CA . SER B 1 294 ? -25.156 26.797 15.703 1 95.31 294 SER B CA 1
ATOM 5605 C C . SER B 1 294 ? -25.375 26.125 14.352 1 95.31 294 SER B C 1
ATOM 5607 O O . SER B 1 294 ? -26.203 26.578 13.555 1 95.31 294 SER B O 1
ATOM 5609 N N . CYS B 1 295 ? -24.547 25.109 14.117 1 97.5 295 CYS B N 1
ATOM 5610 C CA . CYS B 1 295 ? -24.719 24.312 12.906 1 97.5 295 CYS B CA 1
ATOM 5611 C C . CYS B 1 295 ? -25.938 23.406 13.023 1 97.5 295 CYS B C 1
ATOM 5613 O O . CYS B 1 295 ? -26.516 23.266 14.094 1 97.5 295 CYS B O 1
ATOM 5615 N N . ASP B 1 296 ? -26.359 22.859 11.867 1 96.88 296 ASP B N 1
ATOM 5616 C CA . ASP B 1 296 ? -27.297 21.75 11.867 1 96.88 296 ASP B CA 1
ATOM 5617 C C . ASP B 1 296 ? -26.844 20.641 12.805 1 96.88 296 ASP B C 1
ATOM 5619 O O . ASP B 1 296 ? -25.656 20.312 12.852 1 96.88 296 ASP B O 1
ATOM 5623 N N . ASN B 1 297 ? -27.922 20.047 13.539 1 97 297 ASN B N 1
ATOM 5624 C CA . ASN B 1 297 ? -27.578 19.016 14.508 1 97 297 ASN B CA 1
ATOM 5625 C C . ASN B 1 297 ? -26.766 17.891 13.867 1 97 297 ASN B C 1
ATOM 5627 O O . ASN B 1 297 ? -25.859 17.328 14.484 1 97 297 ASN B O 1
ATOM 5631 N N . ARG B 1 298 ? -27.172 17.625 12.688 1 97.19 298 ARG B N 1
ATOM 5632 C CA . ARG B 1 298 ? -26.438 16.578 11.977 1 97.19 298 ARG B CA 1
ATOM 5633 C C . ARG B 1 298 ? -25 17 11.719 1 97.19 298 ARG B C 1
ATOM 5635 O O . ARG B 1 298 ? -24.078 16.203 11.859 1 97.19 298 ARG B O 1
ATOM 5642 N N . VAL B 1 299 ? -24.75 18.172 11.32 1 98.12 299 VAL B N 1
ATOM 5643 C CA . VAL B 1 299 ? -23.422 18.719 11.055 1 98.12 299 VAL B CA 1
ATOM 5644 C C . VAL B 1 299 ? -22.609 18.734 12.344 1 98.12 299 VAL B C 1
ATOM 5646 O O . VAL B 1 299 ? -21.422 18.391 12.336 1 98.12 299 VAL B O 1
ATOM 5649 N N . GLU B 1 300 ? -23.266 19.047 13.445 1 97.62 300 GLU B N 1
ATOM 5650 C CA . GLU B 1 300 ? -22.578 19.031 14.734 1 97.62 300 GLU B CA 1
ATOM 5651 C C . GLU B 1 300 ? -22.094 17.625 15.07 1 97.62 300 GLU B C 1
ATOM 5653 O O . GLU B 1 300 ? -20.969 17.453 15.555 1 97.62 300 GLU B O 1
ATOM 5658 N N . SER B 1 301 ? -22.875 16.625 14.812 1 98.25 301 SER B N 1
ATOM 5659 C CA . SER B 1 301 ? -22.484 15.234 15.047 1 98.25 301 SER B CA 1
ATOM 5660 C C . SER B 1 301 ? -21.297 14.836 14.172 1 98.25 301 SER B C 1
ATOM 5662 O O . SER B 1 301 ? -20.375 14.188 14.648 1 98.25 301 SER B O 1
ATOM 5664 N N . PHE B 1 302 ? -21.344 15.305 12.93 1 98.25 302 PHE B N 1
ATOM 5665 C CA . PHE B 1 302 ? -20.25 14.945 12.016 1 98.25 302 PHE B CA 1
ATOM 5666 C C . PHE B 1 302 ? -18.969 15.656 12.406 1 98.25 302 PHE B C 1
ATOM 5668 O O . PHE B 1 302 ? -17.875 15.109 12.227 1 98.25 302 PHE B O 1
ATOM 5675 N N . ILE B 1 303 ? -19.047 16.859 12.977 1 97.56 303 ILE B N 1
ATOM 5676 C CA . ILE B 1 303 ? -17.875 17.547 13.477 1 97.56 303 ILE B CA 1
ATOM 5677 C C . ILE B 1 303 ? -17.266 16.766 14.641 1 97.56 303 ILE B C 1
ATOM 5679 O O . ILE B 1 303 ? -16.047 16.594 14.727 1 97.56 303 ILE B O 1
ATOM 5683 N N . SER B 1 304 ? -18.156 16.234 15.469 1 97.69 304 SER B N 1
ATOM 5684 C CA . SER B 1 304 ? -17.703 15.391 16.562 1 97.69 304 SER B CA 1
ATOM 5685 C C . SER B 1 304 ? -17.016 14.141 16.047 1 97.69 304 SER B C 1
ATOM 5687 O O . SER B 1 304 ? -15.977 13.727 16.578 1 97.69 304 SER B O 1
ATOM 5689 N N . ILE B 1 305 ? -17.531 13.57 15.047 1 98.31 305 ILE B N 1
ATOM 5690 C CA . ILE B 1 305 ? -16.969 12.383 14.414 1 98.31 305 ILE B CA 1
ATOM 5691 C C . ILE B 1 305 ? -15.602 12.711 13.828 1 98.31 305 ILE B C 1
ATOM 5693 O O . ILE B 1 305 ? -14.633 11.984 14.047 1 98.31 305 ILE B O 1
ATOM 5697 N N . ALA B 1 306 ? -15.516 13.852 13.156 1 98.06 306 ALA B N 1
ATOM 5698 C CA . ALA B 1 306 ? -14.234 14.281 12.602 1 98.06 306 ALA B CA 1
ATOM 5699 C C . ALA B 1 306 ? -13.188 14.461 13.695 1 98.06 306 ALA B C 1
ATOM 5701 O O . ALA B 1 306 ? -12.023 14.102 13.531 1 98.06 306 ALA B O 1
ATOM 5702 N N . GLY B 1 307 ? -13.625 15.016 14.773 1 97.62 307 GLY B N 1
ATOM 5703 C CA . GLY B 1 307 ? -12.734 15.211 15.898 1 97.62 307 GLY B CA 1
ATOM 5704 C C . GLY B 1 307 ? -12.18 13.914 16.469 1 97.62 307 GLY B C 1
ATOM 5705 O O . GLY B 1 307 ? -10.984 13.812 16.75 1 97.62 307 GLY B O 1
ATOM 5706 N N . ALA B 1 308 ? -13.047 12.891 16.625 1 98.06 308 ALA B N 1
ATOM 5707 C CA . ALA B 1 308 ? -12.641 11.586 17.156 1 98.06 308 ALA B CA 1
ATOM 5708 C C . ALA B 1 308 ? -11.68 10.891 16.203 1 98.06 308 ALA B C 1
ATOM 5710 O O . ALA B 1 308 ? -10.875 10.055 16.625 1 98.06 308 ALA B O 1
ATOM 5711 N N . LEU B 1 309 ? -11.812 11.273 14.922 1 97.69 309 LEU B N 1
ATOM 5712 C CA . LEU B 1 309 ? -10.961 10.688 13.891 1 97.69 309 LEU B CA 1
ATOM 5713 C C . LEU B 1 309 ? -9.773 11.594 13.578 1 97.69 309 LEU B C 1
ATOM 5715 O O . LEU B 1 309 ? -9.141 11.461 12.531 1 97.69 309 LEU B O 1
ATOM 5719 N N . HIS B 1 310 ? -9.469 12.523 14.422 1 95.56 310 HIS B N 1
ATOM 5720 C CA . HIS B 1 310 ? -8.32 13.414 14.383 1 95.56 310 HIS B CA 1
ATOM 5721 C C . HIS B 1 310 ? -8.375 14.328 13.156 1 95.56 310 HIS B C 1
ATOM 5723 O O . HIS B 1 310 ? -7.344 14.602 12.539 1 95.56 310 HIS B O 1
ATOM 5729 N N . TYR B 1 311 ? -9.594 14.648 12.711 1 96.25 311 TYR B N 1
ATOM 5730 C CA . TYR B 1 311 ? -9.891 15.633 11.68 1 96.25 311 TYR B CA 1
ATOM 5731 C C . TYR B 1 311 ? -9.156 15.312 10.391 1 96.25 311 TYR B C 1
ATOM 5733 O O . TYR B 1 311 ? -8.352 16.109 9.906 1 96.25 311 TYR B O 1
ATOM 5741 N N . PRO B 1 312 ? -9.562 14.227 9.75 1 96.06 312 PRO B N 1
ATOM 5742 C CA . PRO B 1 312 ? -8.961 13.938 8.445 1 96.06 312 PRO B CA 1
ATOM 5743 C C . PRO B 1 312 ? -9.203 15.039 7.422 1 96.06 312 PRO B C 1
ATOM 5745 O O . PRO B 1 312 ? -10.336 15.508 7.273 1 96.06 312 PRO B O 1
ATOM 5748 N N . GLN B 1 313 ? -8.117 15.422 6.707 1 95.31 313 GLN B N 1
ATOM 5749 C CA . GLN B 1 313 ? -8.211 16.531 5.754 1 95.31 313 GLN B CA 1
ATOM 5750 C C . GLN B 1 313 ? -9.211 16.219 4.648 1 95.31 313 GLN B C 1
ATOM 5752 O O . GLN B 1 313 ? -9.938 17.094 4.191 1 95.31 313 GLN B O 1
ATOM 5757 N N . ILE B 1 314 ? -9.305 14.984 4.258 1 94.81 314 ILE B N 1
ATOM 5758 C CA . ILE B 1 314 ? -10.156 14.57 3.146 1 94.81 314 ILE B CA 1
ATOM 5759 C C . ILE B 1 314 ? -11.617 14.828 3.496 1 94.81 314 ILE B C 1
ATOM 5761 O O . ILE B 1 314 ? -12.414 15.195 2.627 1 94.81 314 ILE B O 1
ATOM 5765 N N . LEU B 1 315 ? -11.945 14.641 4.719 1 96.25 315 LEU B N 1
ATOM 5766 C CA . LEU B 1 315 ? -13.32 14.891 5.137 1 96.25 315 LEU B CA 1
ATOM 5767 C C . LEU B 1 315 ? -13.609 16.391 5.188 1 96.25 315 LEU B C 1
ATOM 5769 O O . LEU B 1 315 ? -14.68 16.844 4.777 1 96.25 315 LEU B O 1
ATOM 5773 N N . ALA B 1 316 ? -12.641 17.125 5.656 1 96.12 316 ALA B N 1
ATOM 5774 C CA . ALA B 1 316 ? -12.82 18.578 5.734 1 96.12 316 ALA B CA 1
ATOM 5775 C C . ALA B 1 316 ? -12.984 19.188 4.348 1 96.12 316 ALA B C 1
ATOM 5777 O O . ALA B 1 316 ? -13.719 20.156 4.172 1 96.12 316 ALA B O 1
ATOM 5778 N N . MET B 1 317 ? -12.344 18.656 3.369 1 95 317 MET B N 1
ATOM 5779 C CA . MET B 1 317 ? -12.414 19.141 1.993 1 95 317 MET B CA 1
ATOM 5780 C C . MET B 1 317 ? -13.805 18.922 1.412 1 95 317 MET B C 1
ATOM 5782 O O . MET B 1 317 ? -14.273 19.719 0.597 1 95 317 MET B O 1
ATOM 5786 N N . SER B 1 318 ? -14.492 17.953 1.866 1 95 318 SER B N 1
ATOM 5787 C CA . SER B 1 318 ? -15.781 17.578 1.292 1 95 318 SER B CA 1
ATOM 5788 C C . SER B 1 318 ? -16.938 18.078 2.16 1 95 318 SER B C 1
ATOM 5790 O O . SER B 1 318 ? -17.938 18.578 1.646 1 95 318 SER B O 1
ATOM 5792 N N . TRP B 1 319 ? -16.797 17.906 3.486 1 95.5 319 TRP B N 1
ATOM 5793 C CA . TRP B 1 319 ? -17.875 18.188 4.422 1 95.5 319 TRP B CA 1
ATOM 5794 C C . TRP B 1 319 ? -18.016 19.688 4.645 1 95.5 319 TRP B C 1
ATOM 5796 O O . TRP B 1 319 ? -17.797 20.188 5.75 1 95.5 319 TRP B O 1
ATOM 5806 N N . LYS B 1 320 ? -18.531 20.328 3.564 1 94.56 320 LYS B N 1
ATOM 5807 C CA . LYS B 1 320 ? -18.688 21.781 3.592 1 94.56 320 LYS B CA 1
ATOM 5808 C C . LYS B 1 320 ? -20.141 22.188 3.73 1 94.56 320 LYS B C 1
ATOM 5810 O O . LYS B 1 320 ? -21.031 21.469 3.268 1 94.56 320 LYS B O 1
ATOM 5815 N N . GLY B 1 321 ? -20.312 23.297 4.43 1 95.06 321 GLY B N 1
ATOM 5816 C CA . GLY B 1 321 ? -21.641 23.844 4.535 1 95.06 321 GLY B CA 1
ATOM 5817 C C . GLY B 1 321 ? -22.453 23.25 5.672 1 95.06 321 GLY B C 1
ATOM 5818 O O . GLY B 1 321 ? -21.891 22.625 6.578 1 95.06 321 GLY B O 1
ATOM 5819 N N . ASN B 1 322 ? -23.766 23.516 5.625 1 96.44 322 ASN B N 1
ATOM 5820 C CA . ASN B 1 322 ? -24.625 23.156 6.742 1 96.44 322 ASN B CA 1
ATOM 5821 C C . ASN B 1 322 ? -25.609 22.047 6.371 1 96.44 322 ASN B C 1
ATOM 5823 O O . ASN B 1 322 ? -26.609 21.844 7.047 1 96.44 322 ASN B O 1
ATOM 5827 N N . HIS B 1 323 ? -25.375 21.359 5.285 1 95.25 323 HIS B N 1
ATOM 5828 C CA . HIS B 1 323 ? -26.266 20.312 4.785 1 95.25 323 HIS B CA 1
ATOM 5829 C C . HIS B 1 323 ? -25.484 19.078 4.379 1 95.25 323 HIS B C 1
ATOM 5831 O O . HIS B 1 323 ? -25 18.984 3.246 1 95.25 323 HIS B O 1
ATOM 5837 N N . PRO B 1 324 ? -25.5 18.109 5.301 1 95.62 324 PRO B N 1
ATOM 5838 C CA . PRO B 1 324 ? -24.703 16.906 5.004 1 95.62 324 PRO B CA 1
ATOM 5839 C C . PRO B 1 324 ? -25.188 16.188 3.75 1 95.62 324 PRO B C 1
ATOM 5841 O O . PRO B 1 324 ? -24.422 15.453 3.121 1 95.62 324 PRO B O 1
ATOM 5844 N N . CYS B 1 325 ? -26.406 16.438 3.344 1 94.88 325 CYS B N 1
ATOM 5845 C CA . CYS B 1 325 ? -27 15.695 2.236 1 94.88 325 CYS B CA 1
ATOM 5846 C C . CYS B 1 325 ? -26.672 16.359 0.902 1 94.88 325 CYS B C 1
ATOM 5848 O O . CYS B 1 325 ? -27.125 15.898 -0.149 1 94.88 325 CYS B O 1
ATOM 5850 N N . ASP B 1 326 ? -25.844 17.438 1.014 1 91.94 326 ASP B N 1
ATOM 5851 C CA . ASP B 1 326 ? -25.453 18.156 -0.197 1 91.94 326 ASP B CA 1
ATOM 5852 C C . ASP B 1 326 ? -24.125 17.609 -0.739 1 91.94 326 ASP B C 1
ATOM 5854 O O . ASP B 1 326 ? -23.172 18.375 -0.944 1 91.94 326 ASP B O 1
ATOM 5858 N N . GLY B 1 327 ? -24 16.281 -0.908 1 90 327 GLY B N 1
ATOM 5859 C CA . GLY B 1 327 ? -22.891 15.664 -1.615 1 90 327 GLY B CA 1
ATOM 5860 C C . GLY B 1 327 ? -21.672 15.438 -0.734 1 90 327 GLY B C 1
ATOM 5861 O O . GLY B 1 327 ? -20.547 15.336 -1.229 1 90 327 GLY B O 1
ATOM 5862 N N . TRP B 1 328 ? -21.859 15.328 0.562 1 94.88 328 TRP B N 1
ATOM 5863 C CA . TRP B 1 328 ? -20.734 15.047 1.455 1 94.88 328 TRP B CA 1
ATOM 5864 C C . TRP B 1 328 ? -20.156 13.664 1.185 1 94.88 328 TRP B C 1
ATOM 5866 O O . TRP B 1 328 ? -20.906 12.703 0.971 1 94.88 328 TRP B O 1
ATOM 5876 N N . LEU B 1 329 ? -18.812 13.633 1.207 1 93.5 329 LEU B N 1
ATOM 5877 C CA . LEU B 1 329 ? -18.125 12.367 1.02 1 93.5 329 LEU B CA 1
ATOM 5878 C C . LEU B 1 329 ? -18.609 11.328 2.021 1 93.5 329 LEU B C 1
ATOM 5880 O O . LEU B 1 329 ? -18.672 11.594 3.225 1 93.5 329 LEU B O 1
ATOM 5884 N N . GLY B 1 330 ? -19.031 10.25 1.459 1 94.94 330 GLY B N 1
ATOM 5885 C CA . GLY B 1 330 ? -19.344 9.086 2.277 1 94.94 330 GLY B CA 1
ATOM 5886 C C . GLY B 1 330 ? -20.719 9.148 2.908 1 94.94 330 GLY B C 1
ATOM 5887 O O . GLY B 1 330 ? -21.109 8.242 3.643 1 94.94 330 GLY B O 1
ATOM 5888 N N . ILE B 1 331 ? -21.516 10.25 2.641 1 95.56 331 ILE B N 1
ATOM 5889 C CA . ILE B 1 331 ? -22.797 10.414 3.305 1 95.56 331 ILE B CA 1
ATOM 5890 C C . ILE B 1 331 ? -23.922 10.141 2.312 1 95.56 331 ILE B C 1
ATOM 5892 O O . ILE B 1 331 ? -23.906 10.633 1.184 1 95.56 331 ILE B O 1
ATOM 5896 N N . HIS B 1 332 ? -24.844 9.234 2.725 1 93.81 332 HIS B N 1
ATOM 5897 C CA . HIS B 1 332 ? -26.047 8.961 1.957 1 93.81 332 HIS B CA 1
ATOM 5898 C C . HIS B 1 332 ? -27.297 9.391 2.719 1 93.81 332 HIS B C 1
ATOM 5900 O O . HIS B 1 332 ? -27.406 9.164 3.926 1 93.81 332 HIS B O 1
ATOM 5906 N N . CYS B 1 333 ? -28.156 10.078 1.998 1 94.12 333 CYS B N 1
ATOM 5907 C CA . CYS B 1 333 ? -29.422 10.523 2.586 1 94.12 333 CYS B CA 1
ATOM 5908 C C . CYS B 1 333 ? -30.609 10.008 1.783 1 94.12 333 CYS B C 1
ATOM 5910 O O . CYS B 1 333 ? -30.484 9.742 0.587 1 94.12 333 CYS B O 1
ATOM 5912 N N . ASP B 1 334 ? -31.688 9.781 2.562 1 90.5 334 ASP B N 1
ATOM 5913 C CA . ASP B 1 334 ? -32.906 9.453 1.846 1 90.5 334 ASP B CA 1
ATOM 5914 C C . ASP B 1 334 ? -33.594 10.711 1.307 1 90.5 334 ASP B C 1
ATOM 5916 O O . ASP B 1 334 ? -33.062 11.805 1.419 1 90.5 334 ASP B O 1
ATOM 5920 N N . LYS B 1 335 ? -34.75 10.5 0.66 1 87.31 335 LYS B N 1
ATOM 5921 C CA . LYS B 1 335 ? -35.469 11.602 0.008 1 87.31 335 LYS B CA 1
ATOM 5922 C C . LYS B 1 335 ? -35.938 12.625 1.03 1 87.31 335 LYS B C 1
ATOM 5924 O O . LYS B 1 335 ? -36.125 13.797 0.702 1 87.31 335 LYS B O 1
ATOM 5929 N N . SER B 1 336 ? -36.094 12.227 2.309 1 89.38 336 SER B N 1
ATOM 5930 C CA . SER B 1 336 ? -36.594 13.117 3.365 1 89.38 336 SER B CA 1
ATOM 5931 C C . SER B 1 336 ? -35.438 13.898 3.988 1 89.38 336 SER B C 1
ATOM 5933 O O . SER B 1 336 ? -35.656 14.766 4.836 1 89.38 336 SER B O 1
ATOM 5935 N N . GLY B 1 337 ? -34.188 13.578 3.516 1 90.56 337 GLY B N 1
ATOM 5936 C CA . GLY B 1 337 ? -33.031 14.289 4.039 1 90.56 337 GLY B CA 1
ATOM 5937 C C . GLY B 1 337 ? -32.438 13.641 5.281 1 90.56 337 GLY B C 1
ATOM 5938 O O . GLY B 1 337 ? -31.609 14.242 5.961 1 90.56 337 GLY B O 1
ATOM 5939 N N . SER B 1 338 ? -32.844 12.352 5.559 1 94 338 SER B N 1
ATOM 5940 C CA . SER B 1 338 ? -32.281 11.625 6.695 1 94 338 SER B CA 1
ATOM 5941 C C . SER B 1 338 ? -31.016 10.867 6.312 1 94 338 SER B C 1
ATOM 5943 O O . SER B 1 338 ? -30.938 10.32 5.211 1 94 338 SER B O 1
ATOM 5945 N N . ILE B 1 339 ? -30.109 10.914 7.285 1 96.19 339 ILE B N 1
ATOM 5946 C CA . ILE B 1 339 ? -28.859 10.195 7.043 1 96.19 339 ILE B CA 1
ATOM 5947 C C . ILE B 1 339 ? -29.109 8.688 7.164 1 96.19 339 ILE B C 1
ATOM 5949 O O . ILE B 1 339 ? -29.422 8.195 8.25 1 96.19 339 ILE B O 1
ATOM 5953 N N . THR B 1 340 ? -28.922 7.965 6.098 1 95.94 340 THR B N 1
ATOM 5954 C CA . THR B 1 340 ? -29.219 6.539 6.109 1 95.94 340 THR B CA 1
ATOM 5955 C C . THR B 1 340 ? -27.938 5.719 5.953 1 95.94 340 THR B C 1
ATOM 5957 O O . THR B 1 340 ? -27.906 4.531 6.281 1 95.94 340 THR B O 1
ATOM 5960 N N . GLY B 1 341 ? -26.938 6.359 5.457 1 96 341 GLY B N 1
ATOM 5961 C CA . GLY B 1 341 ? -25.688 5.629 5.277 1 96 341 GLY B CA 1
ATOM 5962 C C . GLY B 1 341 ? -24.453 6.488 5.492 1 96 341 GLY B C 1
ATOM 5963 O O . GLY B 1 341 ? -24.438 7.664 5.121 1 96 341 GLY B O 1
ATOM 5964 N N . VAL B 1 342 ? -23.438 5.891 6.094 1 97.12 342 VAL B N 1
ATOM 5965 C CA . VAL B 1 342 ? -22.109 6.496 6.23 1 97.12 342 VAL B CA 1
ATOM 5966 C C . VAL B 1 342 ? -21.047 5.508 5.781 1 97.12 342 VAL B C 1
ATOM 5968 O O . VAL B 1 342 ? -20.969 4.383 6.285 1 97.12 342 VAL B O 1
ATOM 5971 N N . ASN B 1 343 ? -20.328 5.828 4.742 1 96.62 343 ASN B N 1
ATOM 5972 C CA . ASN B 1 343 ? -19.219 5.023 4.234 1 96.62 343 ASN B CA 1
ATOM 5973 C C . ASN B 1 343 ? -17.906 5.797 4.262 1 96.62 343 ASN B C 1
ATOM 5975 O O . ASN B 1 343 ? -17.672 6.668 3.422 1 96.62 343 ASN B O 1
ATOM 5979 N N . LEU B 1 344 ? -17.109 5.469 5.234 1 97.06 344 LEU B N 1
ATOM 5980 C CA . LEU B 1 344 ? -15.812 6.109 5.371 1 97.06 344 LEU B CA 1
ATOM 5981 C C . LEU B 1 344 ? -14.688 5.082 5.27 1 97.06 344 LEU B C 1
ATOM 5983 O O . LEU B 1 344 ? -13.695 5.172 5.988 1 97.06 344 LEU B O 1
ATOM 5987 N N . CYS B 1 345 ? -14.914 4.098 4.406 1 94.25 345 CYS B N 1
ATOM 5988 C CA . CYS B 1 345 ? -13.945 3.016 4.27 1 94.25 345 CYS B CA 1
ATOM 5989 C C . CYS B 1 345 ? -12.703 3.486 3.525 1 94.25 345 CYS B C 1
ATOM 5991 O O . CYS B 1 345 ? -12.797 4.277 2.586 1 94.25 345 CYS B O 1
ATOM 5993 N N . ARG B 1 346 ? -11.523 3.049 3.988 1 91.56 346 ARG B N 1
ATOM 5994 C CA . ARG B 1 346 ? -10.258 3.158 3.264 1 91.56 346 ARG B CA 1
ATOM 5995 C C . ARG B 1 346 ? -9.891 4.617 3.021 1 91.56 346 ARG B C 1
ATOM 5997 O O . ARG B 1 346 ? -9.562 5.004 1.897 1 91.56 346 ARG B O 1
ATOM 6004 N N . LEU B 1 347 ? -10.023 5.359 4.074 1 93.12 347 LEU B N 1
ATOM 6005 C CA . LEU B 1 347 ? -9.648 6.77 3.984 1 93.12 347 LEU B CA 1
ATOM 6006 C C . LEU B 1 347 ? -8.391 7.047 4.801 1 93.12 347 LEU B C 1
ATOM 6008 O O . LEU B 1 347 ? -8 8.203 4.969 1 93.12 347 LEU B O 1
ATOM 6012 N N . GLY B 1 348 ? -7.773 5.926 5.23 1 93.5 348 GLY B N 1
ATOM 6013 C CA . GLY B 1 348 ? -6.586 6.086 6.055 1 93.5 348 GLY B CA 1
ATOM 6014 C C . GLY B 1 348 ? -6.875 6.754 7.387 1 93.5 348 GLY B C 1
ATOM 6015 O O . GLY B 1 348 ? -6.012 7.434 7.945 1 93.5 348 GLY B O 1
ATOM 6016 N N . LEU B 1 349 ? -8.062 6.555 7.938 1 96.88 349 LEU B N 1
ATOM 6017 C CA . LEU B 1 349 ? -8.508 7.246 9.141 1 96.88 349 LEU B CA 1
ATOM 6018 C C . LEU B 1 349 ? -7.82 6.684 10.383 1 96.88 349 LEU B C 1
ATOM 6020 O O . LEU B 1 349 ? -7.547 5.484 10.453 1 96.88 349 LEU B O 1
ATOM 6024 N N . ILE B 1 350 ? -7.48 7.543 11.305 1 97.31 350 ILE B N 1
ATOM 6025 C CA . ILE B 1 350 ? -6.949 7.188 12.617 1 97.31 350 ILE B CA 1
ATOM 6026 C C . ILE B 1 350 ? -7.871 7.723 13.711 1 97.31 350 ILE B C 1
ATOM 6028 O O . ILE B 1 350 ? -8.812 8.469 13.43 1 97.31 350 ILE B O 1
ATOM 6032 N N . GLY B 1 351 ? -7.602 7.348 14.898 1 98.06 351 GLY B N 1
ATOM 6033 C CA . GLY B 1 351 ? -8.453 7.766 16 1 98.06 351 GLY B CA 1
ATOM 6034 C C . GLY B 1 351 ? -9.391 6.676 16.484 1 98.06 351 GLY B C 1
ATOM 6035 O O . GLY B 1 351 ? -9.023 5.5 16.5 1 98.06 351 GLY B O 1
ATOM 6036 N N . THR B 1 352 ? -10.57 7.121 17 1 98.56 352 THR B N 1
ATOM 6037 C CA . THR B 1 352 ? -11.508 6.168 17.5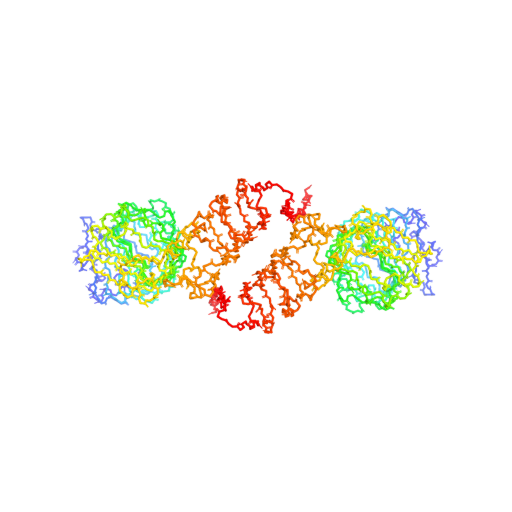94 1 98.56 352 THR B CA 1
ATOM 6038 C C . THR B 1 352 ? -12.906 6.344 17 1 98.56 352 THR B C 1
ATOM 6040 O O . THR B 1 352 ? -13.18 7.34 16.328 1 98.56 352 THR B O 1
ATOM 6043 N N . ILE B 1 353 ? -13.727 5.379 17.219 1 98.44 353 ILE B N 1
ATOM 6044 C CA . ILE B 1 353 ? -15.133 5.477 16.828 1 98.44 353 ILE B CA 1
ATOM 6045 C C . ILE B 1 353 ? -15.914 6.215 17.906 1 98.44 353 ILE B C 1
ATOM 6047 O O . ILE B 1 353 ? -16.109 5.691 19.016 1 98.44 353 ILE B O 1
ATOM 6051 N N . PRO B 1 354 ? -16.422 7.438 17.547 1 97.81 354 PRO B N 1
ATOM 6052 C CA . PRO B 1 354 ? -17.141 8.188 18.594 1 97.81 354 PRO B CA 1
ATOM 6053 C C . PRO B 1 354 ? -18.594 7.742 18.75 1 97.81 354 PRO B C 1
ATOM 6055 O O . PRO B 1 354 ? -19.188 7.219 17.797 1 97.81 354 PRO B O 1
ATOM 6058 N N . PRO B 1 355 ? -19.172 8 19.984 1 98.19 355 PRO B N 1
ATOM 6059 C CA . PRO B 1 355 ? -20.578 7.676 20.203 1 98.19 355 PRO B CA 1
ATOM 6060 C C . PRO B 1 355 ? -21.516 8.5 19.312 1 98.19 355 PRO B C 1
ATOM 6062 O O . PRO B 1 355 ? -22.688 8.133 19.141 1 98.19 355 PRO B O 1
ATOM 6065 N N . ALA B 1 356 ? -20.984 9.539 18.656 1 98.31 356 ALA B N 1
ATOM 6066 C CA . ALA B 1 356 ? -21.781 10.469 17.875 1 98.31 356 ALA B CA 1
ATOM 6067 C C . ALA B 1 356 ? -22.406 9.781 16.672 1 98.31 356 ALA B C 1
ATOM 6069 O O . ALA B 1 356 ? -23.391 10.266 16.109 1 98.31 356 ALA B O 1
ATOM 6070 N N . PHE B 1 357 ? -21.859 8.672 16.203 1 98.12 357 PHE B N 1
ATOM 6071 C CA . PHE B 1 357 ? -22.5 7.91 15.133 1 98.12 357 PHE B CA 1
ATOM 6072 C C . PHE B 1 357 ? -23.906 7.473 15.547 1 98.12 357 PHE B C 1
ATOM 6074 O O . PHE B 1 357 ? -24.781 7.293 14.703 1 98.12 357 PHE B O 1
ATOM 6081 N N . GLY B 1 358 ? -24.125 7.359 16.875 1 98.12 358 GLY B N 1
ATOM 6082 C CA . GLY B 1 358 ? -25.406 6.941 17.422 1 98.12 358 GLY B CA 1
ATOM 6083 C C . GLY B 1 358 ? -26.469 8.016 17.328 1 98.12 358 GLY B C 1
ATOM 6084 O O . GLY B 1 358 ? -27.656 7.746 17.547 1 98.12 358 GLY B O 1
ATOM 6085 N N . ASP B 1 359 ? -26.062 9.227 16.938 1 97.69 359 ASP B N 1
ATOM 6086 C CA . ASP B 1 359 ? -27.016 10.336 16.812 1 97.69 359 ASP B CA 1
ATOM 6087 C C . ASP B 1 359 ? -27.891 10.18 15.586 1 97.69 359 ASP B C 1
ATOM 6089 O O . ASP B 1 359 ? -28.953 10.812 15.492 1 97.69 359 ASP B O 1
ATOM 6093 N N . PHE B 1 360 ? -27.453 9.43 14.609 1 97.88 360 PHE B N 1
ATOM 6094 C CA . PHE B 1 360 ? -28.172 9.273 13.359 1 97.88 360 PHE B CA 1
ATOM 6095 C C . PHE B 1 360 ? -29.172 8.117 13.453 1 97.88 360 PHE B C 1
ATOM 6097 O O . PHE B 1 360 ? -28.891 7.012 12.977 1 97.88 360 PHE B O 1
ATOM 6104 N N . LYS B 1 361 ? -30.359 8.414 13.938 1 97.19 361 LYS B N 1
ATOM 6105 C CA . LYS B 1 361 ? -31.344 7.398 14.305 1 97.19 361 LYS B CA 1
ATOM 6106 C C . LYS B 1 361 ? -31.828 6.633 13.078 1 97.19 361 LYS B C 1
ATOM 6108 O O . LYS B 1 361 ? -32.281 5.496 13.188 1 97.19 361 LYS B O 1
ATOM 6113 N N . SER B 1 362 ? -31.688 7.227 11.898 1 96.5 362 SER B N 1
ATOM 6114 C CA . SER B 1 362 ? -32.156 6.594 10.672 1 96.5 362 SER B CA 1
ATOM 6115 C C . SER B 1 362 ? -31.016 5.832 9.984 1 96.5 362 SER B C 1
ATOM 6117 O O . SER B 1 362 ? -31.203 5.316 8.875 1 96.5 362 SER B O 1
ATOM 6119 N N . LEU B 1 363 ? -29.859 5.73 10.672 1 96.94 363 LEU B N 1
ATOM 6120 C CA . LEU B 1 363 ? -28.688 5.113 10.062 1 96.94 363 LEU B CA 1
ATOM 6121 C C . LEU B 1 363 ? -28.922 3.625 9.828 1 96.94 363 LEU B C 1
ATOM 6123 O O . LEU B 1 363 ? -29.234 2.885 10.758 1 96.94 363 LEU B O 1
ATOM 6127 N N . VAL B 1 364 ? -28.781 3.232 8.586 1 96 364 VAL B N 1
ATOM 6128 C CA . VAL B 1 364 ? -29.016 1.851 8.18 1 96 364 VAL B CA 1
ATOM 6129 C C . VAL B 1 364 ? -27.672 1.137 7.992 1 96 364 VAL B C 1
ATOM 6131 O O . VAL B 1 364 ? -27.547 -0.048 8.312 1 96 364 VAL B O 1
ATOM 6134 N N . VAL B 1 365 ? -26.719 1.905 7.504 1 96.5 365 VAL B N 1
ATOM 6135 C CA . VAL B 1 365 ? -25.422 1.318 7.152 1 96.5 365 VAL B CA 1
ATOM 6136 C C . VAL B 1 365 ? -24.297 2.189 7.699 1 96.5 365 VAL B C 1
ATOM 6138 O O . VAL B 1 365 ? -24.312 3.41 7.527 1 96.5 365 VAL B O 1
ATOM 6141 N N . LEU B 1 366 ? -23.344 1.525 8.383 1 97.44 366 LEU B N 1
ATOM 6142 C CA . LEU B 1 366 ? -22.125 2.188 8.836 1 97.44 366 LEU B CA 1
ATOM 6143 C C . LEU B 1 366 ? -20.891 1.39 8.438 1 97.44 366 LEU B C 1
ATOM 6145 O O . LEU B 1 366 ? -20.656 0.299 8.961 1 97.44 366 LEU B O 1
ATOM 6149 N N . LEU B 1 367 ? -20.156 1.931 7.477 1 97 367 LEU B N 1
ATOM 6150 C CA . LEU B 1 367 ? -18.969 1.263 6.961 1 97 367 LEU B CA 1
ATOM 6151 C C . LEU B 1 367 ? -17.703 2.039 7.32 1 97 367 LEU B C 1
ATOM 6153 O O . LEU B 1 367 ? -17.5 3.162 6.852 1 97 367 LEU B O 1
ATOM 6157 N N . LEU B 1 368 ? -16.828 1.42 8.125 1 97.31 368 LEU B N 1
ATOM 6158 C CA . LEU B 1 368 ? -15.602 2.076 8.594 1 97.31 368 LEU B CA 1
ATOM 6159 C C . LEU B 1 368 ? -14.383 1.204 8.328 1 97.31 368 LEU B C 1
ATOM 6161 O O . LEU B 1 368 ? -13.32 1.428 8.906 1 97.31 368 LEU B O 1
ATOM 6165 N N . ALA B 1 369 ? -14.547 0.293 7.453 1 95.88 369 ALA B N 1
ATOM 6166 C CA . ALA B 1 369 ? -13.539 -0.748 7.262 1 95.88 369 ALA B CA 1
ATOM 6167 C C . ALA B 1 369 ? -12.297 -0.186 6.582 1 95.88 369 ALA B C 1
ATOM 6169 O O . ALA B 1 369 ? -12.383 0.75 5.785 1 95.88 369 ALA B O 1
ATOM 6170 N N . GLY B 1 370 ? -11.164 -0.789 6.809 1 93.94 370 GLY B N 1
ATOM 6171 C CA . GLY B 1 370 ? -9.93 -0.526 6.082 1 93.94 370 GLY B CA 1
ATOM 6172 C C . GLY B 1 370 ? -9.281 0.786 6.473 1 93.94 370 GLY B C 1
ATOM 6173 O O . GLY B 1 370 ? -8.781 1.518 5.609 1 93.94 370 GLY B O 1
ATOM 6174 N N . ASN B 1 371 ? -9.367 1.076 7.754 1 96.5 371 ASN B N 1
ATOM 6175 C CA . ASN B 1 371 ? -8.688 2.238 8.312 1 96.5 371 ASN B CA 1
ATOM 6176 C C . ASN B 1 371 ? -7.719 1.843 9.422 1 96.5 371 ASN B C 1
ATOM 6178 O O . ASN B 1 371 ? -7.281 0.693 9.484 1 96.5 371 ASN B O 1
ATOM 6182 N N . ASN B 1 372 ? -7.195 2.729 10.133 1 97.5 372 ASN B N 1
ATOM 6183 C CA . ASN B 1 372 ? -6.348 2.482 11.289 1 97.5 372 ASN B CA 1
ATOM 6184 C C . ASN B 1 372 ? -6.98 3.021 12.57 1 97.5 372 ASN B C 1
ATOM 6186 O O . ASN B 1 372 ? -6.32 3.711 13.352 1 97.5 372 ASN B O 1
ATOM 6190 N N . ILE B 1 373 ? -8.266 2.736 12.664 1 98.31 373 ILE B N 1
ATOM 6191 C CA . ILE B 1 373 ? -9.031 3.238 13.797 1 98.31 373 ILE B CA 1
ATOM 6192 C C . ILE B 1 373 ? -8.789 2.348 15.016 1 98.31 373 ILE B C 1
ATOM 6194 O O . ILE B 1 373 ? -8.719 1.122 14.891 1 98.31 373 ILE B O 1
ATOM 6198 N N . THR B 1 374 ? -8.648 2.945 16.219 1 98.38 374 THR B N 1
ATOM 6199 C CA . THR B 1 374 ? -8.391 2.234 17.453 1 98.38 374 THR B CA 1
ATOM 6200 C C . THR B 1 374 ? -9.547 2.414 18.438 1 98.38 374 THR B C 1
ATOM 6202 O O . THR B 1 374 ? -10.578 2.986 18.078 1 98.38 374 THR B O 1
ATOM 6205 N N . GLY B 1 375 ? -9.383 1.843 19.562 1 98.19 375 GLY B N 1
ATOM 6206 C CA . GLY B 1 375 ? -10.406 1.984 20.578 1 98.19 375 GLY B CA 1
ATOM 6207 C C . GLY B 1 375 ? -11.492 0.93 20.484 1 98.19 375 GLY B C 1
ATOM 6208 O O . GLY B 1 375 ? -11.242 -0.184 20.016 1 98.19 375 GLY B O 1
ATOM 6209 N N . VAL B 1 376 ? -12.656 1.253 21.078 1 98 376 VAL B N 1
ATOM 6210 C CA . VAL B 1 376 ? -13.742 0.284 21.188 1 98 376 VAL B CA 1
ATOM 6211 C C . VAL B 1 376 ? -14.914 0.727 20.312 1 98 376 VAL B C 1
ATOM 6213 O O . VAL B 1 376 ? -14.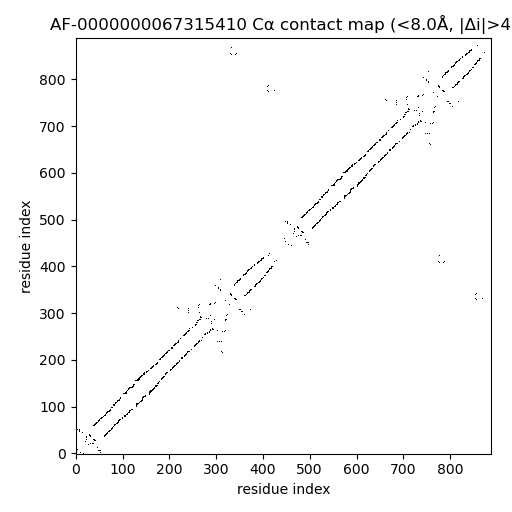984 1.884 19.891 1 98 376 VAL B O 1
ATOM 6216 N N . VAL B 1 377 ? -15.789 -0.2 20.047 1 97.75 377 VAL B N 1
ATOM 6217 C CA . VAL B 1 377 ? -17.047 0.125 19.375 1 97.75 377 VAL B CA 1
ATOM 6218 C C . VAL B 1 377 ? -18.062 0.626 20.406 1 97.75 377 VAL B C 1
ATOM 6220 O O . VAL B 1 377 ? -18.422 -0.094 21.344 1 97.75 377 VAL B O 1
ATOM 6223 N N . PRO B 1 378 ? -18.562 1.854 20.203 1 97.81 378 PRO B N 1
ATOM 6224 C CA . PRO B 1 378 ? -19.453 2.439 21.203 1 97.81 378 PRO B CA 1
ATOM 6225 C C . PRO B 1 378 ? -20.812 1.744 21.266 1 97.81 378 PRO B C 1
ATOM 6227 O O . PRO B 1 378 ? -21.344 1.349 20.234 1 97.81 378 PRO B O 1
ATOM 6230 N N . ARG B 1 379 ? -21.453 1.724 22.453 1 97.44 379 ARG B N 1
ATOM 6231 C CA . ARG B 1 379 ? -22.75 1.107 22.672 1 97.44 379 ARG B CA 1
ATOM 6232 C C . ARG B 1 379 ? -23.859 1.9 21.969 1 97.44 379 ARG B C 1
ATOM 6234 O O . ARG B 1 379 ? -24.891 1.344 21.609 1 97.44 379 ARG B O 1
ATOM 6241 N N . SER B 1 380 ? -23.547 3.189 21.766 1 98.06 380 SER B N 1
ATOM 6242 C CA . SER B 1 380 ? -24.547 4.039 21.125 1 98.06 380 SER B CA 1
ATOM 6243 C C . SER B 1 380 ? -24.844 3.557 19.703 1 98.06 380 SER B C 1
ATOM 6245 O O . SER B 1 380 ? -25.953 3.734 19.203 1 98.06 380 SER B O 1
ATOM 6247 N N . ILE B 1 381 ? -23.859 2.938 19.094 1 97.62 381 ILE B N 1
ATOM 6248 C CA . ILE B 1 381 ? -24.047 2.416 17.75 1 97.62 381 ILE B CA 1
ATOM 6249 C C . ILE B 1 381 ? -24.922 1.162 17.797 1 97.62 381 ILE B C 1
ATOM 6251 O O . ILE B 1 381 ? -25.781 0.967 16.938 1 97.62 381 ILE B O 1
ATOM 6255 N N . ALA B 1 382 ? -24.703 0.367 18.844 1 96.12 382 ALA B N 1
ATOM 6256 C CA . ALA B 1 382 ? -25.469 -0.862 19 1 96.12 382 ALA B CA 1
ATOM 6257 C C . ALA B 1 382 ? -26.938 -0.555 19.312 1 96.12 382 ALA B C 1
ATOM 6259 O O . ALA B 1 382 ? -27.812 -1.395 19.094 1 96.12 382 ALA B O 1
ATOM 6260 N N . GLY B 1 383 ? -27.172 0.623 19.781 1 96 383 GLY B N 1
ATOM 6261 C CA . GLY B 1 383 ? -28.531 1.016 20.156 1 96 383 GLY B CA 1
ATOM 6262 C C . GLY B 1 383 ? -29.344 1.515 18.984 1 96 383 GLY B C 1
ATOM 6263 O O . GLY B 1 383 ? -30.547 1.77 19.109 1 96 383 GLY B O 1
ATOM 6264 N N . LEU B 1 384 ? -28.766 1.636 17.812 1 97.31 384 LEU B N 1
ATOM 6265 C CA . LEU B 1 384 ? -29.469 2.105 16.625 1 97.31 384 LEU B CA 1
ATOM 6266 C C . LEU B 1 384 ? -30.453 1.047 16.109 1 97.31 384 LEU B C 1
ATOM 6268 O O . LEU B 1 384 ? -30.031 -0.011 15.641 1 97.31 384 LEU B O 1
ATOM 6272 N N . GLN B 1 385 ? -31.75 1.406 16.078 1 95.88 385 GLN B N 1
ATOM 6273 C CA . GLN B 1 385 ? -32.781 0.439 15.75 1 95.88 385 GLN B CA 1
ATOM 6274 C C . GLN B 1 385 ? -32.812 0.148 14.25 1 95.88 385 GLN B C 1
ATOM 6276 O O . GLN B 1 385 ? -33.188 -0.946 13.828 1 95.88 385 GLN B O 1
ATOM 6281 N N . SER B 1 386 ? -32.344 1.127 13.469 1 95.44 386 SER B N 1
ATOM 6282 C CA . SER B 1 386 ? -32.469 0.997 12.016 1 95.44 386 SER B CA 1
ATOM 6283 C C . SER B 1 386 ? -31.203 0.367 11.43 1 95.44 386 SER B C 1
ATOM 6285 O O . SER B 1 386 ? -31.172 -0.001 10.25 1 95.44 386 SER B O 1
ATOM 6287 N N . LEU B 1 387 ? -30.125 0.16 12.312 1 95.69 387 LEU B N 1
ATOM 6288 C CA . LEU B 1 387 ? -28.844 -0.307 11.82 1 95.69 387 LEU B CA 1
ATOM 6289 C C . LEU B 1 387 ? -28.938 -1.75 11.336 1 95.69 387 LEU B C 1
ATOM 6291 O O . LEU B 1 387 ? -29.344 -2.637 12.086 1 95.69 387 LEU B O 1
ATOM 6295 N N . LYS B 1 388 ? -28.562 -1.954 10.078 1 93.62 388 LYS B N 1
ATOM 6296 C CA . LYS B 1 388 ? -28.625 -3.291 9.492 1 93.62 388 LYS B CA 1
ATOM 6297 C C . LYS B 1 388 ? -27.219 -3.818 9.172 1 93.62 388 LYS B C 1
ATOM 6299 O O . LYS B 1 388 ? -27 -5.031 9.148 1 93.62 388 LYS B O 1
ATOM 6304 N N . VAL B 1 389 ? -26.328 -2.855 8.922 1 94.75 389 VAL B N 1
ATOM 6305 C CA . VAL B 1 389 ? -24.984 -3.27 8.516 1 94.75 389 VAL B CA 1
ATOM 6306 C C . VAL B 1 389 ? -23.938 -2.453 9.266 1 94.75 389 VAL B C 1
ATOM 6308 O O . VAL B 1 389 ? -23.984 -1.221 9.273 1 94.75 389 VAL B O 1
ATOM 6311 N N . LEU B 1 390 ? -23 -3.18 9.875 1 96.06 390 LEU B N 1
ATOM 6312 C CA . LEU B 1 390 ? -21.812 -2.574 10.477 1 96.06 390 LEU B CA 1
ATOM 6313 C C . LEU B 1 390 ? -20.547 -3.262 9.992 1 96.06 390 LEU B C 1
ATOM 6315 O O . LEU B 1 390 ? -20.375 -4.469 10.188 1 96.06 390 LEU B O 1
ATOM 6319 N N . ASP B 1 391 ? -19.703 -2.525 9.297 1 96 391 ASP B N 1
ATOM 6320 C CA . ASP B 1 391 ? -18.406 -3.057 8.898 1 96 391 ASP B CA 1
ATOM 6321 C C . ASP B 1 391 ? -17.266 -2.252 9.523 1 96 391 ASP B C 1
ATOM 6323 O O . ASP B 1 391 ? -17 -1.12 9.109 1 96 391 ASP B O 1
ATOM 6327 N N . VAL B 1 392 ? -16.594 -2.854 10.492 1 97 392 VAL B N 1
ATOM 6328 C CA . VAL B 1 392 ? -15.461 -2.201 11.141 1 97 392 VAL B CA 1
ATOM 6329 C C . VAL B 1 392 ? -14.195 -3.029 10.93 1 97 392 VAL B C 1
ATOM 6331 O O . VAL B 1 392 ? -13.258 -2.943 11.719 1 97 392 VAL B O 1
ATOM 6334 N N . SER B 1 393 ? -14.234 -3.848 9.883 1 94.75 393 SER B N 1
ATOM 6335 C CA . SER B 1 393 ? -13.133 -4.777 9.641 1 94.75 393 SER B CA 1
ATOM 6336 C C . SER B 1 393 ? -11.852 -4.035 9.289 1 94.75 393 SER B C 1
ATOM 6338 O O . SER B 1 393 ? -11.891 -2.895 8.828 1 94.75 393 SER B O 1
ATOM 6340 N N . ASP B 1 394 ? -10.672 -4.641 9.523 1 93.56 394 ASP B N 1
ATOM 6341 C CA . ASP B 1 394 ? -9.352 -4.176 9.109 1 93.56 394 ASP B CA 1
ATOM 6342 C C . ASP B 1 394 ? -9.031 -2.814 9.719 1 93.56 394 ASP B C 1
ATOM 6344 O O . ASP B 1 394 ? -8.656 -1.881 9.008 1 93.56 394 ASP B O 1
ATOM 6348 N N . ASN B 1 395 ? -9.273 -2.811 11.039 1 97.31 395 ASN B N 1
ATOM 6349 C CA . ASN B 1 395 ? -8.836 -1.706 11.883 1 97.31 395 ASN B CA 1
ATOM 6350 C C . ASN B 1 395 ? -7.969 -2.195 13.039 1 97.31 395 ASN B C 1
ATOM 6352 O O . ASN B 1 395 ? -7.301 -3.225 12.93 1 97.31 395 ASN B O 1
ATOM 6356 N N . SER B 1 396 ? -7.746 -1.422 14.047 1 98.06 396 SER B N 1
ATOM 6357 C CA . SER B 1 396 ? -7.016 -1.796 15.25 1 98.06 396 SER B CA 1
ATOM 6358 C C . SER B 1 396 ? -7.883 -1.633 16.5 1 98.06 396 SER B C 1
ATOM 6360 O O . SER B 1 396 ? -7.441 -1.064 17.5 1 98.06 396 SER B O 1
ATOM 6362 N N . LEU B 1 397 ? -9.125 -2.129 16.312 1 97.75 397 LEU B N 1
ATOM 6363 C CA . LEU B 1 397 ? -10.078 -1.988 17.406 1 97.75 397 LEU B CA 1
ATOM 6364 C C . LEU B 1 397 ? -9.797 -3.004 18.5 1 97.75 397 LEU B C 1
ATOM 6366 O O . LEU B 1 397 ? -9.164 -4.031 18.266 1 97.75 397 LEU B O 1
ATOM 6370 N N . GLU B 1 398 ? -10.18 -2.678 19.734 1 97.44 398 GLU B N 1
ATOM 6371 C CA . GLU B 1 398 ? -9.922 -3.531 20.875 1 97.44 398 GLU B CA 1
ATOM 6372 C C . GLU B 1 398 ? -11.172 -3.684 21.75 1 97.44 398 GLU B C 1
ATOM 6374 O O . GLU B 1 398 ? -12.219 -3.123 21.422 1 97.44 398 GLU B O 1
ATOM 6379 N N . GLY B 1 399 ? -11.039 -4.551 22.703 1 96.44 399 GLY B N 1
ATOM 6380 C CA . GLY B 1 399 ? -12.141 -4.758 23.625 1 96.44 399 GLY B CA 1
ATOM 6381 C C . GLY B 1 399 ? -13.148 -5.781 23.141 1 96.44 399 GLY B C 1
ATOM 6382 O O . GLY B 1 399 ? -12.781 -6.734 22.453 1 96.44 399 GLY B O 1
ATOM 6383 N N . THR B 1 400 ? -14.359 -5.648 23.688 1 95.69 400 THR B N 1
ATOM 6384 C CA . THR B 1 400 ? -15.43 -6.578 23.344 1 95.69 400 THR B CA 1
ATOM 6385 C C . THR B 1 400 ? -16.5 -5.879 22.516 1 95.69 400 THR B C 1
ATOM 6387 O O . THR B 1 400 ? -16.953 -4.789 22.859 1 95.69 400 THR B O 1
ATOM 6390 N N . MET B 1 401 ? -16.828 -6.477 21.469 1 96 401 MET B N 1
ATOM 6391 C CA . MET B 1 401 ? -17.922 -5.961 20.625 1 96 401 MET B CA 1
ATOM 6392 C C . MET B 1 401 ? -19.219 -5.895 21.422 1 96 401 MET B C 1
ATOM 6394 O O . MET B 1 401 ? -19.609 -6.863 22.078 1 96 401 MET B O 1
ATOM 6398 N N . PRO B 1 402 ? -19.891 -4.695 21.422 1 95.94 402 PRO B N 1
ATOM 6399 C CA . PRO B 1 402 ? -21.188 -4.641 22.094 1 95.94 402 PRO B CA 1
ATOM 6400 C C . PRO B 1 402 ? -22.234 -5.543 21.438 1 95.94 402 PRO B C 1
ATOM 6402 O O . PRO B 1 402 ? -22.016 -6.023 20.328 1 95.94 402 PRO B O 1
ATOM 6405 N N . ARG B 1 403 ? -23.312 -5.809 22.172 1 93.69 403 ARG B N 1
ATOM 6406 C CA . ARG B 1 403 ? -24.375 -6.672 21.656 1 93.69 403 ARG B CA 1
ATOM 6407 C C . ARG B 1 403 ? -25.281 -5.91 20.703 1 93.69 403 ARG B C 1
ATOM 6409 O O . ARG B 1 403 ? -25.828 -4.867 21.047 1 93.69 403 ARG B O 1
ATOM 6416 N N . PHE B 1 404 ? -25.328 -6.359 19.516 1 93.88 404 PHE B N 1
ATOM 6417 C CA . PHE B 1 404 ? -26.203 -5.773 18.5 1 93.88 404 PHE B CA 1
ATOM 6418 C C . PHE B 1 404 ? -27.469 -6.594 18.328 1 93.88 404 PHE B C 1
ATOM 6420 O O . PHE B 1 404 ? -27.578 -7.695 18.875 1 93.88 404 PHE B O 1
ATOM 6427 N N . GLN B 1 405 ? -28.422 -5.883 17.688 1 90.75 405 GLN B N 1
ATOM 6428 C CA . GLN B 1 405 ? -29.609 -6.641 17.297 1 90.75 405 GLN B CA 1
ATOM 6429 C C . GLN B 1 405 ? -29.234 -7.832 16.422 1 90.75 405 GLN B C 1
ATOM 6431 O O . GLN B 1 405 ? -28.266 -7.77 15.664 1 90.75 405 GLN B O 1
ATOM 6436 N N . SER B 1 406 ? -30.031 -8.906 16.516 1 86.38 406 SER B N 1
ATOM 6437 C CA . SER B 1 406 ? -29.734 -10.141 15.789 1 86.38 406 SER B CA 1
ATOM 6438 C C . SER B 1 406 ? -29.797 -9.93 14.281 1 86.38 406 SER B C 1
ATOM 6440 O O . SER B 1 406 ? -29.219 -10.703 13.516 1 86.38 406 SER B O 1
ATOM 6442 N N . THR B 1 407 ? -30.469 -8.797 13.898 1 86.62 407 THR B N 1
ATOM 6443 C CA . THR B 1 407 ? -30.656 -8.555 12.477 1 86.62 407 THR B CA 1
ATOM 6444 C C . THR B 1 407 ? -29.516 -7.727 11.906 1 86.62 407 THR B C 1
ATOM 6446 O O . THR B 1 407 ? -29.438 -7.52 10.695 1 86.62 407 THR B O 1
ATOM 6449 N N . THR B 1 408 ? -28.641 -7.297 12.789 1 91.69 408 THR B N 1
ATOM 6450 C CA . THR B 1 408 ? -27.531 -6.473 12.336 1 91.69 408 THR B CA 1
ATOM 6451 C C . THR B 1 408 ? -26.375 -7.344 11.844 1 91.69 408 THR B C 1
ATOM 6453 O O . THR B 1 408 ? -25.922 -8.227 12.562 1 91.69 408 THR B O 1
ATOM 6456 N N . MET B 1 409 ? -26.031 -7.137 10.578 1 92.56 409 MET B N 1
ATOM 6457 C CA . MET B 1 409 ? -24.859 -7.801 10.031 1 92.56 409 MET B CA 1
ATOM 6458 C C . MET B 1 409 ? -23.578 -7.082 10.445 1 92.56 409 MET B C 1
ATOM 6460 O O . MET B 1 409 ? -23.422 -5.887 10.195 1 92.56 409 MET B O 1
ATOM 6464 N N . ILE B 1 410 ? -22.609 -7.875 11.055 1 93.31 410 ILE B N 1
ATOM 6465 C CA . ILE B 1 410 ? -21.406 -7.254 11.594 1 93.31 410 ILE B CA 1
ATOM 6466 C C . ILE B 1 410 ? -20.156 -7.891 10.969 1 93.31 410 ILE B C 1
ATOM 6468 O O . ILE B 1 410 ? -20.047 -9.117 10.93 1 93.31 410 ILE B O 1
ATOM 6472 N N . TRP B 1 411 ? -19.328 -7.109 10.383 1 93.06 411 TRP B N 1
ATOM 6473 C CA . TRP B 1 411 ? -18 -7.523 9.961 1 93.06 411 TRP B CA 1
ATOM 6474 C C . TRP B 1 411 ? -16.922 -6.836 10.789 1 93.06 411 TRP B C 1
ATOM 6476 O O . TRP B 1 411 ? -16.828 -5.605 10.805 1 93.06 411 TRP B O 1
ATOM 6486 N N . ALA B 1 412 ? -16.047 -7.582 11.453 1 94.56 412 ALA B N 1
ATOM 6487 C CA . ALA B 1 412 ? -15.102 -6.984 12.391 1 94.56 412 ALA B CA 1
ATOM 6488 C C . ALA B 1 412 ? -13.734 -7.668 12.312 1 94.56 412 ALA B C 1
ATOM 6490 O O . ALA B 1 412 ? -12.875 -7.449 13.164 1 94.56 412 ALA B O 1
ATOM 6491 N N . GLU B 1 413 ? -13.617 -8.469 11.25 1 90.19 413 GLU B N 1
ATOM 6492 C CA . GLU B 1 413 ? -12.352 -9.18 11.117 1 90.19 413 GLU B CA 1
ATOM 6493 C C . GLU B 1 413 ? -11.188 -8.203 10.93 1 90.19 413 GLU B C 1
ATOM 6495 O O . GLU B 1 413 ? -11.398 -7.047 10.555 1 90.19 413 GLU B O 1
ATOM 6500 N N . GLY B 1 414 ? -9.969 -8.648 11.219 1 92.12 414 GLY B N 1
ATOM 6501 C CA . GLY B 1 414 ? -8.805 -7.801 11.039 1 92.12 414 GLY B CA 1
ATOM 6502 C C . GLY B 1 414 ? -8.555 -6.863 12.203 1 92.12 414 GLY B C 1
ATOM 6503 O O . GLY B 1 414 ? -7.805 -5.895 12.078 1 92.12 414 GLY B O 1
ATOM 6504 N N . ASN B 1 415 ? -9.281 -7.129 13.266 1 95.12 415 ASN B N 1
ATOM 6505 C CA . ASN B 1 415 ? -9.031 -6.465 14.539 1 95.12 415 ASN B CA 1
ATOM 6506 C C . ASN B 1 415 ? -8.508 -7.438 15.586 1 95.12 415 ASN B C 1
ATOM 6508 O O . ASN B 1 415 ? -9.281 -8.062 16.312 1 95.12 415 ASN B O 1
ATOM 6512 N N . PRO B 1 416 ? -7.215 -7.59 15.734 1 92.12 416 PRO B N 1
ATOM 6513 C CA . PRO B 1 416 ? -6.66 -8.68 16.547 1 92.12 416 PRO B CA 1
ATOM 6514 C C . PRO B 1 416 ? -7.059 -8.578 18.016 1 92.12 416 PRO B C 1
ATOM 6516 O O . PRO B 1 416 ? -7.133 -9.602 18.703 1 92.12 416 PRO B O 1
ATOM 6519 N N . ASN B 1 417 ? -7.324 -7.438 18.5 1 95.75 417 ASN B N 1
ATOM 6520 C CA . ASN B 1 417 ? -7.578 -7.254 19.922 1 95.75 417 ASN B CA 1
ATOM 6521 C C . ASN B 1 417 ? -9.062 -7.027 20.219 1 95.75 417 ASN B C 1
ATOM 6523 O O . ASN B 1 417 ? -9.43 -6.625 21.312 1 95.75 417 ASN B O 1
ATOM 6527 N N . LEU B 1 418 ? -9.867 -7.215 19.141 1 95.31 418 LEU B N 1
ATOM 6528 C CA . LEU B 1 418 ? -11.305 -7.066 19.312 1 95.31 418 LEU B CA 1
ATOM 6529 C C . LEU B 1 418 ? -11.984 -8.43 19.469 1 95.31 418 LEU B C 1
ATOM 6531 O O . LEU B 1 418 ? -11.883 -9.273 18.562 1 95.31 418 LEU B O 1
ATOM 6535 N N . ALA B 1 419 ? -12.586 -8.711 20.594 1 94.19 419 ALA B N 1
ATOM 6536 C CA . ALA B 1 419 ? -13.32 -9.945 20.828 1 94.19 419 ALA B CA 1
ATOM 6537 C C . ALA B 1 419 ? -14.758 -9.836 20.328 1 94.19 419 ALA B C 1
ATOM 6539 O O . ALA B 1 419 ? -15.484 -8.922 20.703 1 94.19 419 ALA B O 1
ATOM 6540 N N . VAL B 1 420 ? -15.023 -10.531 19.438 1 88.06 420 VAL B N 1
ATOM 6541 C CA . VAL B 1 420 ? -16.375 -10.547 18.891 1 88.06 420 VAL B CA 1
ATOM 6542 C C . VAL B 1 420 ? -17.078 -11.852 19.281 1 88.06 420 VAL B C 1
ATOM 6544 O O . VAL B 1 420 ? -16.562 -12.938 19.031 1 88.06 420 VAL B O 1
ATOM 6547 N N . SER B 1 421 ? -18.109 -11.68 20.406 1 71.88 421 SER B N 1
ATOM 6548 C CA . SER B 1 421 ? -18.828 -12.859 20.875 1 71.88 421 SER B CA 1
ATOM 6549 C C . SER B 1 421 ? -19.828 -13.344 19.828 1 71.88 421 SER B C 1
ATOM 6551 O O . SER B 1 421 ? -20.469 -12.531 19.156 1 71.88 421 SER B O 1
ATOM 6553 N N . GLY B 1 422 ? -19.953 -14.602 19.516 1 58.06 422 GLY B N 1
ATOM 6554 C CA . GLY B 1 422 ? -20.875 -15.32 18.656 1 58.06 422 GLY B CA 1
ATOM 6555 C C . GLY B 1 422 ? -20.25 -15.766 17.344 1 58.06 422 GLY B C 1
ATOM 6556 O O . GLY B 1 422 ? -19.109 -15.398 17.047 1 58.06 422 GLY B O 1
ATOM 6557 N N . THR B 1 423 ? -20.812 -16.734 16.781 1 46.31 423 THR B N 1
ATOM 6558 C CA . THR B 1 423 ? -20.375 -17.562 15.672 1 46.31 423 THR B CA 1
ATOM 6559 C C . THR B 1 423 ? -19.922 -16.703 14.492 1 46.31 423 THR B C 1
ATOM 6561 O O . THR B 1 423 ? -19.656 -17.219 13.406 1 46.31 423 THR B O 1
ATOM 6564 N N . SER B 1 424 ? -20.469 -15.43 14.516 1 43.31 424 SER B N 1
ATOM 6565 C CA . SER B 1 424 ? -20.125 -14.883 13.203 1 43.31 424 SER B CA 1
ATOM 6566 C C . SER B 1 424 ? -18.625 -14.711 13.055 1 43.31 424 SER B C 1
ATOM 6568 O O . SER B 1 424 ? -18.094 -13.633 13.289 1 43.31 424 SER B O 1
ATOM 6570 N N . GLN B 1 425 ? -17.906 -15.617 13.758 1 36.84 425 GLN B N 1
ATOM 6571 C CA . GLN B 1 425 ? -16.484 -15.547 14.062 1 36.84 425 GLN B CA 1
ATOM 6572 C C . GLN B 1 425 ? -15.695 -14.969 12.898 1 36.84 425 GLN B C 1
ATOM 6574 O O . GLN B 1 425 ? -16.234 -14.82 11.797 1 36.84 425 GLN B O 1
ATOM 6579 N N . THR B 1 426 ? -14.398 -15.594 12.789 1 34.09 426 THR B N 1
ATOM 6580 C CA . THR B 1 426 ? -12.969 -15.32 12.742 1 34.09 426 THR B CA 1
ATOM 6581 C C . THR B 1 426 ? -12.523 -15.031 11.312 1 34.09 426 THR B C 1
ATOM 6583 O O . THR B 1 426 ? -12.594 -15.898 10.438 1 34.09 426 THR B O 1
ATOM 6586 N N . CYS B 1 427 ? -12.945 -13.93 10.812 1 34.59 427 CYS B N 1
ATOM 6587 C CA . CYS B 1 427 ? -12.078 -13.492 9.727 1 34.59 427 CYS B CA 1
ATOM 6588 C C . CYS B 1 427 ? -10.633 -13.906 9.977 1 34.59 427 CYS B C 1
ATOM 6590 O O . CYS B 1 427 ? -10.133 -13.766 11.094 1 34.59 427 CYS B O 1
ATOM 6592 N N . ILE B 1 428 ? -10.242 -14.898 9.242 1 33.28 428 ILE B N 1
ATOM 6593 C CA . ILE B 1 428 ? -8.867 -15.383 9.312 1 33.28 428 ILE B CA 1
ATOM 6594 C C . ILE B 1 428 ? -7.922 -14.211 9.57 1 33.28 428 ILE B C 1
ATOM 6596 O O . ILE B 1 428 ? -7.906 -13.242 8.812 1 33.28 428 ILE B O 1
ATOM 6600 N N . SER B 1 429 ? -7.676 -13.852 10.906 1 31.3 429 SER B N 1
ATOM 6601 C CA . SER B 1 429 ? -6.531 -12.992 11.203 1 31.3 429 SER B CA 1
ATOM 6602 C C . SER B 1 429 ? -5.543 -12.969 10.047 1 31.3 429 SER B C 1
ATOM 6604 O O . SER B 1 429 ? -5.594 -13.828 9.164 1 31.3 429 SER B O 1
ATOM 6606 N N . GLY B 1 430 ? -4.453 -12.172 10.328 1 30.73 430 GLY B N 1
ATOM 6607 C CA . GLY B 1 430 ? -3.307 -11.805 9.516 1 30.73 430 GLY B CA 1
ATOM 6608 C C . GLY B 1 430 ? -2.697 -12.984 8.781 1 30.73 430 GLY B C 1
ATOM 6609 O O . GLY B 1 430 ? -2.24 -13.945 9.406 1 30.73 430 GLY B O 1
ATOM 6610 N N . PHE B 1 431 ? -3.34 -13.484 7.777 1 29.62 431 PHE B N 1
ATOM 6611 C CA . PHE B 1 431 ? -2.369 -14.227 6.977 1 29.62 431 PHE B CA 1
ATOM 6612 C C . PHE B 1 431 ? -0.986 -13.594 7.082 1 29.62 431 PHE B C 1
ATOM 6614 O O . PHE B 1 431 ? -0.779 -12.461 6.645 1 29.62 431 PHE B O 1
ATOM 6621 N N . VAL B 1 432 ? -0.293 -13.789 8.258 1 28.44 432 VAL B N 1
ATOM 6622 C CA . VAL B 1 432 ? 1.16 -13.664 8.25 1 28.44 432 VAL B CA 1
ATOM 6623 C C . VAL B 1 432 ? 1.71 -14.102 6.895 1 28.44 432 VAL B C 1
ATOM 6625 O O . VAL B 1 432 ? 1.574 -15.266 6.508 1 28.44 432 VAL B O 1
ATOM 6628 N N . VAL B 1 433 ? 1.634 -13.359 5.887 1 29.03 433 VAL B N 1
ATOM 6629 C CA . VAL B 1 433 ? 2.674 -13.656 4.91 1 29.03 433 VAL B CA 1
ATOM 6630 C C . VAL B 1 433 ? 3.902 -14.227 5.621 1 29.03 433 VAL B C 1
ATOM 6632 O O . VAL B 1 433 ? 4.496 -13.555 6.469 1 29.03 433 VAL B O 1
ATOM 6635 N N . ALA B 1 434 ? 3.922 -15.539 5.969 1 28.06 434 ALA B N 1
ATOM 6636 C CA . ALA B 1 434 ? 5.203 -16.172 6.27 1 28.06 434 ALA B CA 1
ATOM 6637 C C . ALA B 1 434 ? 6.355 -15.438 5.598 1 28.06 434 ALA B C 1
ATOM 6639 O O . ALA B 1 434 ? 6.426 -15.375 4.367 1 28.06 434 ALA B O 1
ATOM 6640 N N . ALA B 1 435 ? 6.828 -14.32 6.113 1 29.3 435 ALA B N 1
ATOM 6641 C CA . ALA B 1 435 ? 8.242 -14.023 5.891 1 29.3 435 ALA B CA 1
ATOM 6642 C C . ALA B 1 435 ? 9.062 -15.305 5.801 1 29.3 435 ALA B C 1
ATOM 6644 O O . ALA B 1 435 ? 9.227 -16.016 6.797 1 29.3 435 ALA B O 1
ATOM 6645 N N . MET B 1 436 ? 8.914 -16.156 4.797 1 26.11 436 MET B N 1
ATOM 6646 C CA . MET B 1 436 ? 10.062 -17.016 4.512 1 26.11 436 MET B CA 1
ATOM 6647 C C . MET B 1 436 ? 11.367 -16.297 4.867 1 26.11 436 MET B C 1
ATOM 6649 O O . MET B 1 436 ? 11.711 -15.281 4.262 1 26.11 436 MET B O 1
ATOM 6653 N N . THR B 1 437 ? 11.555 -16.109 6.168 1 27.22 437 THR B N 1
ATOM 6654 C CA . THR B 1 437 ? 12.938 -15.977 6.609 1 27.22 437 THR B CA 1
ATOM 6655 C C . THR B 1 437 ? 13.828 -16.969 5.875 1 27.22 437 THR B C 1
ATOM 6657 O O . THR B 1 437 ? 13.672 -18.188 6.02 1 27.22 437 THR B O 1
ATOM 6660 N N . VAL B 1 438 ? 14.148 -16.719 4.664 1 27.36 438 VAL B N 1
ATOM 6661 C CA . VAL B 1 438 ? 15.414 -17.234 4.16 1 27.36 438 VAL B CA 1
ATOM 6662 C C . VAL B 1 438 ? 16.516 -17 5.195 1 27.36 438 VAL B C 1
ATOM 6664 O O . VAL B 1 438 ? 16.875 -15.867 5.488 1 27.36 438 VAL B O 1
ATOM 6667 N N . ILE B 1 439 ? 16.375 -17.797 6.258 1 26.31 439 ILE B N 1
ATOM 6668 C CA . ILE B 1 439 ? 17.594 -18 7.039 1 26.31 439 ILE B CA 1
ATOM 6669 C C . ILE B 1 439 ? 18.766 -18.328 6.105 1 26.31 439 ILE B C 1
ATOM 6671 O O . ILE B 1 439 ? 18.781 -19.375 5.465 1 26.31 439 ILE B O 1
ATOM 6675 N N . VAL B 1 440 ? 19.281 -17.312 5.504 1 27.41 440 VAL B N 1
ATOM 6676 C CA . VAL B 1 440 ? 20.656 -17.406 5.016 1 27.41 440 VAL B CA 1
ATOM 6677 C C . VAL B 1 440 ? 21.578 -17.859 6.145 1 27.41 440 VAL B C 1
ATOM 6679 O O . VAL B 1 440 ? 21.719 -17.172 7.152 1 27.41 440 VAL B O 1
ATOM 6682 N N . VAL B 1 441 ? 21.531 -19.188 6.367 1 27.59 441 VAL B N 1
ATOM 6683 C CA . VAL B 1 441 ? 22.672 -19.766 7.051 1 27.59 441 VAL B CA 1
ATOM 6684 C C . VAL B 1 441 ? 23.969 -19.172 6.5 1 27.59 441 VAL B C 1
ATOM 6686 O O . VAL B 1 441 ? 24.281 -19.328 5.316 1 27.59 441 VAL B O 1
ATOM 6689 N N . LEU B 1 442 ? 24.312 -18.047 7.039 1 23.95 442 LEU B N 1
ATOM 6690 C CA . LEU B 1 442 ? 25.719 -17.641 6.957 1 23.95 442 LEU B CA 1
ATOM 6691 C C . LEU B 1 442 ? 26.625 -18.75 7.453 1 23.95 442 LEU B C 1
ATOM 6693 O O . LEU B 1 442 ? 26.5 -19.203 8.594 1 23.95 442 LEU B O 1
ATOM 6697 N N . PHE B 1 443 ? 27 -19.641 6.586 1 23.69 443 PHE B N 1
ATOM 6698 C CA . PHE B 1 443 ? 28.266 -20.359 6.746 1 23.69 443 PHE B CA 1
ATOM 6699 C C . PHE B 1 443 ? 29.391 -19.391 7.09 1 23.69 443 PHE B C 1
ATOM 6701 O O . PHE B 1 443 ? 29.75 -18.531 6.273 1 23.69 443 PHE B O 1
ATOM 6708 N N . VAL B 1 444 ? 29.406 -19.062 8.328 1 19.31 444 VAL B N 1
ATOM 6709 C CA . VAL B 1 444 ? 30.781 -19.078 8.82 1 19.31 444 VAL B CA 1
ATOM 6710 C C . VAL B 1 444 ? 31.234 -20.516 9.062 1 19.31 444 VAL B C 1
ATOM 6712 O O . VAL B 1 444 ? 30.469 -21.328 9.602 1 19.31 444 VAL B O 1
#

Radius of gyration: 39.88 Å; Cα contacts (8 Å, |Δi|>4): 2372; chains: 2; bounding box: 89×108×66 Å